Protein AF-A0AA36JFK4-F1 (afdb_monomer)

Structure (mmCIF, N/CA/C/O backbone):
data_AF-A0AA36JFK4-F1
#
_entry.id   AF-A0AA36JFK4-F1
#
loop_
_atom_site.group_PDB
_atom_site.id
_atom_site.type_symbol
_atom_site.label_atom_id
_atom_site.label_alt_id
_atom_site.label_comp_id
_atom_site.label_asym_id
_atom_site.label_entity_id
_atom_site.label_seq_id
_atom_site.pdbx_PDB_ins_code
_atom_site.Cartn_x
_atom_site.Cartn_y
_atom_site.Cartn_z
_atom_site.occupancy
_atom_site.B_iso_or_equiv
_atom_site.auth_seq_id
_atom_site.auth_comp_id
_atom_site.auth_asym_id
_atom_site.auth_atom_id
_atom_site.pdbx_PDB_model_num
ATOM 1 N N . MET A 1 1 ? 64.236 -39.559 -61.511 1.00 33.69 1 MET A N 1
ATOM 2 C CA . MET A 1 1 ? 65.223 -39.579 -62.608 1.00 33.69 1 MET A CA 1
ATOM 3 C C . MET A 1 1 ? 65.215 -38.196 -63.209 1.00 33.69 1 MET A C 1
ATOM 5 O O . MET A 1 1 ? 64.168 -37.813 -63.702 1.00 33.69 1 MET A O 1
ATOM 9 N N . GLY A 1 2 ? 66.216 -37.344 -63.134 1.00 32.53 2 GLY A N 1
ATOM 10 C CA . GLY A 1 2 ? 67.601 -37.306 -62.652 1.00 32.53 2 GLY A CA 1
ATOM 11 C C . GLY A 1 2 ? 68.022 -35.856 -62.987 1.00 32.53 2 GLY A C 1
ATOM 12 O O . GLY A 1 2 ? 67.455 -35.279 -63.915 1.00 32.53 2 GLY A O 1
ATOM 13 N N . GLU A 1 3 ? 68.729 -35.132 -62.117 1.00 27.11 3 GLU A N 1
ATOM 14 C CA . GLU A 1 3 ? 70.198 -34.978 -62.217 1.00 27.11 3 GLU A CA 1
ATOM 15 C C . GLU A 1 3 ? 70.630 -34.581 -63.643 1.00 27.11 3 GLU A C 1
ATOM 17 O O . GLU A 1 3 ? 70.294 -35.265 -64.598 1.00 27.11 3 GLU A O 1
ATOM 22 N N . GLU A 1 4 ? 71.336 -33.492 -63.931 1.00 31.22 4 GLU A N 1
ATOM 23 C CA . GLU A 1 4 ? 72.288 -32.625 -63.222 1.00 31.22 4 GLU A CA 1
ATOM 24 C C . GLU A 1 4 ? 72.480 -31.380 -64.125 1.00 31.22 4 GLU A C 1
ATOM 26 O O . GLU A 1 4 ? 72.181 -31.443 -65.314 1.00 31.22 4 GLU A O 1
ATOM 31 N N . GLY A 1 5 ? 72.835 -30.202 -63.593 1.00 29.16 5 GLY A N 1
ATOM 32 C CA . GLY A 1 5 ? 74.184 -29.614 -63.760 1.00 29.16 5 GLY A CA 1
ATOM 33 C C . GLY A 1 5 ? 74.378 -28.894 -65.118 1.00 29.16 5 GLY A C 1
ATOM 34 O O . GLY A 1 5 ? 74.042 -29.429 -66.157 1.00 29.16 5 GLY A O 1
ATOM 35 N N . ALA A 1 6 ? 74.929 -27.688 -65.257 1.00 32.19 6 ALA A N 1
ATOM 36 C CA . ALA A 1 6 ? 75.716 -26.866 -64.357 1.00 32.19 6 ALA A CA 1
ATOM 37 C C . ALA A 1 6 ? 75.845 -25.414 -64.897 1.00 32.19 6 ALA A C 1
ATOM 39 O O . ALA A 1 6 ? 75.861 -25.184 -66.102 1.00 32.19 6 ALA A O 1
ATOM 40 N N . THR A 1 7 ? 76.006 -24.474 -63.955 1.00 32.72 7 THR A N 1
ATOM 41 C CA . THR A 1 7 ? 76.873 -23.266 -63.955 1.00 32.72 7 THR A CA 1
ATOM 42 C C . THR A 1 7 ? 76.839 -22.225 -65.088 1.00 32.72 7 THR A C 1
ATOM 44 O O . THR A 1 7 ? 77.331 -22.470 -66.183 1.00 32.72 7 THR A O 1
ATOM 47 N N . THR A 1 8 ? 76.488 -20.974 -64.736 1.00 36.25 8 THR A N 1
ATOM 48 C CA . THR A 1 8 ? 77.400 -19.791 -64.696 1.00 36.25 8 THR A CA 1
ATOM 49 C C . THR A 1 8 ? 76.720 -18.550 -64.053 1.00 36.25 8 THR A C 1
ATOM 51 O O . THR A 1 8 ? 75.500 -18.454 -64.020 1.00 36.25 8 THR A O 1
ATOM 54 N N . VAL A 1 9 ? 77.526 -17.652 -63.463 1.00 27.89 9 VAL A N 1
ATOM 55 C CA . VAL A 1 9 ? 77.280 -16.540 -62.486 1.00 27.89 9 VAL A CA 1
ATOM 56 C C . VAL A 1 9 ? 78.117 -15.307 -62.960 1.00 27.89 9 VAL A C 1
ATOM 58 O O . VAL A 1 9 ? 79.003 -15.585 -63.775 1.00 27.89 9 VAL A O 1
ATOM 61 N N . PRO A 1 10 ? 78.052 -14.020 -62.485 1.00 37.91 10 PRO A N 1
ATOM 62 C CA . PRO A 1 10 ? 77.100 -13.207 -61.674 1.00 37.91 10 PRO A CA 1
ATOM 63 C C . PRO A 1 10 ? 76.713 -11.806 -62.275 1.00 37.91 10 PRO A C 1
ATOM 65 O O . PRO A 1 10 ? 77.263 -11.376 -63.282 1.00 37.91 10 PRO A O 1
ATOM 68 N N . GLN A 1 11 ? 75.881 -11.065 -61.510 1.00 27.44 11 GLN A N 1
ATOM 69 C CA . GLN A 1 11 ? 76.030 -9.653 -61.047 1.00 27.44 11 GLN A CA 1
ATOM 70 C C . GLN A 1 11 ? 74.958 -8.599 -61.433 1.00 27.44 11 GLN A C 1
ATOM 72 O O . GLN A 1 11 ? 74.582 -8.449 -62.588 1.00 27.44 11 GLN A O 1
ATOM 77 N N . ASP A 1 12 ? 74.562 -7.855 -60.384 1.00 30.23 12 ASP A N 1
ATOM 78 C CA . ASP A 1 12 ? 73.891 -6.538 -60.308 1.00 30.23 12 ASP A CA 1
ATOM 79 C C . ASP A 1 12 ? 72.351 -6.433 -60.132 1.00 30.23 12 ASP A C 1
ATOM 81 O O . ASP A 1 12 ? 71.571 -6.273 -61.067 1.00 30.23 12 ASP A O 1
ATOM 85 N N . THR A 1 13 ? 71.948 -6.574 -58.853 1.00 30.02 13 THR A N 1
ATOM 86 C CA . THR A 1 13 ? 71.202 -5.620 -57.977 1.00 30.02 13 THR A CA 1
ATOM 87 C C . THR A 1 13 ? 70.172 -4.653 -58.603 1.00 30.02 13 THR A C 1
ATOM 89 O O . THR A 1 13 ? 70.481 -3.852 -59.471 1.00 30.02 13 THR A O 1
ATOM 92 N N . GLU A 1 14 ? 68.923 -4.507 -58.146 1.00 38.84 14 GLU A N 1
ATOM 93 C CA . GLU A 1 14 ? 68.063 -5.188 -57.168 1.00 38.84 14 GLU A CA 1
ATOM 94 C C . GLU A 1 14 ? 66.615 -4.703 -57.465 1.00 38.84 14 GLU A C 1
ATOM 96 O O . GLU A 1 14 ? 66.297 -3.524 -57.304 1.00 38.84 14 GLU A O 1
ATOM 101 N N . LYS A 1 15 ? 65.749 -5.588 -57.981 1.00 28.11 15 LYS A N 1
ATOM 102 C CA . LYS A 1 15 ? 64.284 -5.447 -58.175 1.00 28.11 15 LYS A CA 1
ATOM 103 C C . LYS A 1 15 ? 63.674 -6.865 -58.352 1.00 28.11 15 LYS A C 1
ATOM 105 O O . LYS A 1 15 ? 64.417 -7.815 -58.568 1.00 28.11 15 LYS A O 1
ATOM 110 N N . PRO A 1 16 ? 62.336 -6.999 -58.335 1.00 36.81 16 PRO A N 1
ATOM 111 C CA . PRO A 1 16 ? 61.510 -7.582 -57.274 1.00 36.81 16 PRO A CA 1
ATOM 112 C C . PRO A 1 16 ? 61.379 -9.127 -57.323 1.00 36.81 16 PRO A C 1
ATOM 114 O O . PRO A 1 16 ? 61.346 -9.726 -58.393 1.00 36.81 16 PRO A O 1
ATOM 117 N N . GLY A 1 17 ? 61.206 -9.770 -56.165 1.00 25.83 17 GLY A N 1
ATOM 118 C CA . GLY A 1 17 ? 60.884 -11.198 -56.066 1.00 25.83 17 GLY A CA 1
ATOM 119 C C . GLY A 1 17 ? 59.881 -11.471 -54.948 1.00 25.83 17 GLY A C 1
ATOM 120 O O . GLY A 1 17 ? 60.047 -10.994 -53.828 1.00 25.83 17 GLY A O 1
ATOM 121 N N . GLU A 1 18 ? 58.829 -12.209 -55.290 1.00 40.84 18 GLU A N 1
ATOM 122 C CA . GLU A 1 18 ? 57.738 -12.655 -54.426 1.00 40.84 18 GLU A CA 1
ATOM 123 C C . GLU A 1 18 ? 58.241 -13.505 -53.247 1.00 40.84 18 GLU A C 1
ATOM 125 O O . GLU A 1 18 ? 58.982 -14.472 -53.430 1.00 40.84 18 GLU A O 1
ATOM 130 N N . ALA A 1 19 ? 57.775 -13.188 -52.036 1.00 27.41 19 ALA A N 1
ATOM 131 C CA . ALA A 1 19 ? 57.893 -14.054 -50.872 1.00 27.41 19 ALA A CA 1
ATOM 132 C C . ALA A 1 19 ? 56.517 -14.648 -50.553 1.00 27.41 19 ALA A C 1
ATOM 134 O O . ALA A 1 19 ? 55.537 -13.923 -50.378 1.00 27.41 19 ALA A O 1
ATOM 135 N N . LYS A 1 20 ? 56.467 -15.981 -50.477 1.00 30.77 20 LYS A N 1
ATOM 136 C CA . LYS A 1 20 ? 55.384 -16.737 -49.844 1.00 30.77 20 LYS A CA 1
ATOM 137 C C . LYS A 1 20 ? 55.083 -16.124 -48.474 1.00 30.77 20 LYS A C 1
ATOM 139 O O . LYS A 1 20 ? 56.013 -15.869 -47.714 1.00 30.77 20 LYS A O 1
ATOM 144 N N . GLU A 1 21 ? 53.804 -15.924 -48.163 1.00 35.06 21 GLU A N 1
ATOM 145 C CA . GLU A 1 21 ? 53.348 -15.558 -46.820 1.00 35.06 21 GLU A CA 1
ATOM 146 C C . GLU A 1 21 ? 53.765 -16.647 -45.818 1.00 35.06 21 GLU A C 1
ATOM 148 O O . GLU A 1 21 ? 53.084 -17.654 -45.624 1.00 35.06 21 GLU A O 1
ATOM 153 N N . GLU A 1 22 ? 54.921 -16.453 -45.185 1.00 29.92 22 GLU A N 1
ATOM 154 C CA . GLU A 1 22 ? 55.243 -17.078 -43.913 1.00 29.92 22 GLU A CA 1
ATOM 155 C C . GLU A 1 22 ? 54.290 -16.522 -42.853 1.00 29.92 22 GLU A C 1
ATOM 157 O O . GLU A 1 22 ? 54.181 -15.310 -42.646 1.00 29.92 22 GLU A O 1
ATOM 162 N N . LEU A 1 23 ? 53.604 -17.435 -42.166 1.00 35.56 23 LEU A N 1
ATOM 163 C CA . LEU A 1 23 ? 52.910 -17.152 -40.916 1.00 35.56 23 LEU A CA 1
ATOM 164 C C . LEU A 1 23 ? 53.842 -16.345 -39.997 1.00 35.56 23 LEU A C 1
ATOM 166 O O . LEU A 1 23 ? 54.968 -16.785 -39.746 1.00 35.56 23 LEU A O 1
ATOM 170 N N . PRO A 1 24 ? 53.404 -15.187 -39.472 1.00 34.22 24 PRO A N 1
ATOM 171 C CA . PRO A 1 24 ? 54.253 -14.375 -38.621 1.00 34.22 24 PRO A CA 1
ATOM 172 C C . PRO A 1 24 ? 54.664 -15.181 -37.389 1.00 34.22 24 PRO A C 1
ATOM 174 O O . PRO A 1 24 ? 53.832 -15.811 -36.730 1.00 34.22 24 PRO A O 1
ATOM 177 N N . ALA A 1 25 ? 55.964 -15.141 -37.085 1.00 38.22 25 ALA A N 1
ATOM 178 C CA . ALA A 1 25 ? 56.544 -15.727 -35.885 1.00 38.22 25 ALA A CA 1
ATOM 179 C C . ALA A 1 25 ? 55.700 -15.380 -34.642 1.00 38.22 25 ALA A C 1
ATOM 181 O O . ALA A 1 25 ? 55.190 -14.256 -34.545 1.00 38.22 25 ALA A O 1
ATOM 182 N N . PRO A 1 26 ? 55.557 -16.306 -33.674 1.00 37.81 26 PRO A N 1
ATOM 183 C CA . PRO A 1 26 ? 54.758 -16.065 -32.486 1.00 37.81 26 PRO A CA 1
ATOM 184 C C . PRO A 1 26 ? 55.266 -14.806 -31.786 1.00 37.81 26 PRO A C 1
ATOM 186 O O . PRO A 1 26 ? 56.402 -14.735 -31.310 1.00 37.81 26 PRO A O 1
ATOM 189 N N . VAL A 1 27 ? 54.402 -13.793 -31.749 1.00 39.22 27 VAL A N 1
ATOM 190 C CA . VAL A 1 27 ? 54.617 -12.566 -30.991 1.00 39.22 27 VAL A CA 1
ATOM 191 C C . VAL A 1 27 ? 54.918 -12.981 -29.554 1.00 39.22 27 VAL A C 1
ATOM 193 O O . VAL A 1 27 ? 54.081 -13.609 -28.903 1.00 39.22 27 VAL A O 1
ATOM 196 N N . LYS A 1 28 ? 56.119 -12.654 -29.056 1.00 37.62 28 LYS A N 1
ATOM 197 C CA . LYS A 1 28 ? 56.458 -12.851 -27.640 1.00 37.62 28 LYS A CA 1
ATOM 198 C C . LYS A 1 28 ? 55.329 -12.253 -26.788 1.00 37.62 28 LYS A C 1
ATOM 200 O O . LYS A 1 28 ? 54.979 -11.091 -27.017 1.00 37.62 28 LYS A O 1
ATOM 205 N N . PRO A 1 29 ? 54.751 -13.003 -25.833 1.00 34.59 29 PRO A N 1
ATOM 206 C CA . PRO A 1 29 ? 53.635 -12.513 -25.045 1.00 34.59 29 PRO A CA 1
ATOM 207 C C . PRO A 1 29 ? 54.052 -11.235 -24.320 1.00 34.59 29 PRO A C 1
ATOM 209 O O . PRO A 1 29 ? 55.038 -11.203 -23.583 1.00 34.59 29 PRO A O 1
ATOM 212 N N . VAL A 1 30 ? 53.301 -10.162 -24.561 1.00 39.09 30 VAL A N 1
ATOM 213 C CA . VAL A 1 30 ? 53.403 -8.929 -23.786 1.00 39.09 30 VAL A CA 1
ATOM 214 C C . VAL A 1 30 ? 52.969 -9.276 -22.364 1.00 39.09 30 VAL A C 1
ATOM 216 O O . VAL A 1 30 ? 51.799 -9.573 -22.130 1.00 39.09 30 VAL A O 1
ATOM 219 N N . THR A 1 31 ? 53.905 -9.277 -21.417 1.00 41.03 31 THR A N 1
ATOM 220 C CA . THR A 1 31 ? 53.620 -9.456 -19.991 1.00 41.03 31 THR A CA 1
ATOM 221 C C . THR A 1 31 ? 52.681 -8.340 -19.527 1.00 41.03 31 THR A C 1
ATOM 223 O O . THR A 1 31 ? 53.048 -7.164 -19.522 1.00 41.03 31 THR A O 1
ATOM 226 N N . GLN A 1 32 ? 51.438 -8.704 -19.199 1.00 45.94 32 GLN A N 1
ATOM 227 C CA . GLN A 1 32 ? 50.438 -7.805 -18.620 1.00 45.94 32 GLN A CA 1
ATOM 228 C C . GLN A 1 32 ? 50.945 -7.248 -17.278 1.00 45.94 32 GLN A C 1
ATOM 230 O O . GLN A 1 32 ? 51.646 -7.947 -16.544 1.00 45.94 32 GLN A O 1
ATOM 235 N N . ALA A 1 33 ? 50.603 -5.996 -16.952 1.00 48.44 33 ALA A N 1
ATOM 236 C CA . ALA A 1 33 ? 50.848 -5.453 -15.616 1.00 48.44 33 ALA A CA 1
ATOM 237 C C . ALA A 1 33 ? 50.115 -6.318 -14.564 1.00 48.44 33 ALA A C 1
ATOM 239 O O . ALA A 1 33 ? 48.997 -6.764 -14.836 1.00 48.44 33 ALA A O 1
ATOM 240 N N . PRO A 1 34 ? 50.718 -6.590 -13.394 1.00 56.62 34 PRO A N 1
ATOM 241 C CA . PRO A 1 34 ? 50.130 -7.482 -12.398 1.00 56.62 34 PRO A CA 1
ATOM 242 C C . PRO A 1 34 ? 48.793 -6.930 -11.876 1.00 56.62 34 PRO A C 1
ATOM 244 O O . PRO A 1 34 ? 48.707 -5.786 -11.433 1.00 56.62 34 PRO A O 1
ATOM 247 N N . VAL A 1 35 ? 47.737 -7.747 -11.922 1.00 66.19 35 VAL A N 1
ATOM 248 C CA . VAL A 1 35 ? 46.439 -7.431 -11.301 1.00 66.19 35 VAL A CA 1
ATOM 249 C C . VAL A 1 35 ? 46.608 -7.452 -9.783 1.00 66.19 35 VAL A C 1
ATOM 251 O O . VAL A 1 35 ? 47.097 -8.440 -9.231 1.00 66.19 35 VAL A O 1
ATOM 254 N N . GLN A 1 36 ? 46.219 -6.373 -9.101 1.00 79.62 36 GLN A N 1
ATOM 255 C CA . GLN A 1 36 ? 46.251 -6.322 -7.647 1.00 79.62 36 GLN A CA 1
ATOM 256 C C . GLN A 1 36 ? 44.957 -6.926 -7.086 1.00 79.62 36 GLN A C 1
ATOM 258 O O . GLN A 1 36 ? 43.866 -6.442 -7.370 1.00 79.62 36 GLN A O 1
ATOM 263 N N . LEU A 1 37 ? 45.087 -7.983 -6.280 1.00 81.56 37 LEU A N 1
ATOM 264 C CA . LEU A 1 37 ? 43.949 -8.635 -5.631 1.00 81.56 37 LEU A CA 1
ATOM 265 C C . LEU A 1 37 ? 43.272 -7.705 -4.615 1.00 81.56 37 LEU A C 1
ATOM 267 O O . LEU A 1 37 ? 43.936 -6.920 -3.930 1.00 81.56 37 LEU A O 1
ATOM 271 N N . SER A 1 38 ? 41.954 -7.856 -4.486 1.00 87.19 38 SER A N 1
ATOM 272 C CA . SER A 1 38 ? 41.146 -7.188 -3.470 1.00 87.19 38 SER A CA 1
ATOM 273 C C . SER A 1 38 ? 41.625 -7.552 -2.063 1.00 87.19 38 SER A C 1
ATOM 275 O O . SER A 1 38 ? 41.806 -8.732 -1.748 1.00 87.19 38 SER A O 1
ATOM 277 N N . PHE A 1 39 ? 41.778 -6.565 -1.185 1.00 88.56 39 PHE A N 1
ATOM 278 C CA . PHE A 1 39 ? 42.104 -6.797 0.219 1.00 88.56 39 PHE A CA 1
ATOM 279 C C . PHE A 1 39 ? 41.277 -5.906 1.146 1.00 88.56 39 PHE A C 1
ATOM 281 O O . PHE A 1 39 ? 40.769 -4.855 0.754 1.00 88.56 39 PHE A O 1
ATOM 288 N N . GLN A 1 40 ? 41.168 -6.337 2.404 1.00 89.38 40 GLN A N 1
ATOM 289 C CA . GLN A 1 40 ? 40.444 -5.601 3.432 1.00 89.38 40 GLN A CA 1
ATOM 290 C C . GLN A 1 40 ? 41.379 -4.748 4.290 1.00 89.38 40 GLN A C 1
ATOM 292 O O . GLN A 1 40 ? 42.353 -5.279 4.838 1.00 89.38 40 GLN A O 1
ATOM 297 N N . PRO A 1 41 ? 41.106 -3.443 4.452 1.00 88.81 41 PRO A N 1
ATOM 298 C CA . PRO A 1 41 ? 41.896 -2.592 5.329 1.00 88.81 41 PRO A CA 1
ATOM 299 C C . PRO A 1 41 ? 41.920 -3.118 6.768 1.00 88.81 41 PRO A C 1
ATOM 301 O O . PRO A 1 41 ? 40.889 -3.412 7.368 1.00 88.81 41 PRO A O 1
ATOM 304 N N . GLY A 1 42 ? 43.123 -3.268 7.325 1.00 85.44 42 GLY A N 1
ATOM 305 C CA . GLY A 1 42 ? 43.313 -3.816 8.671 1.00 85.44 42 GLY A CA 1
ATOM 306 C C . GLY A 1 42 ? 43.194 -5.346 8.772 1.00 85.44 42 GLY A C 1
ATOM 307 O O . GLY A 1 42 ? 43.369 -5.885 9.865 1.00 85.44 42 GLY A O 1
ATOM 308 N N . ALA A 1 43 ? 42.941 -6.061 7.670 1.00 87.38 43 ALA A N 1
ATOM 309 C CA . ALA A 1 43 ? 42.980 -7.521 7.628 1.00 87.38 43 ALA A CA 1
ATOM 310 C C . ALA A 1 43 ? 44.403 -8.046 7.397 1.00 87.38 43 ALA A C 1
ATOM 312 O O . ALA A 1 43 ? 45.222 -7.402 6.748 1.00 87.38 43 ALA A O 1
ATOM 313 N N . THR A 1 44 ? 44.697 -9.248 7.884 1.00 83.19 44 THR A N 1
ATOM 314 C CA . THR A 1 44 ? 46.005 -9.896 7.690 1.00 83.19 44 THR A CA 1
ATOM 315 C C . THR A 1 44 ? 45.893 -11.082 6.738 1.00 83.19 44 THR A C 1
ATOM 317 O O . THR A 1 44 ? 44.956 -11.878 6.847 1.00 83.19 44 THR A O 1
ATOM 320 N N . CYS A 1 45 ? 46.870 -11.240 5.843 1.00 67.50 45 CYS A N 1
ATOM 321 C CA . CYS A 1 45 ? 46.954 -12.373 4.921 1.00 67.50 45 CYS A CA 1
ATOM 322 C C . CYS A 1 45 ? 47.009 -13.704 5.690 1.00 67.50 45 CYS A C 1
ATOM 324 O O . CYS A 1 45 ? 47.731 -13.834 6.676 1.00 67.50 45 CYS A O 1
ATOM 326 N N . GLY A 1 46 ? 46.230 -14.697 5.257 1.00 58.75 46 GLY A N 1
ATOM 327 C CA . GLY A 1 46 ? 46.292 -16.054 5.805 1.00 58.75 46 GLY A CA 1
ATOM 328 C C . GLY A 1 46 ? 47.322 -16.879 5.041 1.00 58.75 46 GLY A C 1
ATOM 329 O O . GLY A 1 46 ? 46.939 -17.613 4.140 1.00 58.75 46 GLY A O 1
ATOM 330 N N . GLY A 1 47 ? 48.612 -16.727 5.351 1.00 44.56 47 GLY A N 1
ATOM 331 C CA . GLY A 1 47 ? 49.698 -17.419 4.652 1.00 44.56 47 GLY A CA 1
ATOM 332 C C . GLY A 1 47 ? 50.677 -18.130 5.591 1.00 44.56 47 GLY A C 1
ATOM 333 O O . GLY A 1 47 ? 51.162 -17.559 6.554 1.00 44.56 47 GLY A O 1
ATOM 334 N N . SER A 1 48 ? 50.987 -19.390 5.280 1.00 38.91 48 SER A N 1
ATOM 335 C CA . SER A 1 48 ? 52.105 -20.229 5.771 1.00 38.91 48 SER A CA 1
ATOM 336 C C . SER A 1 48 ? 52.145 -20.776 7.212 1.00 38.91 48 SER A C 1
ATOM 338 O O . SER A 1 48 ? 52.797 -21.797 7.419 1.00 38.91 48 SER A O 1
ATOM 340 N N . ALA A 1 49 ? 51.441 -20.225 8.204 1.00 42.81 49 ALA A N 1
ATOM 341 C CA . ALA A 1 49 ? 51.431 -20.807 9.557 1.00 42.81 49 ALA A CA 1
ATOM 342 C C . ALA A 1 49 ? 50.103 -21.527 9.841 1.00 42.81 49 ALA A C 1
ATOM 344 O O . ALA A 1 49 ? 49.075 -20.871 10.004 1.00 42.81 49 ALA A O 1
ATOM 345 N N . GLY A 1 50 ? 50.122 -22.863 9.934 1.00 46.97 50 GLY A N 1
ATOM 346 C CA . GLY A 1 50 ? 48.972 -23.777 10.097 1.00 46.97 50 GLY A CA 1
ATOM 347 C C . GLY A 1 50 ? 48.089 -23.620 11.353 1.00 46.97 50 GLY A C 1
ATOM 348 O O . GLY A 1 50 ? 47.586 -24.608 11.871 1.00 46.97 50 GLY A O 1
ATOM 349 N N . SER A 1 51 ? 47.887 -22.401 11.865 1.00 55.88 51 SER A N 1
ATOM 350 C CA . SER A 1 51 ? 47.071 -22.098 13.050 1.00 55.88 51 SER A CA 1
ATOM 351 C C . SER A 1 51 ? 45.624 -21.681 12.747 1.00 55.88 51 SER A C 1
ATOM 353 O O . SER A 1 51 ? 44.798 -21.672 13.659 1.00 55.88 51 SER A O 1
ATOM 355 N N . GLY A 1 52 ? 45.309 -21.283 11.504 1.00 65.25 52 GLY A N 1
ATOM 356 C CA . GLY A 1 52 ? 43.975 -20.801 11.111 1.00 65.25 52 GLY A CA 1
ATOM 357 C C . GLY A 1 52 ? 43.531 -19.478 11.762 1.00 65.25 52 GLY A C 1
ATOM 358 O O . GLY A 1 52 ? 42.356 -19.129 11.672 1.00 65.25 52 GLY A O 1
ATOM 359 N N . ARG A 1 53 ? 44.433 -18.742 12.436 1.00 78.88 53 ARG A N 1
ATOM 360 C CA . ARG A 1 53 ? 44.123 -17.475 13.125 1.00 78.88 53 ARG A CA 1
ATOM 361 C C . ARG A 1 53 ? 44.581 -16.253 12.325 1.00 78.88 53 ARG A C 1
ATOM 363 O O . ARG A 1 53 ? 45.769 -16.135 12.039 1.00 78.88 53 ARG A O 1
ATOM 370 N N . ARG A 1 54 ? 43.678 -15.309 12.032 1.00 84.81 54 ARG A N 1
ATOM 371 C CA . ARG A 1 54 ? 43.999 -14.033 11.348 1.00 84.81 54 ARG A CA 1
ATOM 372 C C . ARG A 1 54 ? 43.064 -12.892 11.757 1.00 84.81 54 ARG A C 1
ATOM 374 O O . ARG A 1 54 ? 41.971 -13.149 12.255 1.00 84.81 54 ARG A O 1
ATOM 381 N N . PHE A 1 55 ? 43.464 -11.642 11.530 1.00 87.56 55 PHE A N 1
ATOM 382 C CA . PHE A 1 55 ? 42.551 -10.499 11.629 1.00 87.56 55 PHE A CA 1
ATOM 383 C C . PHE A 1 55 ? 41.742 -10.359 10.338 1.00 87.56 55 PHE A C 1
ATOM 385 O O . PHE A 1 55 ? 42.315 -10.369 9.250 1.00 87.56 55 PHE A O 1
ATOM 392 N N . LEU A 1 56 ? 40.421 -10.231 10.470 1.00 88.44 56 LEU A N 1
ATOM 393 C CA . LEU A 1 56 ? 39.513 -9.905 9.363 1.00 88.44 56 LEU A CA 1
ATOM 394 C C . LEU A 1 56 ? 39.329 -8.395 9.207 1.00 88.44 56 LEU A C 1
ATOM 396 O O . LEU A 1 56 ? 39.096 -7.935 8.100 1.00 88.44 56 LEU A O 1
ATOM 400 N N . ALA A 1 57 ? 39.447 -7.651 10.306 1.00 90.00 57 ALA A N 1
ATOM 401 C CA . ALA A 1 57 ? 39.549 -6.199 10.335 1.00 90.00 57 ALA A CA 1
ATOM 402 C C . ALA A 1 57 ? 40.163 -5.766 11.673 1.00 90.00 57 ALA A C 1
ATOM 404 O O . ALA A 1 57 ? 39.923 -6.396 12.709 1.00 90.00 57 ALA A O 1
ATOM 405 N N . TRP A 1 58 ? 40.912 -4.672 11.667 1.00 89.31 58 TRP A N 1
ATOM 406 C CA . TRP A 1 58 ? 41.309 -3.948 12.871 1.00 89.31 58 TRP A CA 1
ATOM 407 C C . TRP A 1 58 ? 41.278 -2.464 12.536 1.00 89.31 58 TRP A C 1
ATOM 409 O O . TRP A 1 58 ? 41.998 -2.027 11.639 1.00 89.31 58 TRP A O 1
ATOM 419 N N . ASN A 1 59 ? 40.445 -1.711 13.253 1.00 89.06 59 ASN A N 1
ATOM 420 C CA . ASN A 1 59 ? 40.392 -0.260 13.144 1.00 89.06 59 ASN A CA 1
ATOM 421 C C . ASN A 1 59 ? 40.192 0.422 14.510 1.00 89.06 59 ASN A C 1
ATOM 423 O O . ASN A 1 59 ? 40.306 -0.215 15.557 1.00 89.06 59 ASN A O 1
ATOM 427 N N . GLU A 1 60 ? 39.893 1.721 14.505 1.00 84.38 60 GLU A N 1
ATOM 428 C CA . GLU A 1 60 ? 39.613 2.512 15.711 1.00 84.38 60 GLU A CA 1
ATOM 429 C C . GLU A 1 60 ? 38.406 2.025 16.534 1.00 84.38 60 GLU A C 1
ATOM 431 O O . GLU A 1 60 ? 38.281 2.354 17.715 1.00 84.38 60 GLU A O 1
ATOM 436 N N . HIS A 1 61 ? 37.501 1.248 15.936 1.00 86.75 61 HIS A N 1
ATOM 437 C CA . HIS A 1 61 ? 36.312 0.743 16.616 1.00 86.75 61 HIS A CA 1
ATOM 438 C C . HIS A 1 61 ? 36.561 -0.590 17.324 1.00 86.75 61 HIS A C 1
ATOM 440 O O . HIS A 1 61 ? 35.773 -0.958 18.198 1.00 86.75 61 HIS A O 1
ATOM 446 N N . GLY A 1 62 ? 37.639 -1.308 16.994 1.00 87.38 62 GLY A N 1
ATOM 447 C CA . GLY A 1 62 ? 37.908 -2.625 17.561 1.00 87.38 62 GLY A CA 1
ATOM 448 C C . GLY A 1 62 ? 38.728 -3.560 16.675 1.00 87.38 62 GLY A C 1
ATOM 449 O O . GLY A 1 62 ? 39.358 -3.155 15.694 1.00 87.38 62 GLY A O 1
ATOM 450 N N . CYS A 1 63 ? 38.680 -4.855 16.995 1.00 87.88 63 CYS A N 1
ATOM 451 C CA . CYS A 1 63 ? 39.307 -5.898 16.184 1.00 87.88 63 CYS A CA 1
ATOM 452 C C . CYS A 1 63 ? 38.409 -7.130 15.975 1.00 87.88 63 CYS A C 1
ATOM 454 O O . CYS A 1 63 ? 37.746 -7.612 16.895 1.00 87.88 63 CYS A O 1
ATOM 456 N N . LEU A 1 64 ? 38.428 -7.661 14.747 1.00 89.50 64 LEU A N 1
ATOM 457 C CA . LEU A 1 64 ? 37.776 -8.903 14.329 1.00 89.50 64 LEU A CA 1
ATOM 458 C C . LEU A 1 64 ? 38.830 -9.989 14.115 1.00 89.50 64 LEU A C 1
ATOM 460 O O . LEU A 1 64 ? 39.652 -9.902 13.201 1.00 89.50 64 LEU A O 1
ATOM 464 N N . LYS A 1 65 ? 38.796 -11.029 14.947 1.00 88.25 65 LYS A N 1
ATOM 465 C CA . LYS A 1 65 ? 39.743 -12.150 14.926 1.00 88.25 65 LYS A CA 1
ATOM 466 C C . LYS A 1 65 ? 39.042 -13.409 14.432 1.00 88.25 65 LYS A C 1
ATOM 468 O O . LYS A 1 65 ? 38.147 -13.923 15.098 1.00 88.25 65 LYS A O 1
ATOM 473 N N . LEU A 1 66 ? 39.493 -13.951 13.309 1.00 86.19 66 LEU A N 1
ATOM 474 C CA . LEU A 1 66 ? 39.142 -15.304 12.898 1.00 86.19 66 LEU A CA 1
ATOM 475 C C . LEU A 1 66 ? 39.990 -16.297 13.697 1.00 86.19 66 LEU A C 1
ATOM 477 O O . LEU A 1 66 ? 41.216 -16.189 13.707 1.00 86.19 66 LEU A O 1
ATOM 481 N N . CYS A 1 67 ? 39.340 -17.246 14.361 1.00 81.56 67 CYS A N 1
ATOM 482 C CA . CYS A 1 67 ? 39.950 -18.393 15.028 1.00 81.56 67 CYS A CA 1
ATOM 483 C C . CYS A 1 67 ? 39.378 -19.696 14.439 1.00 81.56 67 CYS A C 1
ATOM 485 O O . CYS A 1 67 ? 38.317 -19.670 13.814 1.00 81.56 67 CYS A O 1
ATOM 487 N N . PRO A 1 68 ? 40.014 -20.861 14.671 1.00 73.88 68 PRO A N 1
ATOM 488 C CA . PRO A 1 68 ? 39.423 -22.143 14.297 1.00 73.88 68 PRO A CA 1
ATOM 489 C C . PRO A 1 68 ? 38.003 -22.285 14.875 1.00 73.88 68 PRO A C 1
ATOM 491 O O . PRO A 1 68 ? 37.835 -22.277 16.093 1.00 73.88 68 PRO A O 1
ATOM 494 N N . ARG A 1 69 ? 36.993 -22.389 13.997 1.00 71.56 69 ARG A N 1
ATOM 495 C CA . ARG A 1 69 ? 35.552 -22.550 14.304 1.00 71.56 69 ARG A CA 1
ATOM 496 C C . ARG A 1 69 ? 34.835 -21.377 14.998 1.00 71.56 69 ARG A C 1
ATOM 498 O O . ARG A 1 69 ? 33.647 -21.503 15.282 1.00 71.56 69 ARG A O 1
ATOM 505 N N . ARG A 1 70 ? 35.478 -20.224 15.219 1.00 80.94 70 ARG A N 1
ATOM 506 C CA . ARG A 1 70 ? 34.817 -19.040 15.812 1.00 80.94 70 ARG A CA 1
ATOM 507 C C . ARG A 1 70 ? 35.394 -17.718 15.320 1.00 80.94 70 ARG A C 1
ATOM 509 O O . ARG A 1 70 ? 36.582 -17.631 15.011 1.00 80.94 70 ARG A O 1
ATOM 516 N N . VAL A 1 71 ? 34.577 -16.672 15.326 1.00 87.31 71 VAL A N 1
ATOM 517 C CA . VAL A 1 71 ? 35.017 -15.289 15.104 1.00 87.31 71 VAL A CA 1
ATOM 518 C C . VAL A 1 71 ? 34.873 -14.526 16.412 1.00 87.31 71 VAL A C 1
ATOM 520 O O . VAL A 1 71 ? 33.797 -14.486 16.990 1.00 87.31 71 VAL A O 1
ATOM 523 N N . GLN A 1 72 ? 35.954 -13.926 16.895 1.00 87.06 72 GLN A N 1
ATOM 524 C CA . GLN A 1 72 ? 35.948 -13.123 18.114 1.00 87.06 72 GLN A CA 1
ATOM 525 C C . GLN A 1 72 ? 35.948 -11.640 17.738 1.00 87.06 72 GLN A C 1
ATOM 527 O O . GLN A 1 72 ? 36.819 -11.197 16.984 1.00 87.06 72 GLN A O 1
ATOM 532 N N . VAL A 1 73 ? 34.990 -10.877 18.263 1.00 87.88 73 VAL A N 1
ATOM 533 C CA . VAL A 1 73 ? 34.902 -9.423 18.085 1.00 87.88 73 VAL A CA 1
ATOM 534 C C . VAL A 1 73 ? 35.129 -8.705 19.409 1.00 87.88 73 VAL A C 1
ATOM 536 O O . VAL A 1 73 ? 34.554 -9.058 20.437 1.00 87.88 73 VAL A O 1
ATOM 539 N N . ASP A 1 74 ? 35.981 -7.689 19.373 1.00 85.12 74 ASP A N 1
ATOM 540 C CA . ASP A 1 74 ? 36.308 -6.831 20.508 1.00 85.12 74 ASP A CA 1
ATOM 541 C C . ASP A 1 74 ? 36.050 -5.375 20.102 1.00 85.12 74 ASP A C 1
ATOM 543 O O . ASP A 1 74 ? 36.721 -4.880 19.196 1.00 85.12 74 ASP A O 1
ATOM 547 N N . TYR A 1 75 ? 35.045 -4.731 20.705 1.00 83.81 75 TYR A N 1
ATOM 548 C CA . TYR A 1 75 ? 34.642 -3.352 20.406 1.00 83.81 75 TYR A CA 1
ATOM 549 C C . TYR A 1 75 ? 35.293 -2.388 21.403 1.00 83.81 75 TYR A C 1
ATOM 551 O O . TYR A 1 75 ? 34.919 -2.352 22.573 1.00 83.81 75 TYR A O 1
ATOM 559 N N . PHE A 1 76 ? 36.215 -1.542 20.942 1.00 78.62 76 PHE A N 1
ATOM 560 C CA . PHE A 1 76 ? 36.976 -0.638 21.814 1.00 78.62 76 PHE A CA 1
ATOM 561 C C . PHE A 1 76 ? 36.156 0.555 22.329 1.00 78.62 76 PHE A C 1
ATOM 563 O O . PHE A 1 76 ? 36.436 1.072 23.411 1.00 78.62 76 PHE A O 1
ATOM 570 N N . LYS A 1 77 ? 35.143 0.998 21.567 1.00 67.56 77 LYS A N 1
ATOM 571 C CA . LYS A 1 77 ? 34.339 2.204 21.857 1.00 67.56 77 LYS A CA 1
ATOM 572 C C . LYS A 1 77 ? 32.920 1.908 22.398 1.00 67.56 77 LYS A C 1
ATOM 574 O O . LYS A 1 77 ? 32.152 2.843 22.615 1.00 67.56 77 LYS A O 1
ATOM 579 N N . CYS A 1 78 ? 32.558 0.643 22.648 1.00 63.97 78 CYS A N 1
ATOM 580 C CA . CYS A 1 78 ? 31.236 0.267 23.180 1.00 63.97 78 CYS A CA 1
ATOM 581 C C . CYS A 1 78 ? 31.107 0.576 24.691 1.00 63.97 78 CYS A C 1
ATOM 583 O O . CYS A 1 78 ? 32.050 0.367 25.455 1.00 63.97 78 CYS A O 1
ATOM 585 N N . ARG A 1 79 ? 29.930 1.056 25.141 1.00 54.62 79 ARG A N 1
ATOM 586 C CA . ARG A 1 79 ? 29.646 1.379 26.563 1.00 54.62 79 ARG A CA 1
ATOM 587 C C . ARG A 1 79 ? 29.639 0.150 27.484 1.00 54.62 79 ARG A C 1
ATOM 589 O O . ARG A 1 79 ? 29.927 0.291 28.668 1.00 54.62 79 ARG A O 1
ATOM 596 N N . ASP A 1 80 ? 29.322 -1.025 26.948 1.00 55.78 80 ASP A N 1
ATOM 597 C CA . ASP A 1 80 ? 29.348 -2.308 27.655 1.00 55.78 80 ASP A CA 1
ATOM 598 C C . ASP A 1 80 ? 30.679 -3.017 27.353 1.00 55.78 80 ASP A C 1
ATOM 600 O O . ASP A 1 80 ? 30.861 -3.585 26.276 1.00 55.78 80 ASP A O 1
ATOM 604 N N . ARG A 1 81 ? 31.635 -2.923 28.287 1.00 52.62 81 ARG A N 1
ATOM 605 C CA . ARG A 1 81 ? 32.990 -3.504 28.187 1.00 52.62 81 ARG A CA 1
ATOM 606 C C . ARG A 1 81 ? 33.045 -4.983 28.599 1.00 52.62 81 ARG A C 1
ATOM 608 O O . ARG A 1 81 ? 34.073 -5.444 29.097 1.00 52.62 81 ARG A O 1
ATOM 615 N N . SER A 1 82 ? 31.944 -5.721 28.465 1.00 50.72 82 SER A N 1
ATOM 616 C CA . SER A 1 82 ? 31.954 -7.172 28.662 1.00 50.72 82 SER A CA 1
ATOM 617 C C . SER A 1 82 ? 32.955 -7.852 27.711 1.00 50.72 82 SER A C 1
ATOM 619 O O . SER A 1 82 ? 33.328 -7.300 26.675 1.00 50.72 82 SER A O 1
ATOM 621 N N . ALA A 1 83 ? 33.455 -9.025 28.117 1.00 54.16 83 ALA A N 1
ATOM 622 C CA . ALA A 1 83 ? 34.508 -9.781 27.433 1.00 54.16 83 ALA A CA 1
ATOM 623 C C . ALA A 1 83 ? 34.271 -9.918 25.907 1.00 54.16 83 ALA A C 1
ATOM 625 O O . ALA A 1 83 ? 33.121 -9.871 25.463 1.00 54.16 83 ALA A O 1
ATOM 626 N N . PRO A 1 84 ? 35.333 -10.124 25.096 1.00 60.00 84 PRO A N 1
ATOM 627 C CA . PRO A 1 84 ? 35.204 -10.231 23.643 1.00 60.00 84 PRO A CA 1
ATOM 628 C C . PRO A 1 84 ? 34.099 -11.214 23.241 1.00 60.00 84 PRO A C 1
ATOM 630 O O . PRO A 1 84 ? 34.047 -12.332 23.757 1.00 60.00 84 PRO A O 1
ATOM 633 N N . ARG A 1 85 ? 33.229 -10.810 22.313 1.00 75.50 85 ARG A N 1
ATOM 634 C CA . ARG A 1 85 ? 32.064 -11.610 21.919 1.00 75.50 85 ARG A CA 1
ATOM 635 C C . ARG A 1 85 ? 32.474 -12.672 20.914 1.00 75.50 85 ARG A C 1
ATOM 637 O O . ARG A 1 85 ? 33.203 -12.382 19.964 1.00 75.50 85 ARG A O 1
ATOM 644 N N . GLU A 1 86 ? 31.996 -13.893 21.114 1.00 77.88 86 GLU A N 1
ATOM 645 C CA . GLU A 1 86 ? 32.224 -15.001 20.190 1.00 77.88 86 GLU A CA 1
ATOM 646 C C . GLU A 1 86 ? 31.022 -15.166 19.256 1.00 77.88 86 GLU A C 1
ATOM 648 O O . GLU A 1 86 ? 29.884 -15.316 19.694 1.00 77.88 86 GLU A O 1
ATOM 653 N N . LEU A 1 87 ? 31.291 -15.134 17.954 1.00 78.88 87 LEU A N 1
ATOM 654 C CA . LEU A 1 87 ? 30.346 -15.413 16.883 1.00 78.88 87 LEU A CA 1
ATOM 655 C C . LEU A 1 87 ? 30.655 -16.796 16.299 1.00 78.88 87 LEU A C 1
ATOM 657 O O . LEU A 1 87 ? 31.836 -17.147 16.147 1.00 78.88 87 LEU A O 1
ATOM 661 N N . PRO A 1 88 ? 29.629 -17.583 15.932 1.00 65.12 88 PRO A N 1
ATOM 662 C CA . PRO A 1 88 ? 29.845 -18.841 15.235 1.00 65.12 88 PRO A CA 1
ATOM 663 C C . PRO A 1 88 ? 30.552 -18.568 13.901 1.00 65.12 88 PRO A C 1
ATOM 665 O O . PRO A 1 88 ? 30.139 -17.707 13.125 1.00 65.12 88 PRO A O 1
ATOM 668 N N . SER A 1 89 ? 31.644 -19.287 13.633 1.00 62.75 89 SER A N 1
ATOM 669 C CA . SER A 1 89 ? 32.258 -19.262 12.304 1.00 62.75 89 SER A CA 1
ATOM 670 C C . SER A 1 89 ? 31.418 -20.117 11.365 1.00 62.75 89 SER A C 1
ATOM 672 O O . SER A 1 89 ? 31.136 -21.269 11.681 1.00 62.75 89 SER A O 1
ATOM 674 N N . PHE A 1 90 ? 31.087 -19.590 10.193 1.00 67.31 90 PHE A N 1
ATOM 675 C CA . PHE A 1 90 ? 30.539 -20.370 9.082 1.00 67.31 90 PHE A CA 1
ATOM 676 C C . PHE A 1 90 ? 31.649 -20.708 8.074 1.00 67.31 90 PHE A C 1
ATOM 678 O O . PHE A 1 90 ? 32.700 -20.058 8.063 1.00 67.31 90 PHE A O 1
ATOM 685 N N . GLU A 1 91 ? 31.465 -21.776 7.294 1.00 65.00 91 GLU A N 1
ATOM 686 C CA . GLU A 1 91 ? 32.464 -22.242 6.324 1.00 65.00 91 GLU A CA 1
ATOM 687 C C . GLU A 1 91 ? 32.761 -21.169 5.266 1.00 65.00 91 GLU A C 1
ATOM 689 O O . GLU A 1 91 ? 31.860 -20.477 4.805 1.00 65.00 91 GLU A O 1
ATOM 694 N N . GLY A 1 92 ? 34.037 -21.023 4.888 1.00 71.69 92 GLY A N 1
ATOM 695 C CA . GLY A 1 92 ? 34.449 -20.141 3.791 1.00 71.69 92 GLY A CA 1
ATOM 696 C C . GLY A 1 92 ? 34.415 -18.637 4.090 1.00 71.69 92 GLY A C 1
ATOM 697 O O . GLY A 1 92 ? 34.206 -17.855 3.168 1.00 71.69 92 GLY A O 1
ATOM 698 N N . LEU A 1 93 ? 34.568 -18.201 5.345 1.00 81.12 93 LEU A N 1
ATOM 699 C CA . LEU A 1 93 ? 34.588 -16.776 5.701 1.00 81.12 93 LEU A CA 1
ATOM 700 C C . LEU A 1 93 ? 35.809 -16.036 5.112 1.00 81.12 93 LEU A C 1
ATOM 702 O O . LEU A 1 93 ? 36.961 -16.285 5.489 1.00 81.12 93 LEU A O 1
ATOM 706 N N . GLU A 1 94 ? 35.547 -15.081 4.220 1.00 79.62 94 GLU A N 1
ATOM 707 C CA . GLU A 1 94 ? 36.569 -14.412 3.404 1.00 79.62 94 GLU A CA 1
ATOM 708 C C . GLU A 1 94 ? 36.872 -12.993 3.892 1.00 79.62 94 GLU A C 1
ATOM 710 O O . GLU A 1 94 ? 38.050 -12.650 4.046 1.00 79.62 94 GLU A O 1
ATOM 715 N N . PHE A 1 95 ? 35.837 -12.205 4.209 1.00 89.12 95 PHE A N 1
ATOM 716 C CA . PHE A 1 95 ? 35.970 -10.779 4.522 1.00 89.12 95 PHE A CA 1
ATOM 717 C C . PHE A 1 95 ? 35.257 -10.381 5.817 1.00 89.12 95 PHE A C 1
ATOM 719 O O . PHE A 1 95 ? 34.231 -10.959 6.184 1.00 89.12 95 PHE A O 1
ATOM 726 N N . GLY A 1 96 ? 35.768 -9.339 6.475 1.00 91.06 96 GLY A N 1
ATOM 727 C CA . GLY A 1 96 ? 35.106 -8.680 7.595 1.00 91.06 96 GLY A CA 1
ATOM 728 C C . GLY A 1 96 ? 35.354 -7.174 7.590 1.00 91.06 96 GLY A C 1
ATOM 729 O O . GLY A 1 96 ? 36.368 -6.713 7.077 1.00 91.06 96 GLY A O 1
ATOM 730 N N . ALA A 1 97 ? 34.419 -6.419 8.158 1.00 92.62 97 ALA A N 1
ATOM 731 C CA . ALA A 1 97 ? 34.505 -4.974 8.334 1.00 92.62 97 ALA A CA 1
ATOM 732 C C . ALA A 1 97 ? 33.861 -4.571 9.669 1.00 92.62 97 ALA A C 1
ATOM 734 O O . ALA A 1 97 ? 32.916 -5.213 10.133 1.00 92.62 97 ALA A O 1
ATOM 735 N N . LEU A 1 98 ? 34.383 -3.522 10.306 1.00 90.12 98 LEU A N 1
ATOM 736 C CA . LEU A 1 98 ? 34.014 -3.137 11.669 1.00 90.12 98 LEU A CA 1
ATOM 737 C C . LEU A 1 98 ? 33.625 -1.658 11.745 1.00 90.12 98 LEU A C 1
ATOM 739 O O . LEU A 1 98 ? 34.384 -0.807 11.291 1.00 90.12 98 LEU A O 1
ATOM 743 N N . GLY A 1 99 ? 32.473 -1.368 12.344 1.00 86.75 99 GLY A N 1
ATOM 744 C CA . GLY A 1 99 ? 31.991 -0.020 12.641 1.00 86.75 99 GLY A CA 1
ATOM 745 C C . GLY A 1 99 ? 31.840 0.229 14.146 1.00 86.75 99 GLY A C 1
ATOM 746 O O . GLY A 1 99 ? 32.124 -0.658 14.955 1.00 86.75 99 GLY A O 1
ATOM 747 N N . PRO A 1 100 ? 31.351 1.416 14.546 1.00 76.25 100 PRO A N 1
ATOM 748 C CA . PRO A 1 100 ? 31.292 1.828 15.950 1.00 76.25 100 PRO A CA 1
ATOM 749 C C . PRO A 1 100 ? 30.371 0.959 16.819 1.00 76.25 100 PRO A C 1
ATOM 751 O O . PRO A 1 100 ? 30.683 0.730 17.984 1.00 76.25 100 PRO A O 1
ATOM 754 N N . ASN A 1 101 ? 29.263 0.456 16.261 1.00 76.81 101 ASN A N 1
ATOM 755 C CA . ASN A 1 101 ? 28.242 -0.295 17.006 1.00 76.81 101 ASN A CA 1
ATOM 756 C C . ASN A 1 101 ? 27.881 -1.651 16.379 1.00 76.81 101 ASN A C 1
ATOM 758 O O . ASN A 1 101 ? 26.947 -2.304 16.843 1.00 76.81 101 ASN A O 1
ATOM 762 N N . PHE A 1 102 ? 28.562 -2.075 15.314 1.00 86.19 102 PHE A N 1
ATOM 763 C CA . PHE A 1 102 ? 28.287 -3.342 14.636 1.00 86.19 102 PHE A CA 1
ATOM 764 C C . PHE A 1 102 ? 29.447 -3.772 13.733 1.00 86.19 102 PHE A C 1
ATOM 766 O O . PHE A 1 102 ? 30.305 -2.966 13.370 1.00 86.19 102 PHE A O 1
ATOM 773 N N . CYS A 1 103 ? 29.469 -5.047 13.355 1.00 89.12 103 CYS A N 1
ATOM 774 C CA . CYS A 1 103 ? 30.421 -5.607 12.403 1.00 89.12 103 CYS A CA 1
ATOM 775 C C . CYS A 1 103 ? 29.702 -6.378 11.301 1.00 89.12 103 CYS A C 1
ATOM 777 O O . CYS A 1 103 ? 28.627 -6.934 11.527 1.00 89.12 103 CYS A O 1
ATOM 779 N N . ALA A 1 104 ? 30.308 -6.418 10.118 1.00 91.50 104 ALA A N 1
ATOM 780 C CA . ALA A 1 104 ? 29.845 -7.214 8.995 1.00 91.50 104 ALA A CA 1
ATOM 781 C C . ALA A 1 104 ? 30.888 -8.286 8.653 1.00 91.50 104 ALA A C 1
ATOM 783 O O . ALA A 1 104 ? 32.091 -8.027 8.653 1.00 91.50 104 ALA A O 1
ATOM 784 N N . LEU A 1 105 ? 30.420 -9.491 8.360 1.00 91.12 105 LEU A N 1
ATOM 785 C CA . LEU A 1 105 ? 31.196 -10.669 7.994 1.00 91.12 105 LEU A CA 1
ATOM 786 C C . LEU A 1 105 ? 30.629 -11.222 6.693 1.00 91.12 105 LEU A C 1
ATOM 788 O O . LEU A 1 105 ? 29.419 -11.187 6.498 1.00 91.12 105 LEU A O 1
ATOM 792 N N . SER A 1 106 ? 31.462 -11.751 5.803 1.00 89.88 106 SER A N 1
ATOM 793 C CA . SER A 1 106 ? 30.947 -12.362 4.575 1.00 89.88 106 SER A CA 1
ATOM 794 C C . SER A 1 106 ? 31.709 -13.602 4.128 1.00 89.88 106 SER A C 1
ATOM 796 O O . SER A 1 106 ? 32.922 -13.720 4.318 1.00 89.88 106 SER A O 1
ATOM 798 N N . SER A 1 107 ? 30.963 -14.526 3.528 1.00 85.06 107 SER A N 1
ATOM 799 C CA . SER A 1 107 ? 31.458 -15.726 2.855 1.00 85.06 107 SER A CA 1
ATOM 800 C C . SER A 1 107 ? 30.715 -15.882 1.540 1.00 85.06 107 SER A C 1
ATOM 802 O O . SER A 1 107 ? 29.489 -16.015 1.556 1.00 85.06 107 SER A O 1
ATOM 804 N N . ALA A 1 108 ? 31.441 -15.885 0.421 1.00 82.88 108 ALA A N 1
ATOM 805 C CA . ALA A 1 108 ? 30.893 -16.040 -0.923 1.00 82.88 108 ALA A CA 1
ATOM 806 C C . ALA A 1 108 ? 29.700 -15.106 -1.213 1.00 82.88 108 ALA A C 1
ATOM 808 O O . ALA A 1 108 ? 29.902 -13.989 -1.675 1.00 82.88 108 ALA A O 1
ATOM 809 N N . ARG A 1 109 ? 28.467 -15.556 -0.948 1.00 85.31 109 ARG A N 1
ATOM 810 C CA . ARG A 1 109 ? 27.213 -14.821 -1.199 1.00 85.31 109 ARG A CA 1
ATOM 811 C C . ARG A 1 109 ? 26.504 -14.352 0.073 1.00 85.31 109 ARG A C 1
ATOM 813 O O . ARG A 1 109 ? 25.538 -13.606 -0.011 1.00 85.31 109 ARG A O 1
ATOM 820 N N . LYS A 1 110 ? 26.941 -14.794 1.252 1.00 86.81 110 LYS A N 1
ATOM 821 C CA . LYS A 1 110 ? 26.297 -14.480 2.531 1.00 86.81 110 LYS A CA 1
ATOM 822 C C . LYS A 1 110 ? 27.017 -13.339 3.227 1.00 86.81 110 LYS A C 1
ATOM 824 O O . LYS A 1 110 ? 28.238 -13.382 3.375 1.00 86.81 110 LYS A O 1
ATOM 829 N N . VAL A 1 111 ? 26.251 -12.361 3.695 1.00 88.62 111 VAL A N 1
ATOM 830 C CA . VAL A 1 111 ? 26.707 -11.251 4.531 1.00 88.62 111 VAL A CA 1
ATOM 831 C C . VAL A 1 111 ? 25.968 -11.324 5.864 1.00 88.62 111 VAL A C 1
ATOM 833 O O . VAL A 1 111 ? 24.743 -11.260 5.912 1.00 88.62 111 VAL A O 1
ATOM 836 N N . LEU A 1 112 ? 26.713 -11.468 6.952 1.00 88.06 112 LEU A N 1
ATOM 837 C CA . LEU A 1 112 ? 26.215 -11.475 8.320 1.00 88.06 112 LEU A CA 1
ATOM 838 C C . LEU A 1 112 ? 26.566 -10.148 8.987 1.00 88.06 112 LEU A C 1
ATOM 840 O O . LEU A 1 112 ? 27.710 -9.709 8.936 1.00 88.06 112 LEU A O 1
ATOM 844 N N . LEU A 1 113 ? 25.596 -9.531 9.646 1.00 86.81 113 LEU A N 1
ATOM 845 C CA . LEU A 1 113 ? 25.756 -8.324 10.444 1.00 86.81 113 LEU A CA 1
ATOM 846 C C . LEU A 1 113 ? 25.541 -8.660 11.915 1.00 86.81 113 LEU A C 1
ATOM 848 O O . LEU A 1 113 ? 24.511 -9.231 12.258 1.00 86.81 113 LEU A O 1
ATOM 852 N N . HIS A 1 114 ? 26.462 -8.277 12.791 1.00 84.88 114 HIS A N 1
ATOM 853 C CA . HIS A 1 114 ? 26.312 -8.443 14.235 1.00 84.88 114 HIS A CA 1
ATOM 854 C C . HIS A 1 114 ? 26.331 -7.086 14.943 1.00 84.88 114 HIS A C 1
ATOM 856 O O . HIS A 1 114 ? 27.286 -6.320 14.798 1.00 84.88 114 HIS A O 1
ATOM 862 N N . LEU A 1 115 ? 25.315 -6.816 15.764 1.00 77.94 115 LEU A N 1
ATOM 863 C CA . LEU A 1 115 ? 25.191 -5.589 16.555 1.00 77.94 115 LEU A CA 1
ATOM 864 C C . LEU A 1 115 ? 25.910 -5.711 17.907 1.00 77.94 115 LEU A C 1
ATOM 866 O O . LEU A 1 115 ? 25.723 -6.675 18.646 1.00 77.94 115 LEU A O 1
ATOM 870 N N . ALA A 1 116 ? 26.686 -4.691 18.274 1.00 73.06 116 ALA A N 1
ATOM 871 C CA . ALA A 1 116 ? 27.385 -4.618 19.557 1.00 73.06 116 ALA A CA 1
ATOM 872 C C . ALA A 1 116 ? 26.419 -4.549 20.754 1.00 73.06 116 ALA A C 1
ATOM 874 O O . ALA A 1 116 ? 26.718 -5.104 21.801 1.00 73.06 116 ALA A O 1
ATOM 875 N N . THR A 1 117 ? 25.241 -3.937 20.622 1.00 66.06 117 THR A N 1
ATOM 876 C CA . THR A 1 117 ? 24.202 -3.907 21.668 1.00 66.06 117 THR A CA 1
ATOM 877 C C . THR A 1 117 ? 22.813 -4.051 21.033 1.00 66.06 117 THR A C 1
ATOM 879 O O . THR A 1 117 ? 22.321 -3.114 20.404 1.00 66.06 117 THR A O 1
ATOM 882 N N . PRO A 1 118 ? 22.150 -5.216 21.144 1.00 53.81 118 PRO A N 1
ATOM 883 C CA . PRO A 1 118 ? 20.801 -5.381 20.614 1.00 53.81 118 PRO A CA 1
ATOM 884 C C . PRO A 1 118 ? 19.803 -4.599 21.483 1.00 53.81 118 PRO A C 1
ATOM 886 O O . PRO A 1 118 ? 19.535 -4.976 22.617 1.00 53.81 118 PRO A O 1
ATOM 889 N N . PHE A 1 119 ? 19.259 -3.492 20.967 1.00 45.22 119 PHE A N 1
ATOM 890 C CA . PHE A 1 119 ? 18.352 -2.612 21.726 1.00 45.22 119 PHE A CA 1
ATOM 891 C C . PHE A 1 119 ? 16.862 -3.004 21.617 1.00 45.22 119 PHE A C 1
ATOM 893 O O . PHE A 1 119 ? 16.043 -2.495 22.374 1.00 45.22 119 PHE A O 1
ATOM 900 N N . LEU A 1 120 ? 16.489 -3.883 20.671 1.00 40.72 120 LEU A N 1
ATOM 901 C CA . LEU A 1 120 ? 15.080 -4.141 20.304 1.00 40.72 120 LEU A CA 1
ATOM 902 C C . LEU A 1 120 ? 14.755 -5.598 19.903 1.00 40.72 120 LEU A C 1
ATOM 904 O O . LEU A 1 120 ? 13.611 -5.903 19.580 1.00 40.72 120 LEU A O 1
ATOM 908 N N . SER A 1 121 ? 15.737 -6.503 19.879 1.00 40.22 121 SER A N 1
ATOM 909 C CA . SER A 1 121 ? 15.614 -7.844 19.290 1.00 40.22 121 SER A CA 1
ATOM 910 C C . SER A 1 121 ? 16.352 -8.872 20.149 1.00 40.22 121 SER A C 1
ATOM 912 O O . SER A 1 121 ? 17.475 -8.619 20.573 1.00 40.22 121 SER A O 1
ATOM 914 N N . SER A 1 122 ? 15.762 -10.051 20.367 1.00 41.28 122 SER A N 1
ATOM 915 C CA . SER A 1 122 ? 16.454 -11.196 20.985 1.00 41.28 122 SER A CA 1
ATOM 916 C C . SER A 1 122 ? 17.573 -11.768 20.101 1.00 41.28 122 SER A C 1
ATOM 918 O O . SER A 1 122 ? 18.374 -12.577 20.563 1.00 41.28 122 SER A O 1
ATOM 920 N N . ARG A 1 123 ? 17.654 -11.346 18.829 1.00 48.38 123 ARG A N 1
ATOM 921 C CA . ARG A 1 123 ? 18.713 -11.701 17.877 1.00 48.38 123 ARG A CA 1
ATOM 922 C C . ARG A 1 123 ? 19.701 -10.543 17.710 1.00 48.38 123 ARG A C 1
ATOM 924 O O . ARG A 1 123 ? 19.325 -9.456 17.272 1.00 48.38 123 ARG A O 1
ATOM 931 N N . ALA A 1 124 ? 20.968 -10.799 18.030 1.00 61.25 124 ALA A N 1
ATOM 932 C CA . ALA A 1 124 ? 22.087 -9.870 17.837 1.00 61.25 124 ALA A CA 1
ATOM 933 C C . ALA A 1 124 ? 22.723 -9.947 16.432 1.00 61.25 124 ALA A C 1
ATOM 935 O O . ALA A 1 124 ? 23.605 -9.145 16.127 1.00 61.25 124 ALA A O 1
ATOM 936 N N . CYS A 1 125 ? 22.276 -10.884 15.584 1.00 70.31 125 CYS A N 1
ATOM 937 C CA . CYS A 1 125 ? 22.802 -11.121 14.239 1.00 70.31 125 CYS A CA 1
ATOM 938 C C . CYS A 1 125 ? 21.692 -11.067 13.180 1.00 70.31 125 CYS A C 1
ATOM 940 O O . CYS A 1 125 ? 20.607 -11.612 13.392 1.00 70.31 125 CYS A O 1
ATOM 942 N N . PHE A 1 126 ? 21.999 -10.479 12.026 1.00 73.69 126 PHE A N 1
ATOM 943 C CA . PHE A 1 126 ? 21.167 -10.461 10.824 1.00 73.69 126 PHE A CA 1
ATOM 944 C C . PHE A 1 126 ? 21.951 -11.073 9.670 1.00 73.69 126 PHE A C 1
ATOM 946 O O . PHE A 1 126 ? 23.146 -10.828 9.543 1.00 73.69 126 PHE A O 1
ATOM 953 N N . GLU A 1 127 ? 21.286 -11.839 8.818 1.00 83.25 127 GLU A N 1
ATOM 954 C CA . GLU A 1 127 ? 21.905 -12.450 7.644 1.00 83.25 127 GLU A CA 1
ATOM 955 C C . GLU A 1 127 ? 21.213 -11.950 6.379 1.00 83.25 127 GLU A C 1
ATOM 957 O O . GLU A 1 127 ? 19.993 -11.780 6.346 1.00 83.25 127 GLU A O 1
ATOM 962 N N . HIS A 1 128 ? 22.005 -11.722 5.340 1.00 81.69 128 HIS A N 1
ATOM 963 C CA . HIS A 1 128 ? 21.547 -11.364 4.009 1.00 81.69 128 HIS A CA 1
ATOM 964 C C . HIS A 1 128 ? 22.294 -12.215 2.981 1.00 81.69 128 HIS A C 1
ATOM 966 O O . HIS A 1 128 ? 23.523 -12.296 3.011 1.00 81.69 128 HIS A O 1
ATOM 972 N N . GLU A 1 129 ? 21.564 -12.863 2.077 1.00 86.12 129 GLU A N 1
ATOM 973 C CA . GLU A 1 129 ? 22.145 -13.643 0.984 1.00 86.12 129 GLU A CA 1
ATOM 974 C C . GLU A 1 129 ? 21.984 -12.885 -0.337 1.00 86.12 129 GLU A C 1
ATOM 976 O O . GLU A 1 129 ? 20.886 -12.462 -0.695 1.00 86.12 129 GLU A O 1
ATOM 981 N N . LEU A 1 130 ? 23.097 -12.708 -1.046 1.00 79.62 130 LEU A N 1
ATOM 982 C CA . LEU A 1 130 ? 23.156 -12.069 -2.354 1.00 79.62 130 LEU A CA 1
ATOM 983 C C . LEU A 1 130 ? 22.571 -12.978 -3.454 1.00 79.62 130 LEU A C 1
ATOM 985 O O . LEU A 1 130 ? 22.572 -14.210 -3.308 1.00 79.62 130 LEU A O 1
ATOM 989 N N . PRO A 1 131 ? 22.112 -12.396 -4.583 1.00 78.94 131 PRO A N 1
ATOM 990 C CA . PRO A 1 131 ? 21.645 -13.141 -5.753 1.00 78.94 131 PRO A CA 1
ATOM 991 C C . PRO A 1 131 ? 22.601 -14.263 -6.190 1.00 78.94 131 PRO A C 1
ATOM 993 O O . PRO A 1 131 ? 23.812 -14.181 -6.007 1.00 78.94 131 PRO A O 1
ATOM 996 N N . PHE A 1 132 ? 22.061 -15.318 -6.811 1.00 58.88 132 PHE A N 1
ATOM 997 C CA . PHE A 1 132 ? 22.804 -16.542 -7.164 1.00 58.88 132 PHE A CA 1
ATOM 998 C C . PHE A 1 132 ? 24.076 -16.296 -7.999 1.00 58.88 132 PHE A C 1
ATOM 1000 O O . PHE A 1 132 ? 25.045 -17.040 -7.871 1.00 58.88 132 PHE A O 1
ATOM 1007 N N . MET A 1 133 ? 24.084 -15.237 -8.812 1.00 72.94 133 MET A N 1
ATOM 1008 C CA . MET A 1 133 ? 25.181 -14.890 -9.721 1.00 72.94 133 MET A CA 1
ATOM 1009 C C . MET A 1 133 ? 26.197 -13.907 -9.124 1.00 72.94 133 MET A C 1
ATOM 1011 O O . MET A 1 133 ? 27.119 -13.521 -9.833 1.00 72.94 133 MET A O 1
ATOM 1015 N N . GLU A 1 134 ? 26.028 -13.469 -7.875 1.00 82.94 134 GLU A N 1
ATOM 1016 C CA . GLU A 1 134 ? 26.867 -12.439 -7.257 1.00 82.94 134 GLU A CA 1
ATOM 1017 C C . GLU A 1 134 ? 27.748 -13.018 -6.154 1.00 82.94 134 GLU A C 1
ATOM 1019 O O . GLU A 1 134 ? 27.260 -13.708 -5.260 1.00 82.94 134 GLU A O 1
ATOM 1024 N N . ARG A 1 135 ? 29.042 -12.689 -6.178 1.00 85.06 135 ARG A N 1
ATOM 1025 C CA . ARG A 1 135 ? 30.003 -13.013 -5.116 1.00 85.06 135 ARG A CA 1
ATOM 1026 C C . ARG A 1 135 ? 30.562 -11.734 -4.507 1.00 85.06 135 ARG A C 1
ATOM 1028 O O . ARG A 1 135 ? 30.861 -10.794 -5.234 1.00 85.06 135 ARG A O 1
ATOM 1035 N N . VAL A 1 136 ? 30.730 -11.709 -3.186 1.00 90.06 136 VAL A N 1
ATOM 1036 C CA . VAL A 1 136 ? 31.392 -10.608 -2.473 1.00 90.06 136 VAL A CA 1
ATOM 1037 C C . VAL A 1 136 ? 32.876 -10.554 -2.845 1.00 90.06 136 VAL A C 1
ATOM 1039 O O . VAL A 1 136 ? 33.571 -11.560 -2.737 1.00 90.06 136 VAL A O 1
ATOM 1042 N N . GLU A 1 137 ? 33.367 -9.373 -3.220 1.00 89.19 137 GLU A N 1
ATOM 1043 C CA . GLU A 1 137 ? 34.799 -9.092 -3.428 1.00 89.19 137 GLU A CA 1
ATOM 1044 C C . GLU A 1 137 ? 35.375 -8.126 -2.390 1.00 89.19 137 GLU A C 1
ATOM 1046 O O . GLU A 1 137 ? 36.556 -8.190 -2.055 1.00 89.19 137 GLU A O 1
ATOM 1051 N N . ALA A 1 138 ? 34.549 -7.220 -1.866 1.00 91.38 138 ALA A N 1
ATOM 1052 C CA . ALA A 1 138 ? 34.938 -6.297 -0.809 1.00 91.38 138 ALA A CA 1
ATOM 1053 C C . ALA A 1 138 ? 33.731 -5.907 0.049 1.00 91.38 138 ALA A C 1
ATOM 1055 O O . ALA A 1 138 ? 32.583 -5.938 -0.395 1.00 91.38 138 ALA A O 1
ATOM 1056 N N . LEU A 1 139 ? 34.005 -5.515 1.289 1.00 93.81 139 LEU A N 1
ATOM 1057 C CA . LEU A 1 139 ? 33.010 -5.190 2.311 1.00 93.81 139 LEU A CA 1
ATOM 1058 C C . LEU A 1 139 ? 33.490 -3.984 3.123 1.00 93.81 139 LEU A C 1
ATOM 1060 O O . LEU A 1 139 ? 34.613 -3.996 3.609 1.00 93.81 139 LEU A O 1
ATOM 1064 N N . ALA A 1 140 ? 32.652 -2.974 3.316 1.00 94.44 140 ALA A N 1
ATOM 1065 C CA . ALA A 1 140 ? 32.955 -1.826 4.166 1.00 94.44 140 ALA A CA 1
ATOM 1066 C C . ALA A 1 140 ? 31.770 -1.497 5.075 1.00 94.44 140 ALA A C 1
ATOM 1068 O O . ALA A 1 140 ? 30.617 -1.746 4.725 1.00 94.44 140 ALA A O 1
ATOM 1069 N N . VAL A 1 141 ? 32.060 -0.930 6.244 1.00 93.00 141 VAL A N 1
ATOM 1070 C CA . VAL A 1 141 ? 31.058 -0.551 7.243 1.00 93.00 141 VAL A CA 1
ATOM 1071 C C . VAL A 1 141 ? 31.279 0.903 7.655 1.00 93.00 141 VAL A C 1
ATOM 1073 O O . VAL A 1 141 ? 32.401 1.283 7.970 1.00 93.00 141 VAL A O 1
ATOM 1076 N N . GLY A 1 142 ? 30.205 1.688 7.647 1.00 89.19 142 GLY A N 1
ATOM 1077 C CA . GLY A 1 142 ? 30.095 3.032 8.225 1.00 89.19 142 GLY A CA 1
ATOM 1078 C C . GLY A 1 142 ? 28.823 3.114 9.077 1.00 89.19 142 GLY A C 1
ATOM 1079 O O . GLY A 1 142 ? 28.538 2.195 9.842 1.00 89.19 142 GLY A O 1
ATOM 1080 N N . SER A 1 143 ? 27.992 4.139 8.885 1.00 85.56 143 SER A N 1
ATOM 1081 C CA . SER A 1 143 ? 26.559 4.134 9.257 1.00 85.56 143 SER A CA 1
ATOM 1082 C C . SER A 1 143 ? 25.711 3.194 8.374 1.00 85.56 143 SER A C 1
ATOM 1084 O O . SER A 1 143 ? 24.508 3.025 8.575 1.00 85.56 143 SER A O 1
ATOM 1086 N N . PHE A 1 144 ? 26.353 2.565 7.391 1.00 90.94 144 PHE A N 1
ATOM 1087 C CA . PHE A 1 144 ? 25.805 1.682 6.370 1.00 90.94 144 PHE A CA 1
ATOM 1088 C C . PHE A 1 144 ? 26.697 0.436 6.219 1.00 90.94 144 PHE A C 1
ATOM 1090 O O . PHE A 1 144 ? 27.790 0.353 6.784 1.00 90.94 144 PHE A O 1
ATOM 1097 N N . VAL A 1 145 ? 26.255 -0.531 5.418 1.00 92.19 145 VAL A N 1
ATOM 1098 C CA . VAL A 1 145 ? 27.031 -1.702 4.989 1.00 92.19 145 VAL A CA 1
ATOM 1099 C C . VAL A 1 145 ? 27.172 -1.644 3.474 1.00 92.19 145 VAL A C 1
ATOM 1101 O O . VAL A 1 145 ? 26.174 -1.673 2.763 1.00 92.19 145 VAL A O 1
ATOM 1104 N N . ALA A 1 146 ? 28.396 -1.557 2.965 1.00 94.56 146 ALA A N 1
ATOM 1105 C CA . ALA A 1 146 ? 28.671 -1.542 1.533 1.00 94.56 146 ALA A CA 1
ATOM 1106 C C . ALA A 1 146 ? 29.356 -2.840 1.101 1.00 94.56 146 ALA A C 1
ATOM 1108 O O . ALA A 1 146 ? 30.331 -3.266 1.716 1.00 94.56 146 ALA A O 1
ATOM 1109 N N . VAL A 1 147 ? 28.860 -3.448 0.029 1.00 94.56 147 VAL A N 1
ATOM 1110 C CA . VAL A 1 147 ? 29.309 -4.729 -0.515 1.00 94.56 147 VAL A CA 1
ATOM 1111 C C . VAL A 1 147 ? 29.623 -4.536 -1.992 1.00 94.56 147 VAL A C 1
ATOM 1113 O O . VAL A 1 147 ? 28.753 -4.141 -2.767 1.00 94.56 147 VAL A O 1
ATOM 1116 N N . PHE A 1 148 ? 30.862 -4.804 -2.389 1.00 92.62 148 PHE A N 1
ATOM 1117 C CA . PHE A 1 148 ? 31.241 -4.855 -3.796 1.00 92.62 148 PHE A CA 1
ATOM 1118 C C . PHE A 1 148 ? 31.098 -6.288 -4.300 1.00 92.62 148 PHE A C 1
ATOM 1120 O O . PHE A 1 148 ? 31.569 -7.211 -3.630 1.00 92.62 148 PHE A O 1
ATOM 1127 N N . VAL A 1 149 ? 30.453 -6.474 -5.452 1.00 91.00 149 VAL A N 1
ATOM 1128 C CA . VAL A 1 149 ? 30.140 -7.800 -5.996 1.00 91.00 149 VAL A CA 1
ATOM 1129 C C . VAL A 1 149 ? 30.617 -7.990 -7.435 1.00 91.00 149 VAL A C 1
ATOM 1131 O O . VAL A 1 149 ? 30.591 -7.061 -8.249 1.00 91.00 149 VAL A O 1
ATOM 1134 N N . SER A 1 150 ? 30.991 -9.227 -7.760 1.00 81.06 150 SER A N 1
ATOM 1135 C CA . SER A 1 150 ? 31.345 -9.690 -9.107 1.00 81.06 150 SER A CA 1
ATOM 1136 C C . SER A 1 150 ? 30.421 -10.812 -9.593 1.00 81.06 150 SER A C 1
ATOM 1138 O O . SER A 1 150 ? 29.787 -11.469 -8.761 1.00 81.06 150 SER A O 1
ATOM 1140 N N . PRO A 1 151 ? 30.316 -11.042 -10.924 1.00 72.81 151 PRO A N 1
ATOM 1141 C CA . PRO A 1 151 ? 31.052 -10.407 -12.035 1.00 72.81 151 PRO A CA 1
ATOM 1142 C C . PRO A 1 151 ? 30.532 -9.031 -12.489 1.00 72.81 151 PRO A C 1
ATOM 1144 O O . PRO A 1 151 ? 31.172 -8.384 -13.313 1.00 72.81 151 PRO A O 1
ATOM 1147 N N . GLN A 1 152 ? 29.393 -8.556 -11.980 1.00 77.12 152 GLN A N 1
ATOM 1148 C CA . GLN A 1 152 ? 28.706 -7.362 -12.496 1.00 77.12 152 GLN A CA 1
ATOM 1149 C C . GLN A 1 152 ? 29.344 -6.025 -12.065 1.00 77.12 152 GLN A C 1
ATOM 1151 O O . GLN A 1 152 ? 28.898 -4.975 -12.525 1.00 77.12 152 GLN A O 1
ATOM 1156 N N . ARG A 1 153 ? 30.379 -6.043 -11.208 1.00 86.44 153 ARG A N 1
ATOM 1157 C CA . ARG A 1 153 ? 31.074 -4.852 -10.672 1.00 86.44 153 ARG A CA 1
ATOM 1158 C C . ARG A 1 153 ? 30.109 -3.849 -10.042 1.00 86.44 153 ARG A C 1
ATOM 1160 O O . ARG A 1 153 ? 30.170 -2.643 -10.299 1.00 86.44 153 ARG A O 1
ATOM 1167 N N . LEU A 1 154 ? 29.185 -4.365 -9.236 1.00 87.88 154 LEU A N 1
ATOM 1168 C CA . LEU A 1 154 ? 28.194 -3.550 -8.544 1.00 87.88 154 LEU A CA 1
ATOM 1169 C C . LEU A 1 154 ? 28.668 -3.251 -7.124 1.00 87.88 154 LEU A C 1
ATOM 1171 O O . LEU A 1 154 ? 29.123 -4.129 -6.397 1.00 87.88 154 LEU A O 1
ATOM 1175 N N . LEU A 1 155 ? 28.508 -2.002 -6.714 1.00 91.75 155 LEU A N 1
ATOM 1176 C CA . LEU A 1 155 ? 28.622 -1.558 -5.338 1.00 91.75 155 LEU A CA 1
ATOM 1177 C C . LEU A 1 155 ? 27.214 -1.447 -4.751 1.00 91.75 155 LEU A C 1
ATOM 1179 O O . LEU A 1 155 ? 26.456 -0.541 -5.096 1.00 91.75 155 LEU A O 1
ATOM 1183 N N . ARG A 1 156 ? 26.864 -2.378 -3.866 1.00 92.44 156 ARG A N 1
ATOM 1184 C CA . ARG A 1 156 ? 25.593 -2.407 -3.138 1.00 92.44 156 ARG A CA 1
ATOM 1185 C C . ARG A 1 156 ? 25.775 -1.760 -1.774 1.00 92.44 156 ARG A C 1
ATOM 1187 O O . ARG A 1 156 ? 26.664 -2.149 -1.027 1.00 92.44 156 ARG A O 1
ATOM 1194 N N . ILE A 1 157 ? 24.937 -0.793 -1.438 1.00 90.31 157 ILE A N 1
ATOM 1195 C CA . ILE A 1 157 ? 24.951 -0.103 -0.149 1.00 90.31 157 ILE A CA 1
ATOM 1196 C C . ILE A 1 157 ? 23.633 -0.405 0.552 1.00 90.31 157 ILE A C 1
ATOM 1198 O O . ILE A 1 157 ? 22.562 -0.221 -0.024 1.00 90.31 157 ILE A O 1
ATOM 1202 N N . PHE A 1 158 ? 23.716 -0.854 1.797 1.00 84.94 158 PHE A N 1
ATOM 1203 C CA . PHE A 1 158 ? 22.595 -1.193 2.658 1.00 84.94 158 PHE A CA 1
ATOM 1204 C C . PHE A 1 158 ? 22.639 -0.371 3.945 1.00 84.94 158 PHE A C 1
ATOM 1206 O O . PHE A 1 158 ? 23.707 0.012 4.412 1.00 84.94 158 PHE A O 1
ATOM 1213 N N . SER A 1 159 ? 21.491 -0.151 4.573 1.00 83.50 159 SER A N 1
ATOM 1214 C CA . SER A 1 159 ? 21.435 0.348 5.944 1.00 83.50 159 SER A CA 1
ATOM 1215 C C . SER A 1 159 ? 21.902 -0.726 6.934 1.00 83.50 159 SER A C 1
ATOM 1217 O O . SER A 1 159 ? 22.032 -1.905 6.599 1.00 83.50 159 SER A O 1
ATOM 1219 N N . THR A 1 160 ? 22.064 -0.346 8.200 1.00 76.88 160 THR A N 1
ATOM 1220 C CA . THR A 1 160 ? 22.365 -1.270 9.312 1.00 76.88 160 THR A CA 1
ATOM 1221 C C . THR A 1 160 ? 21.272 -2.312 9.585 1.00 76.88 160 THR A C 1
ATOM 1223 O O . THR A 1 160 ? 21.453 -3.193 10.416 1.00 76.88 160 THR A O 1
ATOM 1226 N N . SER A 1 161 ? 20.127 -2.229 8.903 1.00 67.69 161 SER A N 1
ATOM 1227 C CA . SER A 1 161 ? 19.049 -3.229 8.940 1.00 67.69 161 SER A CA 1
ATOM 1228 C C . SER A 1 161 ? 18.908 -3.985 7.610 1.00 67.69 161 SER A C 1
ATOM 1230 O O . SER A 1 161 ? 17.838 -4.517 7.324 1.00 67.69 161 SER A O 1
ATOM 1232 N N . PHE A 1 162 ? 19.954 -3.980 6.773 1.00 73.38 162 PHE A N 1
ATOM 1233 C CA . PHE A 1 162 ? 19.973 -4.542 5.415 1.00 73.38 162 PHE A CA 1
ATOM 1234 C C . PHE A 1 162 ? 18.908 -3.977 4.455 1.00 73.38 162 PHE A C 1
ATOM 1236 O O . PHE A 1 162 ? 18.580 -4.602 3.448 1.00 73.38 162 PHE A O 1
ATOM 1243 N N . LEU A 1 163 ? 18.378 -2.772 4.708 1.00 70.56 163 LEU A N 1
ATOM 1244 C CA . LEU A 1 163 ? 17.536 -2.099 3.714 1.00 70.56 163 LEU A CA 1
ATOM 1245 C C . LEU A 1 163 ? 18.430 -1.565 2.589 1.00 70.56 163 LEU A C 1
ATOM 1247 O O . LEU A 1 163 ? 19.394 -0.867 2.900 1.00 70.56 163 LEU A O 1
ATOM 1251 N N . PRO A 1 164 ? 18.152 -1.855 1.309 1.00 75.31 164 PRO A N 1
ATOM 1252 C CA . PRO A 1 164 ? 18.959 -1.343 0.209 1.00 75.31 164 PRO A CA 1
ATOM 1253 C C . PRO A 1 164 ? 18.857 0.186 0.146 1.00 75.31 164 PRO A C 1
ATOM 1255 O O . PRO A 1 164 ? 17.762 0.744 0.120 1.00 75.31 164 PRO A O 1
ATOM 1258 N N . VAL A 1 165 ? 20.010 0.850 0.133 1.00 77.50 165 VAL A N 1
ATOM 1259 C CA . VAL A 1 165 ? 20.159 2.310 0.027 1.00 77.50 165 VAL A CA 1
ATOM 1260 C C . VAL A 1 165 ? 20.511 2.697 -1.407 1.00 77.50 165 VAL A C 1
ATOM 1262 O O . VAL A 1 165 ? 19.887 3.591 -1.969 1.00 77.50 165 VAL A O 1
ATOM 1265 N N . ALA A 1 166 ? 21.485 2.016 -2.019 1.00 74.50 166 ALA A N 1
ATOM 1266 C CA . ALA A 1 166 ? 21.908 2.280 -3.394 1.00 74.50 166 ALA A CA 1
ATOM 1267 C C . ALA A 1 166 ? 22.564 1.052 -4.041 1.00 74.50 166 ALA A C 1
ATOM 1269 O O . ALA A 1 166 ? 23.151 0.213 -3.357 1.00 74.50 166 ALA A O 1
ATOM 1270 N N . VAL A 1 167 ? 22.507 0.976 -5.372 1.00 85.06 167 VAL A N 1
ATOM 1271 C CA . VAL A 1 167 ? 23.283 0.029 -6.185 1.00 85.06 167 VAL A CA 1
ATOM 1272 C C . VAL A 1 167 ? 23.961 0.822 -7.295 1.00 85.06 167 VAL A C 1
ATOM 1274 O O . VAL A 1 167 ? 23.286 1.470 -8.090 1.00 85.06 167 VAL A O 1
ATOM 1277 N N . LEU A 1 168 ? 25.291 0.807 -7.329 1.00 80.62 168 LEU A N 1
ATOM 1278 C CA . LEU A 1 168 ? 26.098 1.612 -8.246 1.00 80.62 168 LEU A CA 1
ATOM 1279 C C . LEU A 1 168 ? 26.963 0.699 -9.118 1.00 80.62 168 LEU A C 1
ATOM 1281 O O . LEU A 1 168 ? 27.684 -0.144 -8.594 1.00 80.62 168 LEU A O 1
ATOM 1285 N N . ALA A 1 169 ? 26.925 0.871 -10.438 1.00 83.19 169 ALA A N 1
ATOM 1286 C CA . ALA A 1 169 ? 27.846 0.182 -11.341 1.00 83.19 169 ALA A CA 1
ATOM 1287 C C . ALA A 1 169 ? 29.213 0.882 -11.342 1.00 83.19 169 ALA A C 1
ATOM 1289 O O . ALA A 1 169 ? 29.289 2.101 -11.512 1.00 83.19 169 ALA A O 1
ATOM 1290 N N . MET A 1 170 ? 30.293 0.121 -11.157 1.00 83.38 170 MET A N 1
ATOM 1291 C CA . MET A 1 170 ? 31.640 0.666 -10.986 1.00 83.38 170 MET A CA 1
ATOM 1292 C C . MET A 1 170 ? 32.547 0.325 -12.175 1.00 83.38 170 MET A C 1
ATOM 1294 O O . MET A 1 170 ? 32.609 -0.803 -12.660 1.00 83.38 170 MET A O 1
ATOM 1298 N N . CYS A 1 171 ? 33.308 1.320 -12.633 1.00 76.69 171 CYS A N 1
ATOM 1299 C CA . CYS A 1 171 ? 34.234 1.183 -13.759 1.00 76.69 171 CYS A CA 1
ATOM 1300 C C . CYS A 1 171 ? 35.617 0.681 -13.304 1.00 76.69 171 CYS A C 1
ATOM 1302 O O . CYS A 1 171 ? 36.589 1.441 -13.331 1.00 76.69 171 CYS A O 1
ATOM 1304 N N . GLY A 1 172 ? 35.700 -0.581 -12.879 1.00 82.94 172 GLY A N 1
ATOM 1305 C CA . GLY A 1 172 ? 36.944 -1.262 -12.495 1.00 82.94 172 GLY A CA 1
ATOM 1306 C C . GLY A 1 172 ? 36.714 -2.372 -11.470 1.00 82.94 172 GLY A C 1
ATOM 1307 O O . GLY A 1 172 ? 35.639 -2.441 -10.878 1.00 82.94 172 GLY A O 1
ATOM 1308 N N . ASP A 1 173 ? 37.721 -3.219 -11.267 1.00 86.00 173 ASP A N 1
ATOM 1309 C CA . ASP A 1 173 ? 37.703 -4.249 -10.220 1.00 86.00 173 ASP A CA 1
ATOM 1310 C C . ASP A 1 173 ? 38.070 -3.615 -8.872 1.00 86.00 173 ASP A C 1
ATOM 1312 O O . ASP A 1 173 ? 38.901 -2.700 -8.818 1.00 86.00 173 ASP A O 1
ATOM 1316 N N . CYS A 1 174 ? 37.434 -4.044 -7.780 1.00 91.12 174 CYS A N 1
ATOM 1317 C CA . CYS A 1 174 ? 37.679 -3.449 -6.468 1.00 91.12 174 CYS A CA 1
ATOM 1318 C C . CYS A 1 174 ? 39.011 -3.926 -5.882 1.00 91.12 174 CYS A C 1
ATOM 1320 O O . CYS A 1 174 ? 39.258 -5.121 -5.771 1.00 91.12 174 CYS A O 1
ATOM 1322 N N . VAL A 1 175 ? 39.859 -2.982 -5.467 1.00 92.19 175 VAL A N 1
ATOM 1323 C CA . VAL A 1 175 ? 41.134 -3.281 -4.795 1.00 92.19 175 VAL A CA 1
ATOM 1324 C C . VAL A 1 175 ? 40.989 -3.184 -3.280 1.00 92.19 175 VAL A C 1
ATOM 1326 O O . VAL A 1 175 ? 41.482 -4.045 -2.558 1.00 92.19 175 VAL A O 1
ATOM 1329 N N . ALA A 1 176 ? 40.321 -2.145 -2.780 1.00 93.44 176 ALA A N 1
ATOM 1330 C CA . ALA A 1 176 ? 40.041 -1.977 -1.357 1.00 93.44 176 ALA A CA 1
ATOM 1331 C C . ALA A 1 176 ? 38.871 -1.010 -1.151 1.00 93.44 176 ALA A C 1
ATOM 1333 O O . ALA A 1 176 ? 38.643 -0.110 -1.967 1.00 93.44 176 ALA A O 1
ATOM 1334 N N . MET A 1 177 ? 38.153 -1.160 -0.038 1.00 95.25 177 MET A N 1
ATOM 1335 C CA . MET A 1 177 ? 37.059 -0.268 0.333 1.00 95.25 177 MET A CA 1
ATOM 1336 C C . MET A 1 177 ? 37.008 -0.063 1.850 1.00 95.25 177 MET A C 1
ATOM 1338 O O . MET A 1 177 ? 37.264 -0.992 2.610 1.00 95.25 177 MET A O 1
ATOM 1342 N N . VAL A 1 178 ? 36.688 1.150 2.300 1.00 94.44 178 VAL A N 1
ATOM 1343 C CA . VAL A 1 178 ? 36.557 1.484 3.727 1.00 94.44 178 VAL A CA 1
ATOM 1344 C C . VAL A 1 178 ? 35.449 2.510 3.945 1.00 94.44 178 VAL A C 1
ATOM 1346 O O . VAL A 1 178 ? 35.258 3.413 3.129 1.00 94.44 178 VAL A O 1
ATOM 1349 N N . GLY A 1 179 ? 34.703 2.351 5.036 1.00 92.62 179 GLY A N 1
ATOM 1350 C CA . GLY A 1 179 ? 33.655 3.270 5.470 1.00 92.62 179 GLY A CA 1
ATOM 1351 C C . GLY A 1 179 ? 34.057 3.980 6.760 1.00 92.62 179 GLY A C 1
ATOM 1352 O O . GLY A 1 179 ? 34.810 3.427 7.560 1.00 92.62 179 GLY A O 1
ATOM 1353 N N . SER A 1 180 ? 33.580 5.208 6.938 1.00 88.94 180 SER A N 1
ATOM 1354 C CA . SER A 1 180 ? 33.683 5.975 8.183 1.00 88.94 180 SER A CA 1
ATOM 1355 C C . SER A 1 180 ? 32.489 6.921 8.253 1.00 88.94 180 SER A C 1
ATOM 1357 O O . SER A 1 180 ? 32.297 7.715 7.332 1.00 88.94 180 SER A O 1
ATOM 1359 N N . ASP A 1 181 ? 31.659 6.806 9.290 1.00 88.19 181 ASP A N 1
ATOM 1360 C CA . ASP A 1 181 ? 30.373 7.509 9.392 1.00 88.19 181 ASP A CA 1
ATOM 1361 C C . ASP A 1 181 ? 29.562 7.403 8.077 1.00 88.19 181 ASP A C 1
ATOM 1363 O O . ASP A 1 181 ? 29.326 6.301 7.582 1.00 88.19 181 ASP A O 1
ATOM 1367 N N . GLU A 1 182 ? 29.197 8.535 7.468 1.00 90.00 182 GLU A N 1
ATOM 1368 C CA . GLU A 1 182 ? 28.448 8.629 6.205 1.00 90.00 182 GLU A CA 1
ATOM 1369 C C . GLU A 1 182 ? 29.349 8.636 4.949 1.00 90.00 182 GLU A C 1
ATOM 1371 O O . GLU A 1 182 ? 28.912 8.998 3.852 1.00 90.00 182 GLU A O 1
ATOM 1376 N N . ARG A 1 183 ? 30.645 8.326 5.082 1.00 93.75 183 ARG A N 1
ATOM 1377 C CA . ARG A 1 183 ? 31.640 8.390 3.997 1.00 93.75 183 ARG A CA 1
ATOM 1378 C C . ARG A 1 183 ? 32.052 6.995 3.550 1.00 93.75 183 ARG A C 1
ATOM 1380 O O . ARG A 1 183 ? 32.409 6.152 4.368 1.00 93.75 183 ARG A O 1
ATOM 1387 N N . LEU A 1 184 ? 32.082 6.778 2.236 1.00 95.56 184 LEU A N 1
ATOM 1388 C CA . LEU A 1 184 ? 32.581 5.547 1.622 1.00 95.56 184 LEU A CA 1
ATOM 1389 C C . LEU A 1 184 ? 33.746 5.855 0.685 1.00 95.56 184 LEU A C 1
ATOM 1391 O O . LEU A 1 184 ? 33.594 6.614 -0.272 1.00 95.56 184 LEU A O 1
ATOM 1395 N N . PHE A 1 185 ? 34.902 5.251 0.944 1.00 96.50 185 PHE A N 1
ATOM 1396 C CA . PHE A 1 185 ? 36.101 5.377 0.124 1.00 96.50 185 PHE A CA 1
ATOM 1397 C C . PHE A 1 185 ? 36.397 4.053 -0.583 1.00 96.50 185 PHE A C 1
ATOM 1399 O O . PHE A 1 185 ? 36.648 3.038 0.064 1.00 96.50 185 PHE A O 1
ATOM 1406 N N . VAL A 1 186 ? 36.348 4.068 -1.916 1.00 95.62 186 VAL A N 1
ATOM 1407 C CA . VAL A 1 186 ? 36.503 2.893 -2.786 1.00 95.62 186 VAL A CA 1
ATOM 1408 C C . VAL A 1 186 ? 37.709 3.091 -3.692 1.00 95.62 186 VAL A C 1
ATOM 1410 O O . VAL A 1 186 ? 37.812 4.124 -4.355 1.00 95.62 186 VAL A O 1
ATOM 1413 N N . VAL A 1 187 ? 38.594 2.100 -3.778 1.00 95.19 187 VAL A N 1
ATOM 1414 C CA . VAL A 1 187 ? 39.707 2.082 -4.734 1.00 95.19 187 VAL A CA 1
ATOM 1415 C C . VAL A 1 187 ? 39.500 0.962 -5.745 1.00 95.19 187 VAL A C 1
ATOM 1417 O O . VAL A 1 187 ? 39.225 -0.181 -5.382 1.00 95.19 187 VAL A O 1
ATOM 1420 N N . LEU A 1 188 ? 39.632 1.306 -7.022 1.00 91.94 188 LEU A N 1
ATOM 1421 C CA . LEU A 1 188 ? 39.372 0.450 -8.171 1.00 91.94 188 LEU A CA 1
ATOM 1422 C C . LEU A 1 188 ? 40.610 0.359 -9.065 1.00 91.94 188 LEU A C 1
ATOM 1424 O O . LEU A 1 188 ? 41.322 1.350 -9.248 1.00 91.94 188 LEU A O 1
ATOM 1428 N N . GLN A 1 189 ? 40.812 -0.792 -9.698 1.00 87.38 189 GLN A N 1
ATOM 1429 C CA . GLN A 1 189 ? 41.782 -0.981 -10.774 1.00 87.38 189 GLN A CA 1
ATOM 1430 C C . GLN A 1 189 ? 41.050 -1.002 -12.123 1.00 87.38 189 GLN A C 1
ATOM 1432 O O . GLN A 1 189 ? 40.132 -1.793 -12.344 1.00 87.38 189 GLN A O 1
ATOM 1437 N N . ARG A 1 190 ? 41.429 -0.105 -13.043 1.00 75.81 190 ARG A N 1
ATOM 1438 C CA . ARG A 1 190 ? 40.824 -0.026 -14.385 1.00 75.81 190 ARG A CA 1
ATOM 1439 C C . ARG A 1 190 ? 41.518 -0.988 -15.353 1.00 75.81 190 ARG A C 1
ATOM 1441 O O . ARG A 1 190 ? 42.726 -0.909 -15.549 1.00 75.81 190 ARG A O 1
ATOM 1448 N N . CYS A 1 191 ? 40.755 -1.839 -16.037 1.00 55.38 191 CYS A N 1
ATOM 1449 C CA . CYS A 1 191 ? 41.291 -2.749 -17.056 1.00 55.38 191 CYS A CA 1
ATOM 1450 C C . CYS A 1 191 ? 41.392 -2.082 -18.442 1.00 55.38 191 CYS A C 1
ATOM 1452 O O . CYS A 1 191 ? 40.587 -2.410 -19.309 1.00 55.38 191 CYS A O 1
ATOM 1454 N N . ARG A 1 192 ? 42.348 -1.169 -18.696 1.00 45.53 192 ARG A N 1
ATOM 1455 C CA . ARG A 1 192 ? 42.737 -0.781 -20.078 1.00 45.53 192 ARG A CA 1
ATOM 1456 C C . ARG A 1 192 ? 44.192 -0.289 -20.187 1.00 45.53 192 ARG A C 1
ATOM 1458 O O . ARG A 1 192 ? 44.539 0.728 -19.603 1.00 45.53 192 ARG A O 1
ATOM 1465 N N . GLY A 1 193 ? 44.991 -0.935 -21.052 1.00 45.59 193 GLY A N 1
ATOM 1466 C CA . GLY A 1 193 ? 46.139 -0.316 -21.744 1.00 45.59 193 GLY A CA 1
ATOM 1467 C C . GLY A 1 193 ? 47.515 -0.997 -21.608 1.00 45.59 193 GLY A C 1
ATOM 1468 O O . GLY A 1 193 ? 47.891 -1.467 -20.544 1.00 45.59 193 GLY A O 1
ATOM 1469 N N . ARG A 1 194 ? 48.305 -0.969 -22.699 1.00 45.09 194 ARG A N 1
ATOM 1470 C CA . ARG A 1 194 ? 49.689 -1.488 -22.877 1.00 45.09 194 ARG A CA 1
ATOM 1471 C C . ARG A 1 194 ? 50.781 -0.852 -21.969 1.00 45.09 194 ARG A C 1
ATOM 1473 O O . ARG A 1 194 ? 51.964 -0.986 -22.275 1.00 45.09 194 ARG A O 1
ATOM 1480 N N . ARG A 1 195 ? 50.443 -0.117 -20.900 1.00 45.34 195 ARG A N 1
ATOM 1481 C CA . ARG A 1 195 ? 51.430 0.593 -20.050 1.00 45.34 195 ARG A CA 1
ATOM 1482 C C . ARG A 1 195 ? 51.796 -0.202 -18.787 1.00 45.34 195 ARG A C 1
ATOM 1484 O O . ARG A 1 195 ? 50.974 -0.925 -18.245 1.00 45.34 195 ARG A O 1
ATOM 1491 N N . ARG A 1 196 ? 53.047 -0.040 -18.331 1.00 46.34 196 ARG A N 1
ATOM 1492 C CA . ARG A 1 196 ? 53.714 -0.796 -17.247 1.00 46.34 196 ARG A CA 1
ATOM 1493 C C . ARG A 1 196 ? 53.367 -0.351 -15.805 1.00 46.34 196 ARG A C 1
ATOM 1495 O O . ARG A 1 196 ? 54.039 -0.793 -14.882 1.00 46.34 196 ARG A O 1
ATOM 1502 N N . GLU A 1 197 ? 52.363 0.500 -15.583 1.00 53.16 197 GLU A N 1
ATOM 1503 C CA . GLU A 1 197 ? 52.071 1.083 -14.255 1.00 53.16 197 GLU A CA 1
ATOM 1504 C C . GLU A 1 197 ? 50.673 0.710 -13.732 1.00 53.16 197 GLU A C 1
ATOM 1506 O O . GLU A 1 197 ? 49.697 0.733 -14.484 1.00 53.16 197 GLU A O 1
ATOM 1511 N N . ASN A 1 198 ? 50.571 0.405 -12.430 1.00 58.25 198 ASN A N 1
ATOM 1512 C CA . ASN A 1 198 ? 49.310 0.135 -11.729 1.00 58.25 198 ASN A CA 1
ATOM 1513 C C . ASN A 1 198 ? 48.455 1.409 -11.639 1.00 58.25 198 ASN A C 1
ATOM 1515 O O . ASN A 1 198 ? 48.647 2.238 -10.751 1.00 58.25 198 ASN A O 1
ATOM 1519 N N . GLN A 1 199 ? 47.494 1.572 -12.550 1.00 71.81 199 GLN A N 1
ATOM 1520 C CA . GLN A 1 199 ? 46.568 2.706 -12.526 1.00 71.81 199 GLN A CA 1
ATOM 1521 C C . GLN A 1 199 ? 45.389 2.434 -11.587 1.00 71.81 199 GLN A C 1
ATOM 1523 O O . GLN A 1 199 ? 44.352 1.903 -11.996 1.00 71.81 199 GLN A O 1
ATOM 1528 N N . LEU A 1 200 ? 45.553 2.815 -10.319 1.00 88.38 200 LEU A N 1
ATOM 1529 C CA . LEU A 1 200 ? 44.460 2.827 -9.353 1.00 88.38 200 LEU A CA 1
ATOM 1530 C C . LEU A 1 200 ? 43.666 4.129 -9.450 1.00 88.38 200 LEU A C 1
ATOM 1532 O O . LEU A 1 200 ? 44.216 5.217 -9.621 1.00 88.38 200 LEU A O 1
ATOM 1536 N N . HIS A 1 201 ? 42.353 4.014 -9.316 1.00 89.88 201 HIS A N 1
ATOM 1537 C CA . HIS A 1 201 ? 41.427 5.133 -9.273 1.00 89.88 201 HIS A CA 1
ATOM 1538 C C . HIS A 1 201 ? 40.634 5.062 -7.974 1.00 89.88 201 HIS A C 1
ATOM 1540 O O . HIS A 1 201 ? 40.236 3.982 -7.550 1.00 89.88 201 HIS A O 1
ATOM 1546 N N . PHE A 1 202 ? 40.354 6.204 -7.359 1.00 93.00 202 PHE A N 1
ATOM 1547 C CA . PHE A 1 202 ? 39.537 6.259 -6.155 1.00 93.00 202 PHE A CA 1
ATOM 1548 C C . PHE A 1 202 ? 38.189 6.937 -6.392 1.00 93.00 202 PHE A C 1
ATOM 1550 O O . PHE A 1 202 ? 38.048 7.808 -7.253 1.00 93.00 202 PHE A O 1
ATOM 1557 N N . VAL A 1 203 ? 37.195 6.547 -5.606 1.00 93.25 203 VAL A N 1
ATOM 1558 C CA . VAL A 1 203 ? 35.877 7.173 -5.538 1.00 93.25 203 VAL A CA 1
ATOM 1559 C C . VAL A 1 203 ? 35.559 7.414 -4.068 1.00 93.25 203 VAL A C 1
ATOM 1561 O O . VAL A 1 203 ? 35.644 6.498 -3.254 1.00 93.25 203 VAL A O 1
ATOM 1564 N N . LEU A 1 204 ? 35.216 8.655 -3.729 1.00 93.81 204 LEU A N 1
ATOM 1565 C CA . LEU A 1 204 ? 34.782 9.051 -2.395 1.00 93.81 204 LEU A CA 1
ATOM 1566 C C . LEU A 1 204 ? 33.314 9.476 -2.457 1.00 93.81 204 LEU A C 1
ATOM 1568 O O . LEU A 1 204 ? 32.977 10.422 -3.175 1.00 93.81 204 LEU A O 1
ATOM 1572 N N . LEU A 1 205 ? 32.455 8.784 -1.715 1.00 93.00 205 LEU A N 1
ATOM 1573 C CA . LEU A 1 205 ? 31.008 8.989 -1.705 1.00 93.00 205 LEU A CA 1
ATOM 1574 C C . LEU A 1 205 ? 30.530 9.524 -0.352 1.00 93.00 205 LEU A C 1
ATOM 1576 O O . LEU A 1 205 ? 31.043 9.141 0.701 1.00 93.00 205 LEU A O 1
ATOM 1580 N N . ASP A 1 206 ? 29.525 10.392 -0.415 1.00 90.25 206 ASP A N 1
ATOM 1581 C CA . ASP A 1 206 ? 28.640 10.762 0.685 1.00 90.25 206 ASP A CA 1
ATOM 1582 C C . ASP A 1 206 ? 27.400 9.862 0.589 1.00 90.25 206 ASP A C 1
ATOM 1584 O O . ASP A 1 206 ? 26.596 10.022 -0.335 1.00 90.25 206 ASP A O 1
ATOM 1588 N N . VAL A 1 207 ? 27.285 8.875 1.479 1.00 88.38 207 VAL A N 1
ATOM 1589 C CA . VAL A 1 207 ? 26.197 7.887 1.428 1.00 88.38 207 VAL A CA 1
ATOM 1590 C C . VAL A 1 207 ? 24.870 8.500 1.869 1.00 88.38 207 VAL A C 1
ATOM 1592 O O . VAL A 1 207 ? 23.855 8.234 1.231 1.00 88.38 207 VAL A O 1
ATOM 1595 N N . GLU A 1 208 ? 24.880 9.372 2.879 1.00 82.94 208 GLU A N 1
ATOM 1596 C CA . GLU A 1 208 ? 23.683 10.077 3.356 1.00 82.94 208 GLU A CA 1
ATOM 1597 C C . GLU A 1 208 ? 23.091 10.978 2.263 1.00 82.94 208 GLU A C 1
ATOM 1599 O O . GLU A 1 208 ? 21.884 10.971 2.025 1.00 82.94 208 GLU A O 1
ATOM 1604 N N . LYS A 1 209 ? 23.943 11.726 1.549 1.00 76.19 209 LYS A N 1
ATOM 1605 C CA . LYS A 1 209 ? 23.505 12.636 0.474 1.00 76.19 209 LYS A CA 1
ATOM 1606 C C . LYS A 1 209 ? 23.382 11.973 -0.897 1.00 76.19 209 LYS A C 1
ATOM 1608 O O . LYS A 1 209 ? 22.985 12.641 -1.848 1.00 76.19 209 LYS A O 1
ATOM 1613 N N . GLY A 1 210 ? 23.792 10.712 -1.037 1.00 79.38 210 GLY A N 1
ATOM 1614 C CA . GLY A 1 210 ? 23.795 9.993 -2.314 1.00 79.38 210 GLY A CA 1
ATOM 1615 C C . GLY A 1 210 ? 24.642 10.662 -3.405 1.00 79.38 210 GLY A C 1
ATOM 1616 O O . GLY A 1 210 ? 24.283 10.613 -4.580 1.00 79.38 210 GLY A O 1
ATOM 1617 N N . SER A 1 211 ? 25.746 11.322 -3.041 1.00 80.00 211 SER A N 1
ATOM 1618 C CA . SER A 1 211 ? 26.559 12.116 -3.977 1.00 80.00 211 SER A CA 1
ATOM 1619 C C . SER A 1 211 ? 28.038 11.734 -3.940 1.00 80.00 211 SER A C 1
ATOM 1621 O O . SER A 1 211 ? 28.564 11.262 -2.932 1.00 80.00 211 SER A O 1
ATOM 1623 N N . ARG A 1 212 ? 28.744 11.934 -5.059 1.00 86.12 212 ARG A N 1
ATOM 1624 C CA . ARG A 1 212 ? 30.201 11.759 -5.124 1.00 86.12 212 ARG A CA 1
ATOM 1625 C C . ARG A 1 212 ? 30.891 13.032 -4.646 1.00 86.12 212 ARG A C 1
ATOM 1627 O O . ARG A 1 212 ? 30.734 14.082 -5.257 1.00 86.12 212 ARG A O 1
ATOM 1634 N N . ILE A 1 213 ? 31.701 12.908 -3.599 1.00 85.62 213 ILE A N 1
ATOM 1635 C CA . ILE A 1 213 ? 32.491 14.009 -3.031 1.00 85.62 213 ILE A CA 1
ATOM 1636 C C . ILE A 1 213 ? 33.721 14.268 -3.896 1.00 85.62 213 ILE A C 1
ATOM 1638 O O . ILE A 1 213 ? 34.030 15.405 -4.235 1.00 85.62 213 ILE A O 1
ATOM 1642 N N . ALA A 1 214 ? 34.443 13.201 -4.237 1.00 86.25 214 ALA A N 1
ATOM 1643 C CA . ALA A 1 214 ? 35.674 13.278 -5.007 1.00 86.25 214 ALA A CA 1
ATOM 1644 C C . ALA A 1 214 ? 35.928 11.969 -5.759 1.00 86.25 214 ALA A C 1
ATOM 1646 O O . ALA A 1 214 ? 35.317 10.929 -5.510 1.00 86.25 214 ALA A O 1
ATOM 1647 N N . GLY A 1 215 ? 36.846 12.007 -6.712 1.00 88.31 215 GLY A N 1
ATOM 1648 C CA . GLY A 1 215 ? 37.432 10.804 -7.280 1.00 88.31 215 GLY A CA 1
ATOM 1649 C C . GLY A 1 215 ? 38.347 11.151 -8.436 1.00 88.31 215 GLY A C 1
ATOM 1650 O O . GLY A 1 215 ? 38.132 12.160 -9.103 1.00 88.31 215 GLY A O 1
ATOM 1651 N N . GLY A 1 216 ? 39.324 10.301 -8.678 1.00 87.44 216 GLY A N 1
ATOM 1652 C CA . GLY A 1 216 ? 40.343 10.505 -9.693 1.00 87.44 216 GLY A CA 1
ATOM 1653 C C . GLY A 1 216 ? 41.421 9.432 -9.584 1.00 87.44 216 GLY A C 1
ATOM 1654 O O . GLY A 1 216 ? 41.242 8.453 -8.853 1.00 87.44 216 GLY A O 1
ATOM 1655 N N . PRO A 1 217 ? 42.554 9.608 -10.275 1.00 87.94 217 PRO A N 1
ATOM 1656 C CA . PRO A 1 217 ? 43.723 8.761 -10.090 1.00 87.94 217 PRO A CA 1
ATOM 1657 C C . PRO A 1 217 ? 44.190 8.772 -8.628 1.00 87.94 217 PRO A C 1
ATOM 1659 O O . PRO A 1 217 ? 44.213 9.822 -7.983 1.00 87.94 217 PRO A O 1
ATOM 1662 N N . LEU A 1 218 ? 44.564 7.605 -8.109 1.00 90.31 218 LEU A N 1
ATOM 1663 C CA . LEU A 1 218 ? 45.226 7.465 -6.817 1.00 90.31 218 LEU A CA 1
ATOM 1664 C C . LEU A 1 218 ? 46.740 7.366 -7.065 1.00 90.31 218 LEU A C 1
ATOM 1666 O O . LEU A 1 218 ? 47.195 6.332 -7.556 1.00 90.31 218 LEU A O 1
ATOM 1670 N N . PRO A 1 219 ? 47.529 8.416 -6.773 1.00 88.75 219 PRO A N 1
ATOM 1671 C CA . PRO A 1 219 ? 48.963 8.380 -7.003 1.00 88.75 219 PRO A CA 1
ATOM 1672 C C . PRO A 1 219 ? 49.639 7.443 -6.002 1.00 88.75 219 PRO A C 1
ATOM 1674 O O . PRO A 1 219 ? 49.495 7.591 -4.786 1.00 88.75 219 PRO A O 1
ATOM 1677 N N . LEU A 1 220 ? 50.416 6.507 -6.535 1.00 88.25 220 LEU A N 1
ATOM 1678 C CA . LEU A 1 220 ? 51.302 5.630 -5.779 1.00 88.25 220 LEU A CA 1
ATOM 1679 C C . LEU A 1 220 ? 52.758 5.992 -6.083 1.00 88.25 220 LEU A C 1
ATOM 1681 O O . LEU A 1 220 ? 53.053 6.634 -7.093 1.00 88.25 220 LEU A O 1
ATOM 1685 N N . SER A 1 221 ? 53.684 5.570 -5.225 1.00 87.50 221 SER A N 1
ATOM 1686 C CA . SER A 1 221 ? 55.113 5.663 -5.535 1.00 87.50 221 SER A CA 1
ATOM 1687 C C . SER A 1 221 ? 55.469 4.783 -6.748 1.00 87.50 221 SER A C 1
ATOM 1689 O O . SER A 1 221 ? 54.790 3.775 -6.987 1.00 87.50 221 SER A O 1
ATOM 1691 N N . PRO A 1 222 ? 56.519 5.112 -7.522 1.00 80.94 222 PRO A N 1
ATOM 1692 C CA . PRO A 1 222 ? 56.917 4.317 -8.683 1.00 80.94 222 PRO A CA 1
ATOM 1693 C C . PRO A 1 222 ? 57.087 2.830 -8.345 1.00 80.94 222 PRO A C 1
ATOM 1695 O O . PRO A 1 222 ? 57.693 2.490 -7.332 1.00 80.94 222 PRO A O 1
ATOM 1698 N N . ALA A 1 223 ? 56.529 1.953 -9.187 1.00 77.88 223 ALA A N 1
ATOM 1699 C CA . ALA A 1 223 ? 56.549 0.494 -9.020 1.00 77.88 223 ALA A CA 1
ATOM 1700 C C . ALA A 1 223 ? 55.964 -0.036 -7.686 1.00 77.88 223 ALA A C 1
ATOM 1702 O O . ALA A 1 223 ? 56.229 -1.178 -7.311 1.00 77.88 223 ALA A O 1
ATOM 1703 N N . SER A 1 224 ? 55.152 0.762 -6.980 1.00 85.38 224 SER A N 1
ATOM 1704 C CA . SER A 1 224 ? 54.497 0.350 -5.733 1.00 85.38 224 SER A CA 1
ATOM 1705 C C . SER A 1 224 ? 53.049 -0.127 -5.940 1.00 85.38 224 SER A C 1
ATOM 1707 O O . SER A 1 224 ? 52.412 0.127 -6.965 1.00 85.38 224 SER A O 1
ATOM 1709 N N . THR A 1 225 ? 52.528 -0.858 -4.956 1.00 88.06 225 THR A N 1
ATOM 1710 C CA . THR A 1 225 ? 51.144 -1.355 -4.878 1.00 88.06 225 THR A CA 1
ATOM 1711 C C . THR A 1 225 ? 50.443 -0.740 -3.674 1.00 88.06 225 THR A C 1
ATOM 1713 O O . THR A 1 225 ? 51.095 -0.342 -2.709 1.00 88.06 225 THR A O 1
ATOM 1716 N N . LEU A 1 226 ? 49.112 -0.693 -3.676 1.00 91.44 226 LEU A N 1
ATOM 1717 C CA . LEU A 1 226 ? 48.363 -0.214 -2.512 1.00 91.44 226 LEU A CA 1
ATOM 1718 C C . LEU A 1 226 ? 48.450 -1.234 -1.366 1.00 91.44 226 LEU A C 1
ATOM 1720 O O . LEU A 1 226 ? 48.219 -2.417 -1.590 1.00 91.44 226 LEU A O 1
ATOM 1724 N N . ARG A 1 227 ? 48.768 -0.796 -0.146 1.00 89.06 227 ARG A N 1
ATOM 1725 C CA . ARG A 1 227 ? 48.897 -1.668 1.037 1.00 89.06 227 ARG A CA 1
ATOM 1726 C C . ARG A 1 227 ? 47.785 -1.452 2.059 1.00 89.06 227 ARG A C 1
ATOM 1728 O O . ARG A 1 227 ? 47.413 -2.390 2.756 1.00 89.06 227 ARG A O 1
ATOM 1735 N N . TRP A 1 228 ? 47.276 -0.227 2.180 1.00 92.25 228 TRP A N 1
ATOM 1736 C CA . TRP A 1 228 ? 46.225 0.109 3.140 1.00 92.25 228 TRP A CA 1
ATOM 1737 C C . TRP A 1 228 ? 45.495 1.397 2.749 1.00 92.25 228 TRP A C 1
ATOM 1739 O O . TRP A 1 228 ? 46.081 2.279 2.122 1.00 92.25 228 TRP A O 1
ATOM 1749 N N . ILE A 1 229 ? 44.227 1.509 3.147 1.00 94.88 229 ILE A N 1
ATOM 1750 C CA . ILE A 1 229 ? 43.430 2.738 3.074 1.00 94.88 229 ILE A CA 1
ATOM 1751 C C . ILE A 1 229 ? 42.674 2.947 4.384 1.00 94.88 229 ILE A C 1
ATOM 1753 O O . ILE A 1 229 ? 42.339 1.983 5.067 1.00 94.88 229 ILE A O 1
ATOM 1757 N N . GLY A 1 230 ? 42.364 4.193 4.716 1.00 92.69 230 GLY A N 1
ATOM 1758 C CA . GLY A 1 230 ? 41.596 4.516 5.915 1.00 92.69 230 GLY A CA 1
ATOM 1759 C C . GLY A 1 230 ? 41.164 5.970 5.946 1.00 92.69 230 GLY A C 1
ATOM 1760 O O . GLY A 1 230 ? 41.260 6.675 4.941 1.00 92.69 230 GLY A O 1
ATOM 1761 N N . PHE A 1 231 ? 40.696 6.412 7.106 1.00 91.06 231 PHE A N 1
ATOM 1762 C CA . PHE A 1 231 ? 40.236 7.775 7.327 1.00 91.06 231 PHE A CA 1
ATOM 1763 C C . PHE A 1 231 ? 40.939 8.404 8.527 1.00 91.06 231 PHE A C 1
ATOM 1765 O O . PHE A 1 231 ? 41.118 7.750 9.546 1.00 91.06 231 PHE A O 1
ATOM 1772 N N . GLU A 1 232 ? 41.286 9.682 8.403 1.00 87.38 232 GLU A N 1
ATOM 1773 C CA . GLU A 1 232 ? 41.553 10.595 9.515 1.00 87.38 232 GLU A CA 1
ATOM 1774 C C . GLU A 1 232 ? 40.343 11.539 9.622 1.00 87.38 232 GLU A C 1
ATOM 1776 O O . GLU A 1 232 ? 40.193 12.481 8.834 1.00 87.38 232 GLU A O 1
ATOM 1781 N N . GLY A 1 233 ? 39.410 11.247 10.532 1.00 82.19 233 GLY A N 1
ATOM 1782 C CA . GLY A 1 233 ? 38.096 11.901 10.542 1.00 82.19 233 GLY A CA 1
ATOM 1783 C C . GLY A 1 233 ? 37.339 11.652 9.229 1.00 82.19 233 GLY A C 1
ATOM 1784 O O . GLY A 1 233 ? 37.060 10.513 8.877 1.00 82.19 233 GLY A O 1
ATOM 1785 N N . ALA A 1 234 ? 37.041 12.709 8.465 1.00 82.12 234 ALA A N 1
ATOM 1786 C CA . ALA A 1 234 ? 36.405 12.600 7.143 1.00 82.12 234 ALA A CA 1
ATOM 1787 C C . ALA A 1 234 ? 37.407 12.561 5.966 1.00 82.12 234 ALA A C 1
ATOM 1789 O O . ALA A 1 234 ? 36.996 12.570 4.803 1.00 82.12 234 ALA A O 1
ATOM 1790 N N . ARG A 1 235 ? 38.720 12.565 6.244 1.00 87.94 235 ARG A N 1
ATOM 1791 C CA . ARG A 1 235 ? 39.784 12.681 5.238 1.00 87.94 235 ARG A CA 1
ATOM 1792 C C . ARG A 1 235 ? 40.338 11.305 4.838 1.00 87.94 235 ARG A C 1
ATOM 1794 O O . ARG A 1 235 ? 40.871 10.617 5.705 1.00 87.94 235 ARG A O 1
ATOM 1801 N N . PRO A 1 236 ? 40.272 10.903 3.554 1.00 93.25 236 PRO A N 1
ATOM 1802 C CA . PRO A 1 236 ? 40.848 9.639 3.096 1.00 93.25 236 PRO A CA 1
ATOM 1803 C C . PRO A 1 236 ? 42.379 9.613 3.156 1.00 93.25 236 PRO A C 1
ATOM 1805 O O . PRO A 1 236 ? 43.043 10.574 2.757 1.00 93.25 236 PRO A O 1
ATOM 1808 N N . LEU A 1 237 ? 42.920 8.471 3.575 1.00 93.88 237 LEU A N 1
ATOM 1809 C CA . LEU A 1 237 ? 44.340 8.136 3.598 1.00 93.88 237 LEU A CA 1
ATOM 1810 C C . LEU A 1 237 ? 44.613 6.903 2.728 1.00 93.88 237 LEU A C 1
ATOM 1812 O O . LEU A 1 237 ? 43.803 5.976 2.682 1.00 93.88 237 LEU A O 1
ATOM 1816 N N . ALA A 1 238 ? 45.781 6.864 2.090 1.00 94.19 238 ALA A N 1
ATOM 1817 C CA . ALA A 1 238 ? 46.279 5.711 1.346 1.00 94.19 238 ALA A CA 1
ATOM 1818 C C . ALA A 1 238 ? 47.768 5.478 1.639 1.00 94.19 238 ALA A C 1
ATOM 1820 O O . ALA A 1 238 ? 48.558 6.421 1.637 1.00 94.19 238 ALA A O 1
ATOM 1821 N N . LEU A 1 239 ? 48.145 4.222 1.874 1.00 93.50 239 LEU A N 1
ATOM 1822 C CA . LEU A 1 239 ? 49.521 3.768 2.086 1.00 93.50 239 LEU A CA 1
ATOM 1823 C C . LEU A 1 239 ? 49.923 2.830 0.950 1.00 93.50 239 LEU A C 1
ATOM 1825 O O . LEU A 1 239 ? 49.227 1.846 0.683 1.00 93.50 239 LEU A O 1
ATOM 1829 N N . ASP A 1 240 ? 51.067 3.092 0.331 1.00 92.06 240 ASP A N 1
ATOM 1830 C CA . ASP A 1 240 ? 51.652 2.216 -0.683 1.00 92.06 240 ASP A CA 1
ATOM 1831 C C . ASP A 1 240 ? 52.726 1.263 -0.122 1.00 92.06 240 ASP A C 1
ATOM 1833 O O . ASP A 1 240 ? 53.134 1.341 1.040 1.00 92.06 240 ASP A O 1
ATOM 1837 N N . SER A 1 241 ? 53.177 0.316 -0.948 1.00 87.94 241 SER A N 1
ATOM 1838 C CA . SER A 1 241 ? 54.202 -0.669 -0.581 1.00 87.94 241 SER A CA 1
ATOM 1839 C C . SER A 1 241 ? 55.608 -0.081 -0.423 1.00 87.94 241 SER A C 1
ATOM 1841 O O . SER A 1 241 ? 56.457 -0.738 0.175 1.00 87.94 241 SER A O 1
ATOM 1843 N N . ALA A 1 242 ? 55.848 1.151 -0.885 1.00 86.88 242 ALA A N 1
ATOM 1844 C CA . ALA A 1 242 ? 57.082 1.890 -0.617 1.00 86.88 242 ALA A CA 1
ATOM 1845 C C . ALA A 1 242 ? 57.067 2.570 0.766 1.00 86.88 242 ALA A C 1
ATOM 1847 O O . ALA A 1 242 ? 58.060 3.175 1.164 1.00 86.88 242 ALA A O 1
ATOM 1848 N N . GLY A 1 243 ? 55.961 2.465 1.512 1.00 88.38 243 GLY A N 1
ATOM 1849 C CA . GLY A 1 243 ? 55.815 3.019 2.855 1.00 88.38 243 GLY A CA 1
ATOM 1850 C C . GLY A 1 243 ? 55.280 4.452 2.886 1.00 88.38 243 GLY A C 1
ATOM 1851 O O . GLY A 1 243 ? 55.154 5.017 3.968 1.00 88.38 243 GLY A O 1
ATOM 1852 N N . GLN A 1 244 ? 54.935 5.052 1.745 1.00 93.12 244 GLN A N 1
ATOM 1853 C CA . GLN A 1 244 ? 54.466 6.435 1.702 1.00 93.12 244 GLN A CA 1
ATOM 1854 C C . GLN A 1 244 ? 52.969 6.507 2.025 1.00 93.12 244 GLN A C 1
ATOM 1856 O O . GLN A 1 244 ? 52.136 5.952 1.306 1.00 93.12 244 GLN A O 1
ATOM 1861 N N . VAL A 1 245 ? 52.616 7.253 3.075 1.00 91.88 245 VAL A N 1
ATOM 1862 C CA . VAL A 1 245 ? 51.227 7.605 3.401 1.00 91.88 245 VAL A CA 1
ATOM 1863 C C . VAL A 1 245 ? 50.885 8.929 2.741 1.00 91.88 245 VAL A C 1
ATOM 1865 O O . VAL A 1 245 ? 51.612 9.916 2.897 1.00 91.88 245 VAL A O 1
ATOM 1868 N N . ARG A 1 246 ? 49.763 8.957 2.024 1.00 92.50 246 ARG A N 1
ATOM 1869 C CA . ARG A 1 246 ? 49.192 10.155 1.409 1.00 92.50 246 ARG A CA 1
ATOM 1870 C C . ARG A 1 246 ? 47.790 10.411 1.948 1.00 92.50 246 ARG A C 1
ATOM 1872 O O . ARG A 1 246 ? 47.030 9.469 2.155 1.00 92.50 246 ARG A O 1
ATOM 1879 N N . ALA A 1 247 ? 47.446 11.680 2.126 1.00 91.12 247 ALA A N 1
ATOM 1880 C CA . ALA A 1 247 ? 46.109 12.135 2.484 1.00 91.12 247 ALA A CA 1
ATOM 1881 C C . ALA A 1 247 ? 45.496 12.934 1.332 1.00 91.12 247 ALA A C 1
ATOM 1883 O O . ALA A 1 247 ? 46.203 13.673 0.644 1.00 91.12 247 ALA A O 1
ATOM 1884 N N . LEU A 1 248 ? 44.185 12.823 1.130 1.00 89.50 248 LEU A N 1
ATOM 1885 C CA . LEU A 1 248 ? 43.474 13.688 0.190 1.00 89.50 248 LEU A CA 1
ATOM 1886 C C . LEU A 1 248 ? 43.236 15.063 0.839 1.00 89.50 248 LEU A C 1
ATOM 1888 O O . LEU A 1 248 ? 42.541 15.160 1.851 1.00 89.50 248 LEU A O 1
ATOM 1892 N N . HIS A 1 249 ? 43.797 16.129 0.266 1.00 81.19 249 HIS A N 1
ATOM 1893 C CA . HIS A 1 249 ? 43.660 17.503 0.758 1.00 81.19 249 HIS A CA 1
ATOM 1894 C C . HIS A 1 249 ? 43.366 18.465 -0.405 1.00 81.19 249 HIS A C 1
ATOM 1896 O O . HIS A 1 249 ? 44.182 18.635 -1.310 1.00 81.19 249 HIS A O 1
ATOM 1902 N N . GLY A 1 250 ? 42.190 19.102 -0.396 1.00 72.31 250 GLY A N 1
ATOM 1903 C CA . GLY A 1 250 ? 41.757 19.970 -1.496 1.00 72.31 250 GLY A CA 1
ATOM 1904 C C . GLY A 1 250 ? 41.635 19.197 -2.824 1.00 72.31 250 GLY A C 1
ATOM 1905 O O . GLY A 1 250 ? 40.944 18.178 -2.854 1.00 72.31 250 GLY A O 1
ATOM 1906 N N . PRO A 1 251 ? 42.275 19.648 -3.923 1.00 67.38 251 PRO A N 1
ATOM 1907 C CA . PRO A 1 251 ? 42.166 18.998 -5.231 1.00 67.38 251 PRO A CA 1
ATOM 1908 C C . PRO A 1 251 ? 43.090 17.779 -5.420 1.00 67.38 251 PRO A C 1
ATOM 1910 O O . PRO A 1 251 ? 43.033 17.156 -6.479 1.00 67.38 251 PRO A O 1
ATOM 1913 N N . GLY A 1 252 ? 43.962 17.439 -4.460 1.00 79.88 252 GLY A N 1
ATOM 1914 C CA . GLY A 1 252 ? 45.024 16.453 -4.689 1.00 79.88 252 GLY A CA 1
ATOM 1915 C C . GLY A 1 252 ? 45.460 15.644 -3.468 1.00 79.88 252 GLY A C 1
ATOM 1916 O O . GLY A 1 252 ? 45.027 15.873 -2.340 1.00 79.88 252 GLY A O 1
ATOM 1917 N N . TRP A 1 253 ? 46.328 14.664 -3.721 1.00 89.25 253 TRP A N 1
ATOM 1918 C CA . TRP A 1 253 ? 46.929 13.802 -2.703 1.00 89.25 253 TRP A CA 1
ATOM 1919 C C . TRP A 1 253 ? 48.277 14.359 -2.257 1.00 89.25 253 TRP A C 1
ATOM 1921 O O . TRP A 1 253 ? 49.150 14.600 -3.090 1.00 89.25 253 TRP A O 1
ATOM 1931 N N . VAL A 1 254 ? 48.462 14.506 -0.949 1.00 88.00 254 VAL A N 1
ATOM 1932 C CA . VAL A 1 254 ? 49.687 15.040 -0.344 1.00 88.00 254 VAL A CA 1
ATOM 1933 C C . VAL A 1 254 ? 50.354 13.987 0.542 1.00 88.00 254 VAL A C 1
ATOM 1935 O O . VAL A 1 254 ? 49.647 13.276 1.258 1.00 88.00 254 VAL A O 1
ATOM 1938 N N . PRO A 1 255 ? 51.689 13.835 0.501 1.00 89.56 255 PRO A N 1
ATOM 1939 C CA . PRO A 1 255 ? 52.405 12.954 1.419 1.00 89.56 255 PRO A CA 1
ATOM 1940 C C . PRO A 1 255 ? 52.316 13.505 2.847 1.00 89.56 255 PRO A C 1
ATOM 1942 O O . PRO A 1 255 ? 52.505 14.699 3.058 1.00 89.56 255 PRO A O 1
ATOM 1945 N N . VAL A 1 256 ? 52.015 12.643 3.820 1.00 88.69 256 VAL A N 1
ATOM 1946 C CA . VAL A 1 256 ? 51.815 13.045 5.229 1.00 88.69 256 VAL A CA 1
ATOM 1947 C C . VAL A 1 256 ? 52.640 12.234 6.227 1.00 88.69 256 VAL A C 1
ATOM 1949 O O . VAL A 1 256 ? 52.856 12.686 7.345 1.00 88.69 256 VAL A O 1
ATOM 1952 N N . ALA A 1 257 ? 53.114 11.043 5.857 1.00 90.12 257 ALA A N 1
ATOM 1953 C CA . ALA A 1 257 ? 54.009 10.239 6.690 1.00 90.12 257 ALA A CA 1
ATOM 1954 C C . ALA A 1 257 ? 54.738 9.177 5.858 1.00 90.12 257 ALA A C 1
ATOM 1956 O O . ALA A 1 257 ? 54.294 8.825 4.764 1.00 90.12 257 ALA A O 1
ATOM 1957 N N . GLN A 1 258 ? 55.822 8.638 6.413 1.00 90.06 258 GLN A N 1
ATOM 1958 C CA . GLN A 1 258 ? 56.567 7.503 5.873 1.00 90.06 258 GLN A CA 1
ATOM 1959 C C . GLN A 1 258 ? 56.595 6.387 6.925 1.00 90.06 258 GLN A C 1
ATOM 1961 O O . GLN A 1 258 ? 57.001 6.621 8.063 1.00 90.06 258 GLN A O 1
ATOM 1966 N N . LEU A 1 259 ? 56.153 5.188 6.554 1.00 89.62 259 LEU A N 1
ATOM 1967 C CA . LEU A 1 259 ? 56.099 4.004 7.413 1.00 89.62 259 LEU A CA 1
ATOM 1968 C C . LEU A 1 259 ? 57.204 3.021 7.045 1.00 89.62 259 LEU A C 1
ATOM 1970 O O . LEU A 1 259 ? 57.571 2.871 5.877 1.00 89.62 259 LEU A O 1
ATOM 1974 N N . SER A 1 260 ? 57.700 2.300 8.049 1.00 83.81 260 SER A N 1
ATOM 1975 C CA . SER A 1 260 ? 58.593 1.169 7.817 1.00 83.81 260 SER A CA 1
ATOM 1976 C C . SER A 1 260 ? 57.812 -0.047 7.283 1.00 83.81 260 SER A C 1
ATOM 1978 O O . SER A 1 260 ? 56.608 -0.186 7.532 1.00 83.81 260 SER A O 1
ATOM 1980 N N . PRO A 1 261 ? 58.468 -0.998 6.594 1.00 77.56 261 PRO A N 1
ATOM 1981 C CA . PRO A 1 261 ? 57.820 -2.232 6.138 1.00 77.56 261 PRO A CA 1
ATOM 1982 C C . PRO A 1 261 ? 57.171 -3.043 7.273 1.00 77.56 261 PRO A C 1
ATOM 1984 O O . PRO A 1 261 ? 56.181 -3.745 7.051 1.00 77.56 261 PRO A O 1
ATOM 1987 N N . HIS A 1 262 ? 57.686 -2.908 8.497 1.00 79.50 262 HIS A N 1
ATOM 1988 C CA . HIS A 1 262 ? 57.206 -3.604 9.690 1.00 79.50 262 HIS A CA 1
ATOM 1989 C C . HIS A 1 262 ? 56.014 -2.919 10.368 1.00 79.50 262 HIS A C 1
ATOM 1991 O O . HIS A 1 262 ? 55.369 -3.538 11.205 1.00 79.50 262 HIS A O 1
ATOM 1997 N N . GLN A 1 263 ? 55.662 -1.690 9.991 1.00 85.88 263 GLN A N 1
ATOM 1998 C CA . GLN A 1 263 ? 54.527 -0.977 10.570 1.00 85.88 263 GLN A CA 1
ATOM 1999 C C . GLN A 1 263 ? 53.239 -1.269 9.796 1.00 85.88 263 GLN A C 1
ATOM 2001 O O . GLN A 1 263 ? 53.144 -1.028 8.591 1.00 85.88 263 GLN A O 1
ATOM 2006 N N . TRP A 1 264 ? 52.238 -1.796 10.501 1.00 86.44 264 TRP A N 1
ATOM 2007 C CA . TRP A 1 264 ? 50.919 -2.107 9.958 1.00 86.44 264 TRP A CA 1
ATOM 2008 C C . TRP A 1 264 ? 49.860 -1.146 10.513 1.00 86.44 264 TRP A C 1
ATOM 2010 O O . TRP A 1 264 ? 49.502 -1.274 11.686 1.00 86.44 264 TRP A O 1
ATOM 2020 N N . PRO A 1 265 ? 49.346 -0.188 9.726 1.00 88.62 265 PRO A N 1
ATOM 2021 C CA . PRO A 1 265 ? 48.410 0.816 10.225 1.00 88.62 265 PRO A CA 1
ATOM 2022 C C . PRO A 1 265 ? 47.067 0.200 10.626 1.00 88.62 265 PRO A C 1
ATOM 2024 O O . PRO A 1 265 ? 46.532 -0.674 9.940 1.00 88.62 265 PRO A O 1
ATOM 2027 N N . VAL A 1 266 ? 46.517 0.680 11.742 1.00 87.12 266 VAL A N 1
ATOM 2028 C CA . VAL A 1 266 ? 45.200 0.262 12.241 1.00 87.12 266 VAL A CA 1
ATOM 2029 C C . VAL A 1 266 ? 44.289 1.439 12.577 1.00 87.12 266 VAL A C 1
ATOM 2031 O O . VAL A 1 266 ? 43.089 1.331 12.394 1.00 87.12 266 VAL A O 1
ATOM 2034 N N . GLU A 1 267 ? 44.807 2.582 13.017 1.00 86.25 267 GLU A N 1
ATOM 2035 C CA . GLU A 1 267 ? 43.971 3.720 13.423 1.00 86.25 267 GLU A CA 1
ATOM 2036 C C . GLU A 1 267 ? 44.664 5.040 13.090 1.00 86.25 267 GLU A C 1
ATOM 2038 O O . GLU A 1 267 ? 45.868 5.162 13.305 1.00 86.25 267 GLU A O 1
ATOM 2043 N N . ALA A 1 268 ? 43.913 6.029 12.602 1.00 85.25 268 ALA A N 1
ATOM 2044 C CA . ALA A 1 268 ? 44.396 7.393 12.409 1.00 85.25 268 ALA A CA 1
ATOM 2045 C C . ALA A 1 268 ? 43.590 8.354 13.295 1.00 85.25 268 ALA A C 1
ATOM 2047 O O . ALA A 1 268 ? 42.396 8.544 13.092 1.00 85.25 268 ALA A O 1
ATOM 2048 N N . ASP A 1 269 ? 44.255 8.965 14.271 1.00 78.50 269 ASP A N 1
ATOM 2049 C CA . ASP A 1 269 ? 43.651 9.818 15.294 1.00 78.50 269 ASP A CA 1
ATOM 2050 C C . ASP A 1 269 ? 44.297 11.207 15.267 1.00 78.50 269 ASP A C 1
ATOM 2052 O O . ASP A 1 269 ? 45.400 11.392 15.788 1.00 78.50 269 ASP A O 1
ATOM 2056 N N . GLY A 1 270 ? 43.621 12.156 14.605 1.00 66.31 270 GLY A N 1
ATOM 2057 C CA . GLY A 1 270 ? 43.779 13.619 14.672 1.00 66.31 270 GLY A CA 1
ATOM 2058 C C . GLY A 1 270 ? 45.108 14.252 14.232 1.00 66.31 270 GLY A C 1
ATOM 2059 O O . GLY A 1 270 ? 45.082 15.387 13.761 1.00 66.31 270 GLY A O 1
ATOM 2060 N N . LYS A 1 271 ? 46.240 13.565 14.443 1.00 76.75 271 LYS A N 1
ATOM 2061 C CA . LYS A 1 271 ? 47.635 13.878 14.061 1.00 76.75 271 LYS A CA 1
ATOM 2062 C C . LYS A 1 271 ? 48.560 12.647 14.104 1.00 76.75 271 LYS A C 1
ATOM 2064 O O . LYS A 1 271 ? 49.766 12.785 13.918 1.00 76.75 271 LYS A O 1
ATOM 2069 N N . VAL A 1 272 ? 48.058 11.453 14.425 1.00 86.38 272 VAL A N 1
ATOM 2070 C CA . VAL A 1 272 ? 48.885 10.257 14.648 1.00 86.38 272 VAL A CA 1
ATOM 2071 C C . VAL A 1 272 ? 48.265 9.048 13.960 1.00 86.38 272 VAL A C 1
ATOM 2073 O O . VAL A 1 272 ? 47.084 8.769 14.130 1.00 86.38 272 VAL A O 1
ATOM 2076 N N . LEU A 1 273 ? 49.081 8.292 13.232 1.00 88.56 273 LEU A N 1
ATOM 2077 C CA . LEU A 1 273 ? 48.748 6.977 12.700 1.00 88.56 273 LEU A CA 1
ATOM 2078 C C . LEU A 1 273 ? 49.309 5.898 13.636 1.00 88.56 273 LEU A C 1
ATOM 2080 O O . LEU A 1 273 ? 50.525 5.751 13.783 1.00 88.56 273 LEU A O 1
ATOM 2084 N N . ARG A 1 274 ? 48.427 5.143 14.290 1.00 89.38 274 ARG A N 1
ATOM 2085 C CA . ARG A 1 274 ? 48.778 4.020 15.163 1.00 89.38 274 ARG A CA 1
ATOM 2086 C C . ARG A 1 274 ? 48.956 2.748 14.338 1.00 89.38 274 ARG A C 1
ATOM 2088 O O . ARG A 1 274 ? 48.093 2.380 13.537 1.00 89.38 274 ARG A O 1
ATOM 2095 N N . CYS A 1 275 ? 50.072 2.066 14.562 1.00 88.56 275 CYS A N 1
ATOM 2096 C CA . CYS A 1 275 ? 50.496 0.889 13.820 1.00 88.56 275 CYS A CA 1
ATOM 2097 C C . CYS A 1 275 ? 50.774 -0.298 14.750 1.00 88.56 275 CYS A C 1
ATOM 2099 O O . CYS A 1 275 ? 51.242 -0.142 15.876 1.00 88.56 275 CYS A O 1
ATOM 2101 N N . LEU A 1 276 ? 50.518 -1.507 14.260 1.00 86.62 276 LEU A N 1
ATOM 2102 C CA . LEU A 1 276 ? 51.005 -2.751 14.846 1.00 86.62 276 LEU A CA 1
ATOM 2103 C C . LEU A 1 276 ? 52.378 -3.093 14.268 1.00 86.62 276 LEU A C 1
ATOM 2105 O O . LEU A 1 276 ? 52.591 -2.977 13.064 1.00 86.62 276 LEU A O 1
ATOM 2109 N N . GLU A 1 277 ? 53.274 -3.597 15.110 1.00 81.81 277 GLU A N 1
ATOM 2110 C CA . GLU A 1 277 ? 54.568 -4.114 14.658 1.00 81.81 277 GLU A CA 1
ATOM 2111 C C . GLU A 1 277 ? 54.416 -5.533 14.078 1.00 81.81 277 GLU A C 1
ATOM 2113 O O . GLU A 1 277 ? 53.976 -6.473 14.753 1.00 81.81 277 GLU A O 1
ATOM 2118 N N . ALA A 1 278 ? 54.778 -5.688 12.807 1.00 72.62 278 ALA A N 1
ATOM 2119 C CA . ALA A 1 278 ? 54.788 -6.936 12.059 1.00 72.62 278 ALA A CA 1
ATOM 2120 C C . ALA A 1 278 ? 56.177 -7.587 12.129 1.00 72.62 278 ALA A C 1
ATOM 2122 O O . ALA A 1 278 ? 57.177 -7.015 11.689 1.00 72.62 278 ALA A O 1
ATOM 2123 N N . LYS A 1 279 ? 56.247 -8.827 12.624 1.00 66.50 279 LYS A N 1
ATOM 2124 C CA . LYS A 1 279 ? 57.485 -9.621 12.597 1.00 66.50 279 LYS A CA 1
ATOM 2125 C C . LYS A 1 279 ? 57.552 -10.359 11.261 1.00 66.50 279 LYS A C 1
ATOM 2127 O O . LYS A 1 279 ? 56.629 -11.099 10.937 1.00 66.50 279 LYS A O 1
ATOM 2132 N N . ASN A 1 280 ? 58.622 -10.152 10.493 1.00 61.12 280 ASN A N 1
ATOM 2133 C CA . ASN A 1 280 ? 58.815 -10.722 9.148 1.00 61.12 280 ASN A CA 1
ATOM 2134 C C . ASN A 1 280 ? 57.692 -10.370 8.149 1.00 61.12 280 ASN A C 1
ATOM 2136 O O . ASN A 1 280 ? 57.346 -11.175 7.294 1.00 61.12 280 ASN A O 1
ATOM 2140 N N . GLY A 1 281 ? 57.099 -9.177 8.274 1.00 60.84 281 GLY A N 1
ATOM 2141 C CA . GLY A 1 281 ? 56.030 -8.712 7.381 1.00 60.84 281 GLY A CA 1
ATOM 2142 C C . GLY A 1 281 ? 54.627 -9.219 7.734 1.00 60.84 281 GLY A C 1
ATOM 2143 O O . GLY A 1 281 ? 53.661 -8.767 7.126 1.00 60.84 281 GLY A O 1
ATOM 2144 N N . GLU A 1 282 ? 54.485 -10.072 8.757 1.00 64.25 282 GLU A N 1
ATOM 2145 C CA . GLU A 1 282 ? 53.196 -10.618 9.188 1.00 64.25 282 GLU A CA 1
ATOM 2146 C C . GLU A 1 282 ? 52.806 -10.219 10.620 1.00 64.25 282 GLU A C 1
ATOM 2148 O O . GLU A 1 282 ? 53.599 -10.211 11.569 1.00 64.25 282 GLU A O 1
ATOM 2153 N N . VAL A 1 283 ? 51.518 -9.926 10.797 1.00 72.44 283 VAL A N 1
ATOM 2154 C CA . VAL A 1 283 ? 50.909 -9.537 12.072 1.00 72.44 283 VAL A CA 1
ATOM 2155 C C . VAL A 1 283 ? 50.179 -10.754 12.662 1.00 72.44 283 VAL A C 1
ATOM 2157 O O . VAL A 1 283 ? 49.046 -11.050 12.306 1.00 72.44 283 VAL A O 1
ATOM 2160 N N . ARG A 1 284 ? 50.803 -11.466 13.614 1.00 69.88 284 ARG A N 1
ATOM 2161 C CA . ARG A 1 284 ? 50.231 -12.697 14.221 1.00 69.88 284 ARG A CA 1
ATOM 2162 C C . ARG A 1 284 ? 49.154 -12.427 15.275 1.00 69.88 284 ARG A C 1
ATOM 2164 O O . ARG A 1 284 ? 49.350 -11.555 16.111 1.00 69.88 284 ARG A O 1
ATOM 2171 N N . VAL A 1 285 ? 48.055 -13.179 15.316 1.00 71.56 285 VAL A N 1
ATOM 2172 C CA . VAL A 1 285 ? 47.012 -13.034 16.359 1.00 71.56 285 VAL A CA 1
ATOM 2173 C C . VAL A 1 285 ? 47.518 -13.587 17.711 1.00 71.56 285 VAL A C 1
ATOM 2175 O O . VAL A 1 285 ? 47.821 -14.773 17.805 1.00 71.56 285 VAL A O 1
ATOM 2178 N N . GLY A 1 286 ? 47.617 -12.750 18.757 1.00 62.91 286 GLY A N 1
ATOM 2179 C CA . GLY A 1 286 ? 48.134 -13.100 20.099 1.00 62.91 286 GLY A CA 1
ATOM 2180 C C . GLY A 1 286 ? 47.711 -12.095 21.190 1.00 62.91 286 GLY A C 1
ATOM 2181 O O . GLY A 1 286 ? 46.994 -11.144 20.881 1.00 62.91 286 GLY A O 1
ATOM 2182 N N . ALA A 1 287 ? 48.116 -12.301 22.453 1.00 51.59 287 ALA A N 1
ATOM 2183 C CA . ALA A 1 287 ? 47.751 -11.422 23.579 1.00 51.59 287 ALA A CA 1
ATOM 2184 C C . ALA A 1 287 ? 48.488 -10.062 23.552 1.00 51.59 287 ALA A C 1
ATOM 2186 O O . ALA A 1 287 ? 49.618 -9.994 23.078 1.00 51.59 287 ALA A O 1
ATOM 2187 N N . ALA A 1 288 ? 47.802 -9.014 24.041 1.00 52.47 288 ALA A N 1
ATOM 2188 C CA . ALA A 1 288 ? 48.214 -7.608 24.212 1.00 52.47 288 ALA A CA 1
ATOM 2189 C C . ALA A 1 288 ? 49.299 -7.093 23.241 1.00 52.47 288 ALA A C 1
ATOM 2191 O O . ALA A 1 288 ? 50.498 -7.173 23.505 1.00 52.47 288 ALA A O 1
ATOM 2192 N N . LYS A 1 289 ? 48.871 -6.503 22.118 1.00 64.50 289 LYS A N 1
ATOM 2193 C CA . LYS A 1 289 ? 49.783 -5.867 21.161 1.00 64.50 289 LYS A CA 1
ATOM 2194 C C . LYS A 1 289 ? 50.000 -4.394 21.491 1.00 64.50 289 LYS A C 1
ATOM 2196 O O . LYS A 1 289 ? 49.037 -3.648 21.631 1.00 64.50 289 LYS A O 1
ATOM 2201 N N . ARG A 1 290 ? 51.264 -3.974 21.567 1.00 66.75 290 ARG A N 1
ATOM 2202 C CA . ARG A 1 290 ? 51.647 -2.562 21.699 1.00 66.75 290 ARG A CA 1
ATOM 2203 C C . ARG A 1 290 ? 51.505 -1.867 20.342 1.00 66.75 290 ARG A C 1
ATOM 2205 O O . ARG A 1 290 ? 52.008 -2.385 19.347 1.00 66.75 290 ARG A O 1
ATOM 2212 N N . LEU A 1 291 ? 50.829 -0.720 20.317 1.00 81.06 291 LEU A N 1
ATOM 2213 C CA . LEU A 1 291 ? 50.729 0.140 19.137 1.00 81.06 291 LEU A CA 1
ATOM 2214 C C . LEU A 1 291 ? 51.910 1.117 19.114 1.00 81.06 291 LEU A C 1
ATOM 2216 O O . LEU A 1 291 ? 52.196 1.754 20.131 1.00 81.06 291 LEU A O 1
ATOM 2220 N N . SER A 1 292 ? 52.593 1.229 17.976 1.00 85.81 292 SER A N 1
ATOM 2221 C CA . SER A 1 292 ? 53.537 2.311 17.700 1.00 85.81 292 SER A CA 1
ATOM 2222 C C . SER A 1 292 ? 52.796 3.490 17.069 1.00 85.81 292 SER A C 1
ATOM 2224 O O . SER A 1 292 ? 51.832 3.309 16.330 1.00 85.81 292 SER A O 1
ATOM 2226 N N . SER A 1 293 ? 53.209 4.709 17.399 1.00 87.00 293 SER A N 1
ATOM 2227 C CA . SER A 1 293 ? 52.573 5.943 16.930 1.00 87.00 293 SER A CA 1
ATOM 2228 C C . SER A 1 293 ? 53.483 6.630 15.923 1.00 87.00 293 SER A C 1
ATOM 2230 O O . SER A 1 293 ? 54.623 6.950 16.253 1.00 87.00 293 SER A O 1
ATOM 2232 N N . VAL A 1 294 ? 52.979 6.886 14.718 1.00 88.25 294 VAL A N 1
ATOM 2233 C CA . VAL A 1 294 ? 53.665 7.671 13.686 1.00 88.25 294 VAL A CA 1
ATOM 2234 C C . VAL A 1 294 ? 52.953 9.011 13.555 1.00 88.25 294 VAL A C 1
ATOM 2236 O O . VAL A 1 294 ? 51.753 9.046 13.299 1.00 88.25 294 VAL A O 1
ATOM 2239 N N . ALA A 1 295 ? 53.662 10.120 13.749 1.00 85.50 295 ALA A N 1
ATOM 2240 C CA . ALA A 1 295 ? 53.072 11.443 13.575 1.00 85.50 295 ALA A CA 1
ATOM 2241 C C . ALA A 1 295 ? 52.735 11.682 12.095 1.00 85.50 295 ALA A C 1
ATOM 2243 O O . ALA A 1 295 ? 53.591 11.524 11.224 1.00 85.50 295 ALA A O 1
ATOM 2244 N N . LEU A 1 296 ? 51.492 12.072 11.823 1.00 84.19 296 LEU A N 1
ATOM 2245 C CA . LEU A 1 296 ? 51.084 12.604 10.532 1.00 84.19 296 LEU A CA 1
ATOM 2246 C C . LEU A 1 296 ? 51.527 14.063 10.486 1.00 84.19 296 LEU A C 1
ATOM 2248 O O . LEU A 1 296 ? 51.124 14.879 11.319 1.00 84.19 296 LEU A O 1
ATOM 2252 N N . GLN A 1 297 ? 52.385 14.391 9.529 1.00 80.06 297 GLN A N 1
ATOM 2253 C CA . GLN A 1 297 ? 52.746 15.772 9.265 1.00 80.06 297 GLN A CA 1
ATOM 2254 C C . GLN A 1 297 ? 51.493 16.502 8.789 1.00 80.06 297 GLN A C 1
ATOM 2256 O O . GLN A 1 297 ? 50.774 16.019 7.909 1.00 80.06 297 GLN A O 1
ATOM 2261 N N . ALA A 1 298 ? 51.214 17.662 9.390 1.00 62.12 298 ALA A N 1
ATOM 2262 C CA . ALA A 1 298 ? 50.194 18.541 8.850 1.00 62.12 298 ALA A CA 1
ATOM 2263 C C . ALA A 1 298 ? 50.584 18.856 7.396 1.00 62.12 298 ALA A C 1
ATOM 2265 O O . ALA A 1 298 ? 51.761 19.143 7.152 1.00 62.12 298 ALA A O 1
ATOM 2266 N N . PRO A 1 299 ? 49.651 18.792 6.428 1.00 55.91 299 PRO A N 1
ATOM 2267 C CA . PRO A 1 299 ? 49.937 19.350 5.115 1.00 55.91 299 PRO A CA 1
ATOM 2268 C C . PRO A 1 299 ? 50.415 20.786 5.340 1.00 55.91 299 PRO A C 1
ATOM 2270 O O . PRO A 1 299 ? 49.804 21.481 6.156 1.00 55.91 299 PRO A O 1
ATOM 2273 N N . PHE A 1 300 ? 51.530 21.166 4.699 1.00 48.25 300 PHE A N 1
ATOM 2274 C CA . PHE A 1 300 ? 52.110 22.514 4.749 1.00 48.25 300 PHE A CA 1
ATOM 2275 C C . PHE A 1 300 ? 51.001 23.553 4.925 1.00 48.25 300 PHE A C 1
ATOM 2277 O O . PHE A 1 300 ? 50.032 23.507 4.165 1.00 48.25 300 PHE A O 1
ATOM 2284 N N . GLU A 1 301 ? 51.107 24.382 5.971 1.00 41.69 301 GLU A N 1
ATOM 2285 C CA . GLU A 1 301 ? 50.063 25.303 6.430 1.00 41.69 301 GLU A CA 1
ATOM 2286 C C . GLU A 1 301 ? 49.237 25.859 5.267 1.00 41.69 301 GLU A C 1
ATOM 2288 O O . GLU A 1 301 ? 49.708 26.688 4.501 1.00 41.69 301 GLU A O 1
ATOM 2293 N N . SER A 1 302 ? 47.998 25.367 5.155 1.00 40.59 302 SER A N 1
ATOM 2294 C CA . SER A 1 302 ? 46.911 25.887 4.321 1.00 40.59 302 SER A CA 1
ATOM 2295 C C . SER A 1 302 ? 47.272 26.249 2.873 1.00 40.59 302 SER A C 1
ATOM 2297 O O . SER A 1 302 ? 47.842 27.297 2.583 1.00 40.59 302 SER A O 1
ATOM 2299 N N . PHE A 1 303 ? 46.751 25.475 1.918 1.00 45.66 303 PHE A N 1
ATOM 2300 C CA . PHE A 1 303 ? 46.449 26.022 0.595 1.00 45.66 303 PHE A CA 1
ATOM 2301 C C . PHE A 1 303 ? 45.411 27.147 0.778 1.00 45.66 303 PHE A C 1
ATOM 2303 O O . PHE A 1 303 ? 44.205 26.902 0.790 1.00 45.66 303 PHE A O 1
ATOM 2310 N N . VAL A 1 304 ? 45.869 28.379 1.003 1.00 45.31 304 VAL A N 1
ATOM 2311 C CA . VAL A 1 304 ? 45.014 29.567 1.000 1.00 45.31 304 VAL A CA 1
ATOM 2312 C C . VAL A 1 304 ? 44.813 29.937 -0.467 1.00 45.31 304 VAL A C 1
ATOM 2314 O O . VAL A 1 304 ? 45.798 30.168 -1.172 1.00 45.31 304 VAL A O 1
ATOM 2317 N N . PRO A 1 305 ? 43.573 29.974 -0.983 1.00 46.03 305 PRO A N 1
ATOM 2318 C CA . PRO A 1 305 ? 43.333 30.527 -2.308 1.00 46.03 305 PRO A CA 1
ATOM 2319 C C . PRO A 1 305 ? 43.893 31.950 -2.331 1.00 46.03 305 PRO A C 1
ATOM 2321 O O . PRO A 1 305 ? 43.548 32.725 -1.442 1.00 46.03 305 PRO A O 1
ATOM 2324 N N . LEU A 1 306 ? 44.719 32.312 -3.321 1.00 44.62 306 LEU A N 1
ATOM 2325 C CA . LEU A 1 306 ? 45.330 33.652 -3.398 1.00 44.62 306 LEU A CA 1
ATOM 2326 C C . LEU A 1 306 ? 44.303 34.786 -3.185 1.00 44.62 306 LEU A C 1
ATOM 2328 O O . LEU A 1 306 ? 44.601 35.774 -2.531 1.00 44.62 306 LEU A O 1
ATOM 2332 N N . ALA A 1 307 ? 43.061 34.589 -3.637 1.00 43.50 307 ALA A N 1
ATOM 2333 C CA . ALA A 1 307 ? 41.955 35.536 -3.491 1.00 43.50 307 ALA A CA 1
ATOM 2334 C C . ALA A 1 307 ? 41.423 35.743 -2.050 1.00 43.50 307 ALA A C 1
ATOM 2336 O O . ALA A 1 307 ? 40.629 36.655 -1.820 1.00 43.50 307 ALA A O 1
ATOM 2337 N N . ALA A 1 308 ? 41.785 34.888 -1.087 1.00 42.16 308 ALA A N 1
ATOM 2338 C CA . ALA A 1 308 ? 41.300 34.943 0.296 1.00 42.16 308 ALA A CA 1
ATOM 2339 C C . ALA A 1 308 ? 42.237 35.712 1.249 1.00 42.16 308 ALA A C 1
ATOM 2341 O O . ALA A 1 308 ? 41.789 36.130 2.316 1.00 42.16 308 ALA A O 1
ATOM 2342 N N . LEU A 1 309 ? 43.500 35.939 0.865 1.00 45.03 309 LEU A N 1
ATOM 2343 C CA . LEU A 1 309 ? 44.468 36.730 1.640 1.00 45.03 309 LEU A CA 1
ATOM 2344 C C . LEU A 1 309 ? 44.145 38.237 1.645 1.00 45.03 309 LEU A C 1
ATOM 2346 O O . LEU A 1 309 ? 44.419 38.913 2.633 1.00 45.03 309 LEU A O 1
ATOM 2350 N N . ASP A 1 310 ? 43.479 38.749 0.606 1.00 46.81 310 ASP A N 1
ATOM 2351 C CA . ASP A 1 310 ? 43.217 40.189 0.426 1.00 46.81 310 ASP A CA 1
ATOM 2352 C C . ASP A 1 310 ? 42.190 40.801 1.400 1.00 46.81 310 ASP A C 1
ATOM 2354 O O . ASP A 1 310 ? 42.034 42.024 1.458 1.00 46.81 310 ASP A O 1
ATOM 2358 N N . ARG A 1 311 ? 41.451 39.987 2.169 1.00 49.31 311 ARG A N 1
ATOM 2359 C CA . ARG A 1 311 ? 40.279 40.458 2.940 1.00 49.31 311 ARG A CA 1
ATOM 2360 C C . ARG A 1 311 ? 40.400 40.358 4.461 1.00 49.31 311 ARG A C 1
ATOM 2362 O O . ARG A 1 311 ? 39.449 40.723 5.152 1.00 49.31 311 ARG A O 1
ATOM 2369 N N . ASP A 1 312 ? 41.528 39.899 5.003 1.00 56.00 312 ASP A N 1
ATOM 2370 C CA . ASP A 1 312 ? 41.670 39.715 6.451 1.00 56.00 312 ASP A CA 1
ATOM 2371 C C . ASP A 1 312 ? 42.191 40.977 7.171 1.00 56.00 312 ASP A C 1
ATOM 2373 O O . ASP A 1 312 ? 43.240 41.552 6.863 1.00 56.00 312 ASP A O 1
ATOM 2377 N N . ARG A 1 313 ? 41.455 41.393 8.206 1.00 54.75 313 ARG A N 1
ATOM 2378 C CA . ARG A 1 313 ? 41.784 42.509 9.103 1.00 54.75 313 ARG A CA 1
ATOM 2379 C C . ARG A 1 313 ? 43.065 42.238 9.904 1.00 54.75 313 ARG A C 1
ATOM 2381 O O . ARG A 1 313 ? 43.757 43.188 10.273 1.00 54.75 313 ARG A O 1
ATOM 2388 N N . ALA A 1 314 ? 43.391 40.968 10.160 1.00 56.44 314 ALA A N 1
ATOM 2389 C CA . ALA A 1 314 ? 44.636 40.562 10.812 1.00 56.44 314 ALA A CA 1
ATOM 2390 C C . ALA A 1 314 ? 45.851 40.717 9.880 1.00 56.44 314 ALA A C 1
ATOM 2392 O O . ALA A 1 314 ? 46.878 41.250 10.306 1.00 56.44 314 ALA A O 1
ATOM 2393 N N . ALA A 1 315 ? 45.701 40.361 8.600 1.00 56.34 315 ALA A N 1
ATOM 2394 C CA . ALA A 1 315 ? 46.732 40.538 7.579 1.00 56.34 315 ALA A CA 1
ATOM 2395 C C . ALA A 1 315 ? 47.054 42.023 7.347 1.00 56.34 315 ALA A C 1
ATOM 2397 O O . ALA A 1 315 ? 48.224 42.395 7.318 1.00 56.34 315 ALA A O 1
ATOM 2398 N N . ARG A 1 316 ? 46.042 42.907 7.328 1.00 64.25 316 ARG A N 1
ATOM 2399 C CA . ARG A 1 316 ? 46.262 44.370 7.272 1.00 64.25 316 ARG A CA 1
ATOM 2400 C C . ARG A 1 316 ? 47.057 44.903 8.458 1.00 64.25 316 ARG A C 1
ATOM 2402 O O . ARG A 1 316 ? 47.905 45.772 8.292 1.00 64.25 316 ARG A O 1
ATOM 2409 N N . LYS A 1 317 ? 46.806 44.388 9.663 1.00 68.69 317 LYS A N 1
ATOM 2410 C CA . LYS A 1 317 ? 47.528 44.817 10.869 1.00 68.69 317 LYS A CA 1
ATOM 2411 C C . LYS A 1 317 ? 48.986 44.345 10.864 1.00 68.69 317 LYS A C 1
ATOM 2413 O O . LYS A 1 317 ? 49.850 45.064 11.358 1.00 68.69 317 LYS A O 1
ATOM 2418 N N . ALA A 1 318 ? 49.256 43.170 10.296 1.00 68.25 318 ALA A N 1
ATOM 2419 C CA . ALA A 1 318 ? 50.611 42.674 10.076 1.00 68.25 318 ALA A CA 1
ATOM 2420 C C . ALA A 1 318 ? 51.332 43.470 8.975 1.00 68.25 318 ALA A C 1
ATOM 2422 O O . ALA A 1 318 ? 52.453 43.917 9.191 1.00 68.25 318 ALA A O 1
ATOM 2423 N N . ALA A 1 319 ? 50.662 43.747 7.854 1.00 70.25 319 ALA A N 1
ATOM 2424 C CA . ALA A 1 319 ? 51.203 44.559 6.767 1.00 70.25 319 ALA A CA 1
ATOM 2425 C C . ALA A 1 319 ? 51.510 46.002 7.206 1.00 70.25 319 ALA A C 1
ATOM 2427 O O . ALA A 1 319 ? 52.543 46.534 6.823 1.00 70.25 319 ALA A O 1
ATOM 2428 N N . LEU A 1 320 ? 50.689 46.610 8.075 1.00 75.25 320 LEU A N 1
ATOM 2429 C CA . LEU A 1 320 ? 50.981 47.922 8.675 1.00 75.25 320 LEU A CA 1
ATOM 2430 C C . LEU A 1 320 ? 52.247 47.910 9.544 1.00 75.25 320 LEU A C 1
ATOM 2432 O O . LEU A 1 320 ? 52.987 48.888 9.542 1.00 75.25 320 LEU A O 1
ATOM 2436 N N . ARG A 1 321 ? 52.515 46.813 10.266 1.00 75.75 321 ARG A N 1
ATOM 2437 C CA . ARG A 1 321 ? 53.749 46.664 11.056 1.00 75.75 321 ARG A CA 1
ATOM 2438 C C . ARG A 1 321 ? 54.973 46.496 10.170 1.00 75.75 321 ARG A C 1
ATOM 2440 O O . ARG A 1 321 ? 55.964 47.172 10.403 1.00 75.75 321 ARG A O 1
ATOM 2447 N N . VAL A 1 322 ? 54.878 45.649 9.146 1.00 74.81 322 VAL A N 1
ATOM 2448 C CA . VAL A 1 322 ? 55.960 45.467 8.169 1.00 74.81 322 VAL A CA 1
ATOM 2449 C C . VAL A 1 322 ? 56.230 46.784 7.446 1.00 74.81 322 VAL A C 1
ATOM 2451 O O . VAL A 1 322 ? 57.378 47.187 7.335 1.00 74.81 322 VAL A O 1
ATOM 2454 N N . PHE A 1 323 ? 55.187 47.507 7.037 1.00 77.69 323 PHE A N 1
ATOM 2455 C CA . PHE A 1 323 ? 55.315 48.841 6.454 1.00 77.69 323 PHE A CA 1
ATOM 2456 C C . PHE A 1 323 ? 56.060 49.807 7.390 1.00 77.69 323 PHE A C 1
ATOM 2458 O O . PHE A 1 323 ? 57.021 50.443 6.969 1.00 77.69 323 PHE A O 1
ATOM 2465 N N . GLU A 1 324 ? 55.682 49.877 8.670 1.00 76.12 324 GLU A N 1
ATOM 2466 C CA . GLU A 1 324 ? 56.362 50.724 9.660 1.00 76.12 324 GLU A CA 1
ATOM 2467 C C . GLU A 1 324 ? 57.834 50.315 9.878 1.00 76.12 324 GLU A C 1
ATOM 2469 O O . GLU A 1 324 ? 58.706 51.177 9.986 1.00 76.12 324 GLU A O 1
ATOM 2474 N N . GLU A 1 325 ? 58.131 49.013 9.914 1.00 77.06 325 GLU A N 1
ATOM 2475 C CA . GLU A 1 325 ? 59.493 48.478 10.044 1.00 77.06 325 GLU A CA 1
ATOM 2476 C C . GLU A 1 325 ? 60.362 48.800 8.824 1.00 77.06 325 GLU A C 1
ATOM 2478 O O . GLU A 1 325 ? 61.498 49.243 8.995 1.00 77.06 325 GLU A O 1
ATOM 2483 N N . GLN A 1 326 ? 59.827 48.670 7.606 1.00 75.06 326 GLN A N 1
ATOM 2484 C CA . GLN A 1 326 ? 60.562 48.995 6.379 1.00 75.06 326 GLN A CA 1
ATOM 2485 C C . GLN A 1 326 ? 60.811 50.500 6.232 1.00 75.06 326 GLN A C 1
ATOM 2487 O O . GLN A 1 326 ? 61.886 50.915 5.794 1.00 75.06 326 GLN A O 1
ATOM 2492 N N . VAL A 1 327 ? 59.872 51.338 6.687 1.00 72.19 327 VAL A N 1
ATOM 2493 C CA . VAL A 1 327 ? 60.089 52.791 6.764 1.00 72.19 327 VAL A CA 1
ATOM 2494 C C . VAL A 1 327 ? 61.198 53.132 7.770 1.00 72.19 327 VAL A C 1
ATOM 2496 O O . VAL A 1 327 ? 62.062 53.951 7.454 1.00 72.19 327 VAL A O 1
ATOM 2499 N N . LYS A 1 328 ? 61.252 52.473 8.940 1.00 70.88 328 LYS A N 1
ATOM 2500 C CA . LYS A 1 328 ? 62.368 52.632 9.903 1.00 70.88 328 LYS A CA 1
ATOM 2501 C C . LYS A 1 328 ? 63.703 52.155 9.331 1.00 70.88 328 LYS A C 1
ATOM 2503 O O . LYS A 1 328 ? 64.729 52.784 9.581 1.00 70.88 328 LYS A O 1
ATOM 2508 N N . ALA A 1 329 ? 63.685 51.078 8.549 1.00 70.44 329 ALA A N 1
ATOM 2509 C CA . ALA A 1 329 ? 64.859 50.516 7.887 1.00 70.44 329 ALA A CA 1
ATOM 2510 C C . ALA A 1 329 ? 65.333 51.326 6.663 1.00 70.44 329 ALA A C 1
ATOM 2512 O O . ALA A 1 329 ? 66.395 51.036 6.118 1.00 70.44 329 ALA A O 1
ATOM 2513 N N . LYS A 1 330 ? 64.596 52.375 6.262 1.00 68.44 330 LYS A N 1
ATOM 2514 C CA . LYS A 1 330 ? 64.856 53.208 5.072 1.00 68.44 330 LYS A CA 1
ATOM 2515 C C . LYS A 1 330 ? 64.793 52.428 3.745 1.00 68.44 330 LYS A C 1
ATOM 2517 O O . LYS A 1 330 ? 65.435 52.820 2.771 1.00 68.44 330 LYS A O 1
ATOM 2522 N N . GLU A 1 331 ? 63.996 51.359 3.687 1.00 70.19 331 GLU A N 1
ATOM 2523 C CA . GLU A 1 331 ? 63.746 50.564 2.476 1.00 70.19 331 GLU A CA 1
ATOM 2524 C C . GLU A 1 331 ? 62.479 51.039 1.752 1.00 70.19 331 GLU A C 1
ATOM 2526 O O . GLU A 1 331 ? 61.397 50.454 1.832 1.00 70.19 331 GLU A O 1
ATOM 2531 N N . SER A 1 332 ? 62.614 52.159 1.047 1.00 61.22 332 SER A N 1
ATOM 2532 C CA . SER A 1 332 ? 61.492 52.937 0.515 1.00 61.22 332 SER A CA 1
ATOM 2533 C C . SER A 1 332 ? 60.663 52.198 -0.536 1.00 61.22 332 SER A C 1
ATOM 2535 O O . SER A 1 332 ? 59.438 52.266 -0.491 1.00 61.22 332 SER A O 1
ATOM 2537 N N . GLU A 1 333 ? 61.302 51.470 -1.459 1.00 62.12 333 GLU A N 1
ATOM 2538 C CA . GLU A 1 333 ? 60.588 50.705 -2.494 1.00 62.12 333 GLU A CA 1
ATOM 2539 C C . GLU A 1 333 ? 59.802 49.533 -1.902 1.00 62.12 333 GLU A C 1
ATOM 2541 O O . GLU A 1 333 ? 58.647 49.327 -2.266 1.00 62.12 333 GLU A O 1
ATOM 2546 N N . LEU A 1 334 ? 60.380 48.826 -0.926 1.00 62.81 334 LEU A N 1
ATOM 2547 C CA . LEU A 1 334 ? 59.710 47.709 -0.264 1.00 62.81 334 LEU A CA 1
ATOM 2548 C C . LEU A 1 334 ? 58.504 48.188 0.554 1.00 62.81 334 LEU A C 1
ATOM 2550 O O . LEU A 1 334 ? 57.438 47.574 0.520 1.00 62.81 334 LEU A O 1
ATOM 2554 N N . ALA A 1 335 ? 58.644 49.318 1.253 1.00 67.88 335 ALA A N 1
ATOM 2555 C CA . ALA A 1 335 ? 57.533 49.952 1.954 1.00 67.88 335 ALA A CA 1
ATOM 2556 C C . ALA A 1 335 ? 56.411 50.363 0.978 1.00 67.88 335 ALA A C 1
ATOM 2558 O O . ALA A 1 335 ? 55.232 50.142 1.257 1.00 67.88 335 ALA A O 1
ATOM 2559 N N . LEU A 1 336 ? 56.756 50.904 -0.193 1.00 65.94 336 LEU A N 1
ATOM 2560 C CA . LEU A 1 336 ? 55.792 51.265 -1.237 1.00 65.94 336 LEU A CA 1
ATOM 2561 C C . LEU A 1 336 ? 55.081 50.055 -1.843 1.00 65.94 336 LEU A C 1
ATOM 2563 O O . LEU A 1 336 ? 53.871 50.120 -2.062 1.00 65.94 336 LEU A O 1
ATOM 2567 N N . ASP A 1 337 ? 55.782 48.946 -2.062 1.00 63.50 337 ASP A N 1
ATOM 2568 C CA . ASP A 1 337 ? 55.169 47.714 -2.559 1.00 63.50 337 ASP A CA 1
ATOM 2569 C C . ASP A 1 337 ? 54.198 47.115 -1.544 1.00 63.50 337 ASP A C 1
ATOM 2571 O O . ASP A 1 337 ? 53.078 46.745 -1.914 1.00 63.50 337 ASP A O 1
ATOM 2575 N N . VAL A 1 338 ? 54.565 47.112 -0.258 1.00 67.88 338 VAL A N 1
ATOM 2576 C CA . VAL A 1 338 ? 53.669 46.690 0.827 1.00 67.88 338 VAL A CA 1
ATOM 2577 C C . VAL A 1 338 ? 52.436 47.597 0.894 1.00 67.88 338 VAL A C 1
ATOM 2579 O O . VAL A 1 338 ? 51.312 47.101 1.012 1.00 67.88 338 VAL A O 1
ATOM 2582 N N . ALA A 1 339 ? 52.615 48.914 0.753 1.00 69.62 339 ALA A N 1
ATOM 2583 C CA . ALA A 1 339 ? 51.510 49.866 0.755 1.00 69.62 339 ALA A CA 1
ATOM 2584 C C . ALA A 1 339 ? 50.559 49.671 -0.439 1.00 69.62 339 ALA A C 1
ATOM 2586 O O . ALA A 1 339 ? 49.345 49.599 -0.252 1.00 69.62 339 ALA A O 1
ATOM 2587 N N . ARG A 1 340 ? 51.099 49.534 -1.657 1.00 63.66 340 ARG A N 1
ATOM 2588 C CA . ARG A 1 340 ? 50.321 49.396 -2.901 1.00 63.66 340 ARG A CA 1
ATOM 2589 C C . ARG A 1 340 ? 49.573 48.073 -3.004 1.00 63.66 340 ARG A C 1
ATOM 2591 O O . ARG A 1 340 ? 48.466 48.062 -3.528 1.00 63.66 340 ARG A O 1
ATOM 2598 N N . HIS A 1 341 ? 50.157 46.978 -2.524 1.00 56.56 341 HIS A N 1
ATOM 2599 C CA . HIS A 1 341 ? 49.576 45.647 -2.712 1.00 56.56 341 HIS A CA 1
ATOM 2600 C C . HIS A 1 341 ? 48.699 45.209 -1.541 1.00 56.56 341 HIS A C 1
ATOM 2602 O O . HIS A 1 341 ? 47.683 44.559 -1.758 1.00 56.56 341 HIS A O 1
ATOM 2608 N N . PHE A 1 342 ? 49.044 45.591 -0.307 1.00 57.62 342 PHE A N 1
ATOM 2609 C CA . PHE A 1 342 ? 48.372 45.065 0.888 1.00 57.62 342 PHE A CA 1
ATOM 2610 C C . PHE A 1 342 ? 47.619 46.127 1.698 1.00 57.62 342 PHE A C 1
ATOM 2612 O O . PHE A 1 342 ? 46.749 45.781 2.502 1.00 57.62 342 PHE A O 1
ATOM 2619 N N . LEU A 1 343 ? 47.913 47.416 1.490 1.00 67.50 343 LEU A N 1
ATOM 2620 C CA . LEU A 1 343 ? 47.320 48.533 2.237 1.00 67.50 343 LEU A CA 1
ATOM 2621 C C . LEU A 1 343 ? 46.619 49.559 1.332 1.00 67.50 343 LEU A C 1
ATOM 2623 O O . LEU A 1 343 ? 46.307 50.649 1.798 1.00 67.50 343 LEU A O 1
ATOM 2627 N N . ALA A 1 344 ? 46.303 49.203 0.081 1.00 62.84 344 ALA A N 1
ATOM 2628 C CA . ALA A 1 344 ? 45.690 50.100 -0.909 1.00 62.84 344 ALA A CA 1
ATOM 2629 C C . ALA A 1 344 ? 44.362 50.739 -0.456 1.00 62.84 344 ALA A C 1
ATOM 2631 O O . ALA A 1 344 ? 43.983 51.802 -0.940 1.00 62.84 344 ALA A O 1
ATOM 2632 N N . GLU A 1 345 ? 43.647 50.092 0.470 1.00 59.09 345 GLU A N 1
ATOM 2633 C CA . GLU A 1 345 ? 42.399 50.603 1.052 1.00 59.09 345 GLU A CA 1
ATOM 2634 C C . GLU A 1 345 ? 42.595 51.437 2.336 1.00 59.09 345 GLU A C 1
ATOM 2636 O O . GLU A 1 345 ? 41.617 51.918 2.909 1.00 59.09 345 GLU A O 1
ATOM 2641 N N . VAL A 1 346 ? 43.828 51.588 2.835 1.00 65.62 346 VAL A N 1
ATOM 2642 C CA . VAL A 1 346 ? 44.144 52.448 3.987 1.00 65.62 346 VAL A CA 1
ATOM 2643 C C . VAL A 1 346 ? 44.328 53.888 3.488 1.00 65.62 346 VAL A C 1
ATOM 2645 O O . VAL A 1 346 ? 45.079 54.092 2.535 1.00 65.62 346 VAL A O 1
ATOM 2648 N N . PRO A 1 347 ? 43.682 54.900 4.105 1.00 69.56 347 PRO A N 1
ATOM 2649 C CA . PRO A 1 347 ? 43.819 56.290 3.675 1.00 69.56 347 PRO A CA 1
ATOM 2650 C C . PRO A 1 347 ? 45.280 56.748 3.664 1.00 69.56 347 PRO A C 1
ATOM 2652 O O . PRO A 1 347 ? 46.021 56.489 4.619 1.00 69.56 347 PRO A O 1
ATOM 2655 N N . ALA A 1 348 ? 45.680 57.455 2.605 1.00 64.38 348 ALA A N 1
ATOM 2656 C CA . ALA A 1 348 ? 47.058 57.901 2.408 1.00 64.38 348 ALA A CA 1
ATOM 2657 C C . ALA A 1 348 ? 47.573 58.745 3.588 1.00 64.38 348 ALA A C 1
ATOM 2659 O O . ALA A 1 348 ? 48.708 58.550 4.019 1.00 64.38 348 ALA A O 1
ATOM 2660 N N . GLU A 1 349 ? 46.719 59.579 4.199 1.00 66.12 349 GLU A N 1
ATOM 2661 C CA . GLU A 1 349 ? 47.106 60.398 5.358 1.00 66.12 349 GLU A CA 1
ATOM 2662 C C . GLU A 1 349 ? 47.463 59.545 6.589 1.00 66.12 349 GLU A C 1
ATOM 2664 O O . GLU A 1 349 ? 48.295 59.929 7.408 1.00 66.12 349 GLU A O 1
ATOM 2669 N N . THR A 1 350 ? 46.866 58.354 6.721 1.00 68.31 350 THR A N 1
ATOM 2670 C CA . THR A 1 350 ? 47.141 57.440 7.842 1.00 68.31 350 THR A CA 1
ATOM 2671 C C . THR A 1 350 ? 48.496 56.754 7.680 1.00 68.31 350 THR A C 1
ATOM 2673 O O . THR A 1 350 ? 49.241 56.626 8.651 1.00 68.31 350 THR A O 1
ATOM 2676 N N . LEU A 1 351 ? 48.840 56.333 6.459 1.00 69.06 351 LEU A N 1
ATOM 2677 C CA . LEU A 1 351 ? 50.157 55.764 6.156 1.00 69.06 351 LEU A CA 1
ATOM 2678 C C . LEU A 1 351 ? 51.256 56.824 6.281 1.00 69.06 351 LEU A C 1
ATOM 2680 O O . LEU A 1 351 ? 52.331 56.530 6.801 1.00 69.06 351 LEU A O 1
ATOM 2684 N N . GLN A 1 352 ? 50.951 58.062 5.891 1.00 66.38 352 GLN A N 1
ATOM 2685 C CA . GLN A 1 352 ? 51.847 59.203 6.034 1.00 66.38 352 GLN A CA 1
ATOM 2686 C C . GLN A 1 352 ? 52.136 59.523 7.508 1.00 66.38 352 GLN A C 1
ATOM 2688 O O . GLN A 1 352 ? 53.300 59.602 7.892 1.00 66.38 352 GLN A O 1
ATOM 2693 N N . ALA A 1 353 ? 51.113 59.576 8.366 1.00 70.25 353 ALA A N 1
ATOM 2694 C CA . ALA A 1 353 ? 51.298 59.795 9.803 1.00 70.25 353 ALA A CA 1
ATOM 2695 C C . ALA A 1 353 ? 52.131 58.687 10.483 1.00 70.25 353 ALA A C 1
ATOM 2697 O O . ALA A 1 353 ? 52.897 58.957 11.410 1.00 70.25 353 ALA A O 1
ATOM 2698 N N . ILE A 1 354 ? 52.002 57.432 10.031 1.00 68.12 354 ILE A N 1
ATOM 2699 C CA . ILE A 1 354 ? 52.810 56.305 10.527 1.00 68.12 354 ILE A CA 1
ATOM 2700 C C . ILE A 1 354 ? 54.262 56.436 10.059 1.00 68.12 354 ILE A C 1
ATOM 2702 O O . ILE A 1 354 ? 55.172 56.241 10.862 1.00 68.12 354 ILE A O 1
ATOM 2706 N N . ALA A 1 355 ? 54.486 56.808 8.797 1.00 65.62 355 ALA A N 1
ATOM 2707 C CA . ALA A 1 355 ? 55.823 56.995 8.246 1.00 65.62 355 ALA A CA 1
ATOM 2708 C C . ALA A 1 355 ? 56.562 58.176 8.900 1.00 65.62 355 ALA A C 1
ATOM 2710 O O . ALA A 1 355 ? 57.717 58.035 9.301 1.00 65.62 355 ALA A O 1
ATOM 2711 N N . GLU A 1 356 ? 55.883 59.306 9.104 1.00 68.19 356 GLU A N 1
ATOM 2712 C CA . GLU A 1 356 ? 56.425 60.480 9.800 1.00 68.19 356 GLU A CA 1
ATOM 2713 C C . GLU A 1 356 ? 56.811 60.133 11.243 1.00 68.19 356 GLU A C 1
ATOM 2715 O O . GLU A 1 356 ? 57.938 60.390 11.669 1.00 68.19 356 GLU A O 1
ATOM 2720 N N . LYS A 1 357 ? 55.934 59.430 11.970 1.00 68.44 357 LYS A N 1
ATOM 2721 C CA . LYS A 1 357 ? 56.199 58.975 13.342 1.00 68.44 357 LYS A CA 1
ATOM 2722 C C . LYS A 1 357 ? 57.320 57.932 13.428 1.00 68.44 357 LYS A C 1
ATOM 2724 O O . LYS A 1 357 ? 58.061 57.912 14.406 1.00 68.44 357 LYS A O 1
ATOM 2729 N N . ALA A 1 358 ? 57.455 57.074 12.419 1.00 63.31 358 ALA A N 1
ATOM 2730 C CA . ALA A 1 358 ? 58.514 56.073 12.319 1.00 63.31 358 ALA A CA 1
ATOM 2731 C C . ALA A 1 358 ? 59.880 56.685 11.965 1.00 63.31 358 ALA A C 1
ATOM 2733 O O . ALA A 1 358 ? 60.909 56.190 12.421 1.00 63.31 358 ALA A O 1
ATOM 2734 N N . SER A 1 359 ? 59.888 57.767 11.184 1.00 61.38 359 SER A N 1
ATOM 2735 C CA . SER A 1 359 ? 61.097 58.484 10.759 1.00 61.38 359 SER A CA 1
ATOM 2736 C C . SER A 1 359 ? 61.634 59.495 11.790 1.00 61.38 359 SER A C 1
ATOM 2738 O O . SER A 1 359 ? 62.795 59.894 11.706 1.00 61.38 359 SER A O 1
ATOM 2740 N N . GLY A 1 360 ? 60.831 59.883 12.790 1.00 51.19 360 GLY A N 1
ATOM 2741 C CA . GLY A 1 360 ? 61.151 60.927 13.770 1.00 51.19 360 GLY A CA 1
ATOM 2742 C C . GLY A 1 360 ? 61.488 60.426 15.181 1.00 51.19 360 GLY A C 1
ATOM 2743 O O . GLY A 1 360 ? 60.637 60.438 16.065 1.00 51.19 360 GLY A O 1
ATOM 2744 N N . SER A 1 361 ? 62.754 60.064 15.408 1.00 38.47 361 SER A N 1
ATOM 2745 C CA . SER A 1 361 ? 63.414 60.003 16.727 1.00 38.47 361 SER A CA 1
ATOM 2746 C C . SER A 1 361 ? 64.933 60.163 16.554 1.00 38.47 361 SER A C 1
ATOM 2748 O O . SER A 1 361 ? 65.708 59.251 16.828 1.00 38.47 361 SER A O 1
ATOM 2750 N N . MET A 1 362 ? 65.366 61.328 16.072 1.00 38.62 362 MET A N 1
ATOM 2751 C CA . MET A 1 362 ? 66.721 61.843 16.302 1.00 38.62 362 MET A CA 1
ATOM 2752 C C . MET A 1 362 ? 66.662 63.369 16.397 1.00 38.62 362 MET A C 1
ATOM 2754 O O . MET A 1 362 ? 66.796 64.080 15.406 1.00 38.62 362 MET A O 1
ATOM 2758 N N . GLY A 1 363 ? 66.440 63.866 17.612 1.00 34.81 363 GLY A N 1
ATOM 2759 C CA . GLY A 1 363 ? 67.072 65.101 18.059 1.00 34.81 363 GLY A CA 1
ATOM 2760 C C . GLY A 1 363 ? 68.302 64.698 18.869 1.00 34.81 363 GLY A C 1
ATOM 2761 O O . GLY A 1 363 ? 68.156 63.945 19.829 1.00 34.81 363 GLY A O 1
ATOM 2762 N N . GLY A 1 364 ? 69.494 65.138 18.459 1.00 30.98 364 GLY A N 1
ATOM 2763 C CA . GLY A 1 364 ? 70.743 64.859 19.175 1.00 30.98 364 GLY A CA 1
ATOM 2764 C C . GLY A 1 364 ? 71.988 64.908 18.286 1.00 30.98 364 GLY A C 1
ATOM 2765 O O . GLY A 1 364 ? 72.440 63.876 17.819 1.00 30.98 364 GLY A O 1
ATOM 2766 N N . GLU A 1 365 ? 72.458 66.132 18.039 1.00 34.34 365 GLU A N 1
ATOM 2767 C CA . GLU A 1 365 ? 73.837 66.598 17.784 1.00 34.34 365 GLU A CA 1
ATOM 2768 C C . GLU A 1 365 ? 74.910 65.649 17.199 1.00 34.34 365 GLU A C 1
ATOM 2770 O O . GLU A 1 365 ? 75.339 64.692 17.835 1.00 34.34 365 GLU A O 1
ATOM 2775 N N . GLY A 1 366 ? 75.500 66.068 16.065 1.00 30.06 366 GLY A N 1
ATOM 2776 C CA . GLY A 1 366 ? 76.933 65.862 15.805 1.00 30.06 366 GLY A CA 1
ATOM 2777 C C . GLY A 1 366 ? 77.340 65.437 14.389 1.00 30.06 366 GLY A C 1
ATOM 2778 O O . GLY A 1 366 ? 77.271 64.263 14.057 1.00 30.06 366 GLY A O 1
ATOM 2779 N N . GLY A 1 367 ? 77.899 66.381 13.621 1.00 31.11 367 GLY A N 1
ATOM 2780 C CA . GLY A 1 367 ? 79.063 66.121 12.757 1.00 31.11 367 GLY A CA 1
ATOM 2781 C C . GLY A 1 367 ? 78.829 65.627 11.323 1.00 31.11 367 GLY A C 1
ATOM 2782 O O . GLY A 1 367 ? 78.503 64.474 11.087 1.00 31.11 367 GLY A O 1
ATOM 2783 N N . MET A 1 368 ? 79.092 66.534 10.378 1.00 35.09 368 MET A N 1
ATOM 2784 C CA . MET A 1 368 ? 79.298 66.358 8.932 1.00 35.09 368 MET A CA 1
ATOM 2785 C C . MET A 1 368 ? 79.884 65.007 8.475 1.00 35.09 368 MET A C 1
ATOM 2787 O O . MET A 1 368 ? 80.945 64.619 8.941 1.00 35.09 368 MET A O 1
ATOM 2791 N N . GLU A 1 369 ? 79.297 64.421 7.424 1.00 32.81 369 GLU A N 1
ATOM 2792 C CA . GLU A 1 369 ? 79.979 64.258 6.127 1.00 32.81 369 GLU A CA 1
ATOM 2793 C C . GLU A 1 369 ? 78.980 63.916 5.002 1.00 32.81 369 GLU A C 1
ATOM 2795 O O . GLU A 1 369 ? 78.067 63.100 5.136 1.00 32.81 369 GLU A O 1
ATOM 2800 N N . HIS A 1 370 ? 79.120 64.629 3.884 1.00 44.47 370 HIS A N 1
ATOM 2801 C CA . HIS A 1 370 ? 78.262 64.568 2.706 1.00 44.47 370 HIS A CA 1
ATOM 2802 C C . HIS A 1 370 ? 78.438 63.245 1.955 1.00 44.47 370 HIS A C 1
ATOM 2804 O O . HIS A 1 370 ? 79.463 63.085 1.310 1.00 44.47 370 HIS A O 1
ATOM 2810 N N . HIS A 1 371 ? 77.419 62.374 1.955 1.00 37.44 371 HIS A N 1
ATOM 2811 C CA . HIS A 1 371 ? 77.016 61.472 0.848 1.00 37.44 371 HIS A CA 1
ATOM 2812 C C . HIS A 1 371 ? 75.638 60.834 1.165 1.00 37.44 371 HIS A C 1
ATOM 2814 O O . HIS A 1 371 ? 75.470 59.618 1.207 1.00 37.44 371 HIS A O 1
ATOM 2820 N N . GLY A 1 372 ? 74.626 61.668 1.451 1.00 35.47 372 GLY A N 1
ATOM 2821 C CA . GLY A 1 372 ? 73.327 61.203 1.972 1.00 35.47 372 GLY A CA 1
ATOM 2822 C C . GLY A 1 372 ? 72.093 62.008 1.554 1.00 35.47 372 GLY A C 1
ATOM 2823 O O . GLY A 1 372 ? 71.037 61.838 2.152 1.00 35.47 372 GLY A O 1
ATOM 2824 N N . THR A 1 373 ? 72.187 62.870 0.539 1.00 37.97 373 THR A N 1
ATOM 2825 C CA . THR A 1 373 ? 71.106 63.796 0.135 1.00 37.97 373 THR A CA 1
ATOM 2826 C C . THR A 1 373 ? 70.639 63.597 -1.311 1.00 37.97 373 THR A C 1
ATOM 2828 O O . THR A 1 373 ? 70.298 64.549 -1.997 1.00 37.97 373 THR A O 1
ATOM 2831 N N . GLN A 1 374 ? 70.597 62.344 -1.779 1.00 37.25 374 GLN A N 1
ATOM 2832 C CA . GLN A 1 374 ? 69.867 61.952 -3.003 1.00 37.25 374 GLN A CA 1
ATOM 2833 C C . GLN A 1 374 ? 68.876 60.790 -2.788 1.00 37.25 374 GLN A C 1
ATOM 2835 O O . GLN A 1 374 ? 68.142 60.419 -3.700 1.00 37.25 374 GLN A O 1
ATOM 2840 N N . LYS A 1 375 ? 68.798 60.230 -1.570 1.00 37.72 375 LYS A N 1
ATOM 2841 C CA . LYS A 1 375 ? 67.858 59.145 -1.224 1.00 37.72 375 LYS A CA 1
ATOM 2842 C C . LYS A 1 375 ? 66.700 59.550 -0.300 1.00 37.72 375 LYS A C 1
ATOM 2844 O O . LYS A 1 375 ? 65.802 58.748 -0.094 1.00 37.72 375 LYS A O 1
ATOM 2849 N N . ALA A 1 376 ? 66.691 60.773 0.238 1.00 35.91 376 ALA A N 1
ATOM 2850 C CA . ALA A 1 376 ? 65.587 61.258 1.077 1.00 35.91 376 ALA A CA 1
ATOM 2851 C C . ALA A 1 376 ? 64.483 61.972 0.269 1.00 35.91 376 ALA A C 1
ATOM 2853 O O . ALA A 1 376 ? 63.310 61.865 0.617 1.00 35.91 376 ALA A O 1
ATOM 2854 N N . GLU A 1 377 ? 64.826 62.626 -0.848 1.00 37.34 377 GLU A N 1
ATOM 2855 C CA . GLU A 1 377 ? 63.839 63.264 -1.739 1.00 37.34 377 GLU A CA 1
ATOM 2856 C C . GLU A 1 377 ? 63.119 62.262 -2.661 1.00 37.34 377 GLU A C 1
ATOM 2858 O O . GLU A 1 377 ? 61.984 62.499 -3.070 1.00 37.34 377 GLU A O 1
ATOM 2863 N N . SER A 1 378 ? 63.712 61.093 -2.926 1.00 40.62 378 SER A N 1
ATOM 2864 C CA . SER A 1 378 ? 63.090 60.042 -3.744 1.00 40.62 378 SER A CA 1
ATOM 2865 C C . SER A 1 378 ? 61.957 59.294 -3.031 1.00 40.62 378 SER A C 1
A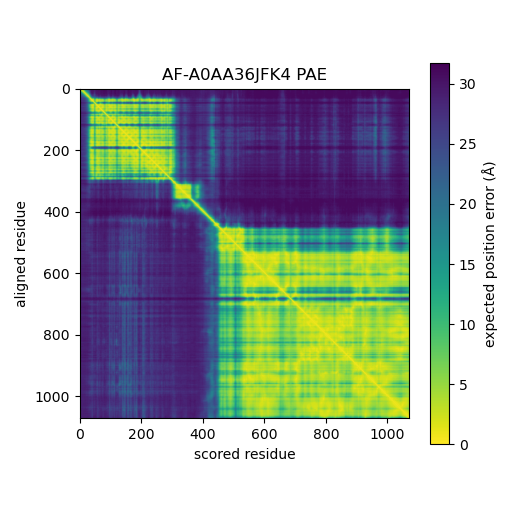TOM 2867 O O . SER A 1 378 ? 61.074 58.767 -3.699 1.00 40.62 378 SER A O 1
ATOM 2869 N N . CYS A 1 379 ? 61.893 59.314 -1.697 1.00 38.59 379 CYS A N 1
ATOM 2870 C CA . CYS A 1 379 ? 60.763 58.739 -0.955 1.00 38.59 379 CYS A CA 1
ATOM 2871 C C . CYS A 1 379 ? 59.491 59.594 -1.049 1.00 38.59 379 CYS A C 1
ATOM 2873 O O . CYS A 1 379 ? 58.386 59.056 -1.019 1.00 38.59 379 CYS A O 1
ATOM 2875 N N . TRP A 1 380 ? 59.638 60.918 -1.161 1.00 40.22 380 TRP A N 1
ATOM 2876 C CA . TRP A 1 380 ? 58.517 61.864 -1.118 1.00 40.22 380 TRP A CA 1
ATOM 2877 C C . TRP A 1 380 ? 57.800 62.024 -2.465 1.00 40.22 380 TRP A C 1
ATOM 2879 O O . TRP A 1 380 ? 56.596 62.269 -2.494 1.00 40.22 380 TRP A O 1
ATOM 2889 N N . ALA A 1 381 ? 58.494 61.811 -3.586 1.00 42.59 381 ALA A N 1
ATOM 2890 C CA . ALA A 1 381 ? 57.888 61.899 -4.918 1.00 42.59 381 ALA A CA 1
ATOM 2891 C C . ALA A 1 381 ? 56.968 60.705 -5.264 1.00 4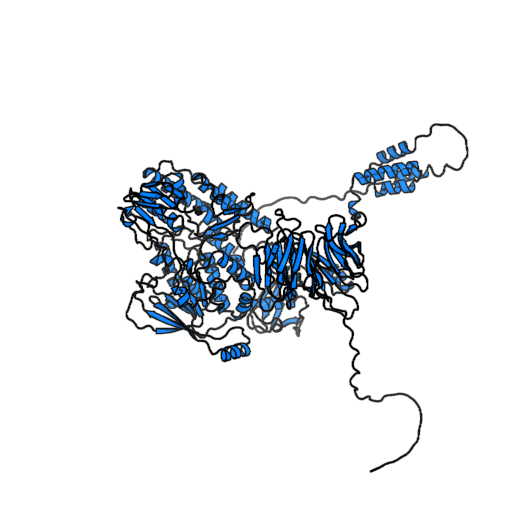2.59 381 ALA A C 1
ATOM 2893 O O . ALA A 1 381 ? 56.059 60.840 -6.079 1.00 42.59 381 ALA A O 1
ATOM 2894 N N . LEU A 1 382 ? 57.155 59.546 -4.622 1.00 42.34 382 LEU A N 1
ATOM 2895 C CA . LEU A 1 382 ? 56.447 58.299 -4.951 1.00 42.34 382 LEU A CA 1
ATOM 2896 C C . LEU A 1 382 ? 55.023 58.185 -4.367 1.00 42.34 382 LEU A C 1
ATOM 2898 O O . LEU A 1 382 ? 54.245 57.342 -4.821 1.00 42.34 382 LEU A O 1
ATOM 2902 N N . PHE A 1 383 ? 54.653 59.028 -3.396 1.00 42.78 383 PHE A N 1
ATOM 2903 C CA . PHE A 1 383 ? 53.336 58.980 -2.737 1.00 42.78 383 PHE A CA 1
ATOM 2904 C C . PHE A 1 383 ? 52.235 59.789 -3.445 1.00 42.78 383 PHE A C 1
ATOM 2906 O O . PHE A 1 383 ? 51.058 59.618 -3.131 1.00 42.78 383 PHE A O 1
ATOM 2913 N N . HIS A 1 384 ? 52.573 60.603 -4.451 1.00 41.06 384 HIS A N 1
ATOM 2914 C CA . HIS A 1 384 ? 51.596 61.408 -5.197 1.00 41.06 384 HIS A CA 1
ATOM 2915 C C . HIS A 1 384 ? 50.890 60.674 -6.361 1.00 41.06 384 HIS A C 1
ATOM 2917 O O . HIS A 1 384 ? 49.979 61.242 -6.965 1.00 41.06 384 HIS A O 1
ATOM 2923 N N . GLU A 1 385 ? 51.241 59.416 -6.666 1.00 39.72 385 GLU A N 1
ATOM 2924 C CA . GLU A 1 385 ? 50.685 58.667 -7.815 1.00 39.72 385 GLU A CA 1
ATOM 2925 C C . GLU A 1 385 ? 49.532 57.694 -7.499 1.00 39.72 385 GLU A C 1
ATOM 2927 O O . GLU A 1 385 ? 48.983 57.071 -8.409 1.00 39.72 385 GLU A O 1
ATOM 2932 N N . VAL A 1 386 ? 49.083 57.569 -6.246 1.00 40.72 386 VAL A N 1
ATOM 2933 C CA . VAL A 1 386 ? 47.950 56.683 -5.915 1.00 40.72 386 VAL A CA 1
ATOM 2934 C C . VAL A 1 386 ? 46.615 57.400 -6.180 1.00 40.72 386 VAL A C 1
ATOM 2936 O O . VAL A 1 386 ? 46.008 57.973 -5.279 1.00 40.72 386 VAL A O 1
ATOM 2939 N N . LYS A 1 387 ? 46.130 57.385 -7.431 1.00 31.59 387 LYS A N 1
ATOM 2940 C CA . LYS A 1 387 ? 44.731 57.736 -7.762 1.00 31.59 387 LYS A CA 1
ATOM 2941 C C . LYS A 1 387 ? 43.815 56.503 -7.657 1.00 31.59 387 LYS A C 1
ATOM 2943 O O . LYS A 1 387 ? 44.177 55.445 -8.169 1.00 31.59 387 LYS A O 1
ATOM 2948 N N . PRO A 1 388 ? 42.602 56.620 -7.081 1.00 35.28 388 PRO A N 1
ATOM 2949 C CA . PRO A 1 388 ? 41.650 55.513 -7.010 1.00 35.28 388 PRO A CA 1
ATOM 2950 C C . PRO A 1 388 ? 40.991 55.250 -8.377 1.00 35.28 388 PRO A C 1
ATOM 2952 O O . PRO A 1 388 ? 40.421 56.161 -8.981 1.00 35.28 388 PRO A O 1
ATOM 2955 N N . MET A 1 389 ? 41.028 54.001 -8.860 1.00 32.69 389 MET A N 1
ATOM 2956 C CA . MET A 1 389 ? 40.215 53.572 -10.007 1.00 32.69 389 MET A CA 1
ATOM 2957 C C . MET A 1 389 ? 38.732 53.467 -9.616 1.00 32.69 389 MET A C 1
ATOM 2959 O O . MET A 1 389 ? 38.376 52.934 -8.565 1.00 32.69 389 MET A O 1
ATOM 2963 N N . GLY A 1 390 ? 37.879 54.039 -10.469 1.00 30.06 390 GLY A N 1
ATOM 2964 C CA . GLY A 1 390 ? 36.475 54.346 -10.208 1.00 30.06 390 GLY A CA 1
ATOM 2965 C C . GLY A 1 390 ? 35.513 53.157 -10.138 1.00 30.06 390 GLY A C 1
ATOM 2966 O O . GLY A 1 390 ? 35.726 52.088 -10.707 1.00 30.06 390 GLY A O 1
ATOM 2967 N N . LYS A 1 391 ? 34.398 53.406 -9.443 1.00 28.98 391 LYS A N 1
ATOM 2968 C CA . LYS A 1 391 ? 33.208 52.553 -9.355 1.00 28.98 391 LYS A CA 1
ATOM 2969 C C . LYS A 1 391 ? 32.517 52.458 -10.721 1.00 28.98 391 LYS A C 1
ATOM 2971 O O . LYS A 1 391 ? 32.224 53.486 -11.321 1.00 28.98 391 LYS A O 1
ATOM 2976 N N . CYS A 1 392 ? 32.194 51.243 -11.168 1.00 26.84 392 CYS A N 1
ATOM 2977 C CA . CYS A 1 392 ? 31.265 51.025 -12.278 1.00 26.84 392 CYS A CA 1
ATOM 2978 C C . CYS A 1 392 ? 29.832 50.943 -11.724 1.00 26.84 392 CYS A C 1
ATOM 2980 O O . CYS A 1 392 ? 29.553 50.165 -10.809 1.00 26.84 392 CYS A O 1
ATOM 2982 N N . GLU A 1 393 ? 28.961 51.808 -12.237 1.00 27.19 393 GLU A N 1
ATOM 2983 C CA . GLU A 1 393 ? 27.581 52.026 -11.802 1.00 27.19 393 GLU A CA 1
ATOM 2984 C C . GLU A 1 393 ? 26.642 50.870 -12.180 1.00 27.19 393 GLU A C 1
ATOM 2986 O O . GLU A 1 393 ? 26.698 50.317 -13.277 1.00 27.19 393 GLU A O 1
ATOM 2991 N N . VAL A 1 394 ? 25.713 50.554 -11.275 1.00 28.02 394 VAL A N 1
ATOM 2992 C CA . VAL A 1 394 ? 24.539 49.711 -11.534 1.00 28.02 394 VAL A CA 1
ATOM 2993 C C . VAL A 1 394 ? 23.380 50.633 -11.918 1.00 28.02 394 VAL A C 1
ATOM 2995 O O . VAL A 1 394 ? 22.955 51.446 -11.100 1.00 28.02 394 VAL A O 1
ATOM 2998 N N . GLN A 1 395 ? 22.843 50.505 -13.135 1.00 26.88 395 GLN A N 1
ATOM 2999 C CA . GLN A 1 395 ? 21.610 51.200 -13.534 1.00 26.88 395 GLN A CA 1
ATOM 3000 C C . GLN A 1 395 ? 20.342 50.401 -13.157 1.00 26.88 395 GLN A C 1
ATOM 3002 O O . GLN A 1 395 ? 20.333 49.175 -13.300 1.00 26.88 395 GLN A O 1
ATOM 3007 N N . PRO A 1 396 ? 19.248 51.062 -12.721 1.00 33.00 396 PRO A N 1
ATOM 3008 C CA . PRO A 1 396 ? 17.977 50.418 -12.390 1.00 33.00 396 PRO A CA 1
ATOM 3009 C C . PRO A 1 396 ? 16.980 50.440 -13.567 1.00 33.00 396 PRO A C 1
ATOM 3011 O O . PRO A 1 396 ? 16.803 51.463 -14.224 1.00 33.00 396 PRO A O 1
ATOM 3014 N N . GLY A 1 397 ? 16.266 49.330 -13.800 1.00 26.72 397 GLY A N 1
ATOM 3015 C CA . GLY A 1 397 ? 15.154 49.242 -14.764 1.00 26.72 397 GLY A CA 1
ATOM 3016 C C . GLY A 1 397 ? 13.767 49.262 -14.082 1.00 26.72 397 GLY A C 1
ATOM 3017 O O . GLY A 1 397 ? 13.636 48.681 -13.001 1.00 26.72 397 GLY A O 1
ATOM 3018 N N . PRO A 1 398 ? 12.722 49.906 -14.652 1.00 29.19 398 PRO A N 1
ATOM 3019 C CA . PRO A 1 398 ? 11.538 50.338 -13.904 1.00 29.19 398 PRO A CA 1
ATOM 3020 C C . PRO A 1 398 ? 10.312 49.403 -13.992 1.00 29.19 398 PRO A C 1
ATOM 3022 O O . PRO A 1 398 ? 10.157 48.591 -14.901 1.00 29.19 398 PRO A O 1
ATOM 3025 N N . LYS A 1 399 ? 9.401 49.575 -13.022 1.00 32.53 399 LYS A N 1
ATOM 3026 C CA . LYS A 1 399 ? 8.069 48.946 -12.896 1.00 32.53 399 LYS A CA 1
ATOM 3027 C C . LYS A 1 399 ? 7.047 49.527 -13.894 1.00 32.53 399 LYS A C 1
ATOM 3029 O O . LYS A 1 399 ? 7.002 50.748 -14.015 1.00 32.53 399 LYS A O 1
ATOM 3034 N N . ARG A 1 400 ? 6.130 48.695 -14.432 1.00 25.72 400 ARG A N 1
ATOM 3035 C CA . ARG A 1 400 ? 4.649 48.905 -14.501 1.00 25.72 400 ARG A CA 1
ATOM 3036 C C . ARG A 1 400 ? 3.916 47.825 -15.336 1.00 25.72 400 ARG A C 1
ATOM 3038 O O . ARG A 1 400 ? 4.365 47.452 -16.409 1.00 25.72 400 ARG A O 1
ATOM 3045 N N . ALA A 1 401 ? 2.755 47.386 -14.839 1.00 27.92 401 ALA A N 1
ATOM 3046 C CA . ALA A 1 401 ? 1.578 46.888 -15.592 1.00 27.92 401 ALA A CA 1
ATOM 3047 C C . ALA A 1 401 ? 0.493 48.015 -15.555 1.00 27.92 401 ALA A C 1
ATOM 3049 O O . ALA A 1 401 ? 0.785 48.991 -14.848 1.00 27.92 401 ALA A O 1
ATOM 3050 N N . PRO A 1 402 ? -0.738 47.959 -16.150 1.00 41.09 402 PRO A N 1
ATOM 3051 C CA . PRO A 1 402 ? -1.512 46.833 -16.731 1.00 41.09 402 PRO A CA 1
ATOM 3052 C C . PRO A 1 402 ? -2.366 47.186 -18.006 1.00 41.09 402 PRO A C 1
ATOM 3054 O O . PRO A 1 402 ? -2.213 48.258 -18.576 1.00 41.09 402 PRO A O 1
ATOM 3057 N N . PHE A 1 403 ? -3.313 46.290 -18.362 1.00 23.31 403 PHE A N 1
ATOM 3058 C CA . PHE A 1 403 ? -4.591 46.452 -19.113 1.00 23.31 403 PHE A CA 1
ATOM 3059 C C . PHE A 1 403 ? -4.807 45.811 -20.508 1.00 23.31 403 PHE A C 1
ATOM 3061 O O . PHE A 1 403 ? -3.893 45.517 -21.263 1.00 23.31 403 PHE A O 1
ATOM 3068 N N . ILE A 1 404 ? -6.098 45.520 -20.732 1.00 26.78 404 ILE A N 1
ATOM 3069 C CA . ILE A 1 404 ? -6.795 44.454 -21.484 1.00 26.78 404 ILE A CA 1
ATOM 3070 C C . ILE A 1 404 ? -7.308 44.925 -22.864 1.00 26.78 404 ILE A C 1
ATOM 3072 O O . ILE A 1 404 ? -7.783 46.051 -22.954 1.00 26.78 404 ILE A O 1
ATOM 3076 N N . SER A 1 405 ? -7.421 44.032 -23.867 1.00 25.05 405 SER A N 1
ATOM 3077 C CA . SER A 1 405 ? -8.582 44.011 -24.794 1.00 25.05 405 SER A CA 1
ATOM 3078 C C . SER A 1 405 ? -8.846 42.622 -25.435 1.00 25.05 405 SER A C 1
ATOM 3080 O O . SER A 1 405 ? -7.937 41.813 -25.609 1.00 25.05 405 SER A O 1
ATOM 3082 N N . ARG A 1 406 ? -10.139 42.336 -25.684 1.00 23.91 406 ARG A N 1
ATOM 3083 C CA . ARG A 1 406 ? -10.786 41.134 -26.288 1.00 23.91 406 ARG A CA 1
ATOM 3084 C C . ARG A 1 406 ? -10.695 41.212 -27.835 1.00 23.91 406 ARG A C 1
ATOM 3086 O O . ARG A 1 406 ? -10.666 42.334 -28.319 1.00 23.91 406 ARG A O 1
ATOM 3093 N N . ARG A 1 407 ? -10.679 40.165 -28.688 1.00 23.77 407 ARG A N 1
ATOM 3094 C CA . ARG A 1 407 ? -11.671 39.102 -29.072 1.00 23.77 407 ARG A CA 1
ATOM 3095 C C . ARG A 1 407 ? -11.069 38.462 -30.378 1.00 23.77 407 ARG A C 1
ATOM 3097 O O . ARG A 1 407 ? -10.489 39.230 -31.129 1.00 23.77 407 ARG A O 1
ATOM 3104 N N . GLU A 1 408 ? -10.938 37.148 -30.643 1.00 23.61 408 GLU A N 1
ATOM 3105 C CA . GLU A 1 408 ? -11.887 36.152 -31.230 1.00 23.61 408 GLU A CA 1
ATOM 3106 C C . GLU A 1 408 ? -11.158 34.772 -31.387 1.00 23.61 408 GLU A C 1
ATOM 3108 O O . GLU A 1 408 ? -9.990 34.753 -31.761 1.00 23.61 408 GLU A O 1
ATOM 3113 N N . VAL A 1 409 ? -11.642 33.653 -30.811 1.00 24.50 409 VAL A N 1
ATOM 3114 C CA . VAL A 1 409 ? -12.395 32.480 -31.369 1.00 24.50 409 VAL A CA 1
ATOM 3115 C C . VAL A 1 409 ? -11.675 31.573 -32.411 1.00 24.50 409 VAL A C 1
ATOM 3117 O O . VAL A 1 409 ? -11.669 31.896 -33.588 1.00 24.50 409 VAL A O 1
ATOM 3120 N N . PHE A 1 410 ? -11.135 30.410 -31.970 1.00 21.83 410 PHE A N 1
ATOM 3121 C CA . PHE A 1 410 ? -11.359 28.998 -32.425 1.00 21.83 410 PHE A CA 1
ATOM 3122 C C . PHE A 1 410 ? -10.275 28.014 -31.857 1.00 21.83 410 PHE A C 1
ATOM 3124 O O . PHE A 1 410 ? -9.144 28.409 -31.599 1.00 21.83 410 PHE A O 1
ATOM 3131 N N . SER A 1 411 ? -10.667 26.753 -31.587 1.00 23.36 411 SER A N 1
ATOM 3132 C CA . SER A 1 411 ? -10.006 25.635 -30.831 1.00 23.36 411 SER A CA 1
ATOM 3133 C C . SER A 1 411 ? -8.725 25.011 -31.483 1.00 23.36 411 SER A C 1
ATOM 3135 O O . SER A 1 411 ? -8.438 25.436 -32.600 1.00 23.36 411 SER A O 1
ATOM 3137 N N . PRO A 1 412 ? -7.963 24.013 -30.921 1.00 27.73 412 PRO A N 1
ATOM 3138 C CA . PRO A 1 412 ? -8.228 23.067 -29.816 1.00 27.73 412 PRO A CA 1
ATOM 3139 C C . PRO A 1 412 ? -7.196 23.054 -28.652 1.00 27.73 412 PRO A C 1
ATOM 3141 O O . PRO A 1 412 ? -6.143 23.688 -28.678 1.00 27.73 412 PRO A O 1
ATOM 3144 N N . LEU A 1 413 ? -7.573 22.336 -27.589 1.00 24.56 413 LEU A N 1
ATOM 3145 C CA . LEU A 1 413 ? -7.018 22.291 -26.227 1.00 24.56 413 LEU A CA 1
ATOM 3146 C C . LEU A 1 413 ? -5.494 22.058 -26.135 1.00 24.56 413 LEU A C 1
ATOM 3148 O O . LEU A 1 413 ? -4.973 21.016 -26.525 1.00 24.56 413 LEU A O 1
ATOM 3152 N N . ARG A 1 414 ? -4.782 23.025 -25.537 1.00 24.73 414 ARG A N 1
ATOM 3153 C CA . ARG A 1 414 ? -3.360 22.930 -25.169 1.00 24.73 414 ARG A CA 1
ATOM 3154 C C . ARG A 1 414 ? -3.185 22.279 -23.798 1.00 24.73 414 ARG A C 1
ATOM 3156 O O . ARG A 1 414 ? -3.798 22.709 -22.823 1.00 24.73 414 ARG A O 1
ATOM 3163 N N . ALA A 1 415 ? -2.263 21.320 -23.747 1.00 28.23 415 ALA A N 1
ATOM 3164 C CA . ALA A 1 415 ? -1.697 20.726 -22.543 1.00 28.23 415 ALA A CA 1
ATOM 3165 C C . ALA A 1 415 ? -1.361 21.782 -21.472 1.00 28.23 415 ALA A C 1
ATOM 3167 O O . ALA A 1 415 ? -0.716 22.800 -21.753 1.00 28.23 415 ALA A O 1
ATOM 3168 N N . GLY A 1 416 ? -1.810 21.527 -20.242 1.00 25.89 416 GLY A N 1
ATOM 3169 C CA . GLY A 1 416 ? -1.559 22.371 -19.079 1.00 25.89 416 GLY A CA 1
ATOM 3170 C C . GLY A 1 416 ? -0.065 22.615 -18.852 1.00 25.89 416 GLY A C 1
ATOM 3171 O O . GLY A 1 416 ? 0.780 21.748 -19.079 1.00 25.89 416 GLY A O 1
ATOM 3172 N N . LYS A 1 417 ? 0.268 23.833 -18.418 1.00 24.77 417 LYS A N 1
ATOM 3173 C CA . LYS A 1 417 ? 1.635 24.270 -18.110 1.00 24.77 417 LYS A CA 1
ATOM 3174 C C . LYS A 1 417 ? 2.225 23.435 -16.966 1.00 24.77 417 LYS A C 1
ATOM 3176 O O . LYS A 1 417 ? 2.017 23.743 -15.798 1.00 24.77 417 LYS A O 1
ATOM 3181 N N . VAL A 1 418 ? 3.006 22.419 -17.321 1.00 26.03 418 VAL A N 1
ATOM 3182 C CA . VAL A 1 418 ? 3.939 21.722 -16.424 1.00 26.03 418 VAL A CA 1
ATOM 3183 C C . VAL A 1 418 ? 5.024 22.711 -15.983 1.00 26.03 418 VAL A C 1
ATOM 3185 O O . VAL A 1 418 ? 5.594 23.419 -16.821 1.00 26.03 418 VAL A O 1
ATOM 3188 N N . SER A 1 419 ? 5.295 22.796 -14.679 1.00 25.47 419 SER A N 1
ATOM 3189 C CA . SER A 1 419 ? 6.310 23.699 -14.130 1.00 25.47 419 SER A CA 1
ATOM 3190 C C . SER A 1 419 ? 7.717 23.319 -14.620 1.00 25.47 419 SER A C 1
ATOM 3192 O O . SER A 1 419 ? 8.026 22.163 -14.915 1.00 25.47 419 SER A O 1
ATOM 3194 N N . ARG A 1 420 ? 8.593 24.323 -14.739 1.00 25.58 420 ARG A N 1
ATOM 3195 C CA . ARG A 1 420 ? 9.933 24.210 -15.346 1.00 25.58 420 ARG A CA 1
ATOM 3196 C C . ARG A 1 420 ? 10.884 23.272 -14.576 1.00 25.58 420 ARG A C 1
ATOM 3198 O O . ARG A 1 420 ? 11.890 22.862 -15.141 1.00 25.58 420 ARG A O 1
ATOM 3205 N N . SER A 1 421 ? 10.565 22.924 -13.328 1.00 26.06 421 SER A N 1
ATOM 3206 C CA . SER A 1 421 ? 11.392 22.102 -12.433 1.00 26.06 421 SER A CA 1
ATOM 3207 C C . SER A 1 421 ? 11.184 20.589 -12.580 1.00 26.06 421 SER A C 1
ATOM 3209 O O . SER A 1 421 ? 12.054 19.829 -12.175 1.00 26.06 421 SER A O 1
ATOM 3211 N N . GLN A 1 422 ? 10.097 20.123 -13.206 1.00 27.17 422 GLN A N 1
ATOM 3212 C CA . GLN A 1 422 ? 9.783 18.684 -13.291 1.00 27.17 422 GLN A CA 1
ATOM 3213 C C . GLN A 1 422 ? 10.338 17.966 -14.537 1.00 27.17 422 GLN A C 1
ATOM 3215 O O . GLN A 1 422 ? 10.217 16.751 -14.644 1.00 27.17 422 GLN A O 1
ATOM 3220 N N . ARG A 1 423 ? 10.989 18.673 -15.474 1.00 28.64 423 ARG A N 1
ATOM 3221 C CA . ARG A 1 423 ? 11.506 18.074 -16.727 1.00 28.64 423 ARG A CA 1
ATOM 3222 C C . ARG A 1 423 ? 12.904 17.447 -16.632 1.00 28.64 423 ARG A C 1
ATOM 3224 O O . ARG A 1 423 ? 13.383 16.940 -17.637 1.00 28.64 423 ARG A O 1
ATOM 3231 N N . ILE A 1 424 ? 13.579 17.504 -15.481 1.00 27.58 424 ILE A N 1
ATOM 3232 C CA . ILE A 1 424 ? 15.030 17.226 -15.414 1.00 27.58 424 ILE A CA 1
ATOM 3233 C C . ILE A 1 424 ? 15.386 15.936 -14.644 1.00 27.58 424 ILE A C 1
ATOM 3235 O O . ILE A 1 424 ? 16.498 15.434 -14.784 1.00 27.58 424 ILE A O 1
ATOM 3239 N N . CYS A 1 425 ? 14.468 15.314 -13.900 1.00 26.20 425 CYS A N 1
ATOM 3240 C CA . CYS A 1 425 ? 14.876 14.297 -12.918 1.00 26.20 425 CYS A CA 1
ATOM 3241 C C . CYS A 1 425 ? 14.994 12.836 -13.393 1.00 26.20 425 CYS A C 1
ATOM 3243 O O . CYS A 1 425 ? 15.540 12.044 -12.636 1.00 26.20 425 CYS A O 1
ATOM 3245 N N . SER A 1 426 ? 14.575 12.447 -14.603 1.00 27.83 426 SER A N 1
ATOM 3246 C CA . SER A 1 426 ? 14.735 11.045 -15.058 1.00 27.83 426 SER A CA 1
ATOM 3247 C C . SER A 1 426 ? 15.874 10.824 -16.064 1.00 27.83 426 SER A C 1
ATOM 3249 O O . SER A 1 426 ? 16.469 9.752 -16.077 1.00 27.83 426 SER A O 1
ATOM 3251 N N . ALA A 1 427 ? 16.250 11.833 -16.856 1.00 26.61 427 ALA A N 1
ATOM 3252 C CA . ALA A 1 427 ? 17.313 11.703 -17.864 1.00 26.61 427 ALA A CA 1
ATOM 3253 C C . ALA A 1 427 ? 18.717 12.080 -17.345 1.00 26.61 427 ALA A C 1
ATOM 3255 O O . ALA A 1 427 ? 19.722 11.561 -17.830 1.00 26.61 427 ALA A O 1
ATOM 3256 N N . ALA A 1 428 ? 18.814 12.953 -16.336 1.00 27.09 428 ALA A N 1
ATOM 3257 C CA . ALA A 1 428 ? 20.099 13.490 -15.878 1.00 27.09 428 ALA A CA 1
ATOM 3258 C C . ALA A 1 428 ? 20.981 12.466 -15.135 1.00 27.09 428 ALA A C 1
ATOM 3260 O O . ALA A 1 428 ? 22.200 12.622 -15.097 1.00 27.09 428 ALA A O 1
ATOM 3261 N N . MET A 1 429 ? 20.392 11.403 -14.576 1.00 27.69 429 MET A N 1
ATOM 3262 C CA . MET A 1 429 ? 21.127 10.428 -13.761 1.00 27.69 429 MET A CA 1
ATOM 3263 C C . MET A 1 429 ? 21.797 9.326 -14.601 1.00 27.69 429 MET A C 1
ATOM 3265 O O . MET A 1 429 ? 22.865 8.847 -14.234 1.00 27.69 429 MET A O 1
ATOM 3269 N N . ALA A 1 430 ? 21.236 8.991 -15.771 1.00 25.81 430 ALA A N 1
ATOM 3270 C CA . ALA A 1 430 ? 21.842 8.046 -16.718 1.00 25.81 430 ALA A CA 1
ATOM 3271 C C . ALA A 1 430 ? 22.974 8.681 -17.551 1.00 25.81 430 ALA A C 1
ATOM 3273 O O . ALA A 1 430 ? 23.941 8.016 -17.915 1.00 25.81 430 ALA A O 1
ATOM 3274 N N . LEU A 1 431 ? 22.896 9.991 -17.803 1.00 29.80 431 LEU A N 1
ATOM 3275 C CA . LEU A 1 431 ? 23.873 10.739 -18.601 1.00 29.80 431 LEU A CA 1
ATOM 3276 C C . LEU A 1 431 ? 25.178 11.077 -17.866 1.00 29.80 431 LEU A C 1
ATOM 3278 O O . LEU A 1 431 ? 26.180 11.397 -18.503 1.00 29.80 431 LEU A O 1
ATOM 3282 N N . ALA A 1 432 ? 25.201 10.971 -16.537 1.00 30.06 432 ALA A N 1
ATOM 3283 C CA . ALA A 1 432 ? 26.368 11.296 -15.716 1.00 30.06 432 ALA A CA 1
ATOM 3284 C C . ALA A 1 432 ? 27.418 10.162 -15.619 1.00 30.06 432 ALA A C 1
ATOM 3286 O O . ALA A 1 432 ? 28.394 10.299 -14.881 1.00 30.06 432 ALA A O 1
ATOM 3287 N N . LEU A 1 433 ? 27.239 9.047 -16.343 1.00 29.36 433 LEU A N 1
ATOM 3288 C CA . LEU A 1 433 ? 28.015 7.808 -16.160 1.00 29.36 433 LEU A CA 1
ATOM 3289 C C . LEU A 1 433 ? 28.926 7.402 -17.335 1.00 29.36 433 LEU A C 1
ATOM 3291 O O . LEU A 1 433 ? 29.593 6.372 -17.251 1.00 29.36 433 LEU A O 1
ATOM 3295 N N . PHE A 1 434 ? 29.064 8.227 -18.377 1.00 30.86 434 PHE A N 1
ATOM 3296 C CA . PHE A 1 434 ? 30.066 8.007 -19.429 1.00 30.86 434 PHE A CA 1
ATOM 3297 C C . PHE A 1 434 ? 31.171 9.065 -19.363 1.00 30.86 434 PHE A C 1
ATOM 3299 O O . PHE A 1 434 ? 30.919 10.267 -19.431 1.00 30.86 434 PHE A O 1
ATOM 3306 N N . GLY A 1 435 ? 32.411 8.602 -19.185 1.00 34.88 435 GLY A N 1
ATOM 3307 C CA . GLY A 1 435 ? 33.582 9.449 -18.979 1.00 34.88 435 GLY A CA 1
ATOM 3308 C C . GLY A 1 435 ? 33.835 10.412 -20.140 1.00 34.88 435 GLY A C 1
ATOM 3309 O O . GLY A 1 435 ? 33.929 10.005 -21.296 1.00 34.88 435 GLY A O 1
ATOM 3310 N N . GLN A 1 436 ? 34.013 11.691 -19.810 1.00 40.28 436 GLN A N 1
ATOM 3311 C CA . GLN A 1 436 ? 34.567 12.700 -20.717 1.00 40.28 436 GLN A CA 1
ATOM 3312 C C . GLN A 1 436 ? 36.100 12.585 -20.877 1.00 40.28 436 GLN A C 1
ATOM 3314 O O . GLN A 1 436 ? 36.679 13.330 -21.664 1.00 40.28 436 GLN A O 1
ATOM 3319 N N . ASP A 1 437 ? 36.756 11.646 -20.186 1.00 43.34 437 ASP A N 1
ATOM 3320 C CA . ASP A 1 437 ? 38.201 11.712 -19.909 1.00 43.34 437 ASP A CA 1
ATOM 3321 C C . ASP A 1 437 ? 39.137 11.042 -20.938 1.00 43.34 437 ASP A C 1
ATOM 3323 O O . ASP A 1 437 ? 40.350 11.100 -20.766 1.00 43.34 437 ASP A O 1
ATOM 3327 N N . ASP A 1 438 ? 38.632 10.467 -22.035 1.00 38.19 438 ASP A N 1
ATOM 3328 C CA . ASP A 1 438 ? 39.480 9.836 -23.073 1.00 38.19 438 ASP A CA 1
ATOM 3329 C C . ASP A 1 438 ? 39.769 10.748 -24.281 1.00 38.19 438 ASP A C 1
ATOM 3331 O O . ASP A 1 438 ? 40.204 10.290 -25.341 1.00 38.19 438 ASP A O 1
ATOM 3335 N N . LYS A 1 439 ? 39.526 12.057 -24.163 1.00 39.84 439 LYS A N 1
ATOM 3336 C CA . LYS A 1 439 ? 39.669 12.986 -25.290 1.00 39.84 439 LYS A CA 1
ATOM 3337 C C . LYS A 1 439 ? 40.924 13.853 -25.134 1.00 39.84 439 LYS A C 1
ATOM 3339 O O . LYS A 1 439 ? 41.168 14.377 -24.049 1.00 39.84 439 LYS A O 1
ATOM 3344 N N . PRO A 1 440 ? 41.754 14.000 -26.185 1.00 39.00 440 PRO A N 1
ATOM 3345 C CA . PRO A 1 440 ? 43.008 14.745 -26.100 1.00 39.00 440 PRO A CA 1
ATOM 3346 C C . PRO A 1 440 ? 42.765 16.196 -25.659 1.00 39.00 440 PRO A C 1
ATOM 3348 O O . PRO A 1 440 ? 41.718 16.764 -25.943 1.00 39.00 440 PRO A O 1
ATOM 3351 N N . LYS A 1 441 ? 43.734 16.811 -24.967 1.00 44.59 441 LYS A N 1
ATOM 3352 C CA . LYS A 1 441 ? 43.590 18.142 -24.342 1.00 44.59 441 LYS A CA 1
ATOM 3353 C C . LYS A 1 441 ? 43.026 19.212 -25.291 1.00 44.59 441 LYS A C 1
ATOM 3355 O O . LYS A 1 441 ? 42.164 19.975 -24.881 1.00 44.59 441 LYS A O 1
ATOM 3360 N N . TRP A 1 442 ? 43.415 19.191 -26.569 1.00 53.50 442 TRP A N 1
ATOM 3361 C CA . TRP A 1 442 ? 42.866 20.090 -27.592 1.00 53.50 442 TRP A CA 1
ATOM 3362 C C . TRP A 1 442 ? 41.357 19.894 -27.834 1.00 53.50 442 TRP A C 1
ATOM 3364 O O . TRP A 1 442 ? 40.652 20.868 -28.056 1.00 53.50 442 TRP A O 1
ATOM 3374 N N . PHE A 1 443 ? 40.841 18.667 -27.715 1.00 41.66 443 PHE A N 1
ATOM 3375 C CA . PHE A 1 443 ? 39.416 18.338 -27.822 1.00 41.66 443 PHE A CA 1
ATOM 3376 C C . PHE A 1 443 ? 38.629 18.817 -26.593 1.00 41.66 443 PHE A C 1
ATOM 3378 O O . PHE A 1 443 ? 37.502 19.290 -26.711 1.00 41.66 443 PHE A O 1
ATOM 3385 N N . LEU A 1 444 ? 39.213 18.694 -25.397 1.00 49.06 444 LEU A N 1
ATOM 3386 C CA . LEU A 1 444 ? 38.619 19.207 -24.157 1.00 49.06 444 LEU A CA 1
ATOM 3387 C C . LEU A 1 444 ? 38.620 20.740 -24.123 1.00 49.06 444 LEU A C 1
ATOM 3389 O O . LEU A 1 444 ? 37.671 21.345 -23.628 1.00 49.06 444 LEU A O 1
ATOM 3393 N N . ASP A 1 445 ? 39.659 21.363 -24.675 1.00 57.00 445 ASP A N 1
ATOM 3394 C CA . ASP A 1 445 ? 39.750 22.813 -24.820 1.00 57.00 445 ASP A CA 1
ATOM 3395 C C . ASP A 1 445 ? 38.772 23.336 -25.893 1.00 57.00 445 ASP A C 1
ATOM 3397 O O . ASP A 1 445 ? 38.171 24.387 -25.684 1.00 57.00 445 ASP A O 1
ATOM 3401 N N . ASP A 1 446 ? 38.512 22.590 -26.974 1.00 48.47 446 ASP A N 1
ATOM 3402 C CA . ASP A 1 446 ? 37.446 22.902 -27.945 1.00 48.47 446 ASP A CA 1
ATOM 3403 C C . ASP A 1 446 ? 36.036 22.713 -27.363 1.00 48.47 446 ASP A C 1
ATOM 3405 O O . ASP A 1 446 ? 35.184 23.584 -27.532 1.00 48.47 446 ASP A O 1
ATOM 3409 N N . LEU A 1 447 ? 35.795 21.650 -26.586 1.00 45.84 447 LEU A N 1
ATOM 3410 C CA . LEU A 1 447 ? 34.547 21.461 -25.825 1.00 45.84 447 LEU A CA 1
ATOM 3411 C C . LEU A 1 447 ? 34.292 22.588 -24.809 1.00 45.84 447 LEU A C 1
ATOM 3413 O O . LEU A 1 447 ? 33.142 22.902 -24.511 1.00 45.84 447 LEU A O 1
ATOM 3417 N N . LYS A 1 448 ? 35.354 23.185 -24.252 1.00 52.56 448 LYS A N 1
ATOM 3418 C CA . LYS A 1 448 ? 35.261 24.359 -23.367 1.00 52.56 448 LYS A CA 1
ATOM 3419 C C . LYS A 1 448 ? 35.006 25.655 -24.136 1.00 52.56 448 LYS A C 1
ATOM 3421 O O . LYS A 1 448 ? 34.366 26.550 -23.593 1.00 52.56 448 LYS A O 1
ATOM 3426 N N . LYS A 1 449 ? 35.491 25.764 -25.376 1.00 49.75 449 LYS A N 1
ATOM 3427 C CA . LYS A 1 449 ? 35.244 26.912 -26.267 1.00 49.75 449 LYS A CA 1
ATOM 3428 C C . LYS A 1 449 ? 33.859 26.862 -26.923 1.00 49.75 449 LYS A C 1
ATOM 3430 O O . LYS A 1 449 ? 33.304 27.913 -27.222 1.00 49.75 449 LYS A O 1
ATOM 3435 N N . GLN A 1 450 ? 33.291 25.670 -27.108 1.00 51.50 450 GLN A N 1
ATOM 3436 C CA . GLN A 1 450 ? 31.933 25.439 -27.604 1.00 51.50 450 GLN A CA 1
ATOM 3437 C C . GLN A 1 450 ? 31.162 24.545 -26.619 1.00 51.50 450 GLN A C 1
ATOM 3439 O O . GLN A 1 450 ? 31.115 23.325 -26.796 1.00 51.50 450 GLN A O 1
ATOM 3444 N N . PRO A 1 451 ? 30.565 25.117 -25.556 1.00 56.25 451 PRO A N 1
ATOM 3445 C CA . PRO A 1 451 ? 29.745 24.337 -24.639 1.00 56.25 451 PRO A CA 1
ATOM 3446 C C . PRO A 1 451 ? 28.619 23.637 -25.410 1.00 56.25 451 PRO A C 1
ATOM 3448 O O . PRO A 1 451 ? 27.976 24.249 -26.266 1.00 56.25 451 PRO A O 1
ATOM 3451 N N . LYS A 1 452 ? 28.369 22.357 -25.091 1.00 56.84 452 LYS A N 1
ATOM 3452 C CA . LYS A 1 452 ? 27.234 21.600 -25.642 1.00 56.84 452 LYS A CA 1
ATOM 3453 C C . LYS A 1 452 ? 25.968 22.441 -25.526 1.00 56.84 452 LYS A C 1
ATOM 3455 O O . LYS A 1 452 ? 25.624 22.900 -24.436 1.00 56.84 452 LYS A O 1
ATOM 3460 N N . SER A 1 453 ? 25.270 22.626 -26.642 1.00 59.06 453 SER A N 1
ATOM 3461 C CA . SER A 1 453 ? 24.033 23.391 -26.635 1.00 59.06 453 SER A CA 1
ATOM 3462 C C . SER A 1 453 ? 22.990 22.682 -25.765 1.00 59.06 453 SER A C 1
ATOM 3464 O O . SER A 1 453 ? 22.531 21.575 -26.065 1.00 59.06 453 SER A O 1
ATOM 3466 N N . LEU A 1 454 ? 22.631 23.335 -24.657 1.00 71.12 454 LEU A N 1
ATOM 3467 C CA . LEU A 1 454 ? 21.532 22.949 -23.765 1.00 71.12 454 LEU A CA 1
ATOM 3468 C C . LEU A 1 454 ? 20.198 23.546 -24.228 1.00 71.12 454 LEU A C 1
ATOM 3470 O O . LEU A 1 454 ? 19.182 23.436 -23.537 1.00 71.12 454 LEU A O 1
ATOM 3474 N N . THR A 1 455 ? 20.189 24.210 -25.389 1.00 79.44 455 THR A N 1
ATOM 3475 C CA . THR A 1 455 ? 18.976 24.760 -25.975 1.00 79.44 455 THR A CA 1
ATOM 3476 C C . THR A 1 455 ? 18.004 23.623 -26.255 1.00 79.44 455 THR A C 1
ATOM 3478 O O . THR A 1 455 ? 18.308 22.684 -26.994 1.00 79.44 455 THR A O 1
ATOM 3481 N N . SER A 1 456 ? 16.819 23.713 -25.655 1.00 82.25 456 SER A N 1
ATOM 3482 C CA . SER A 1 456 ? 15.736 22.778 -25.931 1.00 82.25 456 SER A CA 1
ATOM 3483 C C . SER A 1 456 ? 15.254 22.960 -27.368 1.00 82.25 456 SER A C 1
ATOM 3485 O O . SER A 1 456 ? 14.957 24.071 -27.806 1.00 82.25 456 SER A O 1
ATOM 3487 N N . THR A 1 457 ? 15.157 21.860 -28.096 1.00 86.06 457 THR A N 1
ATOM 3488 C CA . THR A 1 457 ? 14.568 21.784 -29.431 1.00 86.06 457 THR A CA 1
ATOM 3489 C C . THR A 1 457 ? 13.642 20.568 -29.496 1.00 86.06 457 THR A C 1
ATOM 3491 O O . THR A 1 457 ? 13.396 19.920 -28.480 1.00 86.06 457 THR A O 1
ATOM 3494 N N . THR A 1 458 ? 13.080 20.273 -30.662 1.00 89.06 458 THR A N 1
ATOM 3495 C CA . THR A 1 458 ? 12.251 19.084 -30.880 1.00 89.06 458 THR A CA 1
ATOM 3496 C C . THR A 1 458 ? 12.853 18.232 -31.982 1.00 89.06 458 THR A C 1
ATOM 3498 O O . THR A 1 458 ? 13.278 18.764 -33.009 1.00 89.06 458 THR A O 1
ATOM 3501 N N . CYS A 1 459 ? 12.856 16.921 -31.769 1.00 90.88 459 CYS A N 1
ATOM 3502 C CA . CYS A 1 459 ? 13.170 15.931 -32.788 1.00 90.88 459 CYS A CA 1
ATOM 3503 C C . CYS A 1 459 ? 11.877 15.224 -33.200 1.00 90.88 459 CYS A C 1
ATOM 3505 O O . CYS A 1 459 ? 11.157 14.700 -32.348 1.00 90.88 459 CYS A O 1
ATOM 3507 N N . GLU A 1 460 ? 11.577 15.253 -34.494 1.00 93.88 460 GLU A N 1
ATOM 3508 C CA . GLU A 1 460 ? 10.518 14.487 -35.144 1.00 93.88 460 GLU A CA 1
ATOM 3509 C C . GLU A 1 460 ? 11.139 13.214 -35.733 1.00 93.88 460 GLU A C 1
ATOM 3511 O O . GLU A 1 460 ? 11.979 13.273 -36.636 1.00 93.88 460 GLU A O 1
ATOM 3516 N N . MET A 1 461 ? 10.731 12.061 -35.209 1.00 94.12 461 MET A N 1
ATOM 3517 C CA . MET A 1 461 ? 11.168 10.741 -35.653 1.00 94.12 461 MET A CA 1
ATOM 3518 C C . MET A 1 461 ? 10.023 10.076 -36.411 1.00 94.12 461 MET A C 1
ATOM 3520 O O . MET A 1 461 ? 9.023 9.716 -35.801 1.00 94.12 461 MET A O 1
ATOM 3524 N N . GLN A 1 462 ? 10.150 9.897 -37.721 1.00 94.94 462 GLN A N 1
ATOM 3525 C CA . GLN A 1 462 ? 9.129 9.252 -38.553 1.00 94.94 462 GLN A CA 1
ATOM 3526 C C . GLN A 1 462 ? 9.541 7.823 -38.912 1.00 94.94 462 GLN A C 1
ATOM 3528 O O . GLN A 1 462 ? 10.685 7.582 -39.280 1.00 94.94 462 GLN A O 1
ATOM 3533 N N . ILE A 1 463 ? 8.638 6.849 -38.860 1.00 93.69 463 ILE A N 1
ATOM 3534 C CA . ILE A 1 463 ? 8.974 5.489 -39.307 1.00 93.69 463 ILE A CA 1
ATOM 3535 C C . ILE A 1 463 ? 9.131 5.486 -40.831 1.00 93.69 463 ILE A C 1
ATOM 3537 O O . ILE A 1 463 ? 8.279 5.991 -41.563 1.00 93.69 463 ILE A O 1
ATOM 3541 N N . MET A 1 464 ? 10.233 4.931 -41.339 1.00 89.38 464 MET A N 1
ATOM 3542 C CA . MET A 1 464 ? 10.488 4.931 -42.779 1.00 89.38 464 MET A CA 1
ATOM 3543 C C . MET A 1 464 ? 9.443 4.085 -43.518 1.00 89.38 464 MET A C 1
ATOM 3545 O O . MET A 1 464 ? 9.316 2.891 -43.264 1.00 89.38 464 MET A O 1
ATOM 3549 N N . GLY A 1 465 ? 8.718 4.707 -44.452 1.00 87.25 465 GLY A N 1
ATOM 3550 C CA . GLY A 1 465 ? 7.619 4.061 -45.181 1.00 87.25 465 GLY A CA 1
ATOM 3551 C C . GLY A 1 465 ? 6.263 4.107 -44.466 1.00 87.25 465 GLY A C 1
ATOM 3552 O O . GLY A 1 465 ? 5.305 3.537 -44.973 1.00 87.25 465 GLY A O 1
ATOM 3553 N N . SER A 1 466 ? 6.160 4.800 -43.328 1.00 91.56 466 SER A N 1
ATOM 3554 C CA . SER A 1 466 ? 4.912 5.023 -42.590 1.00 91.56 466 SER A CA 1
ATOM 3555 C C . SER A 1 466 ? 4.666 6.522 -42.379 1.00 91.56 466 SER A C 1
ATOM 3557 O O . SER A 1 466 ? 5.585 7.340 -42.453 1.00 91.56 466 SER A O 1
ATOM 3559 N N . GLN A 1 467 ? 3.411 6.899 -42.129 1.00 90.31 467 GLN A N 1
ATOM 3560 C CA . GLN A 1 467 ? 3.060 8.253 -41.682 1.00 90.31 467 GLN A CA 1
ATOM 3561 C C . GLN A 1 467 ? 3.179 8.424 -40.162 1.00 90.31 467 GLN A C 1
ATOM 3563 O O . GLN A 1 467 ? 3.091 9.544 -39.667 1.00 90.31 467 GLN A O 1
ATOM 3568 N N . GLU A 1 468 ? 3.397 7.338 -39.418 1.00 92.50 468 GLU A N 1
ATOM 3569 C CA . GLU A 1 468 ? 3.556 7.399 -37.969 1.00 92.50 468 GLU A CA 1
ATOM 3570 C C . GLU A 1 468 ? 4.859 8.120 -37.594 1.00 92.50 468 GLU A C 1
ATOM 3572 O O . GLU A 1 468 ? 5.953 7.751 -38.040 1.00 92.50 468 GLU A O 1
ATOM 3577 N N . ALA A 1 469 ? 4.733 9.150 -36.757 1.00 91.00 469 ALA A N 1
ATOM 3578 C CA . ALA A 1 469 ? 5.846 9.944 -36.264 1.00 91.00 469 ALA A CA 1
ATOM 3579 C C . ALA A 1 469 ? 5.726 10.192 -34.755 1.00 91.00 469 ALA A C 1
ATOM 3581 O O . ALA A 1 469 ? 4.639 10.428 -34.228 1.00 91.00 469 ALA A O 1
ATOM 3582 N N . LEU A 1 470 ? 6.865 10.173 -34.069 1.00 90.31 470 LEU A N 1
ATOM 3583 C CA . LEU A 1 470 ? 7.010 10.521 -32.663 1.00 90.31 470 LEU A CA 1
ATOM 3584 C C . LEU A 1 470 ? 7.819 11.813 -32.555 1.00 90.31 470 LEU A C 1
ATOM 3586 O O . LEU A 1 470 ? 8.984 11.862 -32.946 1.00 90.31 470 LEU A O 1
ATOM 3590 N N . THR A 1 471 ? 7.213 12.846 -31.977 1.00 91.31 471 THR A N 1
ATOM 3591 C CA . THR A 1 471 ? 7.892 14.116 -31.702 1.00 91.31 471 THR A CA 1
ATOM 3592 C C . THR A 1 471 ? 8.214 14.215 -30.223 1.00 91.31 471 THR A C 1
ATOM 3594 O O . THR A 1 471 ? 7.322 14.082 -29.385 1.00 91.31 471 THR A O 1
ATOM 3597 N N . MET A 1 472 ? 9.472 14.499 -29.889 1.00 84.12 472 MET A N 1
ATOM 3598 C CA . MET A 1 472 ? 9.887 14.698 -28.502 1.00 84.12 472 MET A CA 1
ATOM 3599 C C . MET A 1 472 ? 10.787 15.920 -28.314 1.00 84.12 472 MET A C 1
ATOM 3601 O O . MET A 1 472 ? 11.575 16.258 -29.203 1.00 84.12 472 MET A O 1
ATOM 3605 N N . PRO A 1 473 ? 10.689 16.597 -27.157 1.00 87.06 473 PRO A N 1
ATOM 3606 C CA . PRO A 1 473 ? 11.636 17.634 -26.791 1.00 87.06 473 PRO A CA 1
ATOM 3607 C C . PRO A 1 473 ? 12.991 17.004 -26.452 1.00 87.06 473 PRO A C 1
ATOM 3609 O O . PRO A 1 473 ? 13.069 16.102 -25.623 1.00 87.06 473 PRO A O 1
ATOM 3612 N N . ILE A 1 474 ? 14.054 17.516 -27.065 1.00 84.75 474 ILE A N 1
ATOM 3613 C CA . ILE A 1 474 ? 15.436 17.082 -26.840 1.00 84.75 474 ILE A CA 1
ATOM 3614 C C . ILE A 1 474 ? 16.326 18.293 -26.566 1.00 84.75 474 ILE A C 1
ATOM 3616 O O . ILE A 1 474 ? 15.953 19.437 -26.849 1.00 84.75 474 ILE A O 1
ATOM 3620 N N . GLN A 1 475 ? 17.516 18.066 -26.021 1.00 86.62 475 GLN A N 1
ATOM 3621 C CA . GLN A 1 475 ? 18.569 19.078 -26.067 1.00 86.62 475 GLN A CA 1
ATOM 3622 C C . GLN A 1 475 ? 19.233 19.002 -27.444 1.00 86.62 475 GLN A C 1
ATOM 3624 O O . GLN A 1 475 ? 19.309 17.926 -28.027 1.00 86.62 475 GLN A O 1
ATOM 3629 N N . GLN A 1 476 ? 19.711 20.121 -27.992 1.00 82.25 476 GLN A N 1
ATOM 3630 C CA . GLN A 1 476 ? 20.418 20.088 -29.285 1.00 82.25 476 GLN A CA 1
ATOM 3631 C C . GLN A 1 476 ? 21.611 19.121 -29.281 1.00 82.25 476 GLN A C 1
ATOM 3633 O O . GLN A 1 476 ? 21.890 18.496 -30.292 1.00 82.25 476 GLN A O 1
ATOM 3638 N N . SER A 1 477 ? 22.250 18.951 -28.124 1.00 82.88 477 SER A N 1
ATOM 3639 C CA . SER A 1 477 ? 23.361 18.019 -27.928 1.00 82.88 477 SER A CA 1
ATOM 3640 C C . SER A 1 477 ? 22.959 16.553 -27.697 1.00 82.88 477 SER A C 1
ATOM 3642 O O . SER A 1 477 ? 23.835 15.732 -27.414 1.00 82.88 477 SER A O 1
ATOM 3644 N N . THR A 1 478 ? 21.665 16.216 -27.792 1.00 85.88 478 THR A N 1
ATOM 3645 C CA . THR A 1 478 ? 21.180 14.832 -27.721 1.00 85.88 478 THR A CA 1
ATOM 3646 C C . THR A 1 478 ? 21.636 14.059 -28.958 1.00 85.88 478 THR A C 1
ATOM 3648 O O . THR A 1 478 ? 21.412 14.468 -30.095 1.00 85.88 478 THR A O 1
ATOM 3651 N N . THR A 1 479 ? 22.273 12.924 -28.722 1.00 90.69 479 THR A N 1
ATOM 3652 C CA . THR A 1 479 ? 22.853 12.034 -29.724 1.00 90.69 479 THR A CA 1
ATOM 3653 C C . THR A 1 479 ? 21.848 11.013 -30.250 1.00 90.69 479 THR A C 1
ATOM 3655 O O . THR A 1 479 ? 20.845 10.691 -29.607 1.00 90.69 479 THR A O 1
ATOM 3658 N N . VAL A 1 480 ? 22.145 10.440 -31.415 1.00 87.19 480 VAL A N 1
ATOM 3659 C CA . VAL A 1 480 ? 21.373 9.325 -31.983 1.00 87.19 480 VAL A CA 1
ATOM 3660 C C . VAL A 1 480 ? 21.367 8.116 -31.054 1.00 87.19 480 VAL A C 1
ATOM 3662 O O . VAL A 1 480 ? 20.334 7.467 -30.919 1.00 87.19 480 VAL A O 1
ATOM 3665 N N . HIS A 1 481 ? 22.482 7.827 -30.380 1.00 85.31 481 HIS A N 1
ATOM 3666 C CA . HIS A 1 481 ? 22.561 6.740 -29.407 1.00 85.31 481 HIS A CA 1
ATOM 3667 C C . HIS A 1 481 ? 21.541 6.906 -28.276 1.00 85.31 481 HIS A C 1
ATOM 3669 O O . HIS A 1 481 ? 20.831 5.961 -27.946 1.00 85.31 481 HIS A O 1
ATOM 3675 N N . GLU A 1 482 ? 21.411 8.111 -27.716 1.00 82.19 482 GLU A N 1
ATOM 3676 C CA . GLU A 1 482 ? 20.437 8.393 -26.656 1.00 82.19 482 GLU A CA 1
ATOM 3677 C C . GLU A 1 482 ? 18.994 8.213 -27.143 1.00 82.19 482 GLU A C 1
ATOM 3679 O O . GLU A 1 482 ? 18.176 7.626 -26.434 1.00 82.19 482 GLU A O 1
ATOM 3684 N N . LEU A 1 483 ? 18.684 8.638 -28.374 1.00 86.44 483 LEU A N 1
ATOM 3685 C CA . LEU A 1 483 ? 17.367 8.402 -28.973 1.00 86.44 483 LEU A CA 1
ATOM 3686 C C . LEU A 1 483 ? 17.107 6.919 -29.246 1.00 86.44 483 LEU A C 1
ATOM 3688 O O . LEU A 1 483 ? 16.002 6.438 -28.991 1.00 86.44 483 LEU A O 1
ATOM 3692 N N . LYS A 1 484 ? 18.114 6.177 -29.721 1.00 88.62 484 LYS A N 1
ATOM 3693 C CA . LYS A 1 484 ? 18.030 4.721 -29.880 1.00 88.62 484 LYS A CA 1
ATOM 3694 C C . LYS A 1 484 ? 17.769 4.045 -28.546 1.00 88.62 484 LYS A C 1
ATOM 3696 O O . LYS A 1 484 ? 16.857 3.232 -28.486 1.00 88.62 484 LYS A O 1
ATOM 3701 N N . MET A 1 485 ? 18.504 4.397 -27.490 1.00 82.44 485 MET A N 1
ATOM 3702 C CA . MET A 1 485 ? 18.273 3.857 -26.147 1.00 82.44 485 MET A CA 1
ATOM 3703 C C . MET A 1 485 ? 16.857 4.159 -25.668 1.00 82.44 485 MET A C 1
ATOM 3705 O O . MET A 1 485 ? 16.182 3.259 -25.179 1.00 82.44 485 MET A O 1
ATOM 3709 N N . TYR A 1 486 ? 16.377 5.392 -25.856 1.00 83.19 486 TYR A N 1
ATOM 3710 C CA . TYR A 1 486 ? 15.024 5.770 -25.460 1.00 83.19 486 TYR A CA 1
ATOM 3711 C C . TYR A 1 486 ? 13.956 4.943 -26.190 1.00 83.19 486 TYR A C 1
ATOM 3713 O O . TYR A 1 486 ? 13.076 4.371 -25.547 1.00 83.19 486 TYR A O 1
ATOM 3721 N N . ILE A 1 487 ? 14.030 4.842 -27.524 1.00 85.06 487 ILE A N 1
ATOM 3722 C CA . ILE A 1 487 ? 13.072 4.042 -28.303 1.00 85.06 487 ILE A CA 1
ATOM 3723 C C . ILE A 1 487 ? 13.199 2.566 -27.929 1.00 85.06 487 ILE A C 1
ATOM 3725 O O . ILE A 1 487 ? 12.188 1.919 -27.688 1.00 85.06 487 ILE A O 1
ATOM 3729 N N . ALA A 1 488 ? 14.418 2.036 -27.852 1.00 83.19 488 ALA A N 1
ATOM 3730 C CA . ALA A 1 488 ? 14.678 0.641 -27.518 1.00 83.19 488 ALA A CA 1
ATOM 3731 C C . ALA A 1 488 ? 14.091 0.266 -26.157 1.00 83.19 488 ALA A C 1
ATOM 3733 O O . ALA A 1 488 ? 13.386 -0.733 -26.042 1.00 83.19 488 ALA A O 1
ATOM 3734 N N . MET A 1 489 ? 14.297 1.120 -25.156 1.00 77.94 489 MET A N 1
ATOM 3735 C CA . MET A 1 489 ? 13.733 0.975 -23.820 1.00 77.94 489 MET A CA 1
ATOM 3736 C C . MET A 1 489 ? 12.203 1.050 -23.837 1.00 77.94 489 MET A C 1
ATOM 3738 O O . MET A 1 489 ? 11.544 0.190 -23.258 1.00 77.94 489 MET A O 1
ATOM 3742 N N . LYS A 1 490 ? 11.621 2.031 -24.538 1.00 78.44 490 LYS A N 1
ATOM 3743 C CA . LYS A 1 490 ? 10.161 2.190 -24.655 1.00 78.44 490 LYS A CA 1
ATOM 3744 C C . LYS A 1 490 ? 9.497 1.006 -25.366 1.00 78.44 490 LYS A C 1
ATOM 3746 O O . LYS A 1 490 ? 8.388 0.610 -25.019 1.00 78.44 490 LYS A O 1
ATOM 3751 N N . MET A 1 491 ? 10.175 0.449 -26.363 1.00 81.88 491 MET A N 1
ATOM 3752 C CA . MET A 1 491 ? 9.667 -0.621 -27.221 1.00 81.88 491 MET A CA 1
ATOM 3753 C C . MET A 1 491 ? 10.062 -2.021 -26.731 1.00 81.88 491 MET A C 1
ATOM 3755 O O . MET A 1 491 ? 9.529 -3.009 -27.227 1.00 81.88 491 MET A O 1
ATOM 3759 N N . GLY A 1 492 ? 10.978 -2.130 -25.765 1.00 76.12 492 GLY A N 1
ATOM 3760 C CA . GLY A 1 492 ? 11.531 -3.405 -25.305 1.00 76.12 492 GLY A CA 1
ATOM 3761 C C . GLY A 1 492 ? 12.219 -4.199 -26.420 1.00 76.12 492 GLY A C 1
ATOM 3762 O O . GLY A 1 492 ? 12.019 -5.411 -26.520 1.00 76.12 492 GLY A O 1
ATOM 3763 N N . ILE A 1 493 ? 12.971 -3.512 -27.281 1.00 81.56 493 ILE A N 1
ATOM 3764 C CA . ILE A 1 493 ? 13.711 -4.090 -28.416 1.00 81.56 493 ILE A CA 1
ATOM 3765 C C . ILE A 1 493 ? 15.207 -3.824 -28.269 1.00 81.56 493 ILE A C 1
ATOM 3767 O O . ILE A 1 493 ? 15.620 -2.946 -27.514 1.00 81.56 493 ILE A O 1
ATOM 3771 N N . ASP A 1 494 ? 16.024 -4.559 -29.018 1.00 79.81 494 ASP A N 1
ATOM 3772 C CA . ASP A 1 494 ? 17.460 -4.303 -29.066 1.00 79.81 494 ASP A CA 1
ATOM 3773 C C . ASP A 1 494 ? 17.747 -2.945 -29.742 1.00 79.81 494 ASP A C 1
ATOM 3775 O O . ASP A 1 494 ? 17.271 -2.711 -30.857 1.00 79.81 494 ASP A O 1
ATOM 3779 N N . PRO A 1 495 ? 18.523 -2.035 -29.129 1.00 81.81 495 PRO A N 1
ATOM 3780 C CA . PRO A 1 495 ? 18.836 -0.744 -29.740 1.00 81.81 495 PRO A CA 1
ATOM 3781 C C . PRO A 1 495 ? 19.652 -0.845 -31.032 1.00 81.81 495 PRO A C 1
ATOM 3783 O O . PRO A 1 495 ? 19.571 0.058 -31.867 1.00 81.81 495 PRO A O 1
ATOM 3786 N N . GLY A 1 496 ? 20.410 -1.928 -31.226 1.00 84.88 496 GLY A N 1
ATOM 3787 C CA . GLY A 1 496 ? 21.135 -2.205 -32.466 1.00 84.88 496 GLY A CA 1
ATOM 3788 C C . GLY A 1 496 ? 20.209 -2.495 -33.649 1.00 84.88 496 GLY A C 1
ATOM 3789 O O . GLY A 1 496 ? 20.585 -2.239 -34.792 1.00 84.88 496 GLY A O 1
ATOM 3790 N N . SER A 1 497 ? 18.971 -2.932 -33.394 1.00 88.06 497 SER A N 1
ATOM 3791 C CA . SER A 1 497 ? 17.949 -3.113 -34.436 1.00 88.06 497 SER A CA 1
ATOM 3792 C C . SER A 1 497 ? 17.456 -1.795 -35.052 1.00 88.06 497 SER A C 1
ATOM 3794 O O . SER A 1 497 ? 16.881 -1.796 -36.144 1.00 88.06 497 SER A O 1
ATOM 3796 N N . LEU A 1 498 ? 17.697 -0.659 -34.387 1.00 91.75 498 LEU A N 1
ATOM 3797 C CA . LEU A 1 498 ? 17.250 0.658 -34.829 1.00 91.75 498 LEU A CA 1
ATOM 3798 C C . LEU A 1 498 ? 18.281 1.329 -35.736 1.00 91.75 498 LEU A C 1
ATOM 3800 O O . LEU A 1 498 ? 19.454 1.475 -35.391 1.00 91.75 498 LEU A O 1
ATOM 3804 N N . THR A 1 499 ? 17.826 1.847 -36.877 1.00 93.06 499 THR A N 1
ATOM 3805 C CA . THR A 1 499 ? 18.652 2.678 -37.768 1.00 93.06 499 THR A CA 1
ATOM 3806 C C . THR A 1 499 ? 18.002 4.036 -37.978 1.00 93.06 499 THR A C 1
ATOM 3808 O O . THR A 1 499 ? 16.861 4.116 -38.428 1.00 93.06 499 THR A O 1
ATOM 3811 N N . PHE A 1 500 ? 18.748 5.101 -37.686 1.00 94.00 500 PHE A N 1
ATOM 3812 C CA . PHE A 1 500 ? 18.314 6.478 -37.892 1.00 94.00 500 PHE A CA 1
ATOM 3813 C C . PHE A 1 500 ? 18.846 6.978 -39.232 1.00 94.00 500 PHE A C 1
ATOM 3815 O O . PHE A 1 500 ? 20.041 6.901 -39.512 1.00 94.00 500 PHE A O 1
ATOM 3822 N N . VAL A 1 501 ? 17.950 7.475 -40.073 1.00 93.12 501 VAL A N 1
ATOM 3823 C CA . VAL A 1 501 ? 18.240 7.967 -41.420 1.00 93.12 501 VAL A CA 1
ATOM 3824 C C . VAL A 1 501 ? 17.717 9.385 -41.574 1.00 93.12 501 VAL A C 1
ATOM 3826 O O . VAL A 1 501 ? 16.600 9.690 -41.186 1.00 93.12 501 VAL A O 1
ATOM 3829 N N . MET A 1 502 ? 18.502 10.269 -42.172 1.00 91.94 502 MET A N 1
ATOM 3830 C CA . MET A 1 502 ? 18.077 11.624 -42.508 1.00 91.94 502 MET A CA 1
ATOM 3831 C C . MET A 1 502 ? 18.188 11.871 -44.006 1.00 91.94 502 MET A C 1
ATOM 3833 O O . MET A 1 502 ? 18.964 11.221 -44.712 1.00 91.94 502 MET A O 1
ATOM 3837 N N . LYS A 1 503 ? 17.417 12.842 -44.490 1.00 87.62 503 LYS A N 1
ATOM 3838 C CA . LYS A 1 503 ? 17.504 13.305 -45.871 1.00 87.62 503 LYS A CA 1
ATOM 3839 C C . LYS A 1 503 ? 18.584 14.384 -45.976 1.00 87.62 503 LYS A C 1
ATOM 3841 O O . LYS A 1 503 ? 18.536 15.370 -45.244 1.00 87.62 503 LYS A O 1
ATOM 3846 N N . GLN A 1 504 ? 19.538 14.207 -46.885 1.00 82.81 504 GLN A N 1
ATOM 3847 C CA . GLN A 1 504 ? 20.593 15.174 -47.186 1.00 82.81 504 GLN A CA 1
ATOM 3848 C C . GLN A 1 504 ? 20.506 15.534 -48.677 1.00 82.81 504 GLN A C 1
ATOM 3850 O O . GLN A 1 504 ? 21.014 14.829 -49.543 1.00 82.81 504 GLN A O 1
ATOM 3855 N N . GLY A 1 505 ? 19.781 16.611 -48.997 1.00 82.88 505 GLY A N 1
ATOM 3856 C CA . GLY A 1 505 ? 19.449 16.954 -50.384 1.00 82.88 505 GLY A CA 1
ATOM 3857 C C . GLY A 1 505 ? 18.538 15.902 -51.030 1.00 82.88 505 GLY A C 1
ATOM 3858 O O . GLY A 1 505 ? 17.426 15.664 -50.552 1.00 82.88 505 GLY A O 1
ATOM 3859 N N . CYS A 1 506 ? 19.007 15.272 -52.112 1.00 81.31 506 CYS A N 1
ATOM 3860 C CA . CYS A 1 506 ? 18.289 14.198 -52.813 1.00 81.31 506 CYS A CA 1
ATOM 3861 C C . CYS A 1 506 ? 18.658 12.783 -52.330 1.00 81.31 506 CYS A C 1
ATOM 3863 O O . CYS A 1 506 ? 18.057 11.819 -52.799 1.00 81.31 506 CYS A O 1
ATOM 3865 N N . SER A 1 507 ? 19.619 12.635 -51.410 1.00 82.38 507 SER A N 1
ATOM 3866 C CA . SER A 1 507 ? 20.090 11.335 -50.921 1.00 82.38 507 SER A CA 1
ATOM 3867 C C . SER A 1 507 ? 19.698 11.075 -49.462 1.00 82.38 507 SER A C 1
ATOM 3869 O O . SER A 1 507 ? 19.356 11.982 -48.697 1.00 82.38 507 SER A O 1
ATOM 3871 N N . TRP A 1 508 ? 19.718 9.795 -49.086 1.00 87.88 508 TRP A N 1
ATOM 3872 C CA . TRP A 1 508 ? 19.481 9.325 -47.723 1.00 87.88 508 TRP A CA 1
ATOM 3873 C C . TRP A 1 508 ? 20.811 8.998 -47.054 1.00 87.88 508 TRP A C 1
ATOM 3875 O O . TRP A 1 508 ? 21.637 8.299 -47.638 1.00 87.88 508 TRP A O 1
ATOM 3885 N N . ARG A 1 509 ? 21.001 9.462 -45.818 1.00 91.69 509 ARG A N 1
ATOM 3886 C CA . ARG A 1 509 ? 22.201 9.198 -45.021 1.00 91.69 509 ARG A CA 1
ATOM 3887 C C . ARG A 1 509 ? 21.823 8.600 -43.671 1.00 91.69 509 ARG A C 1
ATOM 3889 O O . ARG A 1 509 ? 20.934 9.114 -42.998 1.00 91.69 509 ARG A O 1
ATOM 3896 N N . VAL A 1 510 ? 22.513 7.533 -43.274 1.00 92.31 510 VAL A N 1
ATOM 3897 C CA . VAL A 1 510 ? 22.422 6.961 -41.921 1.00 92.31 510 VAL A CA 1
ATOM 3898 C C . VAL A 1 510 ? 23.207 7.850 -40.956 1.00 92.31 510 VAL A C 1
ATOM 3900 O O . VAL A 1 510 ? 24.349 8.198 -41.257 1.00 92.31 510 VAL A O 1
ATOM 3903 N N . GLN A 1 511 ? 22.610 8.217 -39.822 1.00 92.31 511 GLN A N 1
ATOM 3904 C CA . GLN A 1 511 ? 23.324 8.923 -38.756 1.00 92.31 511 GLN A CA 1
ATOM 3905 C C . GLN A 1 511 ? 24.017 7.921 -37.833 1.00 92.31 511 GLN A C 1
ATOM 3907 O O . GLN A 1 511 ? 23.414 6.923 -37.426 1.00 92.31 511 GLN A O 1
ATOM 3912 N N . ALA A 1 512 ? 25.280 8.191 -37.509 1.00 88.12 512 ALA A N 1
ATOM 3913 C CA . ALA A 1 512 ? 26.034 7.392 -36.553 1.00 88.12 512 ALA A CA 1
ATOM 3914 C C . ALA A 1 512 ? 25.594 7.685 -35.108 1.00 88.12 512 ALA A C 1
ATOM 3916 O O . ALA A 1 512 ? 25.131 8.775 -34.789 1.00 88.12 512 ALA A O 1
ATOM 3917 N N . ASP A 1 513 ? 25.775 6.709 -34.218 1.00 84.81 513 ASP A N 1
ATOM 3918 C CA . ASP A 1 513 ? 25.336 6.766 -32.816 1.00 84.81 513 ASP A CA 1
ATOM 3919 C C . ASP A 1 513 ? 25.879 7.980 -32.040 1.00 84.81 513 ASP A C 1
ATOM 3921 O O . ASP A 1 513 ? 25.201 8.523 -31.171 1.00 84.81 513 ASP A O 1
ATOM 3925 N N . ASN A 1 514 ? 27.091 8.427 -32.365 1.00 86.38 514 ASN A N 1
ATOM 3926 C CA . ASN A 1 514 ? 27.764 9.556 -31.725 1.00 86.38 514 ASN A CA 1
ATOM 3927 C C . ASN A 1 514 ? 27.407 10.930 -32.323 1.00 86.38 514 ASN A C 1
ATOM 3929 O O . ASN A 1 514 ? 27.884 11.940 -31.804 1.00 86.38 514 ASN A O 1
ATOM 3933 N N . GLU A 1 515 ? 26.625 10.983 -33.404 1.00 86.06 515 GLU A N 1
ATOM 3934 C CA . GLU A 1 515 ? 26.173 12.236 -34.017 1.00 86.06 515 GLU A CA 1
ATOM 3935 C C . GLU A 1 515 ? 25.023 12.859 -33.211 1.00 86.06 515 GLU A C 1
ATOM 3937 O O . GLU A 1 515 ? 24.212 12.147 -32.612 1.00 86.06 515 GLU A O 1
ATOM 3942 N N . GLU A 1 516 ? 24.938 14.194 -33.209 1.00 89.44 516 GLU A N 1
ATOM 3943 C CA . GLU A 1 516 ? 23.760 14.912 -32.711 1.00 89.44 516 GLU A CA 1
ATOM 3944 C C . GLU A 1 516 ? 22.549 14.570 -33.582 1.00 89.44 516 GLU A C 1
ATOM 3946 O O . GLU A 1 516 ? 22.608 14.620 -34.815 1.00 89.44 516 GLU A O 1
ATOM 3951 N N . ALA A 1 517 ? 21.438 14.219 -32.940 1.00 86.75 517 ALA A N 1
ATOM 3952 C CA . ALA A 1 517 ? 20.236 13.830 -33.647 1.00 86.75 517 ALA A CA 1
ATOM 3953 C C . ALA A 1 517 ? 19.670 15.014 -34.439 1.00 86.75 517 ALA A C 1
ATOM 3955 O O . ALA A 1 517 ? 19.395 16.089 -33.896 1.00 86.75 517 ALA A O 1
ATOM 3956 N N . ALA A 1 518 ? 19.438 14.813 -35.737 1.00 87.69 518 ALA A N 1
ATOM 3957 C CA . ALA A 1 518 ? 18.794 15.853 -36.537 1.00 87.69 518 ALA A CA 1
ATOM 3958 C C . ALA A 1 518 ? 17.360 16.129 -36.050 1.00 87.69 518 ALA A C 1
ATOM 3960 O O . ALA A 1 518 ? 16.670 15.260 -35.521 1.00 87.69 518 ALA A O 1
ATOM 3961 N N . ARG A 1 519 ? 16.864 17.345 -36.311 1.00 88.31 519 ARG A N 1
ATOM 3962 C CA . ARG A 1 519 ? 15.488 17.745 -35.954 1.00 88.31 519 ARG A CA 1
ATOM 3963 C C . ARG A 1 519 ? 14.412 16.894 -36.622 1.00 88.31 519 ARG A C 1
ATOM 3965 O O . ARG A 1 519 ? 13.321 16.785 -36.079 1.00 88.31 519 ARG A O 1
ATOM 3972 N N . LYS A 1 520 ? 14.706 16.334 -37.797 1.00 91.56 520 LYS A N 1
ATOM 3973 C CA . LYS A 1 520 ? 13.826 15.409 -38.508 1.00 91.56 520 LYS A CA 1
ATOM 3974 C C . LYS A 1 520 ? 14.632 14.207 -38.965 1.00 91.56 520 LYS A C 1
ATOM 3976 O O . LYS A 1 520 ? 15.564 14.345 -39.760 1.00 91.56 520 LYS A O 1
ATOM 3981 N N . VAL A 1 521 ? 14.269 13.044 -38.449 1.00 93.12 521 VAL A N 1
ATOM 3982 C CA . VAL A 1 521 ? 14.913 11.765 -38.740 1.00 93.12 521 VAL A CA 1
ATOM 3983 C C . VAL A 1 521 ? 13.857 10.727 -39.064 1.00 93.12 521 VAL A C 1
ATOM 3985 O O . VAL A 1 521 ? 12.705 10.817 -38.648 1.00 93.12 521 VAL A O 1
ATOM 3988 N N . PHE A 1 522 ? 14.271 9.728 -39.819 1.00 93.75 522 PHE A N 1
ATOM 3989 C CA . PHE A 1 522 ? 13.489 8.557 -40.131 1.00 93.75 522 PHE A CA 1
ATOM 3990 C C . PHE A 1 522 ? 14.067 7.363 -39.375 1.00 93.75 522 PHE A C 1
ATOM 3992 O O . PHE A 1 522 ? 15.284 7.223 -39.266 1.00 93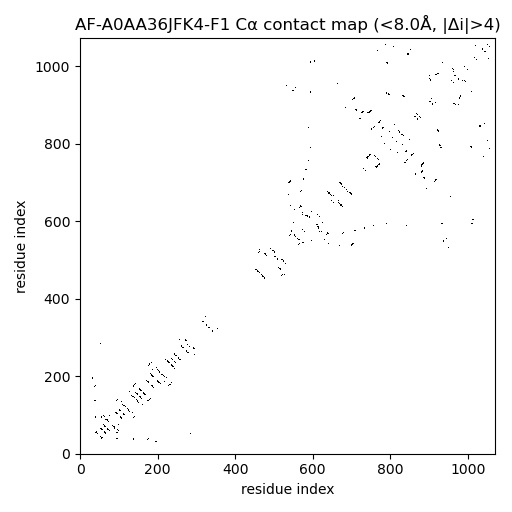.75 522 PHE A O 1
ATOM 3999 N N . VAL A 1 523 ? 13.206 6.503 -38.848 1.00 93.19 523 VAL A N 1
ATOM 4000 C CA . VAL A 1 523 ? 13.589 5.338 -38.050 1.00 93.19 523 VAL A CA 1
ATOM 4001 C C . VAL A 1 523 ? 13.252 4.074 -38.835 1.00 93.19 523 VAL A C 1
ATOM 4003 O O . VAL A 1 523 ? 12.136 3.914 -39.329 1.00 93.19 523 VAL A O 1
ATOM 4006 N N . LYS A 1 524 ? 14.226 3.172 -38.962 1.00 92.56 524 LYS A N 1
ATOM 4007 C CA . LYS A 1 524 ? 14.043 1.790 -39.428 1.00 92.56 524 LYS A CA 1
ATOM 4008 C C . LYS A 1 524 ? 14.213 0.826 -38.255 1.00 92.56 524 LYS A C 1
ATOM 4010 O O . LYS A 1 524 ? 14.922 1.148 -37.305 1.00 92.56 524 LYS A O 1
ATOM 4015 N N . GLY A 1 525 ? 13.615 -0.360 -38.370 1.00 87.69 525 GLY A N 1
ATOM 4016 C CA . GLY A 1 525 ? 13.698 -1.429 -37.363 1.00 87.69 525 GLY A CA 1
ATOM 4017 C C . GLY A 1 525 ? 12.428 -1.606 -36.528 1.00 87.69 525 GLY A C 1
ATOM 4018 O O . GLY A 1 525 ? 12.315 -2.578 -35.793 1.00 87.69 525 GLY A O 1
ATOM 4019 N N . ILE A 1 526 ? 11.446 -0.714 -36.684 1.00 89.56 526 ILE A N 1
ATOM 4020 C CA . ILE A 1 526 ? 10.143 -0.775 -36.011 1.00 89.56 526 ILE A CA 1
ATOM 4021 C C . ILE A 1 526 ? 9.006 -0.558 -37.008 1.00 89.56 526 ILE A C 1
ATOM 4023 O O . ILE A 1 526 ? 9.184 0.111 -38.025 1.00 89.56 526 ILE A O 1
ATOM 4027 N N . ARG A 1 527 ? 7.836 -1.129 -36.702 1.00 88.44 527 ARG A N 1
ATOM 4028 C CA . ARG A 1 527 ? 6.591 -0.927 -37.467 1.00 88.44 527 ARG A CA 1
ATOM 4029 C C . ARG A 1 527 ? 5.694 0.155 -36.864 1.00 88.44 527 ARG A C 1
ATOM 4031 O O . ARG A 1 527 ? 4.944 0.777 -37.604 1.00 88.44 527 ARG A O 1
ATOM 4038 N N . SER A 1 528 ? 5.802 0.372 -35.553 1.00 89.50 528 SER A N 1
ATOM 4039 C CA . SER A 1 528 ? 5.085 1.396 -34.792 1.00 89.50 528 SER A CA 1
ATOM 4040 C C . SER A 1 528 ? 5.944 1.887 -33.620 1.00 89.50 528 SER A C 1
ATOM 4042 O O . SER A 1 528 ? 6.864 1.183 -33.203 1.00 89.50 528 SER A O 1
ATOM 4044 N N . PHE A 1 529 ? 5.655 3.074 -33.080 1.00 87.94 529 PHE A N 1
ATOM 4045 C CA . PHE A 1 529 ? 6.182 3.570 -31.799 1.00 87.94 529 PHE A CA 1
ATOM 4046 C C . PHE A 1 529 ? 5.381 3.062 -30.588 1.00 87.94 529 PHE A C 1
ATOM 4048 O O . PHE A 1 529 ? 5.596 3.522 -29.460 1.00 87.94 529 PHE A O 1
ATOM 4055 N N . SER A 1 530 ? 4.459 2.125 -30.819 1.00 85.38 530 SER A N 1
ATOM 4056 C CA . SER A 1 530 ? 3.711 1.408 -29.791 1.00 85.38 530 SER A CA 1
ATOM 4057 C C . SER A 1 530 ? 4.241 -0.015 -29.642 1.00 85.38 530 SER A C 1
ATOM 4059 O O . SER A 1 530 ? 4.355 -0.755 -30.620 1.00 85.38 530 SER A O 1
ATOM 4061 N N . ARG A 1 531 ? 4.571 -0.399 -28.406 1.00 87.56 531 ARG A N 1
ATOM 4062 C CA . ARG A 1 531 ? 5.100 -1.727 -28.086 1.00 87.56 531 ARG A CA 1
ATOM 4063 C C . ARG A 1 531 ? 4.057 -2.807 -28.374 1.00 87.56 531 ARG A C 1
ATOM 4065 O O . ARG A 1 531 ? 2.907 -2.688 -27.960 1.00 87.56 531 ARG A O 1
ATOM 4072 N N . GLU A 1 532 ? 4.478 -3.866 -29.058 1.00 85.81 532 GLU A N 1
ATOM 4073 C CA . GLU A 1 532 ? 3.616 -5.005 -29.366 1.00 85.81 532 GLU A CA 1
ATOM 4074 C C . GLU A 1 532 ? 3.284 -5.785 -28.088 1.00 85.81 532 GLU A C 1
ATOM 4076 O O . GLU A 1 532 ? 4.170 -6.082 -27.280 1.00 85.81 532 GLU A O 1
ATOM 4081 N N . ARG A 1 533 ? 1.997 -6.087 -27.900 1.00 91.81 533 ARG A N 1
ATOM 4082 C CA . ARG A 1 533 ? 1.512 -6.862 -26.757 1.00 91.81 533 ARG A CA 1
ATOM 4083 C C . ARG A 1 533 ? 1.568 -8.350 -27.065 1.00 91.81 533 ARG A C 1
ATOM 4085 O O . ARG A 1 533 ? 1.333 -8.769 -28.195 1.00 91.81 533 ARG A O 1
ATOM 4092 N N . HIS A 1 534 ? 1.836 -9.151 -26.043 1.00 91.62 534 HIS A N 1
ATOM 4093 C CA . HIS A 1 534 ? 1.726 -10.596 -26.133 1.00 91.62 534 HIS A CA 1
ATOM 4094 C C . HIS A 1 534 ? 0.264 -11.016 -26.326 1.00 91.62 534 HIS A C 1
ATOM 4096 O O . HIS A 1 534 ? -0.621 -10.529 -25.623 1.00 91.62 534 HIS A O 1
ATOM 4102 N N . VAL A 1 535 ? 0.029 -11.932 -27.266 1.00 91.50 535 VAL A N 1
ATOM 4103 C CA . VAL A 1 535 ? -1.296 -12.492 -27.548 1.00 91.50 535 VAL A CA 1
ATOM 4104 C C . VAL A 1 535 ? -1.403 -13.854 -26.879 1.00 91.50 535 VAL A C 1
ATOM 4106 O O . VAL A 1 535 ? -0.628 -14.763 -27.175 1.00 91.50 535 VAL A O 1
ATOM 4109 N N . TRP A 1 536 ? -2.372 -13.988 -25.978 1.00 93.50 536 TRP A N 1
ATOM 4110 C CA . TRP A 1 536 ? -2.618 -15.221 -25.240 1.00 93.50 536 TRP A CA 1
ATOM 4111 C C . TRP A 1 536 ? -3.586 -16.143 -25.997 1.00 93.50 536 TRP A C 1
ATOM 4113 O O . TRP A 1 536 ? -4.585 -15.652 -26.524 1.00 93.50 536 TRP A O 1
ATOM 4123 N N . PRO A 1 537 ? -3.327 -17.465 -26.055 1.00 92.81 537 PRO A N 1
ATOM 4124 C CA . PRO A 1 537 ? -4.176 -18.406 -26.789 1.00 92.81 537 PRO A CA 1
ATOM 4125 C C . PRO A 1 537 ? -5.533 -18.654 -26.120 1.00 92.81 537 PRO A C 1
ATOM 4127 O O . PRO A 1 537 ? -6.510 -18.900 -26.819 1.00 92.81 537 PRO A O 1
ATOM 4130 N N . ASN A 1 538 ? -5.599 -18.581 -24.788 1.00 96.81 538 ASN A N 1
ATOM 4131 C CA . ASN A 1 538 ? -6.821 -18.771 -24.010 1.00 96.81 538 ASN A CA 1
ATOM 4132 C C . ASN A 1 538 ? -7.181 -17.476 -23.265 1.00 96.81 538 ASN A C 1
ATOM 4134 O O . ASN A 1 538 ? -6.286 -16.668 -22.990 1.00 96.81 538 ASN A O 1
ATOM 4138 N N . PRO A 1 539 ? -8.453 -17.282 -22.874 1.00 97.94 539 PRO A N 1
ATOM 4139 C CA . PRO A 1 539 ? -8.856 -16.108 -22.112 1.00 97.94 539 PRO A CA 1
ATOM 4140 C C . PRO A 1 539 ? -8.130 -15.990 -20.771 1.00 97.94 539 PRO A C 1
ATOM 4142 O O . PRO A 1 539 ? -7.810 -16.988 -20.120 1.00 97.94 539 PRO A O 1
ATOM 4145 N N . ILE A 1 540 ? -7.922 -14.762 -20.313 1.00 98.62 540 ILE A N 1
ATOM 4146 C CA . ILE A 1 540 ? -7.453 -14.461 -18.956 1.00 98.62 540 ILE A CA 1
ATOM 4147 C C . ILE A 1 540 ? -8.638 -14.591 -17.988 1.00 98.62 540 ILE A C 1
ATOM 4149 O O . ILE A 1 540 ? -9.678 -13.970 -18.200 1.00 98.62 540 ILE A O 1
ATOM 4153 N N . ALA A 1 541 ? -8.501 -15.379 -16.921 1.00 98.75 541 ALA A N 1
ATOM 4154 C CA . ALA A 1 541 ? -9.522 -15.475 -15.879 1.00 98.75 541 ALA A CA 1
ATOM 4155 C C . ALA A 1 541 ? -9.347 -14.364 -14.838 1.00 98.75 541 ALA A C 1
ATOM 4157 O O . ALA A 1 541 ? -8.253 -14.178 -14.303 1.00 98.75 541 ALA A O 1
ATOM 4158 N N . ILE A 1 542 ? -10.434 -13.669 -14.508 1.00 98.75 542 ILE A N 1
ATOM 4159 C CA . ILE A 1 542 ? -10.539 -12.764 -13.360 1.00 98.75 542 ILE A CA 1
ATOM 4160 C C . ILE A 1 542 ? -11.529 -13.386 -12.373 1.00 98.75 542 ILE A C 1
ATOM 4162 O O . ILE A 1 542 ? -12.656 -13.693 -12.743 1.00 98.75 542 ILE A O 1
ATOM 4166 N N . ILE A 1 543 ? -11.132 -13.570 -11.119 1.00 97.88 543 ILE A N 1
ATOM 4167 C CA . ILE A 1 543 ? -11.977 -14.157 -10.074 1.00 97.88 543 ILE A CA 1
ATOM 4168 C C . ILE A 1 543 ? -12.362 -13.065 -9.072 1.00 97.88 543 ILE A C 1
ATOM 4170 O O . ILE A 1 543 ? -11.501 -12.513 -8.374 1.00 97.88 543 ILE A O 1
ATOM 4174 N N . GLY A 1 544 ? -13.664 -12.791 -8.999 1.00 95.00 544 GLY A N 1
ATOM 4175 C CA . GLY A 1 544 ? -14.303 -11.813 -8.123 1.00 95.00 544 GLY A CA 1
ATOM 4176 C C . GLY A 1 544 ? -14.778 -10.556 -8.857 1.00 95.00 544 GLY A C 1
ATOM 4177 O O . GLY A 1 544 ? -14.030 -9.921 -9.594 1.00 95.00 544 GLY A O 1
ATOM 4178 N N . THR A 1 545 ? -16.008 -10.139 -8.571 1.00 95.56 545 THR A N 1
ATOM 4179 C CA . THR A 1 545 ? -16.674 -8.913 -9.055 1.00 95.56 545 THR A CA 1
ATOM 4180 C C . THR A 1 545 ? -16.790 -7.856 -7.953 1.00 95.56 545 THR A C 1
ATOM 4182 O O . THR A 1 545 ? -17.685 -7.012 -7.935 1.00 95.56 545 THR A O 1
ATOM 4185 N N . GLY A 1 546 ? -15.845 -7.871 -7.009 1.00 94.56 546 GLY A N 1
ATOM 4186 C CA . GLY A 1 546 ? -15.615 -6.743 -6.111 1.00 94.56 546 GLY A CA 1
ATOM 4187 C C . GLY A 1 546 ? -14.988 -5.552 -6.837 1.00 94.56 546 GLY A C 1
ATOM 4188 O O . GLY A 1 546 ? -14.644 -5.625 -8.018 1.00 94.56 546 GLY A O 1
ATOM 4189 N N . HIS A 1 547 ? -14.751 -4.460 -6.105 1.00 95.88 547 HIS A N 1
ATOM 4190 C CA . HIS A 1 547 ? -14.184 -3.231 -6.672 1.00 95.88 547 HIS A CA 1
ATOM 4191 C C . HIS A 1 547 ? -12.920 -3.487 -7.520 1.00 95.88 547 HIS A C 1
ATOM 4193 O O . HIS A 1 547 ? -12.786 -2.912 -8.599 1.00 95.88 547 HIS A O 1
ATOM 4199 N N . ALA A 1 548 ? -11.985 -4.328 -7.064 1.00 96.69 548 ALA A N 1
ATOM 4200 C CA . ALA A 1 548 ? -10.740 -4.577 -7.793 1.00 96.69 548 ALA A CA 1
ATOM 4201 C C . ALA A 1 548 ? -10.932 -5.409 -9.073 1.00 96.69 548 ALA A C 1
ATOM 4203 O O . ALA A 1 548 ? -10.358 -5.061 -10.102 1.00 96.69 548 ALA A O 1
ATOM 4204 N N . GLY A 1 549 ? -11.776 -6.444 -9.038 1.00 97.44 549 GLY A N 1
ATOM 4205 C CA . GLY A 1 549 ? -12.036 -7.292 -10.204 1.00 97.44 549 GLY A CA 1
ATOM 4206 C C . GLY A 1 549 ? -12.842 -6.588 -11.291 1.00 97.44 549 GLY A C 1
ATOM 4207 O O . GLY A 1 549 ? -12.447 -6.617 -12.456 1.00 97.44 549 GLY A O 1
ATOM 4208 N N . LEU A 1 550 ? -13.880 -5.831 -10.912 1.00 97.69 550 LEU A N 1
ATOM 4209 C CA . LEU A 1 550 ? -14.592 -4.955 -11.850 1.00 97.69 550 LEU A CA 1
ATOM 4210 C C . LEU A 1 550 ? -13.638 -3.929 -12.467 1.00 97.69 550 LEU A C 1
ATOM 4212 O O . LEU A 1 550 ? -13.644 -3.711 -13.677 1.00 97.69 550 LEU A O 1
ATOM 4216 N N . ARG A 1 551 ? -12.754 -3.335 -11.653 1.00 96.94 551 ARG A N 1
ATOM 4217 C CA . ARG A 1 551 ? -11.768 -2.375 -12.153 1.00 96.94 551 ARG A CA 1
ATOM 4218 C C . ARG A 1 551 ? -10.759 -3.022 -13.100 1.00 96.94 551 ARG A C 1
ATOM 4220 O O . ARG A 1 551 ? -10.380 -2.371 -14.066 1.00 96.94 551 ARG A O 1
ATOM 4227 N N . GLN A 1 552 ? -10.345 -4.267 -12.861 1.00 98.25 552 GLN A N 1
ATOM 4228 C CA . GLN A 1 552 ? -9.471 -5.016 -13.770 1.00 98.25 552 GLN A CA 1
ATOM 4229 C C . GLN A 1 552 ? -10.145 -5.248 -15.127 1.00 98.25 552 GLN A C 1
ATOM 4231 O O . GLN A 1 552 ? -9.514 -5.024 -16.159 1.00 98.25 552 GLN A O 1
ATOM 4236 N N . ALA A 1 553 ? -11.425 -5.628 -15.139 1.00 98.19 553 ALA A N 1
ATOM 4237 C CA . ALA A 1 553 ? -12.188 -5.799 -16.374 1.00 98.19 553 ALA A CA 1
ATOM 4238 C C . ALA A 1 553 ? -12.334 -4.474 -17.143 1.00 98.19 553 ALA A C 1
ATOM 4240 O O . ALA A 1 553 ? -12.024 -4.408 -18.331 1.00 98.19 553 ALA A O 1
ATOM 4241 N N . MET A 1 554 ? -12.695 -3.384 -16.454 1.00 97.38 554 MET A N 1
ATOM 4242 C CA . MET A 1 554 ? -12.712 -2.042 -17.052 1.00 97.38 554 MET A CA 1
ATOM 4243 C C . MET A 1 554 ? -11.334 -1.641 -17.589 1.00 97.38 554 MET A C 1
ATOM 4245 O O . MET A 1 554 ? -11.235 -1.022 -18.645 1.00 97.38 554 MET A O 1
ATOM 4249 N N . TRP A 1 555 ? -10.259 -1.985 -16.873 1.00 97.06 555 TRP A N 1
ATOM 4250 C CA . TRP A 1 555 ? -8.888 -1.696 -17.284 1.00 97.06 555 TRP A CA 1
ATOM 4251 C C . TRP A 1 555 ? -8.524 -2.416 -18.585 1.00 97.06 555 TRP A C 1
ATOM 4253 O O . TRP A 1 555 ? -7.922 -1.805 -19.469 1.00 97.06 555 TRP A O 1
ATOM 4263 N N . PHE A 1 556 ? -8.924 -3.679 -18.735 1.00 97.75 556 PHE A N 1
ATOM 4264 C CA . PHE A 1 556 ? -8.754 -4.432 -19.976 1.00 97.75 556 PHE A CA 1
ATOM 4265 C C . PHE A 1 556 ? -9.572 -3.840 -21.127 1.00 97.75 556 PHE A C 1
ATOM 4267 O O . PHE A 1 556 ? -8.974 -3.483 -22.143 1.00 97.75 556 PHE A O 1
ATOM 4274 N N . ILE A 1 557 ? -10.871 -3.590 -20.934 1.00 96.38 557 ILE A N 1
ATOM 4275 C CA . ILE A 1 557 ? -11.747 -2.973 -21.950 1.00 96.38 557 ILE A CA 1
ATOM 4276 C C . ILE A 1 557 ? -11.187 -1.623 -22.416 1.00 96.38 557 ILE A C 1
ATOM 4278 O O . ILE A 1 557 ? -11.018 -1.400 -23.615 1.00 96.38 557 ILE A O 1
ATOM 4282 N N . LYS A 1 558 ? -10.810 -0.745 -21.475 1.00 94.69 558 LYS A N 1
ATOM 4283 C CA . LYS A 1 558 ? -10.197 0.564 -21.763 1.00 94.69 558 LYS A CA 1
ATOM 4284 C C . LYS A 1 558 ? -8.965 0.440 -22.653 1.00 94.69 558 LYS A C 1
ATOM 4286 O O . LYS A 1 558 ? -8.725 1.279 -23.517 1.00 94.69 558 LYS A O 1
ATOM 4291 N N . ASN A 1 559 ? -8.159 -0.590 -22.417 1.00 93.94 559 ASN A N 1
ATOM 4292 C CA . ASN A 1 559 ? -6.923 -0.826 -23.145 1.00 93.94 559 ASN A CA 1
ATOM 4293 C C . ASN A 1 559 ? -7.115 -1.746 -24.359 1.00 93.94 559 ASN A C 1
ATOM 4295 O O . ASN A 1 559 ? -6.104 -2.147 -24.928 1.00 93.94 559 ASN A O 1
ATOM 4299 N N . GLN A 1 560 ? -8.350 -2.043 -24.785 1.00 94.75 560 GLN A N 1
ATOM 4300 C CA . GLN A 1 560 ? -8.670 -2.922 -25.921 1.00 94.75 560 GLN A CA 1
ATOM 4301 C C . GLN A 1 560 ? -8.170 -4.368 -25.752 1.00 94.75 560 GLN A C 1
ATOM 4303 O O . GLN A 1 560 ? -7.796 -5.026 -26.718 1.00 94.75 560 GLN A O 1
ATOM 4308 N N . GLU A 1 561 ? -8.128 -4.854 -24.514 1.00 95.69 561 GLU A N 1
ATOM 4309 C CA . GLU A 1 561 ? -7.981 -6.273 -24.207 1.00 95.69 561 GLU A CA 1
ATOM 4310 C C . GLU A 1 561 ? -9.377 -6.858 -23.975 1.00 95.69 561 GLU A C 1
ATOM 4312 O O . GLU A 1 561 ? -10.080 -6.422 -23.066 1.00 95.69 561 GLU A O 1
ATOM 4317 N N . PHE A 1 562 ? -9.776 -7.823 -24.800 1.00 96.69 562 PHE A N 1
ATOM 4318 C CA . PHE A 1 562 ? -11.112 -8.433 -24.769 1.00 96.69 562 PHE A CA 1
ATOM 4319 C C . PHE A 1 562 ? -11.061 -9.952 -24.571 1.00 96.69 562 PHE A C 1
ATOM 4321 O O . PHE A 1 562 ? -12.103 -10.594 -24.464 1.00 96.69 562 PHE A O 1
ATOM 4328 N N . ASN A 1 563 ? -9.865 -10.546 -24.505 1.00 97.38 563 ASN A N 1
ATOM 4329 C CA . ASN A 1 563 ? -9.692 -11.978 -24.296 1.00 97.38 563 ASN A CA 1
ATOM 4330 C C . ASN A 1 563 ? -9.636 -12.306 -22.796 1.00 97.38 563 ASN A C 1
ATOM 4332 O O . ASN A 1 563 ? -8.618 -12.766 -22.271 1.00 97.38 563 ASN A O 1
ATOM 4336 N N . PHE A 1 564 ? -10.724 -12.030 -22.078 1.00 98.56 564 PHE A N 1
ATOM 4337 C CA . PHE A 1 564 ? -10.838 -12.311 -20.648 1.00 98.56 564 PHE A CA 1
ATOM 4338 C C . PHE A 1 564 ? -12.258 -12.735 -20.256 1.00 98.56 564 PHE A C 1
ATOM 4340 O O . PHE A 1 564 ? -13.223 -12.455 -20.963 1.00 98.56 564 PHE A O 1
ATOM 4347 N N . VAL A 1 565 ? -12.375 -13.412 -19.113 1.00 98.69 565 VAL A N 1
ATOM 4348 C CA . VAL A 1 565 ? -13.652 -13.791 -18.491 1.00 98.69 565 VAL A CA 1
ATOM 4349 C C . VAL A 1 565 ? -13.575 -13.497 -16.997 1.00 98.69 565 VAL A C 1
ATOM 4351 O O . VAL A 1 565 ? -12.588 -13.842 -16.347 1.00 98.69 565 VAL A O 1
ATOM 4354 N N . VAL A 1 566 ? -14.611 -12.866 -16.453 1.00 98.62 566 VAL A N 1
ATOM 4355 C CA . VAL A 1 566 ? -14.768 -12.613 -15.018 1.00 98.62 566 VAL A CA 1
ATOM 4356 C C . VAL A 1 566 ? -15.708 -13.661 -14.432 1.00 98.62 566 VAL A C 1
ATOM 4358 O O . VAL A 1 566 ? -16.773 -13.896 -14.991 1.00 98.62 566 VAL A O 1
ATOM 4361 N N . TYR A 1 567 ? -15.345 -14.270 -13.310 1.00 97.56 567 TYR A N 1
ATOM 4362 C CA . TYR A 1 567 ? -16.184 -15.218 -12.578 1.00 97.56 567 TYR A CA 1
ATOM 4363 C C . TYR A 1 567 ? -16.527 -14.666 -11.199 1.00 97.56 567 TYR A C 1
ATOM 4365 O O . TYR A 1 567 ? -15.639 -14.202 -10.476 1.00 97.56 567 TYR A O 1
ATOM 4373 N N . ASP A 1 568 ? -17.793 -14.764 -10.811 1.00 94.31 568 ASP A N 1
ATOM 4374 C CA . ASP A 1 568 ? -18.218 -14.581 -9.427 1.00 94.31 568 ASP A CA 1
ATOM 4375 C C . ASP A 1 568 ? -19.321 -15.575 -9.087 1.00 94.31 568 ASP A C 1
ATOM 4377 O O . ASP A 1 568 ? -20.199 -15.850 -9.895 1.00 94.31 568 ASP A O 1
ATOM 4381 N N . ARG A 1 569 ? -19.280 -16.100 -7.868 1.00 91.25 569 ARG A N 1
ATOM 4382 C CA . ARG A 1 569 ? -20.270 -17.039 -7.332 1.00 91.25 569 ARG A CA 1
ATOM 4383 C C . ARG A 1 569 ? -21.558 -16.361 -6.871 1.00 91.25 569 ARG A C 1
ATOM 4385 O O . ARG A 1 569 ? -22.491 -17.065 -6.503 1.00 91.25 569 ARG A O 1
ATOM 4392 N N . LYS A 1 570 ? -21.579 -15.033 -6.782 1.00 90.00 570 LYS A N 1
ATOM 4393 C CA . LYS A 1 570 ? -22.761 -14.247 -6.420 1.00 90.00 570 LYS A CA 1
ATOM 4394 C C . LYS A 1 570 ? -23.605 -13.946 -7.654 1.00 90.00 570 LYS A C 1
ATOM 4396 O O . LYS A 1 570 ? -23.109 -13.998 -8.776 1.00 90.00 570 LYS A O 1
ATOM 4401 N N . ASP A 1 571 ? -24.866 -13.610 -7.437 1.00 91.12 571 ASP A N 1
ATOM 4402 C CA . ASP A 1 571 ? -25.789 -13.078 -8.448 1.00 91.12 571 ASP A CA 1
ATOM 4403 C C . ASP A 1 571 ? -25.637 -11.557 -8.646 1.00 91.12 571 ASP A C 1
ATOM 4405 O O . ASP A 1 571 ? -26.106 -10.994 -9.634 1.00 91.12 571 ASP A O 1
ATOM 4409 N N . LEU A 1 572 ? -24.938 -10.892 -7.722 1.00 90.06 572 LEU A N 1
ATOM 4410 C CA . LEU A 1 572 ? -24.743 -9.447 -7.681 1.00 90.06 572 LEU A CA 1
ATOM 4411 C C . LEU A 1 572 ? -23.265 -9.053 -7.673 1.00 90.06 572 LEU A C 1
ATOM 4413 O O . LEU A 1 572 ? -22.425 -9.701 -7.048 1.00 90.06 572 LEU A O 1
ATOM 4417 N N . VAL A 1 573 ? -22.961 -7.932 -8.331 1.00 94.25 573 VAL A N 1
ATOM 4418 C CA . VAL A 1 573 ? -21.631 -7.314 -8.299 1.00 94.25 573 VAL A CA 1
ATOM 4419 C C . VAL A 1 573 ? -21.433 -6.482 -7.031 1.00 94.25 573 VAL A C 1
ATOM 4421 O O . VAL A 1 573 ? -22.373 -5.893 -6.498 1.00 94.25 573 VAL A O 1
ATOM 4424 N N . GLY A 1 574 ? -20.188 -6.395 -6.561 1.00 90.31 574 GLY A N 1
ATOM 4425 C CA . GLY A 1 574 ? -19.795 -5.583 -5.403 1.00 90.31 574 GLY A CA 1
ATOM 4426 C C . GLY A 1 574 ? -18.874 -6.289 -4.414 1.00 90.31 574 GLY A C 1
ATOM 4427 O O . GLY A 1 574 ? -18.180 -5.632 -3.631 1.00 90.31 574 GLY A O 1
ATOM 4428 N N . GLY A 1 575 ? -18.758 -7.610 -4.546 1.00 89.25 575 GLY A N 1
ATOM 4429 C CA . GLY A 1 575 ? -17.831 -8.450 -3.798 1.00 89.25 575 GLY A CA 1
ATOM 4430 C C . GLY A 1 575 ? -18.213 -8.648 -2.331 1.00 89.25 575 GLY A C 1
ATOM 4431 O O . GLY A 1 575 ? -19.065 -7.957 -1.773 1.00 89.25 575 GLY A O 1
ATOM 4432 N N . THR A 1 576 ? -17.518 -9.586 -1.688 1.00 86.25 576 THR A N 1
ATOM 4433 C CA . THR A 1 576 ? -17.818 -10.065 -0.329 1.00 86.25 576 THR A CA 1
ATOM 4434 C C . THR A 1 576 ? -17.905 -8.941 0.708 1.00 86.25 576 THR A C 1
ATOM 4436 O O . THR A 1 576 ? -18.782 -8.954 1.562 1.00 86.25 576 THR A O 1
ATOM 4439 N N . SER A 1 577 ? -17.027 -7.933 0.650 1.00 87.69 577 SER A N 1
ATOM 4440 C CA . SER A 1 577 ? -17.000 -6.878 1.673 1.00 87.69 577 SER A CA 1
ATOM 4441 C C . SER A 1 577 ? -18.284 -6.046 1.727 1.00 87.69 577 SER A C 1
ATOM 4443 O O . SER A 1 577 ? -18.720 -5.702 2.819 1.00 87.69 577 SER A O 1
ATOM 4445 N N . TRP A 1 578 ? -18.880 -5.717 0.578 1.00 91.06 578 TRP A N 1
ATOM 4446 C CA . TRP A 1 578 ? -20.078 -4.869 0.520 1.00 91.06 578 TRP A CA 1
ATOM 4447 C C . TRP A 1 578 ? -21.376 -5.669 0.467 1.00 91.06 578 TRP A C 1
ATOM 4449 O O . TRP A 1 578 ? -22.384 -5.184 0.962 1.00 91.06 578 TRP A O 1
ATOM 4459 N N . ILE A 1 579 ? -21.349 -6.869 -0.120 1.00 89.38 579 ILE A N 1
ATOM 4460 C CA . ILE A 1 579 ? -22.526 -7.742 -0.213 1.00 89.38 579 ILE A CA 1
ATOM 4461 C C . ILE A 1 579 ? -22.734 -8.513 1.092 1.00 89.38 579 ILE A C 1
ATOM 4463 O O . ILE A 1 579 ? -23.848 -8.558 1.599 1.00 89.38 579 ILE A O 1
ATOM 4467 N N . ASP A 1 580 ? -21.669 -9.115 1.631 1.00 85.38 580 ASP A N 1
ATOM 4468 C CA . ASP A 1 580 ? -21.781 -10.049 2.752 1.00 85.38 580 ASP A CA 1
ATOM 4469 C C . ASP A 1 580 ? -21.430 -9.404 4.090 1.00 85.38 580 ASP A C 1
ATOM 4471 O O . ASP A 1 580 ? -22.142 -9.619 5.059 1.00 85.38 580 ASP A O 1
ATOM 4475 N N . GLN A 1 581 ? -20.325 -8.650 4.172 1.00 87.56 581 GLN A N 1
ATOM 4476 C CA . GLN A 1 581 ? -19.761 -8.216 5.462 1.00 87.56 581 GLN A CA 1
ATOM 4477 C C . GLN A 1 581 ? -20.337 -6.915 6.003 1.00 87.56 581 GLN A C 1
ATOM 4479 O O . GLN A 1 581 ? -20.504 -6.769 7.218 1.00 87.56 581 GLN A O 1
ATOM 4484 N N . ALA A 1 582 ? -20.574 -5.955 5.113 1.00 90.62 582 ALA A N 1
ATOM 4485 C CA . ALA A 1 582 ? -21.130 -4.664 5.464 1.00 90.62 582 ALA A CA 1
ATOM 4486 C C . ALA A 1 582 ? -22.560 -4.822 5.991 1.00 90.62 582 ALA A C 1
ATOM 4488 O O . ALA A 1 582 ? -23.338 -5.635 5.497 1.00 90.62 582 ALA A O 1
ATOM 4489 N N . ASN A 1 583 ? -22.914 -4.004 6.976 1.00 92.38 583 ASN A N 1
ATOM 4490 C CA . ASN A 1 583 ? -24.298 -3.888 7.401 1.00 92.38 583 ASN A CA 1
ATOM 4491 C C . ASN A 1 583 ? -25.055 -2.959 6.440 1.00 92.38 583 ASN A C 1
ATOM 4493 O O . ASN A 1 583 ? -24.464 -2.120 5.752 1.00 92.38 583 ASN A O 1
ATOM 4497 N N . GLU A 1 584 ? -26.383 -3.022 6.461 1.00 92.06 584 GLU A N 1
ATOM 4498 C CA . GLU A 1 584 ? -27.257 -2.066 5.767 1.00 92.06 584 GLU A CA 1
ATOM 4499 C C . GLU A 1 584 ? -26.978 -0.622 6.212 1.00 92.06 584 GLU A C 1
ATOM 4501 O O . GLU A 1 584 ? -27.085 0.320 5.431 1.00 92.06 584 GLU A O 1
ATOM 4506 N N . THR A 1 585 ? -26.552 -0.446 7.466 1.00 92.62 585 THR A N 1
ATOM 4507 C CA . THR A 1 585 ? -26.171 0.848 8.048 1.00 92.62 585 THR A CA 1
ATOM 4508 C C . THR A 1 585 ? -24.722 1.251 7.767 1.00 92.62 585 THR A C 1
ATOM 4510 O O . THR A 1 585 ? -24.306 2.342 8.166 1.00 92.62 585 THR A O 1
ATOM 4513 N N . SER A 1 586 ? -23.912 0.369 7.173 1.00 94.31 586 SER A N 1
ATOM 4514 C CA . SER A 1 586 ? -22.502 0.654 6.909 1.00 94.31 586 SER A CA 1
ATOM 4515 C C . SER A 1 586 ? -22.358 1.785 5.892 1.00 94.31 586 SER A C 1
ATOM 4517 O O . SER A 1 586 ? -23.144 1.942 4.954 1.00 94.31 586 SER A O 1
ATOM 4519 N N . LYS A 1 587 ? -21.336 2.613 6.111 1.00 94.50 587 LYS A N 1
ATOM 4520 C CA . LYS A 1 587 ? -20.999 3.756 5.257 1.00 94.50 587 LYS A CA 1
ATOM 4521 C C . LYS A 1 587 ? -19.500 3.763 5.031 1.00 94.50 587 LYS A C 1
ATOM 4523 O O . LYS A 1 587 ? -18.732 3.452 5.941 1.00 94.50 587 LYS A O 1
ATOM 4528 N N . LEU A 1 588 ? -19.081 4.187 3.850 1.00 94.31 588 LEU A N 1
ATOM 4529 C CA . LEU A 1 588 ? -17.681 4.404 3.537 1.00 94.31 588 LEU A CA 1
ATOM 4530 C C . LEU A 1 588 ? -17.043 5.355 4.561 1.00 94.31 588 LEU A C 1
ATOM 4532 O O . LEU A 1 588 ? -17.563 6.432 4.839 1.00 94.31 588 LEU A O 1
ATOM 4536 N N . GLN A 1 589 ? -15.904 4.964 5.129 1.00 93.00 589 GLN A N 1
ATOM 4537 C CA . GLN A 1 589 ? -15.192 5.799 6.103 1.00 93.00 589 GLN A CA 1
ATOM 4538 C C . GLN A 1 589 ? -14.228 6.799 5.439 1.00 93.00 589 GLN A C 1
ATOM 4540 O O . GLN A 1 589 ? -13.930 7.842 6.020 1.00 93.00 589 GLN A O 1
ATOM 4545 N N . THR A 1 590 ? -13.751 6.493 4.230 1.00 92.88 590 THR A N 1
ATOM 4546 C CA . THR A 1 590 ? -13.038 7.429 3.347 1.00 92.88 590 THR A CA 1
ATOM 4547 C C . THR A 1 590 ? -14.022 8.211 2.481 1.00 92.88 590 THR A C 1
ATOM 4549 O O . THR A 1 590 ? -15.231 8.026 2.584 1.00 92.88 590 THR A O 1
ATOM 4552 N N . GLU A 1 591 ? -13.531 9.117 1.640 1.00 94.12 591 GLU A N 1
ATOM 4553 C CA . GLU A 1 591 ? -14.397 10.007 0.872 1.00 94.12 591 GLU A CA 1
ATOM 4554 C C . GLU A 1 591 ? -14.626 9.512 -0.565 1.00 94.12 591 GLU A C 1
ATOM 4556 O O . GLU A 1 591 ? -13.718 8.968 -1.203 1.00 94.12 591 GLU A O 1
ATOM 4561 N N . LEU A 1 592 ? -15.813 9.801 -1.115 1.00 95.56 592 LEU A N 1
ATOM 4562 C CA . LEU A 1 592 ? -16.206 9.461 -2.493 1.00 95.56 592 LEU A CA 1
ATOM 4563 C C . LEU A 1 592 ? -15.149 9.843 -3.545 1.00 95.56 592 LEU A C 1
ATOM 4565 O O . LEU A 1 592 ? -14.911 9.074 -4.469 1.00 95.56 592 LEU A O 1
ATOM 4569 N N . GLY A 1 593 ? -14.461 10.981 -3.382 1.00 94.12 593 GLY A N 1
ATOM 4570 C CA . GLY A 1 593 ? -13.466 11.474 -4.343 1.00 94.12 593 GLY A CA 1
ATOM 4571 C C . GLY A 1 593 ? -12.263 10.549 -4.554 1.00 94.12 593 GLY A C 1
ATOM 4572 O O . GLY A 1 593 ? -11.535 10.700 -5.533 1.00 94.12 593 GLY A O 1
ATOM 4573 N N . THR A 1 594 ? -12.055 9.569 -3.671 1.00 94.31 594 THR A N 1
ATOM 4574 C CA . THR A 1 594 ? -11.021 8.537 -3.827 1.00 94.31 594 THR A CA 1
ATOM 4575 C C . THR A 1 594 ? -11.540 7.120 -3.580 1.00 94.31 594 THR A C 1
ATOM 4577 O O . THR A 1 594 ? -10.733 6.198 -3.452 1.00 94.31 594 THR A O 1
ATOM 4580 N N . TYR A 1 595 ? -12.858 6.911 -3.514 1.00 95.81 595 TYR A N 1
ATOM 4581 C CA . TYR A 1 595 ? -13.463 5.578 -3.468 1.00 95.81 595 TYR A CA 1
ATOM 4582 C C . TYR A 1 595 ? -14.676 5.497 -4.396 1.00 95.81 595 TYR A C 1
ATOM 4584 O O . TYR A 1 595 ? -15.800 5.804 -4.008 1.00 95.81 595 TYR A O 1
ATOM 4592 N N . HIS A 1 596 ? -14.443 5.078 -5.635 1.00 95.12 596 HIS A N 1
ATOM 4593 C CA . HIS A 1 596 ? -15.500 4.782 -6.596 1.00 95.12 596 HIS A CA 1
ATOM 4594 C C . HIS A 1 596 ? -14.939 3.968 -7.765 1.00 95.12 596 HIS A C 1
ATOM 4596 O O . HIS A 1 596 ? -13.760 4.071 -8.121 1.00 95.12 596 HIS A O 1
ATOM 4602 N N . LEU A 1 597 ? -15.796 3.178 -8.414 1.00 93.94 597 LEU A N 1
ATOM 4603 C CA . LEU A 1 597 ? -15.374 2.287 -9.502 1.00 93.94 597 LEU A CA 1
ATOM 4604 C C . LEU A 1 597 ? -14.864 3.044 -10.745 1.00 93.94 597 LEU A C 1
ATOM 4606 O O . LEU A 1 597 ? -13.984 2.568 -11.461 1.00 93.94 597 LEU A O 1
ATOM 4610 N N . GLN A 1 598 ? -15.353 4.268 -10.945 1.00 92.19 598 GLN A N 1
ATOM 4611 C CA . GLN A 1 598 ? -14.949 5.161 -12.031 1.00 92.19 598 GLN A CA 1
ATOM 4612 C C . GLN A 1 598 ? -13.606 5.873 -11.783 1.00 92.19 598 GLN A C 1
ATOM 4614 O O . GLN A 1 598 ? -13.239 6.716 -12.587 1.00 92.19 598 GLN A O 1
ATOM 4619 N N . TYR A 1 599 ? -12.844 5.577 -10.723 1.00 94.88 599 TYR A N 1
ATOM 4620 C CA . TYR A 1 599 ? -11.591 6.283 -10.411 1.00 94.88 599 TYR A CA 1
ATOM 4621 C C . TYR A 1 599 ? -10.508 6.093 -11.502 1.00 94.88 599 TYR A C 1
ATOM 4623 O O . TYR A 1 599 ? -9.732 5.130 -11.489 1.00 94.88 599 TYR A O 1
ATOM 4631 N N . ASP A 1 600 ? -10.467 7.008 -12.474 1.00 92.31 600 ASP A N 1
ATOM 4632 C CA . ASP A 1 600 ? -9.517 7.084 -13.593 1.00 92.31 600 ASP A CA 1
ATOM 4633 C C . ASP A 1 600 ? -9.397 8.522 -14.121 1.00 92.31 600 ASP A C 1
ATOM 4635 O O . ASP A 1 600 ? -10.220 9.378 -13.800 1.00 92.31 600 ASP A O 1
ATOM 4639 N N . GLU A 1 601 ? -8.404 8.775 -14.970 1.00 89.25 601 GLU A N 1
ATOM 4640 C CA . GLU A 1 601 ? -8.170 10.075 -15.614 1.00 89.25 601 GLU A CA 1
ATOM 4641 C C . GLU A 1 601 ? -9.364 10.508 -16.480 1.00 89.25 601 GLU A C 1
ATOM 4643 O O . GLU A 1 601 ? -9.852 11.628 -16.330 1.00 89.25 601 GLU A O 1
ATOM 4648 N N . ASP A 1 602 ? -9.880 9.592 -17.305 1.00 88.06 602 ASP A N 1
ATOM 4649 C CA . ASP A 1 602 ? -10.889 9.883 -18.338 1.00 88.06 602 ASP A CA 1
ATOM 4650 C C . ASP A 1 602 ? -12.336 9.884 -17.827 1.00 88.06 602 ASP A C 1
ATOM 4652 O O . ASP A 1 602 ? -13.243 10.369 -18.499 1.00 88.06 602 ASP A O 1
ATOM 4656 N N . ASN A 1 603 ? -12.568 9.332 -16.639 1.00 89.25 603 ASN A N 1
ATOM 4657 C CA . ASN A 1 603 ? -13.911 9.139 -16.105 1.00 89.25 603 ASN A CA 1
ATOM 4658 C C . ASN A 1 603 ? -14.310 10.309 -15.196 1.00 89.25 603 ASN A C 1
ATOM 4660 O O . ASN A 1 603 ? -13.486 10.744 -14.388 1.00 89.25 603 ASN A O 1
ATOM 4664 N N . PRO A 1 604 ? -15.557 10.802 -15.232 1.00 86.25 604 PRO A N 1
ATOM 4665 C CA . PRO A 1 604 ? -16.014 11.816 -14.286 1.00 86.25 604 PRO A CA 1
ATOM 4666 C C . PRO A 1 604 ? -16.069 11.268 -12.851 1.00 86.25 604 PRO A C 1
ATOM 4668 O O . PRO A 1 604 ? -16.118 10.056 -12.627 1.00 86.25 604 PRO A O 1
ATOM 4671 N N . VAL A 1 605 ? -16.068 12.168 -11.863 1.00 89.12 605 VAL A N 1
ATOM 4672 C CA . VAL A 1 605 ? -16.445 11.772 -10.500 1.00 89.12 605 VAL A CA 1
ATOM 4673 C C . VAL A 1 605 ? -17.964 11.555 -10.402 1.00 89.12 605 VAL A C 1
ATOM 4675 O O . VAL A 1 605 ? -18.717 12.300 -11.042 1.00 89.12 605 VAL A O 1
ATOM 4678 N N . PRO A 1 606 ? -18.442 10.593 -9.592 1.00 90.06 606 PRO A N 1
ATOM 4679 C CA . PRO A 1 606 ? -19.869 10.425 -9.339 1.00 90.06 606 PRO A CA 1
ATOM 4680 C C . PRO A 1 606 ? -20.446 11.675 -8.662 1.00 90.06 606 PRO A C 1
ATOM 4682 O O . PRO A 1 606 ? -19.846 12.215 -7.733 1.00 90.06 606 PRO A O 1
ATOM 4685 N N . LYS A 1 607 ? -21.606 12.152 -9.134 1.00 78.75 607 LYS A N 1
ATOM 4686 C CA . LYS A 1 607 ? -22.240 13.393 -8.639 1.00 78.75 607 LYS A CA 1
ATOM 4687 C C . LYS A 1 607 ? -23.441 13.173 -7.717 1.00 78.75 607 LYS A C 1
ATOM 4689 O O . LYS A 1 607 ? -23.787 14.083 -6.974 1.00 78.75 607 LYS A O 1
ATOM 4694 N N . ASN A 1 608 ? -24.053 11.990 -7.755 1.00 85.25 608 ASN A N 1
ATOM 4695 C CA . ASN A 1 608 ? -25.318 11.690 -7.069 1.00 85.25 608 ASN A CA 1
ATOM 4696 C C . ASN A 1 608 ? -25.132 10.773 -5.851 1.00 85.25 608 ASN A C 1
ATOM 4698 O O . ASN A 1 608 ? -26.021 10.000 -5.517 1.00 85.25 608 ASN A O 1
ATOM 4702 N N . MET A 1 609 ? -23.966 10.833 -5.212 1.00 93.44 609 MET A N 1
ATOM 4703 C CA . MET A 1 609 ? -23.652 10.047 -4.021 1.00 93.44 609 MET A CA 1
ATOM 4704 C C . MET A 1 609 ? -23.173 10.977 -2.916 1.00 93.44 609 MET A C 1
ATOM 4706 O O . MET A 1 609 ? -22.566 12.019 -3.182 1.00 93.44 609 MET A O 1
ATOM 4710 N N . SER A 1 610 ? -23.440 10.596 -1.674 1.00 94.25 610 SER A N 1
ATOM 4711 C CA . SER A 1 610 ? -22.961 11.332 -0.509 1.00 94.25 610 SER A CA 1
ATOM 4712 C C . SER A 1 610 ? -21.427 11.325 -0.396 1.00 94.25 610 SER A C 1
ATOM 4714 O O . SER A 1 610 ? -20.724 10.528 -1.019 1.00 94.25 610 SER A O 1
ATOM 4716 N N . THR A 1 611 ? -20.878 12.230 0.420 1.00 95.00 611 THR A N 1
ATOM 4717 C CA . THR A 1 611 ? -19.430 12.311 0.686 1.00 95.00 611 THR A CA 1
ATOM 4718 C C . THR A 1 611 ? -18.868 11.022 1.287 1.00 95.00 611 THR A C 1
ATOM 4720 O O . THR A 1 611 ? -17.749 10.626 0.943 1.00 95.00 611 THR A O 1
ATOM 4723 N N . TRP A 1 612 ? -19.678 10.347 2.108 1.00 95.25 612 TRP A N 1
ATOM 4724 C CA . TRP A 1 612 ? -19.425 9.039 2.717 1.00 95.25 612 TRP A CA 1
ATOM 4725 C C . TRP A 1 612 ? -20.551 8.066 2.326 1.00 95.25 612 TRP A C 1
ATOM 4727 O O . TRP A 1 612 ? -21.450 7.834 3.140 1.00 95.25 612 TRP A O 1
ATOM 4737 N N . PRO A 1 613 ? -20.522 7.524 1.092 1.00 95.88 613 PRO A N 1
ATOM 4738 C CA . PRO A 1 613 ? -21.579 6.675 0.554 1.00 95.88 613 PRO A CA 1
ATOM 4739 C C . PRO A 1 613 ? -21.956 5.512 1.470 1.00 95.88 613 PRO A C 1
ATOM 4741 O O . PRO A 1 613 ? -21.090 4.840 2.032 1.00 95.88 613 PRO A O 1
ATOM 4744 N N . SER A 1 614 ? -23.248 5.245 1.582 1.00 95.50 614 SER A N 1
ATOM 4745 C CA . SER A 1 614 ? -23.793 4.026 2.176 1.00 95.50 614 SER A CA 1
ATOM 4746 C C . SER A 1 614 ? -23.457 2.783 1.346 1.00 95.50 614 SER A C 1
ATOM 4748 O O . SER A 1 614 ? -23.153 2.869 0.153 1.00 95.50 614 SER A O 1
ATOM 4750 N N . THR A 1 615 ? -23.570 1.603 1.964 1.00 94.19 615 THR A N 1
ATOM 4751 C CA . THR A 1 615 ? -23.479 0.312 1.261 1.00 94.19 615 THR A CA 1
ATOM 4752 C C . THR A 1 615 ? -24.418 0.260 0.050 1.00 94.19 615 THR A C 1
ATOM 4754 O O . THR A 1 615 ? -24.003 -0.163 -1.027 1.00 94.19 615 THR A O 1
ATOM 4757 N N . ALA A 1 616 ? -25.654 0.751 0.193 1.00 94.50 616 ALA A N 1
ATOM 4758 C CA . ALA A 1 616 ? -26.641 0.776 -0.887 1.00 94.50 616 ALA A CA 1
ATOM 4759 C C . ALA A 1 616 ? -26.209 1.671 -2.062 1.00 94.50 616 ALA A C 1
ATOM 4761 O O . ALA A 1 616 ? -26.262 1.233 -3.211 1.00 94.50 616 ALA A O 1
ATOM 4762 N N . GLU A 1 617 ? -25.726 2.889 -1.785 1.00 96.00 617 GLU A N 1
ATOM 4763 C CA . GLU A 1 617 ? -25.195 3.791 -2.819 1.00 96.00 617 GLU A CA 1
ATOM 4764 C C . GLU A 1 617 ? -24.007 3.157 -3.562 1.00 96.00 617 GLU A C 1
ATOM 4766 O O . GLU A 1 617 ? -23.919 3.261 -4.783 1.00 96.00 617 GLU A O 1
ATOM 4771 N N . LEU A 1 618 ? -23.100 2.472 -2.854 1.00 95.19 618 LEU A N 1
ATOM 4772 C CA . LEU A 1 618 ? -21.932 1.829 -3.467 1.00 95.19 618 LEU A CA 1
ATOM 4773 C C . LEU A 1 618 ? -22.290 0.615 -4.325 1.00 95.19 618 LEU A C 1
ATOM 4775 O O . LEU A 1 618 ? -21.752 0.479 -5.422 1.00 95.19 618 LEU A O 1
ATOM 4779 N N . LEU A 1 619 ? -23.181 -0.257 -3.847 1.00 95.06 619 LEU A N 1
ATOM 4780 C CA . LEU A 1 619 ? -23.636 -1.420 -4.613 1.00 95.06 619 LEU A CA 1
ATOM 4781 C C . LEU A 1 619 ? -24.385 -0.989 -5.877 1.00 95.06 619 LEU A C 1
ATOM 4783 O O . LEU A 1 619 ? -24.148 -1.549 -6.948 1.00 95.06 619 LEU A O 1
ATOM 4787 N N . GLN A 1 620 ? -25.225 0.046 -5.775 1.00 95.44 620 GLN A N 1
ATOM 4788 C CA . GLN A 1 620 ? -25.894 0.625 -6.936 1.00 95.44 620 GLN A CA 1
ATOM 4789 C C . GLN A 1 620 ? -24.878 1.206 -7.928 1.00 95.44 620 GLN A C 1
ATOM 4791 O O . GLN A 1 620 ? -24.918 0.863 -9.107 1.00 95.44 620 GLN A O 1
ATOM 4796 N N . HIS A 1 621 ? -23.906 1.988 -7.444 1.00 95.62 621 HIS A N 1
ATOM 4797 C CA . HIS A 1 621 ? -22.826 2.539 -8.270 1.00 95.62 621 HIS A CA 1
ATOM 4798 C C . HIS A 1 621 ? -22.010 1.448 -8.978 1.00 95.62 621 HIS A C 1
ATOM 4800 O O . HIS A 1 621 ? -21.659 1.588 -10.148 1.00 95.62 621 HIS A O 1
ATOM 4806 N N . PHE A 1 622 ? -21.694 0.341 -8.299 1.00 96.06 622 PHE A N 1
ATOM 4807 C CA . PHE A 1 622 ? -20.974 -0.777 -8.915 1.00 96.06 622 PHE A CA 1
ATOM 4808 C C . PHE A 1 622 ? -21.774 -1.453 -10.024 1.00 96.06 622 PHE A C 1
ATOM 4810 O O . PHE A 1 622 ? -21.190 -1.755 -11.064 1.00 96.06 622 PHE A O 1
ATOM 4817 N N . ARG A 1 623 ? -23.081 -1.655 -9.828 1.00 95.38 623 ARG A N 1
ATOM 4818 C CA . ARG A 1 623 ? -23.969 -2.228 -10.845 1.00 95.38 623 ARG A CA 1
ATOM 4819 C C . ARG A 1 623 ? -24.067 -1.321 -12.070 1.00 95.38 623 ARG A C 1
ATOM 4821 O O . ARG A 1 623 ? -23.735 -1.758 -13.167 1.00 95.38 623 ARG A O 1
ATOM 4828 N N . GLU A 1 624 ? -24.437 -0.058 -11.866 1.00 95.19 624 GLU A N 1
ATOM 4829 C CA . GLU A 1 624 ? -24.628 0.918 -12.947 1.00 95.19 624 GLU A CA 1
ATOM 4830 C C . GLU A 1 624 ? -23.363 1.077 -13.792 1.00 95.19 624 GLU A C 1
ATOM 4832 O O . GLU A 1 624 ? -23.411 0.996 -15.016 1.00 95.19 624 GLU A O 1
ATOM 4837 N N . VAL A 1 625 ? -22.202 1.226 -13.146 1.00 95.12 625 VAL A N 1
ATOM 4838 C CA . VAL A 1 625 ? -20.934 1.392 -13.864 1.00 95.12 625 VAL A CA 1
ATOM 4839 C C . VAL A 1 625 ? -20.508 0.108 -14.573 1.00 95.12 625 VAL A C 1
ATOM 4841 O O . VAL A 1 625 ? -19.956 0.188 -15.667 1.00 95.12 625 VAL A O 1
ATOM 4844 N N . ALA A 1 626 ? -20.728 -1.074 -13.990 1.00 95.62 626 ALA A N 1
ATOM 4845 C CA . ALA A 1 626 ? -20.390 -2.333 -14.656 1.00 95.62 626 ALA A CA 1
ATOM 4846 C C . ALA A 1 626 ? -21.240 -2.562 -15.920 1.00 95.62 626 ALA A C 1
ATOM 4848 O O . ALA A 1 626 ? -20.719 -3.045 -16.930 1.00 95.62 626 ALA A O 1
ATOM 4849 N N . GLU A 1 627 ? -22.518 -2.181 -15.880 1.00 95.19 627 GLU A N 1
ATOM 4850 C CA . GLU A 1 627 ? -23.429 -2.215 -17.027 1.00 95.19 627 GLU A CA 1
ATOM 4851 C C . GLU A 1 627 ? -23.047 -1.165 -18.082 1.00 95.19 627 GLU A C 1
ATOM 4853 O O . GLU A 1 627 ? -22.810 -1.523 -19.236 1.00 95.19 627 GLU A O 1
ATOM 4858 N N . GLU A 1 628 ? -22.899 0.106 -17.690 1.00 93.94 628 GLU A N 1
ATOM 4859 C CA . GLU A 1 628 ? -22.583 1.224 -18.594 1.00 93.94 628 GLU A CA 1
ATOM 4860 C C . GLU A 1 628 ? -21.225 1.046 -19.288 1.00 93.94 628 GLU A C 1
ATOM 4862 O O . GLU A 1 628 ? -21.088 1.310 -20.483 1.00 93.94 628 GLU A O 1
ATOM 4867 N N . TYR A 1 629 ? -20.214 0.561 -18.561 1.00 93.50 629 TYR A N 1
ATOM 4868 C CA . TYR A 1 629 ? -18.871 0.345 -19.106 1.00 93.50 629 TYR A CA 1
ATOM 4869 C C . TYR A 1 629 ? -18.764 -0.936 -19.954 1.00 93.50 629 TYR A C 1
ATOM 4871 O O . TYR A 1 629 ? -17.718 -1.190 -20.552 1.00 93.50 629 TYR A O 1
ATOM 4879 N N . GLY A 1 630 ? -19.819 -1.761 -20.002 1.00 95.19 630 GLY A N 1
ATOM 4880 C CA . GLY A 1 630 ? -19.855 -2.989 -20.797 1.00 95.19 630 GLY A CA 1
ATOM 4881 C C . GLY A 1 630 ? -19.023 -4.138 -20.220 1.00 95.19 630 GLY A C 1
ATOM 4882 O O . GLY A 1 630 ? -18.466 -4.930 -20.977 1.00 95.19 630 GLY A O 1
ATOM 4883 N N . VAL A 1 631 ? -18.921 -4.246 -18.890 1.00 96.94 631 VAL A N 1
ATOM 4884 C CA . VAL A 1 631 ? -18.202 -5.340 -18.204 1.00 96.94 631 VAL A CA 1
ATOM 4885 C C . VAL A 1 631 ? -19.031 -6.627 -18.171 1.00 96.94 631 VAL A C 1
ATOM 4887 O O . VAL A 1 631 ? -18.488 -7.725 -18.311 1.00 96.94 631 VAL A O 1
ATOM 4890 N N . MET A 1 632 ? -20.351 -6.501 -18.017 1.00 97.00 632 MET A N 1
ATOM 4891 C CA . MET A 1 632 ? -21.259 -7.639 -17.824 1.00 97.00 632 MET A CA 1
ATOM 4892 C C . MET A 1 632 ? -21.202 -8.710 -18.932 1.00 97.00 632 MET A C 1
ATOM 4894 O O . MET A 1 632 ? -21.207 -9.886 -18.578 1.00 97.00 632 MET A O 1
ATOM 4898 N N . PRO A 1 633 ? -21.050 -8.385 -20.235 1.00 97.25 633 PRO A N 1
ATOM 4899 C CA . PRO A 1 633 ? -20.898 -9.397 -21.289 1.00 97.25 633 PRO A CA 1
ATOM 4900 C C . PRO A 1 633 ? -19.695 -10.339 -21.122 1.00 97.25 633 PRO A C 1
ATOM 4902 O O . PRO A 1 633 ? -19.700 -11.441 -21.662 1.00 97.25 633 PRO A O 1
ATOM 4905 N N . TYR A 1 634 ? -18.671 -9.920 -20.374 1.00 98.00 634 TYR A N 1
ATOM 4906 C CA . TYR A 1 634 ? -17.476 -10.716 -20.079 1.00 98.00 634 TYR A CA 1
ATOM 4907 C C . TYR A 1 634 ? -17.556 -11.412 -18.716 1.00 98.00 634 TYR A C 1
ATOM 4909 O O . TYR A 1 634 ? -16.578 -12.006 -18.269 1.00 98.00 634 TYR A O 1
ATOM 4917 N N . THR A 1 635 ? -18.696 -11.317 -18.031 1.00 98.00 635 THR A N 1
ATOM 4918 C CA . THR A 1 635 ? -18.857 -11.756 -16.647 1.00 98.00 635 THR A CA 1
ATOM 4919 C C . THR A 1 635 ? -19.810 -12.942 -16.564 1.00 98.00 635 THR A C 1
ATOM 4921 O O . THR A 1 635 ? -20.938 -12.892 -17.044 1.00 98.00 635 THR A O 1
ATOM 4924 N N . LYS A 1 636 ? -19.363 -14.012 -15.909 1.00 96.81 636 LYS A N 1
ATOM 4925 C CA . LYS A 1 636 ? -20.180 -15.148 -15.492 1.00 96.81 636 LYS A CA 1
ATOM 4926 C C . LYS A 1 636 ? -20.453 -15.039 -13.995 1.00 96.81 636 LYS A C 1
ATOM 4928 O O . LYS A 1 636 ? -19.624 -15.432 -13.172 1.00 96.81 636 LYS A O 1
ATOM 4933 N N . MET A 1 637 ? -21.605 -14.459 -13.673 1.00 94.75 637 MET A N 1
ATOM 4934 C CA . MET A 1 637 ? -22.166 -14.481 -12.320 1.00 94.75 637 MET A CA 1
ATOM 4935 C C . MET A 1 637 ? -22.613 -15.906 -11.964 1.00 94.75 637 MET A C 1
ATOM 4937 O O . MET A 1 637 ? -22.634 -16.786 -12.831 1.00 94.75 637 MET A O 1
ATOM 4941 N N . CYS A 1 638 ? -22.967 -16.141 -10.702 1.00 93.69 638 CYS A N 1
ATOM 4942 C CA . CYS A 1 638 ? -23.439 -17.439 -10.215 1.00 93.69 638 CYS A CA 1
ATOM 4943 C C . CYS A 1 638 ? -22.509 -18.616 -10.582 1.00 93.69 638 CYS A C 1
ATOM 4945 O O . CYS A 1 638 ? -22.950 -19.721 -10.880 1.00 93.69 638 CYS A O 1
ATOM 4947 N N . THR A 1 639 ? -21.200 -18.365 -10.628 1.00 94.31 639 THR A N 1
ATOM 4948 C CA . THR A 1 639 ? -20.176 -19.331 -11.031 1.00 94.31 639 THR A CA 1
ATOM 4949 C C . THR A 1 639 ? -19.032 -19.328 -10.021 1.00 94.31 639 THR A C 1
ATOM 4951 O O . THR A 1 639 ? -18.203 -18.416 -9.985 1.00 94.31 639 THR A O 1
ATOM 4954 N N . ASN A 1 640 ? -18.962 -20.366 -9.194 1.00 93.31 640 ASN A N 1
ATOM 4955 C CA . ASN A 1 640 ? -17.868 -20.580 -8.259 1.00 93.31 640 ASN A CA 1
ATOM 4956 C C . ASN A 1 640 ? -16.663 -21.223 -8.959 1.00 93.31 640 ASN A C 1
ATOM 4958 O O . ASN A 1 640 ? -16.805 -22.176 -9.721 1.00 93.31 640 ASN A O 1
ATOM 4962 N N . VAL A 1 641 ? -15.458 -20.728 -8.671 1.00 94.69 641 VAL A N 1
ATOM 4963 C CA . VAL A 1 641 ? -14.215 -21.374 -9.110 1.00 94.69 641 VAL A CA 1
ATOM 4964 C C . VAL A 1 641 ? -13.765 -22.319 -8.005 1.00 94.69 641 VAL A C 1
ATOM 4966 O O . VAL A 1 641 ? -13.274 -21.879 -6.967 1.00 94.69 641 VAL A O 1
ATOM 4969 N N . LYS A 1 642 ? -13.961 -23.618 -8.225 1.00 91.88 642 LYS A N 1
ATOM 4970 C CA . LYS A 1 642 ? -13.770 -24.661 -7.212 1.00 91.88 642 LYS A CA 1
ATOM 4971 C C . LYS A 1 642 ? -12.325 -25.133 -7.115 1.00 91.88 642 LYS A C 1
ATOM 4973 O O . LYS A 1 642 ? -11.821 -25.361 -6.022 1.00 91.88 642 LYS A O 1
ATOM 4978 N N . GLU A 1 643 ? -11.663 -25.274 -8.258 1.00 95.31 643 GLU A N 1
ATOM 4979 C CA . GLU A 1 643 ? -10.298 -25.794 -8.341 1.00 95.31 643 GLU A CA 1
ATOM 4980 C C . GLU A 1 643 ? -9.552 -25.188 -9.534 1.00 95.31 643 GLU A C 1
ATOM 4982 O O . GLU A 1 643 ? -10.158 -24.849 -10.553 1.00 95.31 643 GLU A O 1
ATOM 4987 N N . MET A 1 644 ? -8.225 -25.089 -9.421 1.00 97.31 644 MET A N 1
ATOM 4988 C CA . MET A 1 644 ? -7.325 -24.751 -10.520 1.00 97.31 644 MET A CA 1
ATOM 4989 C C . MET A 1 644 ? -6.260 -25.837 -10.695 1.00 97.31 644 MET A C 1
ATOM 4991 O O . MET A 1 644 ? -5.422 -26.061 -9.818 1.00 97.31 644 MET A O 1
ATOM 4995 N N . THR A 1 645 ? -6.211 -26.432 -11.884 1.00 97.19 645 THR A N 1
ATOM 4996 C CA . THR A 1 645 ? -5.147 -27.352 -12.300 1.00 97.19 645 THR A CA 1
ATOM 4997 C C . THR A 1 645 ? -4.171 -26.644 -13.241 1.00 97.19 645 THR A C 1
ATOM 4999 O O . THR A 1 645 ? -4.573 -26.063 -14.250 1.00 97.19 645 THR A O 1
ATOM 5002 N N . ILE A 1 646 ? -2.870 -26.717 -12.948 1.00 95.31 646 ILE A N 1
ATOM 5003 C CA . ILE A 1 646 ? -1.817 -26.148 -13.801 1.00 95.31 646 ILE A CA 1
ATOM 5004 C C . ILE A 1 646 ? -1.338 -27.221 -14.787 1.00 95.31 646 ILE A C 1
ATOM 5006 O O . ILE A 1 646 ? -0.676 -28.182 -14.397 1.00 95.31 646 ILE A O 1
ATOM 5010 N N . LYS A 1 647 ? -1.657 -27.051 -16.072 1.00 93.69 647 LYS A N 1
ATOM 5011 C CA . LYS A 1 647 ? -1.205 -27.907 -17.176 1.00 93.69 647 LYS A CA 1
ATOM 5012 C C . LYS A 1 647 ? 0.097 -27.340 -17.745 1.00 93.69 647 LYS A C 1
ATOM 5014 O O . LYS A 1 647 ? 0.089 -26.307 -18.418 1.00 93.69 647 LYS A O 1
ATOM 5019 N N . VAL A 1 648 ? 1.213 -28.013 -17.480 1.00 89.38 648 VAL A N 1
ATOM 5020 C CA . VAL A 1 648 ? 2.545 -27.648 -17.985 1.00 89.38 648 VAL A CA 1
ATOM 5021 C C . VAL A 1 648 ? 3.246 -28.887 -18.547 1.00 89.38 648 VAL A C 1
ATOM 5023 O O . VAL A 1 648 ? 3.051 -29.987 -18.031 1.00 89.38 648 VAL A O 1
ATOM 5026 N N . GLY A 1 649 ? 4.042 -28.714 -19.609 1.00 84.25 649 GLY A N 1
ATOM 5027 C CA . GLY A 1 649 ? 4.842 -29.797 -20.196 1.00 84.25 649 GLY A CA 1
ATOM 5028 C C . GLY A 1 649 ? 5.881 -30.361 -19.220 1.00 84.25 649 GLY A C 1
ATOM 5029 O O . GLY A 1 649 ? 6.120 -29.814 -18.143 1.00 84.25 649 GLY A O 1
ATOM 5030 N N . THR A 1 650 ? 6.539 -31.454 -19.587 1.00 86.56 650 THR A N 1
ATOM 5031 C CA . THR A 1 650 ? 7.639 -32.040 -18.808 1.00 86.56 650 THR A CA 1
ATOM 5032 C C . THR A 1 650 ? 8.816 -31.065 -18.670 1.00 86.56 650 THR A C 1
ATOM 5034 O O . THR A 1 650 ? 8.998 -30.157 -19.479 1.00 86.56 650 THR A O 1
ATOM 5037 N N . LYS A 1 651 ? 9.681 -31.253 -17.661 1.00 84.31 651 LYS A N 1
ATOM 5038 C CA . LYS A 1 651 ? 10.861 -30.383 -17.454 1.00 84.31 651 LYS A CA 1
ATOM 5039 C C . LYS A 1 651 ? 11.777 -30.292 -18.684 1.00 84.31 651 LYS A C 1
ATOM 5041 O O . LYS A 1 651 ? 12.390 -29.252 -18.904 1.00 84.31 651 LYS A O 1
ATOM 5046 N N . GLN A 1 652 ? 11.880 -31.370 -19.462 1.00 84.00 652 GLN A N 1
ATOM 5047 C CA . GLN A 1 652 ? 12.691 -31.412 -20.682 1.00 84.00 652 GLN A CA 1
ATOM 5048 C C . GLN A 1 652 ? 12.065 -30.558 -21.791 1.00 84.00 652 GLN A C 1
ATOM 5050 O O . GLN A 1 652 ? 12.753 -29.729 -22.383 1.00 84.00 652 GLN A O 1
ATOM 5055 N N . GLU A 1 653 ? 10.755 -30.690 -22.013 1.00 85.38 653 GLU A N 1
ATOM 5056 C CA . GLU A 1 653 ? 10.004 -29.873 -22.978 1.00 85.38 653 GLU A CA 1
ATOM 5057 C C . GLU A 1 653 ? 10.041 -28.389 -22.606 1.00 85.38 653 GLU A C 1
ATOM 5059 O O . GLU A 1 653 ? 10.269 -27.538 -23.459 1.00 85.38 653 GLU A O 1
ATOM 5064 N N . GLN A 1 654 ? 9.908 -28.082 -21.315 1.00 84.00 654 GLN A N 1
ATOM 5065 C CA . GLN A 1 654 ? 10.029 -26.730 -20.775 1.00 84.00 654 GLN A CA 1
ATOM 5066 C C . GLN A 1 654 ? 11.389 -26.089 -21.097 1.00 84.00 654 GLN A C 1
ATOM 5068 O O . GLN A 1 654 ? 11.453 -24.948 -21.554 1.00 84.00 654 GLN A O 1
ATOM 5073 N N . GLN A 1 655 ? 12.488 -26.812 -20.860 1.00 81.50 655 GLN A N 1
ATOM 5074 C CA . GLN A 1 655 ? 13.838 -26.318 -21.147 1.00 81.50 655 GLN A CA 1
ATOM 5075 C C . GLN A 1 655 ? 14.069 -26.129 -22.648 1.00 81.50 655 GLN A C 1
ATOM 5077 O O . GLN A 1 655 ? 14.630 -25.109 -23.052 1.00 81.50 655 GLN A O 1
ATOM 5082 N N . ALA A 1 656 ? 13.603 -27.077 -23.466 1.00 82.75 656 ALA A N 1
ATOM 5083 C CA . ALA A 1 656 ? 13.680 -26.984 -24.918 1.00 82.75 656 ALA A CA 1
ATOM 5084 C C . ALA A 1 656 ? 12.891 -25.776 -25.451 1.00 82.75 656 ALA A C 1
ATOM 5086 O O . ALA A 1 656 ? 13.407 -25.026 -26.278 1.00 82.75 656 ALA A O 1
ATOM 5087 N N . GLU A 1 657 ? 11.684 -25.531 -24.931 1.00 83.94 657 GLU A N 1
ATOM 5088 C CA . GLU A 1 657 ? 10.855 -24.386 -25.313 1.00 83.94 657 GLU A CA 1
ATOM 5089 C C . GLU A 1 657 ? 11.533 -23.053 -24.973 1.00 83.94 657 GLU A C 1
ATOM 5091 O O . GLU A 1 657 ? 11.619 -22.167 -25.826 1.00 83.94 657 GLU A O 1
ATOM 5096 N N . MET A 1 658 ? 12.023 -22.901 -23.739 1.00 82.69 658 MET A N 1
ATOM 5097 C CA . MET A 1 658 ? 12.701 -21.676 -23.301 1.00 82.69 658 MET A CA 1
ATOM 5098 C C . MET A 1 658 ? 13.940 -21.381 -24.154 1.00 82.69 658 MET A C 1
ATOM 5100 O O . MET A 1 658 ? 14.139 -20.238 -24.570 1.00 82.69 658 MET A O 1
ATOM 5104 N N . ALA A 1 659 ? 14.730 -22.412 -24.477 1.00 81.50 659 ALA A N 1
ATOM 5105 C CA . ALA A 1 659 ? 15.891 -22.287 -25.355 1.00 81.50 659 ALA A CA 1
ATOM 5106 C C . ALA A 1 659 ? 15.495 -21.907 -26.793 1.00 81.50 659 ALA A C 1
ATOM 5108 O O . ALA A 1 659 ? 16.109 -21.019 -27.381 1.00 81.50 659 ALA A O 1
ATOM 5109 N N . GLN A 1 660 ? 14.448 -22.528 -27.346 1.00 81.75 660 GLN A N 1
ATOM 5110 C CA . GLN A 1 660 ? 13.974 -22.268 -28.709 1.00 81.75 660 GLN A CA 1
ATOM 5111 C C . GLN A 1 660 ? 13.381 -20.862 -28.866 1.00 81.75 660 GLN A C 1
ATOM 5113 O O . GLN A 1 660 ? 13.642 -20.182 -29.857 1.00 81.75 660 GLN A O 1
ATOM 5118 N N . LYS A 1 661 ? 12.558 -20.427 -27.907 1.00 78.44 661 LYS A N 1
ATOM 5119 C CA . LYS A 1 661 ? 11.848 -19.141 -27.959 1.00 78.44 661 LYS A CA 1
ATOM 5120 C C . LYS A 1 661 ? 12.663 -17.978 -27.386 1.00 78.44 661 LYS A C 1
ATOM 5122 O O . LYS A 1 661 ? 12.218 -16.836 -27.475 1.00 78.44 661 LYS A O 1
ATOM 5127 N N . GLY A 1 662 ? 13.830 -18.248 -26.791 1.00 72.12 662 GLY A N 1
ATOM 5128 C CA . GLY A 1 662 ? 14.674 -17.228 -26.162 1.00 72.12 662 GLY A CA 1
ATOM 5129 C C . GLY A 1 662 ? 13.961 -16.480 -25.030 1.00 72.12 662 GLY A C 1
ATOM 5130 O O . GLY A 1 662 ? 14.188 -15.287 -24.836 1.00 72.12 662 GLY A O 1
ATOM 5131 N N . GLN A 1 663 ? 13.058 -17.159 -24.320 1.00 77.50 663 GLN A N 1
ATOM 5132 C CA . GLN A 1 663 ? 12.264 -16.606 -23.221 1.00 77.50 663 GLN A CA 1
ATOM 5133 C C . GLN A 1 663 ? 12.580 -17.348 -21.921 1.00 77.50 663 GLN A C 1
ATOM 5135 O O . GLN A 1 663 ? 12.956 -18.516 -21.936 1.00 77.50 663 GLN A O 1
ATOM 5140 N N . SER A 1 664 ? 12.408 -16.684 -20.784 1.00 74.75 664 SER A N 1
ATOM 5141 C CA . SER A 1 664 ? 12.741 -17.228 -19.458 1.00 74.75 664 SER A CA 1
ATOM 5142 C C . SER A 1 664 ? 11.532 -17.793 -18.704 1.00 74.75 664 SER A C 1
ATOM 5144 O O . SER A 1 664 ? 11.577 -17.956 -17.482 1.00 74.75 664 SER A O 1
ATOM 5146 N N . TRP A 1 665 ? 10.444 -18.073 -19.423 1.00 80.44 665 TRP A N 1
ATOM 5147 C CA . TRP A 1 665 ? 9.226 -18.695 -18.908 1.00 80.44 665 TRP A CA 1
ATOM 5148 C C . TRP A 1 665 ? 8.685 -19.730 -19.899 1.00 80.44 665 TRP A C 1
ATOM 5150 O O . TRP A 1 665 ? 8.953 -19.681 -21.098 1.00 80.44 665 TRP A O 1
ATOM 5160 N N . VAL A 1 666 ? 7.900 -20.672 -19.386 1.00 83.12 666 VAL A N 1
ATOM 5161 C CA . VAL A 1 666 ? 7.338 -21.801 -20.146 1.00 83.12 666 VAL A CA 1
ATOM 5162 C C . VAL A 1 666 ? 5.879 -21.545 -20.490 1.00 83.12 666 VAL A C 1
ATOM 5164 O O . VAL A 1 666 ? 5.184 -20.873 -19.721 1.00 83.12 666 VAL A O 1
ATOM 5167 N N . THR A 1 667 ? 5.383 -22.080 -21.605 1.00 84.00 667 THR A N 1
ATOM 5168 C CA . THR A 1 667 ? 3.941 -22.050 -21.885 1.00 84.00 667 THR A CA 1
ATOM 5169 C C . THR A 1 667 ? 3.227 -22.998 -20.926 1.00 84.00 667 THR A C 1
ATOM 5171 O O . THR A 1 667 ? 3.621 -24.149 -20.757 1.00 84.00 667 THR A O 1
ATOM 5174 N N . GLN A 1 668 ? 2.173 -22.511 -20.277 1.00 90.75 668 GLN A N 1
ATOM 5175 C CA . GLN A 1 668 ? 1.324 -23.325 -19.413 1.00 90.75 668 GLN A CA 1
ATOM 5176 C C . GLN A 1 668 ? -0.118 -22.829 -19.489 1.00 90.75 668 GLN A C 1
ATOM 5178 O O . GLN A 1 668 ? -0.359 -21.669 -19.830 1.00 90.75 668 GLN A O 1
ATOM 5183 N N . THR A 1 669 ? -1.053 -23.724 -19.193 1.00 95.56 669 THR A N 1
ATOM 5184 C CA . THR A 1 669 ? -2.496 -23.460 -19.202 1.00 95.56 669 THR A CA 1
ATOM 5185 C C . THR A 1 669 ? -3.059 -23.714 -17.812 1.00 95.56 669 THR A C 1
ATOM 5187 O O . THR A 1 669 ? -2.672 -24.676 -17.149 1.00 95.56 669 THR A O 1
ATOM 5190 N N . TYR A 1 670 ? -3.976 -22.865 -17.368 1.00 97.56 670 TYR A N 1
ATOM 5191 C CA . TYR A 1 670 ? -4.686 -23.018 -16.104 1.00 97.56 670 TYR A CA 1
ATOM 5192 C C . TYR A 1 670 ? -6.098 -23.499 -16.402 1.00 97.56 670 TYR A C 1
ATOM 5194 O O . TYR A 1 670 ? -6.884 -22.773 -17.002 1.00 97.56 670 TYR A O 1
ATOM 5202 N N . SER A 1 671 ? -6.402 -24.728 -16.005 1.00 98.00 671 SER A N 1
ATOM 5203 C CA . SER A 1 671 ? -7.730 -25.315 -16.153 1.00 98.00 671 SER A CA 1
ATOM 5204 C C . SER A 1 671 ? -8.510 -25.049 -14.875 1.00 98.00 671 SER A C 1
ATOM 5206 O O . SER A 1 671 ? -8.120 -25.533 -13.813 1.00 98.00 671 SER A O 1
ATOM 5208 N N . LEU A 1 672 ? -9.587 -24.277 -14.967 1.00 98.38 672 LEU A N 1
ATOM 5209 C CA . LEU A 1 672 ? -10.473 -23.986 -13.844 1.00 98.38 672 LEU A CA 1
ATOM 5210 C C . LEU A 1 672 ? -11.660 -24.947 -13.855 1.00 98.38 672 LEU A C 1
ATOM 5212 O O . LEU A 1 672 ? -12.293 -25.121 -14.896 1.00 98.38 672 LEU A O 1
ATOM 5216 N N . LEU A 1 673 ? -11.963 -25.553 -12.706 1.00 97.56 673 LEU A N 1
ATOM 5217 C CA . LEU A 1 673 ? -13.208 -26.283 -12.475 1.00 97.56 673 LEU A CA 1
ATOM 5218 C C . LEU A 1 673 ? -14.257 -25.304 -11.942 1.00 97.56 673 LEU A C 1
ATOM 5220 O O . LEU A 1 673 ? -14.090 -24.730 -10.864 1.00 97.56 673 LEU A O 1
ATOM 5224 N N . LEU A 1 674 ? -15.317 -25.107 -12.714 1.00 96.31 674 LEU A N 1
ATOM 5225 C CA . LEU A 1 674 ? -16.361 -24.119 -12.485 1.00 96.31 674 LEU A CA 1
ATOM 5226 C C . LEU A 1 674 ? -17.636 -24.820 -12.018 1.00 96.31 674 LEU A C 1
ATOM 5228 O O . LEU A 1 674 ? -18.070 -25.791 -12.633 1.00 96.31 674 LEU A O 1
ATOM 5232 N N . GLU A 1 675 ? -18.211 -24.327 -10.930 1.00 93.50 675 GLU A N 1
ATOM 5233 C CA . GLU A 1 675 ? -19.388 -24.875 -10.258 1.00 93.50 675 GLU A CA 1
ATOM 5234 C C . GLU A 1 675 ? -20.517 -23.833 -10.292 1.00 93.50 675 GLU A C 1
ATOM 5236 O O . GLU A 1 675 ? -20.350 -22.750 -9.720 1.00 93.50 675 GLU A O 1
ATOM 5241 N N . PRO A 1 676 ? -21.641 -24.108 -10.977 1.00 94.00 676 PRO A N 1
ATOM 5242 C CA . PRO A 1 676 ? -22.796 -23.215 -10.970 1.00 94.00 676 PRO A CA 1
ATOM 5243 C C . PRO A 1 676 ? -23.407 -23.083 -9.571 1.00 94.00 676 PRO A C 1
ATOM 5245 O O . PRO A 1 676 ? -23.573 -24.072 -8.854 1.00 94.00 676 PRO A O 1
ATOM 5248 N N . THR A 1 677 ? -23.786 -21.865 -9.193 1.00 90.69 677 THR A N 1
ATOM 5249 C CA . THR A 1 677 ? -24.356 -21.536 -7.880 1.00 90.69 677 THR A CA 1
ATOM 5250 C C . THR A 1 677 ? -25.703 -20.836 -8.029 1.00 90.69 677 THR A C 1
ATOM 5252 O O . THR A 1 677 ? -26.025 -20.306 -9.087 1.00 90.69 677 THR A O 1
ATOM 5255 N N . ASP A 1 678 ? -26.511 -20.810 -6.972 1.00 88.81 678 ASP A N 1
ATOM 5256 C CA . ASP A 1 678 ? -27.767 -20.041 -6.966 1.00 88.81 678 ASP A CA 1
ATOM 5257 C C . ASP A 1 678 ? -27.560 -18.547 -6.624 1.00 88.81 678 ASP A C 1
ATOM 5259 O O . ASP A 1 678 ? -28.516 -17.780 -6.555 1.00 88.81 678 ASP A O 1
ATOM 5263 N N . GLY A 1 679 ? -26.309 -18.134 -6.380 1.00 85.94 679 GLY A N 1
ATOM 5264 C CA . GLY A 1 679 ? -25.933 -16.773 -5.989 1.00 85.94 679 GLY A CA 1
ATOM 5265 C C . GLY A 1 679 ? -26.108 -16.426 -4.502 1.00 85.94 679 GLY A C 1
ATOM 5266 O O . GLY A 1 679 ? -25.537 -15.435 -4.046 1.00 85.94 679 GLY A O 1
ATOM 5267 N N . THR A 1 680 ? -26.816 -17.243 -3.716 1.00 80.12 680 THR A N 1
ATOM 5268 C CA . THR A 1 680 ? -27.267 -16.920 -2.346 1.00 80.12 680 THR A CA 1
ATOM 5269 C C . THR A 1 680 ? -26.277 -17.296 -1.241 1.00 80.12 680 THR A C 1
ATOM 5271 O O . THR A 1 680 ? -26.372 -16.801 -0.117 1.00 80.12 680 THR A O 1
ATOM 5274 N N . GLY A 1 681 ? -25.303 -18.157 -1.546 1.00 69.81 681 GLY A N 1
ATOM 5275 C CA . GLY A 1 681 ? -24.309 -18.628 -0.579 1.00 69.81 681 GLY A CA 1
ATOM 5276 C C . GLY A 1 681 ? -23.462 -17.498 0.012 1.00 69.81 681 GLY A C 1
ATOM 5277 O O . GLY A 1 681 ? -23.143 -16.542 -0.683 1.00 69.81 681 GLY A O 1
ATOM 5278 N N . ASP A 1 682 ? -23.030 -17.602 1.271 1.00 63.31 682 ASP A N 1
ATOM 5279 C CA . ASP A 1 682 ? -22.355 -16.526 2.027 1.00 63.31 682 ASP A CA 1
ATOM 5280 C C . ASP A 1 682 ? -20.907 -16.227 1.592 1.00 63.31 682 ASP A C 1
ATOM 5282 O O . ASP A 1 682 ? -20.197 -15.433 2.218 1.00 63.31 682 ASP A O 1
ATOM 5286 N N . GLY A 1 683 ? -20.451 -16.914 0.543 1.00 55.12 683 GLY A N 1
ATOM 5287 C CA . GLY A 1 683 ? -19.146 -16.724 -0.060 1.00 55.12 683 GLY A CA 1
ATOM 5288 C C . GLY A 1 683 ? -17.963 -17.081 0.850 1.00 55.12 683 GLY A C 1
ATOM 5289 O O . GLY A 1 683 ? -16.829 -16.684 0.580 1.00 55.12 683 GLY A O 1
ATOM 5290 N N . ARG A 1 684 ? -18.148 -17.827 1.936 1.00 56.62 684 ARG A N 1
ATOM 5291 C CA . ARG A 1 684 ? -17.027 -18.155 2.837 1.00 56.62 684 ARG A CA 1
ATOM 5292 C C . ARG A 1 684 ? -16.406 -19.525 2.605 1.00 56.62 684 ARG A C 1
ATOM 5294 O O . ARG A 1 684 ? -15.386 -19.821 3.210 1.00 56.62 684 ARG A O 1
ATOM 5301 N N . GLY A 1 685 ? -16.947 -20.292 1.659 1.00 51.56 685 GLY A N 1
ATOM 5302 C CA . GLY A 1 685 ? -16.560 -21.685 1.412 1.00 51.56 685 GLY A CA 1
ATOM 5303 C C . GLY A 1 685 ? -17.408 -22.685 2.203 1.00 51.56 685 GLY A C 1
ATOM 5304 O O . GLY A 1 685 ? -17.449 -23.847 1.826 1.00 51.56 685 GLY A O 1
ATOM 5305 N N . ASP A 1 686 ? -18.153 -22.220 3.214 1.00 48.31 686 ASP A N 1
ATOM 5306 C CA . ASP A 1 686 ? -18.988 -23.071 4.074 1.00 48.31 686 ASP A CA 1
ATOM 5307 C C . ASP A 1 686 ? -20.428 -23.230 3.554 1.00 48.31 686 ASP A C 1
ATOM 5309 O O . ASP A 1 686 ? -21.102 -24.208 3.873 1.00 48.31 686 ASP A O 1
ATOM 5313 N N . ARG A 1 687 ? -20.920 -22.268 2.757 1.00 57.06 687 ARG A N 1
ATOM 5314 C CA . ARG A 1 687 ? -22.224 -22.318 2.077 1.00 57.06 687 ARG A CA 1
ATOM 5315 C C . ARG A 1 687 ? -22.114 -21.667 0.706 1.00 57.06 687 ARG A C 1
ATOM 5317 O O . ARG A 1 687 ? -22.235 -20.451 0.574 1.00 57.06 687 ARG A O 1
ATOM 5324 N N . ILE A 1 688 ? -21.852 -22.469 -0.315 1.00 67.62 688 ILE A N 1
ATOM 5325 C CA . ILE A 1 688 ? -22.020 -22.069 -1.713 1.00 67.62 688 ILE A CA 1
ATOM 5326 C C . ILE A 1 688 ? -23.409 -22.559 -2.091 1.00 67.62 688 ILE A C 1
ATOM 5328 O O . ILE A 1 688 ? -23.698 -23.731 -1.881 1.00 67.62 688 ILE A O 1
ATOM 5332 N N . GLY A 1 689 ? -24.296 -21.667 -2.527 1.00 68.25 689 GLY A N 1
ATOM 5333 C CA . GLY A 1 689 ? -25.668 -22.078 -2.792 1.00 68.25 689 GLY A CA 1
ATOM 5334 C C . GLY A 1 689 ? -25.712 -23.090 -3.935 1.00 68.25 689 GLY A C 1
ATOM 5335 O O . GLY A 1 689 ? -25.118 -22.865 -4.993 1.00 68.25 689 GLY A O 1
ATOM 5336 N N . GLU A 1 690 ? -26.328 -24.239 -3.668 1.00 71.50 690 GLU A N 1
ATOM 5337 C CA . GLU A 1 690 ? -26.259 -25.426 -4.514 1.00 71.50 690 GLU A CA 1
ATOM 5338 C C . GLU A 1 690 ? -27.372 -25.400 -5.563 1.00 71.50 690 GLU A C 1
ATOM 5340 O O . GLU A 1 690 ? -28.552 -25.293 -5.241 1.00 71.50 690 GLU A O 1
ATOM 5345 N N . THR A 1 691 ? -27.000 -25.552 -6.831 1.00 83.19 691 THR A N 1
ATOM 5346 C CA . THR A 1 691 ? -27.955 -25.702 -7.945 1.00 83.19 691 THR A CA 1
ATOM 5347 C C . THR A 1 691 ? -28.182 -27.166 -8.322 1.00 83.19 691 THR A C 1
ATOM 5349 O O . THR A 1 691 ? -29.181 -27.499 -8.953 1.00 83.19 691 THR A O 1
ATOM 5352 N N . GLY A 1 692 ? -27.241 -28.047 -7.957 1.00 79.69 692 GLY A N 1
ATOM 5353 C CA . GLY A 1 692 ? -27.178 -29.429 -8.435 1.00 79.69 692 GLY A CA 1
ATOM 5354 C C . GLY A 1 692 ? -26.688 -29.573 -9.882 1.00 79.69 692 GLY A C 1
ATOM 5355 O O . GLY A 1 692 ? -26.614 -30.695 -10.385 1.00 79.69 692 GLY A O 1
ATOM 5356 N N . GLU A 1 693 ? -26.339 -28.475 -10.560 1.00 88.69 693 GLU A N 1
ATOM 5357 C CA . GLU A 1 693 ? -25.790 -28.519 -11.915 1.00 88.69 693 GLU A CA 1
ATOM 5358 C C . GLU A 1 693 ? -24.350 -29.067 -11.926 1.00 88.69 693 GLU A C 1
ATOM 5360 O O . GLU A 1 693 ? -23.576 -28.828 -10.992 1.00 88.69 693 GLU A O 1
ATOM 5365 N N . PRO A 1 694 ? -23.954 -29.814 -12.974 1.00 92.44 694 PRO A N 1
ATOM 5366 C CA . PRO A 1 694 ? -22.624 -30.401 -13.039 1.00 92.44 694 PRO A CA 1
ATOM 5367 C C . PRO A 1 694 ? -21.542 -29.331 -13.218 1.00 92.44 694 PRO A C 1
ATOM 5369 O O . PRO A 1 694 ? -21.682 -28.402 -14.017 1.00 92.44 694 PRO A O 1
ATOM 5372 N N . CYS A 1 695 ? -20.407 -29.517 -12.538 1.00 94.12 695 CYS A N 1
ATOM 5373 C CA . CYS A 1 695 ? -19.230 -28.693 -12.782 1.00 94.12 695 CYS A CA 1
ATOM 5374 C C . CYS A 1 695 ? -18.729 -28.855 -14.224 1.00 94.12 695 CYS A C 1
ATOM 5376 O O . CYS A 1 695 ? -18.763 -29.948 -14.795 1.00 94.12 695 CYS A O 1
ATOM 5378 N N . TYR A 1 696 ? -18.163 -27.790 -14.781 1.00 96.12 696 TYR A N 1
ATOM 5379 C CA . TYR A 1 696 ? -17.538 -27.795 -16.103 1.00 96.12 696 TYR A CA 1
ATOM 5380 C C . TYR A 1 696 ? -16.147 -27.161 -16.056 1.00 96.12 696 TYR A C 1
ATOM 5382 O O . TYR A 1 696 ? -15.808 -26.439 -15.121 1.00 96.12 696 TYR A O 1
ATOM 5390 N N . GLN A 1 697 ? -15.307 -27.453 -17.049 1.00 97.25 697 GLN A N 1
ATOM 5391 C CA . GLN A 1 697 ? -13.935 -26.946 -17.102 1.00 97.25 697 GLN A CA 1
ATOM 5392 C C . GLN A 1 697 ? -13.776 -25.828 -18.132 1.00 97.25 697 GLN A C 1
ATOM 5394 O O . GLN A 1 697 ? -14.410 -25.850 -19.187 1.00 97.25 697 GLN A O 1
ATOM 5399 N N . ALA A 1 698 ? -12.891 -24.877 -17.839 1.00 97.88 698 ALA A N 1
ATOM 5400 C CA . ALA A 1 698 ? -12.451 -23.853 -18.781 1.00 97.88 698 ALA A CA 1
ATOM 5401 C C . ALA A 1 698 ? -10.933 -23.653 -18.695 1.00 97.88 698 ALA A C 1
ATOM 5403 O O . ALA A 1 698 ? -10.373 -23.558 -17.601 1.00 97.88 698 ALA A O 1
ATOM 5404 N N . ASP A 1 699 ? -10.274 -23.584 -19.851 1.00 98.19 699 ASP A N 1
ATOM 5405 C CA . ASP A 1 699 ? -8.834 -23.354 -19.953 1.00 98.19 699 ASP A CA 1
ATOM 5406 C C . ASP A 1 699 ? -8.523 -21.858 -20.095 1.00 98.19 699 ASP A C 1
ATOM 5408 O O . ASP A 1 699 ? -9.181 -21.127 -20.836 1.00 98.19 699 ASP A O 1
ATOM 5412 N N . HIS A 1 700 ? -7.482 -21.413 -19.391 1.00 98.44 700 HIS A N 1
ATOM 5413 C CA . HIS A 1 700 ? -7.086 -20.014 -19.284 1.00 98.44 700 HIS A CA 1
ATOM 5414 C C . HIS A 1 700 ? -5.572 -19.834 -19.414 1.00 98.44 700 HIS A C 1
ATOM 5416 O O . HIS A 1 700 ? -4.784 -20.711 -19.051 1.00 98.44 700 HIS A O 1
ATOM 5422 N N . SER A 1 701 ? -5.140 -18.678 -19.923 1.00 97.50 701 SER A N 1
ATOM 5423 C CA . SER A 1 701 ? -3.708 -18.355 -20.063 1.00 97.50 701 SER A CA 1
ATOM 5424 C C . SER A 1 701 ? -3.104 -17.676 -18.835 1.00 97.50 701 SER A C 1
ATOM 5426 O O . SER A 1 701 ? -1.887 -17.708 -18.655 1.00 97.50 701 SER A O 1
ATOM 5428 N N . ALA A 1 702 ? -3.939 -17.081 -17.987 1.00 98.12 702 ALA A N 1
ATOM 5429 C CA . ALA A 1 702 ? -3.562 -16.469 -16.721 1.00 98.12 702 ALA A CA 1
ATOM 5430 C C . ALA A 1 702 ? -4.769 -16.448 -15.778 1.00 98.12 702 ALA A C 1
ATOM 5432 O O . ALA A 1 702 ? -5.913 -16.473 -16.239 1.00 98.12 702 ALA A O 1
ATOM 5433 N N . VAL A 1 703 ? -4.507 -16.382 -14.474 1.00 98.62 703 VAL A N 1
ATOM 5434 C CA . VAL A 1 703 ? -5.529 -16.304 -13.427 1.00 98.62 703 VAL A CA 1
ATOM 5435 C C . VAL A 1 703 ? -5.206 -15.132 -12.508 1.00 98.62 703 VAL A C 1
ATOM 5437 O O . VAL A 1 703 ? -4.139 -15.065 -11.893 1.00 98.62 703 VAL A O 1
ATOM 5440 N N . ILE A 1 704 ? -6.144 -14.197 -12.434 1.00 98.69 704 ILE A N 1
ATOM 5441 C CA . ILE A 1 704 ? -6.098 -12.994 -11.610 1.00 98.69 704 ILE A CA 1
ATOM 5442 C C . ILE A 1 704 ? -7.202 -13.127 -10.568 1.00 98.69 704 ILE A C 1
ATOM 5444 O O . ILE A 1 704 ? -8.363 -13.294 -10.929 1.00 98.69 704 ILE A O 1
ATOM 5448 N N . MET A 1 705 ? -6.879 -13.043 -9.282 1.00 97.62 705 MET A N 1
ATOM 5449 C CA . MET A 1 705 ? -7.870 -13.216 -8.219 1.00 97.62 705 MET A CA 1
ATOM 5450 C C . MET A 1 705 ? -7.852 -12.054 -7.224 1.00 97.62 705 MET A C 1
ATOM 5452 O O . MET A 1 705 ? -6.795 -11.619 -6.757 1.00 97.62 705 MET A O 1
ATOM 5456 N N . TYR A 1 706 ? -9.052 -11.585 -6.873 1.00 96.00 706 TYR A N 1
ATOM 5457 C CA . TYR A 1 706 ? -9.291 -10.498 -5.921 1.00 96.00 706 TYR A CA 1
ATOM 5458 C C . TYR A 1 706 ? -10.190 -10.973 -4.766 1.00 96.00 706 TYR A C 1
ATOM 5460 O O . TYR A 1 706 ? -11.370 -10.624 -4.717 1.00 96.00 706 TYR A O 1
ATOM 5468 N N . PRO A 1 707 ? -9.656 -11.763 -3.816 1.00 90.44 707 PRO A N 1
ATOM 5469 C CA . PRO A 1 707 ? -10.455 -12.425 -2.777 1.00 90.44 707 PRO A CA 1
ATOM 5470 C C . PRO A 1 707 ? -10.974 -11.472 -1.686 1.00 90.44 707 PRO A C 1
ATOM 5472 O O . PRO A 1 707 ? -11.913 -11.805 -0.967 1.00 90.44 707 PRO A O 1
ATOM 5475 N N . GLY A 1 708 ? -10.339 -10.305 -1.520 1.00 88.31 708 GLY A N 1
ATOM 5476 C CA . GLY A 1 708 ? -10.498 -9.472 -0.326 1.00 88.31 708 GLY A CA 1
ATOM 5477 C C . GLY A 1 708 ? -9.831 -10.080 0.921 1.00 88.31 708 GLY A C 1
ATOM 5478 O O . GLY A 1 708 ? -9.431 -11.242 0.946 1.00 88.31 708 GLY A O 1
ATOM 5479 N N . ASN A 1 709 ? -9.657 -9.268 1.964 1.00 84.50 709 ASN A N 1
ATOM 5480 C CA . ASN A 1 709 ? -9.060 -9.670 3.249 1.00 84.50 709 ASN A CA 1
ATOM 5481 C C . ASN A 1 709 ? -10.071 -9.651 4.416 1.00 84.50 709 ASN A C 1
ATOM 5483 O O . ASN A 1 709 ? -9.739 -10.076 5.521 1.00 84.50 709 ASN A O 1
ATOM 5487 N N . LEU A 1 710 ? -11.295 -9.166 4.180 1.00 86.12 710 LEU A N 1
ATOM 5488 C CA . LEU A 1 710 ? -12.401 -9.162 5.139 1.00 86.12 710 LEU A CA 1
ATOM 5489 C C . LEU A 1 710 ? -13.285 -10.390 4.893 1.00 86.12 710 LEU A C 1
ATOM 5491 O O . LEU A 1 710 ? -14.440 -10.267 4.510 1.00 86.12 710 LEU A O 1
ATOM 5495 N N . THR A 1 711 ? -12.714 -11.589 5.001 1.00 82.31 711 THR A N 1
ATOM 5496 C CA . THR A 1 711 ? -13.412 -12.824 4.608 1.00 82.31 711 THR A CA 1
ATOM 5497 C C . THR A 1 711 ? -13.990 -13.576 5.798 1.00 82.31 711 THR A C 1
ATOM 5499 O O . THR A 1 711 ? -15.176 -13.888 5.798 1.00 82.31 711 THR A O 1
ATOM 5502 N N . LEU A 1 712 ? -13.178 -13.856 6.823 1.00 86.12 712 LEU A N 1
ATOM 5503 C CA . LEU A 1 712 ? -13.583 -14.686 7.959 1.00 86.12 712 LEU A CA 1
ATOM 5504 C C . LEU A 1 712 ? -13.585 -13.853 9.246 1.00 86.12 712 LEU A C 1
ATOM 5506 O O . LEU A 1 712 ? -12.527 -13.381 9.659 1.00 86.12 712 LEU A O 1
ATOM 5510 N N . PRO A 1 713 ? -14.737 -13.625 9.898 1.00 86.88 713 PRO A N 1
ATOM 5511 C CA . PRO A 1 713 ? -14.785 -12.877 11.151 1.00 86.88 713 PRO A CA 1
ATOM 5512 C C . PRO A 1 713 ? -13.987 -13.556 12.266 1.00 86.88 713 PRO A C 1
ATOM 5514 O O . PRO A 1 713 ? -14.131 -14.755 12.500 1.00 86.88 713 PRO A O 1
ATOM 5517 N N . LYS A 1 714 ? -13.204 -12.784 13.024 1.00 88.69 714 LYS A N 1
ATOM 5518 C CA . LYS A 1 714 ? -12.500 -13.285 14.211 1.00 88.69 714 LYS A CA 1
ATOM 5519 C C . LYS A 1 714 ? -13.496 -13.586 15.320 1.00 88.69 714 LYS A C 1
ATOM 5521 O O . LYS A 1 714 ? -14.061 -12.661 15.900 1.00 88.69 714 LYS A O 1
ATOM 5526 N N . ARG A 1 715 ? -13.675 -14.865 15.650 1.00 88.06 715 ARG A N 1
ATOM 5527 C CA . ARG A 1 715 ? -14.548 -15.313 16.744 1.00 88.06 715 ARG A CA 1
ATOM 5528 C C . ARG A 1 715 ? -13.732 -15.605 18.009 1.00 88.06 715 ARG A C 1
ATOM 5530 O O . ARG A 1 715 ? -12.584 -16.033 17.954 1.00 88.06 715 ARG A O 1
ATOM 5537 N N . THR A 1 716 ? -14.307 -15.308 19.166 1.00 89.69 716 THR A N 1
ATOM 5538 C CA . THR A 1 716 ? -13.711 -15.508 20.495 1.00 89.69 716 THR A CA 1
ATOM 5539 C C . THR A 1 716 ? -14.841 -15.534 21.514 1.00 89.69 716 THR A C 1
ATOM 5541 O O . THR A 1 716 ? -15.711 -14.657 21.491 1.00 89.69 716 THR A O 1
ATOM 5544 N N . GLU A 1 717 ? -14.822 -16.533 22.385 1.00 93.12 717 GLU A N 1
ATOM 5545 C CA . GLU A 1 717 ? -15.771 -16.688 23.484 1.00 93.12 717 GLU A CA 1
ATOM 5546 C C . GLU A 1 717 ? -15.224 -16.022 24.751 1.00 93.12 717 GLU A C 1
ATOM 5548 O O . GLU A 1 717 ? -14.037 -16.135 25.074 1.00 93.12 717 GLU A O 1
ATOM 5553 N N . LEU A 1 718 ? -16.078 -15.282 25.455 1.00 93.69 718 LEU A N 1
ATOM 5554 C CA . LEU A 1 718 ? -15.741 -14.654 26.725 1.00 93.69 718 LEU A CA 1
ATOM 5555 C C . LEU A 1 718 ? -16.104 -15.582 27.884 1.00 93.69 718 LEU A C 1
ATOM 5557 O O . LEU A 1 718 ? -17.130 -16.252 27.891 1.00 93.69 718 LEU A O 1
ATOM 5561 N N . LYS A 1 719 ? -15.292 -15.578 28.940 1.00 96.31 719 LYS A N 1
ATOM 5562 C CA . LYS A 1 719 ? -15.638 -16.320 30.155 1.00 96.31 719 LYS A CA 1
ATOM 5563 C C . LYS A 1 719 ? -16.928 -15.759 30.769 1.00 96.31 719 LYS A C 1
ATOM 5565 O O . LYS A 1 719 ? -16.960 -14.574 31.101 1.00 96.31 719 LYS A O 1
ATOM 5570 N N . GLY A 1 720 ? -17.927 -16.611 30.994 1.00 94.69 720 GLY A N 1
ATOM 5571 C CA . GLY A 1 720 ? -19.229 -16.230 31.554 1.00 94.69 720 GLY A CA 1
ATOM 5572 C C . GLY A 1 720 ? -20.219 -15.675 30.528 1.00 94.69 720 GLY A C 1
ATOM 5573 O O . GLY A 1 720 ? -21.233 -15.113 30.938 1.00 94.69 720 GLY A O 1
ATOM 5574 N N . GLU A 1 721 ? -19.918 -15.782 29.225 1.00 94.19 721 GLU A N 1
ATOM 5575 C CA . GLU A 1 721 ? -20.784 -15.330 28.123 1.00 94.19 721 GLU A CA 1
ATOM 5576 C C . GLU A 1 721 ? -22.185 -15.956 28.187 1.00 94.19 721 GLU A C 1
ATOM 5578 O O . GLU A 1 721 ? -23.170 -15.264 27.956 1.00 94.19 721 GLU A O 1
ATOM 5583 N N . ASP A 1 722 ? -22.270 -17.212 28.627 1.00 94.31 722 ASP A N 1
ATOM 5584 C CA . ASP A 1 722 ? -23.490 -17.987 28.880 1.00 94.31 722 ASP A CA 1
ATOM 5585 C C . ASP A 1 722 ? -24.403 -17.398 29.969 1.00 94.31 722 ASP A C 1
ATOM 5587 O O . ASP A 1 722 ? -25.598 -17.679 30.000 1.00 94.31 722 ASP A O 1
ATOM 5591 N N . THR A 1 723 ? -23.850 -16.570 30.858 1.00 94.81 723 THR A N 1
ATOM 5592 C CA . THR A 1 723 ? -24.587 -15.946 31.969 1.00 94.81 723 THR A CA 1
ATOM 5593 C C . THR A 1 723 ? -25.023 -14.510 31.686 1.00 94.81 723 THR A C 1
ATOM 5595 O O . THR A 1 723 ? -25.653 -13.891 32.540 1.00 94.81 723 THR A O 1
ATOM 5598 N N . PHE A 1 724 ? -24.652 -13.939 30.538 1.00 96.62 724 PHE A N 1
ATOM 5599 C CA . PHE A 1 724 ? -25.032 -12.575 30.180 1.00 96.62 724 PHE A CA 1
ATOM 5600 C C . PHE A 1 724 ? -26.500 -12.537 29.731 1.00 96.62 724 PHE A C 1
ATOM 5602 O O . PHE A 1 724 ? -26.906 -13.307 28.869 1.00 96.62 724 PHE A O 1
ATOM 5609 N N . GLU A 1 725 ? -27.305 -11.642 30.304 1.00 93.62 725 GLU A N 1
ATOM 5610 C CA . GLU A 1 725 ? -28.755 -11.601 30.045 1.00 93.62 725 GLU A CA 1
ATOM 5611 C C . GLU A 1 725 ? -29.115 -10.828 28.768 1.00 93.62 725 GLU A C 1
ATOM 5613 O O . GLU A 1 725 ? -30.228 -10.939 28.255 1.00 93.62 725 GLU A O 1
ATOM 5618 N N . GLY A 1 726 ? -28.190 -10.004 28.273 1.00 94.56 726 GLY A N 1
ATOM 5619 C CA . GLY A 1 726 ? -28.395 -9.156 27.107 1.00 94.56 726 GLY A CA 1
ATOM 5620 C C . GLY A 1 726 ? -27.934 -9.776 25.782 1.00 94.56 726 GLY A C 1
ATOM 5621 O O . GLY A 1 726 ? -27.286 -10.821 25.756 1.00 94.56 726 GLY A O 1
ATOM 5622 N N . PRO A 1 727 ? -28.198 -9.108 24.647 1.00 95.69 727 PRO A N 1
ATOM 5623 C CA . PRO A 1 727 ? -27.679 -9.533 23.353 1.00 95.69 727 PRO A CA 1
ATOM 5624 C C . PRO A 1 727 ? -26.147 -9.478 23.293 1.00 95.69 727 PRO A C 1
ATOM 5626 O O . PRO A 1 727 ? -25.532 -8.473 23.670 1.00 95.69 727 PRO A O 1
ATOM 5629 N N . ILE A 1 728 ? -25.545 -10.532 22.738 1.00 95.94 728 ILE A N 1
ATOM 5630 C CA . ILE A 1 728 ? -24.130 -10.579 22.360 1.00 95.94 728 ILE A CA 1
ATOM 5631 C C . ILE A 1 728 ? -24.047 -10.871 20.868 1.00 95.94 728 ILE A C 1
ATOM 5633 O O . ILE A 1 728 ? -24.568 -11.879 20.400 1.00 95.94 728 ILE A O 1
ATOM 5637 N N . SER A 1 729 ? -23.389 -9.995 20.115 1.00 94.88 729 SER A N 1
ATOM 5638 C CA . SER A 1 729 ? -23.252 -10.149 18.666 1.00 94.88 729 SER A CA 1
ATOM 5639 C C . SER A 1 729 ? -21.900 -9.643 18.166 1.00 94.88 729 SER A C 1
ATOM 5641 O O . SER A 1 729 ? -21.159 -8.988 18.896 1.00 94.88 729 SER A O 1
ATOM 5643 N N . TYR A 1 730 ? -21.558 -9.965 16.922 1.00 92.88 730 TYR A N 1
ATOM 5644 C CA . TYR A 1 730 ? -20.423 -9.386 16.208 1.00 92.88 730 TYR A CA 1
ATOM 5645 C C . TYR A 1 730 ? -20.839 -8.196 15.335 1.00 92.88 730 TYR A C 1
ATOM 5647 O O . TYR A 1 730 ? -19.957 -7.513 14.822 1.00 92.88 730 TYR A O 1
ATOM 5655 N N . ALA A 1 731 ? -22.145 -7.927 15.213 1.00 91.75 731 ALA A N 1
ATOM 5656 C CA . ALA A 1 731 ? -22.730 -6.807 14.477 1.00 91.75 731 ALA A CA 1
ATOM 5657 C C . ALA A 1 731 ? -22.115 -6.623 13.084 1.00 91.75 731 ALA A C 1
ATOM 5659 O O . ALA A 1 731 ? -21.733 -5.519 12.699 1.00 91.75 731 ALA A O 1
ATOM 5660 N N . ILE A 1 732 ? -21.990 -7.725 12.356 1.00 89.06 732 ILE A N 1
ATOM 5661 C CA . ILE A 1 732 ? -21.475 -7.828 10.987 1.00 89.06 732 ILE A CA 1
ATOM 5662 C C . ILE A 1 732 ? -22.495 -8.603 10.164 1.00 89.06 732 ILE A C 1
ATOM 5664 O O . ILE A 1 732 ? -23.212 -9.440 10.707 1.00 89.06 732 ILE A O 1
ATOM 5668 N N . MET A 1 733 ? -22.519 -8.413 8.847 1.00 85.75 733 MET A N 1
ATOM 5669 C CA . MET A 1 733 ? -23.373 -9.225 7.967 1.00 85.75 733 MET A CA 1
ATOM 5670 C C . MET A 1 733 ? -24.864 -9.135 8.337 1.00 85.75 733 MET A C 1
ATOM 5672 O O . MET A 1 733 ? -25.602 -10.108 8.193 1.00 85.75 733 MET A O 1
ATOM 5676 N N . ASN A 1 734 ? -25.294 -7.990 8.880 1.00 89.19 734 ASN A N 1
ATOM 5677 C CA . ASN A 1 734 ? -26.642 -7.779 9.416 1.00 89.19 734 ASN A CA 1
ATOM 5678 C C . ASN A 1 734 ? -27.067 -8.800 10.495 1.00 89.19 734 ASN A C 1
ATOM 5680 O O . ASN A 1 734 ? -28.257 -9.021 10.702 1.00 89.19 734 ASN A O 1
ATOM 5684 N N . ASP A 1 735 ? -26.118 -9.396 11.233 1.00 90.31 735 ASP A N 1
ATOM 5685 C CA . ASP A 1 735 ? -26.393 -10.365 12.310 1.00 90.31 735 ASP A CA 1
ATOM 5686 C C . ASP A 1 735 ? -26.929 -9.731 13.613 1.00 90.31 735 ASP A C 1
ATOM 5688 O O . ASP A 1 735 ? -27.054 -10.407 14.638 1.00 90.31 735 ASP A O 1
ATOM 5692 N N . PHE A 1 736 ? -27.240 -8.430 13.602 1.00 94.88 736 PHE A N 1
ATOM 5693 C CA . PHE A 1 736 ? -27.686 -7.677 14.771 1.00 94.88 736 PHE A CA 1
ATOM 5694 C C . PHE A 1 736 ? -28.692 -6.572 14.415 1.00 94.88 736 PHE A C 1
ATOM 5696 O O . PHE A 1 736 ? -28.402 -5.702 13.595 1.00 94.88 736 PHE A O 1
ATOM 5703 N N . ASP A 1 737 ? -29.844 -6.553 15.097 1.00 95.44 737 ASP A N 1
ATOM 5704 C CA . ASP A 1 737 ? -30.800 -5.440 15.023 1.00 95.44 737 ASP A CA 1
ATOM 5705 C C . ASP A 1 737 ? -30.399 -4.322 15.998 1.00 95.44 737 ASP A C 1
ATOM 5707 O O . ASP A 1 737 ? -30.572 -4.432 17.217 1.00 95.44 737 ASP A O 1
ATOM 5711 N N . TYR A 1 738 ? -29.900 -3.205 15.460 1.00 96.31 738 TYR A N 1
ATOM 5712 C CA . TYR A 1 738 ? -29.474 -2.056 16.262 1.00 96.31 738 TYR A CA 1
ATOM 5713 C C . TYR A 1 738 ? -30.602 -1.400 17.069 1.00 96.31 738 TYR A C 1
ATOM 5715 O O . TYR A 1 738 ? -30.309 -0.690 18.030 1.00 96.31 738 TYR A O 1
ATOM 5723 N N . LYS A 1 739 ? -31.886 -1.667 16.797 1.00 96.12 739 LYS A N 1
ATOM 5724 C CA . LYS A 1 739 ? -32.980 -1.210 17.680 1.00 96.12 739 LYS A CA 1
ATOM 5725 C C . LYS A 1 739 ? -32.850 -1.765 19.101 1.00 96.12 739 LYS A C 1
ATOM 5727 O O . LYS A 1 739 ? -33.307 -1.130 20.049 1.00 96.12 739 LYS A O 1
ATOM 5732 N N . ALA A 1 740 ? -32.164 -2.897 19.277 1.00 96.31 740 ALA A N 1
ATOM 5733 C CA . ALA A 1 740 ? -31.897 -3.480 20.588 1.00 96.31 740 ALA A CA 1
ATOM 5734 C C . ALA A 1 740 ? -31.016 -2.594 21.492 1.00 96.31 740 ALA A C 1
ATOM 5736 O O . ALA A 1 740 ? -31.010 -2.789 22.708 1.00 96.31 740 ALA A O 1
ATOM 5737 N N . VAL A 1 741 ? -30.286 -1.612 20.940 1.00 97.44 741 VAL A N 1
ATOM 5738 C CA . VAL A 1 741 ? -29.435 -0.713 21.739 1.00 97.44 741 VAL A CA 1
ATOM 5739 C C . VAL A 1 741 ? -30.158 0.531 22.256 1.00 97.44 741 VAL A C 1
ATOM 5741 O O . VAL A 1 741 ? -29.587 1.269 23.058 1.00 97.44 741 VAL A O 1
ATOM 5744 N N . THR A 1 742 ? -31.397 0.794 21.833 1.00 97.75 742 THR A N 1
ATOM 5745 C CA . THR A 1 742 ? -32.112 2.026 22.188 1.00 97.75 742 THR A CA 1
ATOM 5746 C C . THR A 1 742 ? -32.307 2.153 23.702 1.00 97.75 742 THR A C 1
ATOM 5748 O O . THR A 1 742 ? -32.882 1.286 24.357 1.00 97.75 742 THR A O 1
ATOM 5751 N N . GLY A 1 743 ? -31.799 3.247 24.276 1.00 96.69 743 GLY A N 1
ATOM 5752 C CA . GLY A 1 743 ? -31.807 3.506 25.720 1.00 96.69 743 GLY A CA 1
ATOM 5753 C C . GLY A 1 743 ? -30.871 2.610 26.544 1.00 96.69 743 GLY A C 1
ATOM 5754 O O . GLY A 1 743 ? -30.815 2.753 27.765 1.00 96.69 743 GLY A O 1
ATOM 5755 N N . LYS A 1 744 ? -30.115 1.705 25.912 1.00 97.69 744 LYS A N 1
ATOM 5756 C CA . LYS A 1 744 ? -29.250 0.717 26.572 1.00 97.69 744 LYS A CA 1
ATOM 5757 C C . LYS A 1 744 ? -27.790 1.154 26.636 1.00 97.69 744 LYS A C 1
ATOM 5759 O O . LYS A 1 744 ? -27.324 1.966 25.833 1.00 97.69 744 LYS A O 1
ATOM 5764 N N . ARG A 1 745 ? -27.056 0.568 27.581 1.00 97.88 745 ARG A N 1
ATOM 5765 C CA . ARG A 1 745 ? -25.603 0.699 27.728 1.00 97.88 745 ARG A CA 1
ATOM 5766 C C . ARG A 1 745 ? -24.921 -0.389 26.907 1.00 97.88 745 ARG A C 1
ATOM 5768 O O . ARG A 1 745 ? -25.199 -1.571 27.095 1.00 97.88 745 ARG A O 1
ATOM 5775 N N . VAL A 1 746 ? -24.018 -0.012 26.012 1.00 98.44 746 VAL A N 1
ATOM 5776 C CA . VAL A 1 746 ? -23.409 -0.936 25.045 1.00 98.44 746 VAL A CA 1
ATOM 5777 C C . VAL A 1 746 ? -21.920 -1.104 25.327 1.00 98.44 746 VAL A C 1
ATOM 5779 O O . VAL A 1 746 ? -21.183 -0.122 25.409 1.00 98.44 746 VAL A O 1
ATOM 5782 N N . GLY A 1 747 ? -21.459 -2.346 25.443 1.00 98.25 747 GLY A N 1
ATOM 5783 C CA . GLY A 1 747 ? -20.043 -2.701 25.445 1.00 98.25 747 GLY A CA 1
ATOM 5784 C C . GLY A 1 747 ? -19.562 -2.991 24.027 1.00 98.25 747 GLY A C 1
ATOM 5785 O O . GLY A 1 747 ? -19.987 -3.967 23.424 1.00 98.25 747 GLY A O 1
ATOM 5786 N N . ILE A 1 748 ? -18.664 -2.169 23.494 1.00 98.19 748 ILE A N 1
ATOM 5787 C CA . ILE A 1 748 ? -18.047 -2.347 22.177 1.00 98.19 748 ILE A CA 1
ATOM 5788 C C . ILE A 1 748 ? -16.632 -2.887 22.381 1.00 98.19 748 ILE A C 1
ATOM 5790 O O . ILE A 1 748 ? -15.766 -2.192 22.907 1.00 98.19 748 ILE A O 1
ATOM 5794 N N . LEU A 1 749 ? -16.384 -4.134 21.988 1.00 97.31 749 LEU A N 1
ATOM 5795 C CA . LEU A 1 749 ? -15.115 -4.814 22.234 1.00 97.31 749 LEU A CA 1
ATOM 5796 C C . LEU A 1 749 ? -14.227 -4.740 20.997 1.00 97.31 749 LEU A C 1
ATOM 5798 O O . LEU A 1 749 ? -14.455 -5.434 20.012 1.00 97.31 749 LEU A O 1
ATOM 5802 N N . GLY A 1 750 ? -13.191 -3.914 21.061 1.00 95.06 750 GLY A N 1
ATOM 5803 C CA . GLY A 1 750 ? -12.309 -3.616 19.940 1.00 95.06 750 GLY A CA 1
ATOM 5804 C C . GLY A 1 750 ? -12.096 -2.116 19.767 1.00 95.06 750 GLY A C 1
ATOM 5805 O O . GLY A 1 750 ? -12.812 -1.290 20.320 1.00 95.06 750 GLY A O 1
ATOM 5806 N N . HIS A 1 751 ? -11.073 -1.760 18.994 1.00 95.12 751 HIS A N 1
ATOM 5807 C CA . HIS A 1 751 ? -10.743 -0.367 18.657 1.00 95.12 751 HIS A CA 1
ATOM 5808 C C . HIS A 1 751 ? -10.312 -0.274 17.186 1.00 95.12 751 HIS A C 1
ATOM 5810 O O . HIS A 1 751 ? -9.346 0.388 16.834 1.00 95.12 751 HIS A O 1
ATOM 5816 N N . GLY A 1 752 ? -10.928 -1.083 16.322 1.00 93.06 752 GLY A N 1
ATOM 5817 C CA . GLY A 1 752 ? -10.644 -1.101 14.886 1.00 93.06 752 GLY A CA 1
ATOM 5818 C C . GLY A 1 752 ? -11.553 -0.163 14.096 1.00 93.06 752 GLY A C 1
ATOM 5819 O O . GLY A 1 752 ? -12.451 0.470 14.651 1.00 93.06 752 GLY A O 1
ATOM 5820 N N . ALA A 1 753 ? -11.368 -0.131 12.776 1.00 91.88 753 ALA A N 1
ATOM 5821 C CA . ALA A 1 753 ? -12.174 0.702 11.885 1.00 91.88 753 ALA A CA 1
ATOM 5822 C C . ALA A 1 753 ? -13.682 0.411 11.990 1.00 91.88 753 ALA A C 1
ATOM 5824 O O . ALA A 1 753 ? -14.487 1.330 12.152 1.00 91.88 753 ALA A O 1
ATOM 5825 N N . PHE A 1 754 ? -14.028 -0.876 12.050 1.00 92.25 754 PHE A N 1
ATOM 5826 C CA . PHE A 1 754 ? -15.400 -1.341 12.224 1.00 92.25 754 PHE A CA 1
ATOM 5827 C C . PHE A 1 754 ? -15.978 -1.047 13.622 1.00 92.25 754 PHE A C 1
ATOM 5829 O O . PHE A 1 754 ? -17.180 -0.835 13.762 1.00 92.25 754 PHE A O 1
ATOM 5836 N N . ALA A 1 755 ? -15.131 -0.963 14.656 1.00 95.25 755 ALA A N 1
ATOM 5837 C CA . ALA A 1 755 ? -15.565 -0.591 16.005 1.00 95.25 755 ALA A CA 1
ATOM 5838 C C . ALA A 1 755 ? -15.937 0.891 16.110 1.00 95.25 755 ALA A C 1
ATOM 5840 O O . ALA A 1 755 ? -16.957 1.233 16.704 1.00 95.25 755 ALA A O 1
ATOM 5841 N N . VAL A 1 756 ? -15.152 1.760 15.468 1.00 95.62 756 VAL A N 1
ATOM 5842 C CA . VAL A 1 756 ? -15.466 3.192 15.334 1.00 95.62 756 VAL A CA 1
ATOM 5843 C C . VAL A 1 756 ? -16.769 3.400 14.556 1.00 95.62 756 VAL A C 1
ATOM 5845 O O . VAL A 1 756 ? -17.587 4.237 14.932 1.00 95.62 756 VAL A O 1
ATOM 5848 N N . GLU A 1 757 ? -16.992 2.612 13.505 1.00 95.19 757 GLU A N 1
ATOM 5849 C CA . GLU A 1 757 ? -18.247 2.605 12.751 1.00 95.19 757 GLU A CA 1
ATOM 5850 C C . GLU A 1 757 ? -19.443 2.170 13.608 1.00 95.19 757 GLU A C 1
ATOM 5852 O O . GLU A 1 757 ? -20.450 2.874 13.652 1.00 95.19 757 GLU A O 1
ATOM 5857 N N . ASN A 1 758 ? -19.331 1.053 14.323 1.00 96.44 758 ASN A N 1
ATOM 5858 C CA . ASN A 1 758 ? -20.410 0.549 15.170 1.00 96.44 758 ASN A CA 1
ATOM 5859 C C . ASN A 1 758 ? -20.740 1.494 16.324 1.00 96.44 758 ASN A C 1
ATOM 5861 O O . ASN A 1 758 ? -21.901 1.605 16.702 1.00 96.44 758 ASN A O 1
ATOM 5865 N N . LEU A 1 759 ? -19.751 2.212 16.866 1.00 97.56 759 LEU A N 1
ATOM 5866 C CA . LEU A 1 759 ? -20.005 3.267 17.845 1.00 97.56 759 LEU A CA 1
ATOM 5867 C C . LEU A 1 759 ? -20.941 4.337 17.272 1.00 97.56 759 LEU A C 1
ATOM 5869 O O . LEU A 1 759 ? -21.910 4.703 17.935 1.00 97.56 759 LEU A O 1
ATOM 5873 N N . ARG A 1 760 ? -20.686 4.808 16.042 1.00 96.62 760 ARG A N 1
ATOM 5874 C CA . ARG A 1 760 ? -21.599 5.729 15.348 1.00 96.62 760 ARG A CA 1
ATOM 5875 C C . ARG A 1 760 ? -22.986 5.104 15.227 1.00 96.62 760 ARG A C 1
ATOM 5877 O O . ARG A 1 760 ? -23.942 5.752 15.635 1.00 96.62 760 ARG A O 1
ATOM 5884 N N . THR A 1 761 ? -23.102 3.876 14.722 1.00 97.00 761 THR A N 1
ATOM 5885 C CA . THR A 1 761 ? -24.413 3.244 14.501 1.00 97.00 761 THR A CA 1
ATOM 5886 C C . THR A 1 761 ? -25.190 3.072 15.811 1.00 97.00 761 THR A C 1
ATOM 5888 O O . THR A 1 761 ? -26.348 3.462 15.896 1.00 97.00 761 THR A O 1
ATOM 5891 N N . CYS A 1 762 ? -24.561 2.599 16.890 1.00 97.62 762 CYS A N 1
ATOM 5892 C CA . CYS A 1 762 ? -25.218 2.488 18.198 1.00 97.62 762 CYS A CA 1
ATOM 5893 C C . CYS A 1 762 ? -25.753 3.837 18.710 1.00 97.62 762 CYS A C 1
ATOM 5895 O O . CYS A 1 762 ? -26.840 3.901 19.283 1.00 97.62 762 CYS A O 1
ATOM 5897 N N . LEU A 1 763 ? -25.012 4.925 18.482 1.00 96.94 763 LEU A N 1
ATOM 5898 C CA . LEU A 1 763 ? -25.440 6.278 18.842 1.00 96.94 763 LEU A CA 1
ATOM 5899 C C . LEU A 1 763 ? -26.524 6.820 17.891 1.00 96.94 763 LEU A C 1
ATOM 5901 O O . LEU A 1 763 ? -27.422 7.542 18.326 1.00 96.94 763 LEU A O 1
ATOM 5905 N N . GLU A 1 764 ? -26.492 6.459 16.603 1.00 96.12 764 GLU A N 1
ATOM 5906 C CA . GLU A 1 764 ? -27.579 6.729 15.652 1.00 96.12 764 GLU A CA 1
ATOM 5907 C C . GLU A 1 764 ? -28.891 6.061 16.118 1.00 96.12 764 GLU A C 1
ATOM 5909 O O . GLU A 1 764 ? -29.948 6.687 16.017 1.00 96.12 764 GLU A O 1
ATOM 5914 N N . TYR A 1 765 ? -28.812 4.878 16.736 1.00 97.31 765 TYR A N 1
ATOM 5915 C CA . TYR A 1 765 ? -29.932 4.142 17.347 1.00 97.31 765 TYR A CA 1
ATOM 5916 C C . TYR A 1 765 ? -30.175 4.468 18.833 1.00 97.31 765 TYR A C 1
ATOM 5918 O O . TYR A 1 765 ? -30.864 3.731 19.545 1.00 97.31 765 TYR A O 1
ATOM 5926 N N . SER A 1 766 ? -29.672 5.616 19.295 1.00 97.25 766 SER A N 1
ATOM 5927 C CA . SER A 1 766 ? -29.992 6.193 20.604 1.00 97.25 766 SER A CA 1
ATOM 5928 C C . SER A 1 766 ? -29.602 5.307 21.794 1.00 97.25 766 SER A C 1
ATOM 5930 O O . SER A 1 766 ? -30.356 5.212 22.768 1.00 97.25 766 SER A O 1
ATOM 5932 N N . CYS A 1 767 ? -28.433 4.655 21.750 1.00 97.50 767 CYS A N 1
ATOM 5933 C CA . CYS A 1 767 ? -27.869 4.056 22.960 1.00 97.50 767 CYS A CA 1
ATOM 5934 C C . CYS A 1 767 ? -27.591 5.129 24.027 1.00 97.50 767 CYS A C 1
ATOM 5936 O O . CYS A 1 767 ? -27.234 6.266 23.711 1.00 97.50 767 CYS A O 1
ATOM 5938 N N . SER A 1 768 ? -27.785 4.785 25.302 1.00 96.31 768 SER A N 1
ATOM 5939 C CA . SER A 1 768 ? -27.651 5.743 26.411 1.00 96.31 768 SER A CA 1
ATOM 5940 C C . SER A 1 768 ? -26.195 5.963 26.822 1.00 96.31 768 SER A C 1
ATOM 5942 O O . SER A 1 768 ? -25.820 7.046 27.269 1.00 96.31 768 SER A O 1
ATOM 5944 N N . LYS A 1 769 ? -25.353 4.938 26.662 1.00 97.50 769 LYS A N 1
ATOM 5945 C CA . LYS A 1 769 ? -23.919 4.977 26.967 1.00 97.50 769 LYS A CA 1
ATOM 5946 C C . LYS A 1 769 ? -23.185 3.921 26.147 1.00 97.50 769 LYS A C 1
ATOM 5948 O O . LYS A 1 769 ? -23.685 2.810 25.987 1.00 97.50 769 LYS A O 1
ATOM 5953 N N . ALA A 1 770 ? -21.968 4.227 25.709 1.00 98.19 770 ALA A N 1
ATOM 5954 C CA . ALA A 1 770 ? -21.063 3.249 25.111 1.00 98.19 770 ALA A CA 1
ATOM 5955 C C . ALA A 1 770 ? -19.768 3.096 25.927 1.00 98.19 770 ALA A C 1
ATOM 5957 O O . ALA A 1 770 ? -19.188 4.080 26.394 1.00 98.19 770 ALA A O 1
ATOM 5958 N N . TYR A 1 771 ? -19.289 1.861 26.053 1.00 98.38 771 TYR A N 1
ATOM 5959 C CA . TYR A 1 771 ? -17.978 1.515 26.598 1.00 98.38 771 TYR A CA 1
ATOM 5960 C C . TYR A 1 771 ? -17.170 0.821 25.511 1.00 98.38 771 TYR A C 1
ATOM 5962 O O . TYR A 1 771 ? -17.439 -0.333 25.186 1.00 98.38 771 TYR A O 1
ATOM 5970 N N . MET A 1 772 ? -16.178 1.5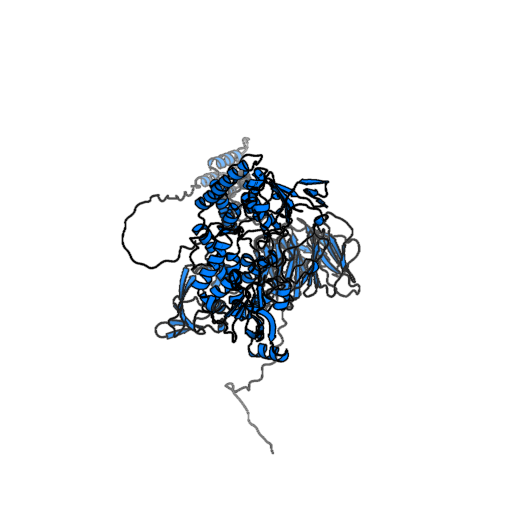04 24.946 1.00 97.81 772 MET A N 1
ATOM 5971 C CA . MET A 1 772 ? -15.269 0.897 23.982 1.00 97.81 772 MET A CA 1
ATOM 5972 C C . MET A 1 772 ? -14.071 0.295 24.717 1.00 97.81 772 MET A C 1
ATOM 5974 O O . MET A 1 772 ? -13.215 1.015 25.229 1.00 97.81 772 MET A O 1
ATOM 5978 N N . ILE A 1 773 ? -14.030 -1.031 24.801 1.00 97.62 773 ILE A N 1
ATOM 5979 C CA . ILE A 1 773 ? -13.052 -1.787 25.584 1.00 97.62 773 ILE A CA 1
ATOM 5980 C C . ILE A 1 773 ? -12.040 -2.417 24.632 1.00 97.62 773 ILE A C 1
ATOM 5982 O O . ILE A 1 773 ? -12.397 -3.118 23.684 1.00 97.62 773 ILE A O 1
ATOM 5986 N N . CYS A 1 774 ? -10.758 -2.166 24.870 1.00 95.44 774 CYS A N 1
ATOM 5987 C CA . CYS A 1 774 ? -9.683 -2.605 23.994 1.00 95.44 774 CYS A CA 1
ATOM 5988 C C . CYS A 1 774 ? -8.417 -2.933 24.780 1.00 95.44 774 CYS A C 1
ATOM 5990 O O . CYS A 1 774 ? -8.163 -2.360 25.828 1.00 95.44 774 CYS A O 1
ATOM 5992 N N . ARG A 1 775 ? -7.580 -3.825 24.245 1.00 92.81 775 ARG A N 1
ATOM 5993 C CA . ARG A 1 775 ? -6.295 -4.178 24.878 1.00 92.81 775 ARG A CA 1
ATOM 5994 C C . ARG A 1 775 ? -5.238 -3.089 24.728 1.00 92.81 775 ARG A C 1
ATOM 5996 O O . ARG A 1 775 ? -4.318 -2.989 25.527 1.00 92.81 775 ARG A O 1
ATOM 6003 N N . ARG A 1 776 ? -5.334 -2.343 23.628 1.00 92.19 776 ARG A N 1
ATOM 6004 C CA . ARG A 1 776 ? -4.493 -1.200 23.280 1.00 92.19 776 ARG A CA 1
ATOM 6005 C C . ARG A 1 776 ? -5.323 -0.238 22.445 1.00 92.19 776 ARG A C 1
ATOM 6007 O O . ARG A 1 776 ? -6.092 -0.697 21.594 1.00 92.19 776 ARG A O 1
ATOM 6014 N N . LYS A 1 777 ? -5.143 1.066 22.631 1.00 93.81 777 LYS A N 1
ATOM 6015 C CA . LYS A 1 777 ? -5.801 2.078 21.788 1.00 93.81 777 LYS A CA 1
ATOM 6016 C C . LYS A 1 777 ? -5.134 2.156 20.416 1.00 93.81 777 LYS A C 1
ATOM 6018 O O . LYS A 1 777 ? -3.943 2.450 20.326 1.00 93.81 777 LYS A O 1
ATOM 6023 N N . ASN A 1 778 ? -5.891 1.917 19.344 1.00 95.00 778 ASN A N 1
ATOM 6024 C CA . ASN A 1 778 ? -5.430 2.256 17.997 1.00 95.00 778 ASN A CA 1
ATOM 6025 C C . ASN A 1 778 ? -5.599 3.760 17.762 1.00 95.00 778 ASN A C 1
ATOM 6027 O O . ASN A 1 778 ? -6.405 4.429 18.411 1.00 95.00 778 ASN A O 1
ATOM 6031 N N . LEU A 1 779 ? -4.885 4.296 16.776 1.00 95.94 779 LEU A N 1
ATOM 6032 C CA . LEU A 1 779 ? -5.192 5.623 16.271 1.00 95.94 779 LEU A CA 1
ATOM 6033 C C . LEU A 1 779 ? -6.501 5.573 15.467 1.00 95.94 779 LEU A C 1
ATOM 6035 O O . LEU A 1 779 ? -6.601 4.890 14.445 1.00 95.94 779 LEU A O 1
ATOM 6039 N N . ALA A 1 780 ? -7.497 6.328 15.922 1.00 96.00 780 ALA A N 1
ATOM 6040 C CA . ALA A 1 780 ? -8.609 6.773 15.089 1.00 96.00 780 ALA A CA 1
ATOM 6041 C C . ALA A 1 780 ? -8.176 8.007 14.283 1.00 96.00 780 ALA A C 1
ATOM 6043 O O . ALA A 1 780 ? -7.345 8.796 14.748 1.00 96.00 780 ALA A O 1
ATOM 6044 N N . CYS A 1 781 ? -8.731 8.184 13.089 1.00 97.06 781 CYS A N 1
ATOM 6045 C CA . CYS A 1 781 ? -8.380 9.267 12.178 1.00 97.06 781 CYS A CA 1
ATOM 6046 C C . CYS A 1 781 ? -9.576 10.223 12.003 1.00 97.06 781 CYS A C 1
ATOM 6048 O O . CYS A 1 781 ? -10.665 9.785 11.631 1.00 97.06 781 CYS A O 1
ATOM 6050 N N . PRO A 1 782 ? -9.414 11.527 12.269 1.00 97.62 782 PRO A N 1
ATOM 6051 C CA . PRO A 1 782 ? -10.442 12.517 11.957 1.00 97.62 782 PRO A CA 1
ATOM 6052 C C . PRO A 1 782 ? -10.678 12.603 10.444 1.00 97.62 782 PRO A C 1
ATOM 6054 O O . PRO A 1 782 ? -9.731 12.501 9.657 1.00 97.62 782 PRO A O 1
ATOM 6057 N N . ARG A 1 783 ? -11.919 12.842 10.015 1.00 96.94 783 ARG A N 1
ATOM 6058 C CA . ARG A 1 783 ? -12.285 12.864 8.583 1.00 96.94 783 ARG A CA 1
ATOM 6059 C C . ARG A 1 783 ? -11.531 13.927 7.795 1.00 96.94 783 ARG A C 1
ATOM 6061 O O . ARG A 1 783 ? -11.151 13.700 6.649 1.00 96.94 783 ARG A O 1
ATOM 6068 N N . VAL A 1 784 ? -11.248 15.073 8.412 1.00 97.19 784 VAL A N 1
ATOM 6069 C CA . VAL A 1 784 ? -10.434 16.136 7.796 1.00 97.19 784 VAL A CA 1
ATOM 6070 C C . VAL A 1 784 ? -9.005 15.691 7.538 1.00 97.19 784 VAL A C 1
ATOM 6072 O O . VAL A 1 784 ? -8.408 16.113 6.551 1.00 97.19 784 VAL A O 1
ATOM 6075 N N . VAL A 1 785 ? -8.455 14.817 8.379 1.00 97.06 785 VAL A N 1
ATOM 6076 C CA . VAL A 1 785 ? -7.098 14.315 8.176 1.00 97.06 785 VAL A CA 1
ATOM 6077 C C . VAL A 1 785 ? -7.050 13.309 7.026 1.00 97.06 785 VAL A C 1
ATOM 6079 O O . VAL A 1 785 ? -6.144 13.388 6.197 1.00 97.06 785 VAL A O 1
ATOM 6082 N N . SER A 1 786 ? -8.043 12.419 6.924 1.00 97.00 786 SER A N 1
ATOM 6083 C CA . SER A 1 786 ? -8.204 11.542 5.754 1.00 97.00 786 SER A CA 1
ATOM 6084 C C . SER A 1 786 ? -8.299 12.360 4.459 1.00 97.00 786 SER A C 1
ATOM 6086 O O . SER A 1 786 ? -7.491 12.166 3.547 1.00 97.00 786 SER A O 1
ATOM 6088 N N . TRP A 1 787 ? -9.172 13.373 4.427 1.00 97.06 787 TRP A N 1
ATOM 6089 C CA . TRP A 1 787 ? -9.297 14.285 3.289 1.00 97.06 787 TRP A CA 1
ATOM 6090 C C . TRP A 1 787 ? -7.988 15.014 2.975 1.00 97.06 787 TRP A C 1
ATOM 6092 O O . TRP A 1 787 ? -7.591 15.087 1.814 1.00 97.06 787 TRP A O 1
ATOM 6102 N N . TYR A 1 788 ? -7.277 15.504 3.993 1.00 96.94 788 TYR A N 1
ATOM 6103 C CA . TYR A 1 788 ? -6.000 16.204 3.846 1.00 96.94 788 TYR A CA 1
ATOM 6104 C C . TYR A 1 788 ? -4.926 15.320 3.194 1.00 96.94 788 TYR A C 1
ATOM 6106 O O . TYR A 1 788 ? -4.224 15.772 2.282 1.00 96.94 788 TYR A O 1
ATOM 6114 N N . ILE A 1 789 ? -4.836 14.049 3.597 1.00 96.38 789 ILE A N 1
ATOM 6115 C CA . ILE A 1 789 ? -3.942 13.057 2.982 1.00 96.38 789 ILE A CA 1
ATOM 6116 C C . ILE A 1 789 ? -4.372 12.772 1.533 1.00 96.38 789 ILE A C 1
ATOM 6118 O O . ILE A 1 789 ? -3.541 12.760 0.617 1.00 96.38 789 ILE A O 1
ATOM 6122 N N . ASN A 1 790 ? -5.670 12.572 1.295 1.00 95.88 790 ASN A N 1
ATOM 6123 C CA . ASN A 1 790 ? -6.195 12.205 -0.021 1.00 95.88 790 ASN A CA 1
ATOM 6124 C C . ASN A 1 790 ? -6.135 13.355 -1.035 1.00 95.88 790 ASN A C 1
ATOM 6126 O O . ASN A 1 790 ? -5.858 13.104 -2.201 1.00 95.88 790 ASN A O 1
ATOM 6130 N N . GLN A 1 791 ? -6.264 14.618 -0.625 1.00 94.56 791 GLN A N 1
ATOM 6131 C CA . GLN A 1 791 ? -6.128 15.758 -1.542 1.00 94.56 791 GLN A CA 1
ATOM 6132 C C . GLN A 1 791 ? -4.664 16.149 -1.825 1.00 94.56 791 GLN A C 1
ATOM 6134 O O . GLN A 1 791 ? -4.400 16.985 -2.686 1.00 94.56 791 GLN A O 1
ATOM 6139 N N . SER A 1 792 ? -3.686 15.573 -1.121 1.00 94.00 792 SER A N 1
ATOM 6140 C CA . SER A 1 792 ? -2.280 15.971 -1.262 1.00 94.00 792 SER A CA 1
ATOM 6141 C C . SER A 1 792 ? -1.587 15.301 -2.451 1.00 94.00 792 SER A C 1
ATOM 6143 O O . SER A 1 792 ? -1.665 14.082 -2.613 1.00 94.00 792 SER A O 1
ATOM 6145 N N . VAL A 1 793 ? -0.847 16.089 -3.247 1.00 91.00 793 VAL A N 1
ATOM 6146 C CA . VAL A 1 793 ? 0.013 15.568 -4.337 1.00 91.00 793 VAL A CA 1
ATOM 6147 C C . VAL A 1 793 ? 1.262 14.893 -3.773 1.00 91.00 793 VAL A C 1
ATOM 6149 O O . VAL A 1 793 ? 1.706 13.862 -4.269 1.00 91.00 793 VAL A O 1
ATOM 6152 N N . HIS A 1 794 ? 1.846 15.477 -2.732 1.00 90.25 794 HIS A N 1
ATOM 6153 C CA . HIS A 1 794 ? 3.013 14.916 -2.067 1.00 90.25 794 HIS A CA 1
ATOM 6154 C C . HIS A 1 794 ? 2.568 14.142 -0.824 1.00 90.25 794 HIS A C 1
ATOM 6156 O O . HIS A 1 794 ? 1.697 14.638 -0.103 1.00 90.25 794 HIS A O 1
ATOM 6162 N N . PRO A 1 795 ? 3.121 12.939 -0.577 1.00 91.88 795 PRO A N 1
ATOM 6163 C CA . PRO A 1 795 ? 2.823 12.180 0.630 1.00 91.88 795 PRO A CA 1
ATOM 6164 C C . PRO A 1 795 ? 3.076 13.001 1.897 1.00 91.88 795 PRO A C 1
ATOM 6166 O O . PRO A 1 795 ? 4.113 13.651 2.016 1.00 91.88 795 PRO A O 1
ATOM 6169 N N . ILE A 1 796 ? 2.149 12.935 2.853 1.00 94.38 796 ILE A N 1
ATOM 6170 C CA . ILE A 1 796 ? 2.273 13.650 4.128 1.00 94.38 796 ILE A CA 1
ATOM 6171 C C . ILE A 1 796 ? 3.246 12.897 5.026 1.00 94.38 796 ILE A C 1
ATOM 6173 O O . ILE A 1 796 ? 3.050 11.713 5.293 1.00 94.38 796 ILE A O 1
ATOM 6177 N N . ASN A 1 797 ? 4.275 13.568 5.534 1.00 93.56 797 ASN A N 1
ATOM 6178 C CA . ASN A 1 797 ? 5.214 12.934 6.454 1.00 93.56 797 ASN A CA 1
ATOM 6179 C C . ASN A 1 797 ? 4.567 12.614 7.823 1.00 93.56 797 ASN A C 1
ATOM 6181 O O . ASN A 1 797 ? 3.544 13.185 8.217 1.00 93.56 797 ASN A O 1
ATOM 6185 N N . GLY A 1 798 ? 5.160 11.676 8.561 1.00 93.88 798 GLY A N 1
ATOM 6186 C CA . GLY A 1 798 ? 4.667 11.237 9.867 1.00 93.88 798 GLY A CA 1
ATOM 6187 C C . GLY A 1 798 ? 4.468 12.374 10.886 1.00 93.88 798 GLY A C 1
ATOM 6188 O O . GLY A 1 798 ? 3.380 12.457 11.457 1.00 93.88 798 GLY A O 1
ATOM 6189 N N . PRO A 1 799 ? 5.438 13.291 11.095 1.00 94.44 799 PRO A N 1
ATOM 6190 C CA . PRO A 1 799 ? 5.261 14.435 11.995 1.00 94.44 799 PRO A CA 1
ATOM 6191 C C . PRO A 1 799 ? 4.054 15.326 11.661 1.00 94.44 799 PRO A C 1
ATOM 6193 O O . PRO A 1 799 ? 3.265 15.648 12.551 1.00 94.44 799 PRO A O 1
ATOM 6196 N N . LEU A 1 800 ? 3.869 15.696 10.388 1.00 95.25 800 LEU A N 1
ATOM 6197 C CA . LEU A 1 800 ? 2.723 16.497 9.941 1.00 95.25 800 LEU A CA 1
ATOM 6198 C C . LEU A 1 800 ? 1.408 15.729 10.091 1.00 95.25 800 LEU A C 1
ATOM 6200 O O . LEU A 1 800 ? 0.397 16.314 10.480 1.00 95.25 800 LEU A O 1
ATOM 6204 N N . THR A 1 801 ? 1.427 14.416 9.851 1.00 95.88 801 THR A N 1
ATOM 6205 C CA . THR A 1 801 ? 0.270 13.545 10.095 1.00 95.88 801 THR A CA 1
ATOM 6206 C C . THR A 1 801 ? -0.124 13.597 11.570 1.00 95.88 801 THR A C 1
ATOM 6208 O O . THR A 1 801 ? -1.259 13.945 11.887 1.00 95.88 801 THR A O 1
ATOM 6211 N N . MET A 1 802 ? 0.815 13.380 12.491 1.00 95.50 802 MET A N 1
ATOM 6212 C CA . MET A 1 802 ? 0.536 13.449 13.929 1.00 95.50 802 MET A CA 1
ATOM 6213 C C . MET A 1 802 ? 0.075 14.840 14.374 1.00 95.50 802 MET A C 1
ATOM 6215 O O . MET A 1 802 ? -0.865 14.954 15.158 1.00 95.50 802 MET A O 1
ATOM 6219 N N . LYS A 1 803 ? 0.673 15.912 13.837 1.00 95.44 803 LYS A N 1
ATOM 6220 C CA . LYS A 1 803 ? 0.231 17.290 14.094 1.00 95.44 803 LYS A CA 1
ATOM 6221 C C . LYS A 1 803 ? -1.218 17.513 13.657 1.00 95.44 803 LYS A C 1
ATOM 6223 O O . LYS A 1 803 ? -1.980 18.138 14.388 1.00 95.44 803 LYS A O 1
ATOM 6228 N N . SER A 1 804 ? -1.615 16.971 12.506 1.00 96.88 804 SER A N 1
ATOM 6229 C CA . SER A 1 804 ? -2.987 17.090 12.000 1.00 96.88 804 SER A CA 1
ATOM 6230 C C . SER A 1 804 ? -4.025 16.333 12.845 1.00 96.88 804 SER A C 1
ATOM 6232 O O . SER A 1 804 ? -5.199 16.697 12.835 1.00 96.88 804 SER A O 1
ATOM 6234 N N . PHE A 1 805 ? -3.612 15.337 13.639 1.00 97.62 805 PHE A N 1
ATOM 6235 C CA . PHE A 1 805 ? -4.498 14.613 14.561 1.00 97.62 805 PHE A CA 1
ATOM 6236 C C . PHE A 1 805 ? -4.793 15.422 15.838 1.00 97.62 805 PHE A C 1
ATOM 6238 O O . PHE A 1 805 ? -5.872 15.286 16.414 1.00 97.62 805 PHE A O 1
ATOM 6245 N N . LEU A 1 806 ? -3.865 16.281 16.278 1.00 96.81 806 LEU A N 1
ATOM 6246 C CA . LEU A 1 806 ? -3.939 16.961 17.579 1.00 96.81 806 LEU A CA 1
ATOM 6247 C C . LEU A 1 806 ? -5.246 17.728 17.845 1.00 96.81 806 LEU A C 1
ATOM 6249 O O . LEU A 1 806 ? -5.754 17.587 18.956 1.00 96.81 806 LEU A O 1
ATOM 6253 N N . PRO A 1 807 ? -5.838 18.491 16.899 1.00 97.44 807 PRO A N 1
ATOM 6254 C CA . PRO A 1 807 ? -7.061 19.242 17.182 1.00 97.44 807 PRO A CA 1
ATOM 6255 C C . PRO A 1 807 ? -8.204 18.372 17.718 1.00 97.44 807 PRO A C 1
ATOM 6257 O O . PRO A 1 807 ? -8.856 18.759 18.683 1.00 97.44 807 PRO A O 1
ATOM 6260 N N . ALA A 1 808 ? -8.409 17.178 17.152 1.00 98.00 808 ALA A N 1
ATOM 6261 C CA . ALA A 1 808 ? -9.415 16.243 17.644 1.00 98.00 808 ALA A CA 1
ATOM 6262 C C . ALA A 1 808 ? -8.986 15.577 18.959 1.00 98.00 808 ALA A C 1
ATOM 6264 O O . ALA A 1 808 ? -9.753 15.564 19.914 1.00 98.00 808 ALA A O 1
ATOM 6265 N N . TYR A 1 809 ? -7.754 15.060 19.042 1.00 97.94 809 TYR A N 1
ATOM 6266 C CA . TYR A 1 809 ? -7.270 14.329 20.223 1.00 97.94 809 TYR A CA 1
ATOM 6267 C C . TYR A 1 809 ? -7.181 15.191 21.490 1.00 97.94 809 TYR A C 1
ATOM 6269 O O . TYR A 1 809 ? -7.438 14.693 22.589 1.00 97.94 809 TYR A O 1
ATOM 6277 N N . ASN A 1 810 ? -6.907 16.490 21.346 1.00 97.12 810 ASN A N 1
ATOM 6278 C CA . ASN A 1 810 ? -6.894 17.437 22.460 1.00 97.12 810 ASN A CA 1
ATOM 6279 C C . ASN A 1 810 ? -8.256 17.516 23.171 1.00 97.12 810 ASN A C 1
ATOM 6281 O O . ASN A 1 810 ? -8.288 17.681 24.387 1.00 97.12 810 ASN A O 1
ATOM 6285 N N . LEU A 1 811 ? -9.373 17.328 22.453 1.00 97.00 811 LEU A N 1
ATOM 6286 C CA . LEU A 1 811 ? -10.715 17.291 23.053 1.00 97.00 811 LEU A CA 1
ATOM 6287 C C . LEU A 1 811 ? -10.915 16.084 23.983 1.00 97.00 811 LEU A C 1
ATOM 6289 O O . LEU A 1 811 ? -11.744 16.128 24.890 1.00 97.00 811 LEU A O 1
ATOM 6293 N N . LEU A 1 812 ? -10.173 14.998 23.751 1.00 95.56 812 LEU A N 1
ATOM 6294 C CA . LEU A 1 812 ? -10.262 13.755 24.519 1.00 95.56 812 LEU A CA 1
ATOM 6295 C C . LEU A 1 812 ? -9.322 13.780 25.734 1.00 95.56 812 LEU A C 1
ATOM 6297 O O . LEU A 1 812 ? -9.450 12.938 26.619 1.00 95.56 812 LEU A O 1
ATOM 6301 N N . GLY A 1 813 ? -8.358 14.709 25.766 1.00 94.38 813 GLY A N 1
ATOM 6302 C CA . GLY A 1 813 ? -7.244 14.682 26.717 1.00 94.38 813 GLY A CA 1
ATOM 6303 C C . GLY A 1 813 ? -6.262 13.532 26.460 1.00 94.38 813 GLY A C 1
ATOM 6304 O O . GLY A 1 813 ? -5.549 13.116 27.369 1.00 94.38 813 GLY A O 1
ATOM 6305 N N . PHE A 1 814 ? -6.247 12.977 25.245 1.00 94.44 814 PHE A N 1
ATOM 6306 C CA . PHE A 1 814 ? -5.357 11.881 24.862 1.00 94.44 814 PHE A CA 1
ATOM 6307 C C . PHE A 1 814 ? -4.143 12.431 24.113 1.00 94.44 814 PHE A C 1
ATOM 6309 O O . PHE A 1 814 ? -4.313 13.199 23.171 1.00 94.44 814 PHE A O 1
ATOM 6316 N N . ASP A 1 815 ? -2.931 11.996 24.474 1.00 93.19 815 ASP A N 1
ATOM 6317 C CA . ASP A 1 815 ? -1.731 12.285 23.678 1.00 93.19 815 ASP A CA 1
ATOM 6318 C C . ASP A 1 815 ? -1.500 11.159 22.651 1.00 93.19 815 ASP A C 1
ATOM 6320 O O . ASP A 1 815 ? -0.994 10.093 23.026 1.00 93.19 815 ASP A O 1
ATOM 6324 N N . PRO A 1 816 ? -1.832 11.355 21.357 1.00 93.88 816 PRO A N 1
ATOM 6325 C CA . PRO A 1 816 ? -1.672 10.317 20.341 1.00 93.88 816 PRO A CA 1
ATOM 6326 C C . PRO A 1 816 ? -0.202 9.929 20.125 1.00 93.88 816 PRO A C 1
ATOM 6328 O O . PRO A 1 816 ? 0.068 8.854 19.601 1.00 93.88 816 PRO A O 1
ATOM 6331 N N . TRP A 1 817 ? 0.761 10.752 20.554 1.00 93.38 817 TRP A N 1
ATOM 6332 C CA . TRP A 1 817 ? 2.192 10.445 20.469 1.00 93.38 817 TRP A CA 1
ATOM 6333 C C . TRP A 1 817 ? 2.647 9.361 21.445 1.00 93.38 817 TRP A C 1
ATOM 6335 O O . TRP A 1 817 ? 3.699 8.765 21.244 1.00 93.38 817 TRP A O 1
ATOM 6345 N N . THR A 1 818 ? 1.867 9.106 22.495 1.00 92.25 818 THR A N 1
ATOM 6346 C CA . THR A 1 818 ? 2.153 8.060 23.492 1.00 92.25 818 THR A CA 1
ATOM 6347 C C . THR A 1 818 ? 1.580 6.698 23.111 1.00 92.25 818 THR A C 1
ATOM 6349 O O . THR A 1 818 ? 1.784 5.713 23.819 1.00 92.25 818 THR A O 1
ATOM 6352 N N . TYR A 1 819 ? 0.839 6.628 22.003 1.00 94.62 819 TYR A N 1
ATOM 6353 C CA . TYR A 1 819 ? 0.189 5.400 21.578 1.00 94.62 819 TYR A CA 1
ATOM 6354 C C . TYR A 1 819 ? 1.243 4.403 21.114 1.00 94.62 819 TYR A C 1
ATOM 6356 O O . TYR A 1 819 ? 2.202 4.767 20.437 1.00 94.62 819 TYR A O 1
ATOM 6364 N N . TYR A 1 820 ? 1.013 3.119 21.389 1.00 93.94 820 TYR A N 1
ATOM 6365 C CA . TYR A 1 820 ? 1.934 2.043 21.003 1.00 93.94 820 TYR A CA 1
ATOM 6366 C C . TYR A 1 820 ? 2.243 2.013 19.495 1.00 93.94 820 TYR A C 1
ATOM 6368 O O . TYR A 1 820 ? 3.252 1.447 19.080 1.00 93.94 820 TYR A O 1
ATOM 6376 N N . ALA A 1 821 ? 1.335 2.559 18.681 1.00 94.12 821 ALA A N 1
ATOM 6377 C CA . ALA A 1 821 ? 1.446 2.601 17.235 1.00 94.12 821 ALA A CA 1
ATOM 6378 C C . ALA A 1 821 ? 2.432 3.666 16.735 1.00 94.12 821 ALA A C 1
ATOM 6380 O O . ALA A 1 821 ? 2.797 3.639 15.564 1.00 94.12 821 ALA A O 1
ATOM 6381 N N . VAL A 1 822 ? 2.834 4.621 17.576 1.00 95.31 822 VAL A N 1
ATOM 6382 C CA . VAL A 1 822 ? 3.649 5.771 17.178 1.00 95.31 822 VAL A CA 1
ATOM 6383 C C . VAL A 1 822 ? 5.075 5.574 17.665 1.00 95.31 822 VAL A C 1
ATOM 6385 O O . VAL A 1 822 ? 5.355 5.565 18.858 1.00 95.31 822 VAL A O 1
ATOM 6388 N N . MET A 1 823 ? 5.994 5.434 16.716 1.00 94.44 823 MET A N 1
ATOM 6389 C CA . MET A 1 823 ? 7.424 5.310 16.976 1.00 94.44 823 MET A CA 1
ATOM 6390 C C . MET A 1 823 ? 8.099 6.596 16.512 1.00 94.44 823 MET A C 1
ATOM 6392 O O . MET A 1 823 ? 8.180 6.848 15.308 1.00 94.44 823 MET A O 1
ATOM 6396 N N . SER A 1 824 ? 8.570 7.421 17.447 1.00 92.50 824 SER A N 1
ATOM 6397 C CA . SER A 1 824 ? 9.247 8.682 17.137 1.00 92.50 824 SER A CA 1
ATOM 6398 C C . SER A 1 824 ? 10.575 8.827 17.864 1.00 92.50 824 SER A C 1
ATOM 6400 O O . SER A 1 824 ? 10.757 8.273 18.944 1.00 92.50 824 SER A O 1
ATOM 6402 N N . ASN A 1 825 ? 11.485 9.624 17.305 1.00 89.56 825 ASN A N 1
ATOM 6403 C CA . ASN A 1 825 ? 12.643 10.099 18.063 1.00 89.56 825 ASN A CA 1
ATOM 6404 C C . ASN A 1 825 ? 12.233 11.138 19.128 1.00 89.56 825 ASN A C 1
ATOM 6406 O O . ASN A 1 825 ? 11.151 11.721 19.048 1.00 89.56 825 ASN A O 1
ATOM 6410 N N . ASP A 1 826 ? 13.122 11.427 20.084 1.00 86.94 826 ASP A N 1
ATOM 6411 C CA . ASP A 1 826 ? 12.854 12.366 21.193 1.00 86.94 826 ASP A CA 1
ATOM 6412 C C . ASP A 1 826 ? 12.431 13.762 20.712 1.00 86.94 826 ASP A C 1
ATOM 6414 O O . ASP A 1 826 ? 11.618 14.439 21.337 1.00 86.94 826 ASP A O 1
ATOM 6418 N N . LYS A 1 827 ? 12.962 14.188 19.560 1.00 87.69 827 LYS A N 1
ATOM 6419 C CA . LYS A 1 827 ? 12.662 15.490 18.947 1.00 87.69 827 LYS A CA 1
ATOM 6420 C C . LYS A 1 827 ? 11.367 15.500 18.123 1.00 87.69 827 LYS A C 1
ATOM 6422 O O . LYS A 1 827 ? 11.028 16.545 17.575 1.00 87.69 827 LYS A O 1
ATOM 6427 N N . ARG A 1 828 ? 10.666 14.366 17.992 1.00 88.94 828 ARG A N 1
ATOM 6428 C CA . ARG A 1 828 ? 9.456 14.180 17.164 1.00 88.94 828 ARG A CA 1
ATOM 6429 C C . ARG A 1 828 ? 9.621 14.612 15.694 1.00 88.94 828 ARG A C 1
ATOM 6431 O O . ARG A 1 828 ? 8.649 14.951 15.026 1.00 88.94 828 ARG A O 1
ATOM 6438 N N . THR A 1 829 ? 10.848 14.586 15.172 1.00 86.56 829 THR A N 1
ATOM 6439 C CA . THR A 1 829 ? 11.163 14.953 13.779 1.00 86.56 829 THR A CA 1
ATOM 6440 C C . THR A 1 829 ? 11.096 13.769 12.823 1.00 86.56 829 THR A C 1
ATOM 6442 O O . THR A 1 829 ? 10.957 13.956 11.618 1.00 86.56 829 THR A O 1
ATOM 6445 N N . THR A 1 830 ? 11.170 12.546 13.345 1.00 88.19 830 THR A N 1
ATOM 6446 C CA . THR A 1 830 ? 10.973 11.311 12.580 1.00 88.19 830 THR A CA 1
ATOM 6447 C C . THR A 1 830 ? 9.901 10.489 13.268 1.00 88.19 830 THR A C 1
ATOM 6449 O O . THR A 1 830 ? 9.930 10.334 14.488 1.00 88.19 830 THR A O 1
ATOM 6452 N N . VAL A 1 831 ? 8.923 10.018 12.494 1.00 92.62 831 VAL A N 1
ATOM 6453 C CA . VAL A 1 831 ? 7.777 9.266 13.009 1.00 92.62 831 VAL A CA 1
ATOM 6454 C C . VAL A 1 831 ? 7.454 8.135 12.050 1.00 92.62 831 VAL A C 1
ATOM 6456 O O . VAL A 1 831 ? 7.283 8.365 10.853 1.00 92.62 831 VAL A O 1
ATOM 6459 N N . THR A 1 832 ? 7.337 6.929 12.592 1.00 94.06 832 THR A N 1
ATOM 6460 C CA . THR A 1 832 ? 6.723 5.780 11.925 1.00 94.06 832 THR A CA 1
ATOM 6461 C C . THR A 1 832 ? 5.440 5.438 12.663 1.00 94.06 832 THR A C 1
ATOM 6463 O O . THR A 1 832 ? 5.453 5.296 13.885 1.00 94.06 832 THR A O 1
ATOM 6466 N N . ILE A 1 833 ? 4.337 5.305 11.931 1.00 94.44 833 ILE A N 1
ATOM 6467 C CA . ILE A 1 833 ? 3.060 4.854 12.484 1.00 94.44 833 ILE A CA 1
ATOM 6468 C C . ILE A 1 833 ? 2.844 3.405 12.054 1.00 94.44 833 ILE A C 1
ATOM 6470 O O . ILE A 1 833 ? 2.728 3.128 10.858 1.00 94.44 833 ILE A O 1
ATOM 6474 N N . ALA A 1 834 ? 2.797 2.494 13.025 1.00 93.50 834 ALA A N 1
ATOM 6475 C CA . ALA A 1 834 ? 2.672 1.057 12.828 1.00 93.50 834 ALA A CA 1
ATOM 6476 C C . ALA A 1 834 ? 1.573 0.454 13.726 1.00 93.50 834 ALA A C 1
ATOM 6478 O O . ALA A 1 834 ? 1.758 0.272 14.927 1.00 93.50 834 ALA A O 1
ATOM 6479 N N . GLN A 1 835 ? 0.427 0.088 13.148 1.00 92.12 835 GLN A N 1
ATOM 6480 C CA . GLN A 1 835 ? -0.656 -0.607 13.857 1.00 92.12 835 GLN A CA 1
ATOM 6481 C C . GLN A 1 835 ? -1.285 -1.710 13.007 1.00 92.12 835 GLN A C 1
ATOM 6483 O O . GLN A 1 835 ? -1.371 -1.609 11.787 1.00 92.12 835 GLN A O 1
ATOM 6488 N N . LYS A 1 836 ? -1.760 -2.774 13.665 1.00 86.31 836 LYS A N 1
ATOM 6489 C CA . LYS A 1 836 ? -2.357 -3.937 12.987 1.00 86.31 836 LYS A CA 1
ATOM 6490 C C . LYS A 1 836 ? -3.706 -3.629 12.333 1.00 86.31 836 LYS A C 1
ATOM 6492 O O . LYS A 1 836 ? -4.037 -4.231 11.320 1.00 86.31 836 LYS A O 1
ATOM 6497 N N . SER A 1 837 ? -4.484 -2.712 12.908 1.00 87.94 837 SER A N 1
ATOM 6498 C CA . SER A 1 837 ? -5.749 -2.261 12.322 1.00 87.94 837 SER A CA 1
ATOM 6499 C C . SER A 1 837 ? -5.513 -1.086 11.381 1.00 87.94 837 SER A C 1
ATOM 6501 O O . SER A 1 837 ? -4.676 -0.229 11.659 1.00 87.94 837 SER A O 1
ATOM 6503 N N . ARG A 1 838 ? -6.317 -0.973 10.321 1.00 88.88 838 ARG A N 1
ATOM 6504 C CA . ARG A 1 838 ? -6.500 0.309 9.625 1.00 88.88 838 ARG A CA 1
ATOM 6505 C C . ARG A 1 838 ? -7.084 1.354 10.585 1.00 88.88 838 ARG A C 1
ATOM 6507 O O . ARG A 1 838 ? -7.651 0.994 11.624 1.00 88.88 838 ARG A O 1
ATOM 6514 N N . PHE A 1 839 ? -6.911 2.633 10.260 1.00 93.00 839 PHE A N 1
ATOM 6515 C CA . PHE A 1 839 ? -7.523 3.709 11.035 1.00 93.00 839 PHE A CA 1
ATOM 6516 C C . PHE A 1 839 ? -9.047 3.599 10.968 1.00 93.00 839 PHE A C 1
ATOM 6518 O O . PHE A 1 839 ? -9.603 3.447 9.885 1.00 93.00 839 PHE A O 1
ATOM 6525 N N . GLY A 1 840 ? -9.720 3.724 12.111 1.00 94.75 840 GLY A N 1
ATOM 6526 C CA . GLY A 1 840 ? -11.138 4.066 12.101 1.00 94.75 840 GLY A CA 1
ATOM 6527 C C . GLY A 1 840 ? -11.283 5.539 11.776 1.00 94.75 840 GLY A C 1
ATOM 6528 O O . GLY A 1 840 ? -10.876 6.373 12.585 1.00 94.75 840 GLY A O 1
ATOM 6529 N N . ILE A 1 841 ? -11.797 5.845 10.585 1.00 96.38 841 ILE A N 1
ATOM 6530 C CA . ILE A 1 841 ? -11.997 7.224 10.138 1.00 96.38 841 ILE A CA 1
ATOM 6531 C C . ILE A 1 841 ? -13.425 7.646 10.499 1.00 96.38 841 ILE A C 1
ATOM 6533 O O . ILE A 1 841 ? -14.391 6.999 10.091 1.00 96.38 841 ILE A O 1
ATOM 6537 N N . GLY A 1 842 ? -13.569 8.708 11.295 1.00 95.44 842 GLY A N 1
ATOM 6538 C CA . GLY A 1 842 ? -14.883 9.197 11.714 1.00 95.44 842 GLY A CA 1
ATOM 6539 C C . GLY A 1 842 ? -14.843 10.185 12.877 1.00 95.44 842 GLY A C 1
ATOM 6540 O O . GLY A 1 842 ? -14.234 9.918 13.912 1.00 95.44 842 GLY A O 1
ATOM 6541 N N . ASP A 1 843 ? -15.552 11.305 12.732 1.00 97.19 843 ASP A N 1
ATOM 6542 C CA . ASP A 1 843 ? -15.552 12.379 13.735 1.00 97.19 843 ASP A CA 1
ATOM 6543 C C . ASP A 1 843 ? -16.456 12.070 14.941 1.00 97.19 843 ASP A C 1
ATOM 6545 O O . ASP A 1 843 ? -16.175 12.501 16.061 1.00 97.19 843 ASP A O 1
ATOM 6549 N N . VAL A 1 844 ? -17.485 11.237 14.738 1.00 97.00 844 VAL A N 1
ATOM 6550 C CA . VAL A 1 844 ? -18.438 10.808 15.776 1.00 97.00 844 VAL A CA 1
ATOM 6551 C C . VAL A 1 844 ? -17.740 10.163 16.975 1.00 97.00 844 VAL A C 1
ATOM 6553 O O . VAL A 1 844 ? -18.148 10.394 18.110 1.00 97.00 844 VAL A O 1
ATOM 6556 N N . TYR A 1 845 ? -16.655 9.415 16.756 1.00 97.81 845 TYR A N 1
ATOM 6557 C CA . TYR A 1 845 ? -15.855 8.852 17.846 1.00 97.81 845 TYR A CA 1
ATOM 6558 C C . TYR A 1 845 ? -15.279 9.945 18.756 1.00 97.81 845 TYR A C 1
ATOM 6560 O O . TYR A 1 845 ? -15.441 9.889 19.976 1.00 97.81 845 TYR A O 1
ATOM 6568 N N . PHE A 1 846 ? -14.641 10.961 18.171 1.00 98.44 846 PHE A N 1
ATOM 6569 C CA . PHE A 1 846 ? -14.019 12.044 18.932 1.00 98.44 846 PHE A CA 1
ATOM 6570 C C . PHE A 1 846 ? -15.068 12.863 19.685 1.00 98.44 846 PHE A C 1
ATOM 6572 O O . PHE A 1 846 ? -14.890 13.167 20.867 1.00 98.44 846 PHE A O 1
ATOM 6579 N N . LEU A 1 847 ? -16.193 13.156 19.029 1.00 98.56 847 LEU A N 1
ATOM 6580 C CA . LEU A 1 847 ? -17.315 13.855 19.641 1.00 98.56 847 LEU A CA 1
ATOM 6581 C C . LEU A 1 847 ? -17.909 13.057 20.811 1.00 98.56 847 LEU A C 1
ATOM 6583 O O . LEU A 1 847 ? -18.016 13.583 21.916 1.00 98.56 847 LEU A O 1
ATOM 6587 N N . ALA A 1 848 ? -18.213 11.773 20.611 1.00 98.25 848 ALA A N 1
ATOM 6588 C CA . ALA A 1 848 ? -18.824 10.924 21.632 1.00 98.25 848 ALA A CA 1
ATOM 6589 C C . ALA A 1 848 ? -17.943 10.769 22.883 1.00 98.25 848 ALA A C 1
ATOM 6591 O O . ALA A 1 848 ? -18.444 10.815 24.011 1.00 98.25 848 ALA A O 1
ATOM 6592 N N . VAL A 1 849 ? -16.627 10.611 22.702 1.00 98.12 849 VAL A N 1
ATOM 6593 C CA . VAL A 1 849 ? -15.679 10.529 23.824 1.00 98.12 849 VAL A CA 1
ATOM 6594 C C . VAL A 1 849 ? -15.538 11.882 24.520 1.00 98.12 849 VAL A C 1
ATOM 6596 O O . VAL A 1 849 ? -15.609 11.946 25.747 1.00 98.12 849 VAL A O 1
ATOM 6599 N N . SER A 1 850 ? -15.401 12.978 23.765 1.00 98.12 850 SER A N 1
ATOM 6600 C CA . SER A 1 850 ? -15.258 14.322 24.349 1.00 98.12 850 SER A CA 1
ATOM 6601 C C . SER A 1 850 ? -16.484 14.743 25.165 1.00 98.12 850 SER A C 1
ATOM 6603 O O . SER A 1 850 ? -16.328 15.296 26.256 1.00 98.12 850 SER A O 1
ATOM 6605 N N . MET A 1 851 ? -17.691 14.399 24.699 1.00 98.19 851 MET A N 1
ATOM 6606 C CA . MET A 1 851 ? -18.951 14.667 25.396 1.00 98.19 851 MET A CA 1
ATOM 6607 C C . MET A 1 851 ? -19.222 13.702 26.559 1.00 98.19 851 MET A C 1
ATOM 6609 O O . MET A 1 851 ? -20.112 13.950 27.370 1.00 98.19 851 MET A O 1
ATOM 6613 N N . GLY A 1 852 ? -18.458 12.611 26.668 1.00 97.56 852 GLY A N 1
ATOM 6614 C CA . GLY A 1 852 ? -18.561 11.626 27.743 1.00 97.56 852 GLY A CA 1
ATOM 6615 C C . GLY A 1 852 ? -19.695 10.611 27.587 1.00 97.56 852 GLY A C 1
ATOM 6616 O O . GLY A 1 852 ? -19.950 9.865 28.531 1.00 97.56 852 GLY A O 1
ATOM 6617 N N . ILE A 1 853 ? -20.362 10.534 26.430 1.00 97.44 853 ILE A N 1
ATOM 6618 C CA . ILE A 1 853 ? -21.348 9.474 26.138 1.00 97.44 853 ILE A CA 1
ATOM 6619 C C . ILE A 1 853 ? -20.661 8.151 25.751 1.00 97.44 853 ILE A C 1
ATOM 6621 O O . ILE A 1 853 ? -21.208 7.074 25.978 1.00 97.44 853 ILE A O 1
ATOM 6625 N N . CYS A 1 854 ? -19.416 8.217 25.269 1.00 98.06 854 CYS A N 1
ATOM 6626 C CA . CYS A 1 854 ? -18.536 7.065 25.089 1.00 98.06 854 CYS A CA 1
ATOM 6627 C C . CYS A 1 854 ? -17.363 7.119 26.078 1.00 98.06 854 CYS A C 1
ATOM 6629 O O . CYS A 1 854 ? -16.731 8.159 26.244 1.00 98.06 854 CYS A O 1
ATOM 6631 N N . GLU A 1 855 ? -17.029 5.992 26.703 1.00 97.19 855 GLU A N 1
ATOM 6632 C CA . GLU A 1 855 ? -15.808 5.817 27.498 1.00 97.19 855 GLU A CA 1
ATOM 6633 C C . GLU A 1 855 ? -14.891 4.791 26.828 1.00 97.19 855 GLU A C 1
ATOM 6635 O O . GLU A 1 855 ? -15.354 3.728 26.423 1.00 97.19 855 GLU A O 1
ATOM 6640 N N . VAL A 1 856 ? -13.594 5.093 26.716 1.00 97.50 856 VAL A N 1
ATOM 6641 C CA . VAL A 1 856 ? -12.595 4.148 26.193 1.00 97.50 856 VAL A CA 1
ATOM 6642 C C . VAL A 1 856 ? -11.842 3.513 27.357 1.00 97.50 856 VAL A C 1
ATOM 6644 O O . VAL A 1 856 ? -11.164 4.212 28.111 1.00 97.50 856 VAL A O 1
ATOM 6647 N N . ILE A 1 857 ? -11.933 2.192 27.484 1.00 96.81 857 ILE A N 1
ATOM 6648 C CA . ILE A 1 857 ? -11.261 1.401 28.518 1.00 96.81 857 ILE A CA 1
ATOM 6649 C C . ILE A 1 857 ? -10.143 0.597 27.849 1.00 96.81 857 ILE A C 1
ATOM 6651 O O . ILE A 1 857 ? -10.397 -0.216 26.963 1.00 96.81 857 ILE A O 1
ATOM 6655 N N . GLU A 1 858 ? -8.900 0.855 28.249 1.00 95.31 858 GLU A N 1
ATOM 6656 C CA . GLU A 1 858 ? -7.711 0.170 27.732 1.00 95.31 858 GLU A CA 1
ATOM 6657 C C . GLU A 1 858 ? -7.265 -0.911 28.721 1.00 95.31 858 GLU A C 1
ATOM 6659 O O . GLU A 1 858 ? -6.427 -0.665 29.585 1.00 95.31 858 GLU A O 1
ATOM 6664 N N . GLU A 1 859 ? -7.906 -2.077 28.652 1.00 94.62 859 GLU A N 1
ATOM 6665 C CA . GLU A 1 859 ? -7.676 -3.190 29.569 1.00 94.62 859 GLU A CA 1
ATOM 6666 C C . GLU A 1 859 ? -8.139 -4.537 28.992 1.00 94.62 859 GLU A C 1
ATOM 6668 O O . GLU A 1 859 ? -8.972 -4.594 28.082 1.00 94.62 859 GLU A O 1
ATOM 6673 N N . ASP A 1 860 ? -7.621 -5.633 29.548 1.00 94.81 860 ASP A N 1
ATOM 6674 C CA . ASP A 1 860 ? -8.096 -6.983 29.251 1.00 94.81 860 ASP A CA 1
ATOM 6675 C C . ASP A 1 860 ? -9.377 -7.318 30.032 1.00 94.81 860 ASP A C 1
ATOM 6677 O O . ASP A 1 860 ? -9.544 -6.975 31.207 1.00 94.81 860 ASP A O 1
ATOM 6681 N N . ILE A 1 861 ? -10.273 -8.063 29.381 1.00 96.25 861 ILE A N 1
ATOM 6682 C CA . ILE A 1 861 ? -11.505 -8.568 29.993 1.00 96.25 861 ILE A CA 1
ATOM 6683 C C . ILE A 1 861 ? -11.191 -9.845 30.771 1.00 96.25 861 ILE A C 1
ATOM 6685 O O . ILE A 1 861 ? -10.565 -10.770 30.254 1.00 96.25 861 ILE A O 1
ATOM 6689 N N . LYS A 1 862 ? -11.664 -9.916 32.016 1.00 96.50 862 LYS A N 1
ATOM 6690 C CA . LYS A 1 862 ? -11.544 -11.095 32.880 1.00 96.50 862 LYS A CA 1
ATOM 6691 C C . LYS A 1 862 ? -12.704 -12.069 32.694 1.00 96.50 862 LYS A C 1
ATOM 6693 O O . LYS A 1 862 ? -12.490 -13.280 32.668 1.00 96.50 862 LYS A O 1
ATOM 6698 N N . ARG A 1 863 ? -13.930 -11.542 32.650 1.00 96.38 863 ARG A N 1
ATOM 6699 C CA . ARG A 1 863 ? -15.185 -12.287 32.454 1.00 96.38 863 ARG A CA 1
ATOM 6700 C C . ARG A 1 863 ? -16.352 -11.335 32.197 1.00 96.38 863 ARG A C 1
ATOM 6702 O O . ARG A 1 863 ? -16.241 -10.136 32.457 1.00 96.38 863 ARG A O 1
ATOM 6709 N N . VAL A 1 864 ? -17.488 -11.888 31.802 1.00 97.31 864 VAL A N 1
ATOM 6710 C CA . VAL A 1 864 ? -18.787 -11.210 31.791 1.00 97.31 864 VAL A CA 1
ATOM 6711 C C . VAL A 1 864 ? -19.737 -11.849 32.816 1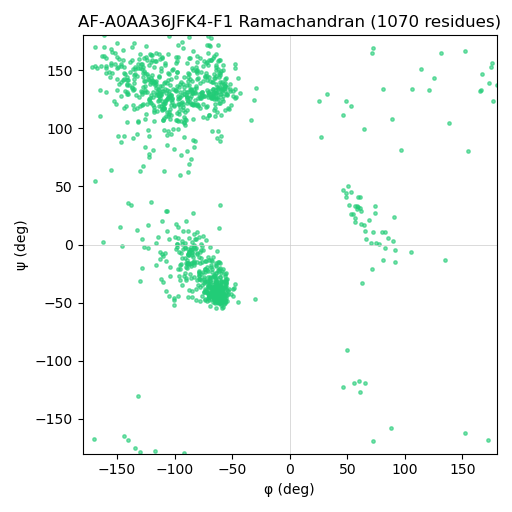.00 97.31 864 VAL A C 1
ATOM 6713 O O . VAL A 1 864 ? -19.437 -12.891 33.397 1.00 97.31 864 VAL A O 1
ATOM 6716 N N . SER A 1 865 ? -20.814 -11.139 33.137 1.00 95.88 865 SER A N 1
ATOM 6717 C CA . SER A 1 865 ? -21.875 -11.502 34.095 1.00 95.88 865 SER A CA 1
ATOM 6718 C C . SER A 1 865 ? -23.178 -10.811 33.659 1.00 95.88 865 SER A C 1
ATOM 6720 O O . SER A 1 865 ? -23.035 -9.833 32.926 1.00 95.88 865 SER A O 1
ATOM 6722 N N . PRO A 1 866 ? -24.378 -11.179 34.152 1.00 94.25 866 PRO A N 1
ATOM 6723 C CA . PRO A 1 866 ? -25.693 -10.755 33.643 1.00 94.25 866 PRO A CA 1
ATOM 6724 C C . PRO A 1 866 ? -25.823 -9.374 32.979 1.00 94.25 866 PRO A C 1
ATOM 6726 O O . PRO A 1 866 ? -26.346 -9.295 31.873 1.00 94.25 866 PRO A O 1
ATOM 6729 N N . ASN A 1 867 ? -25.283 -8.300 33.569 1.00 94.50 867 ASN A N 1
ATOM 6730 C CA . ASN A 1 867 ? -25.313 -6.952 32.974 1.00 94.50 867 ASN A CA 1
ATOM 6731 C C . ASN A 1 867 ? -23.981 -6.200 33.125 1.00 94.50 867 ASN A C 1
ATOM 6733 O O . ASN A 1 867 ? -23.946 -4.991 33.384 1.00 94.50 867 ASN A O 1
ATOM 6737 N N . ALA A 1 868 ? -22.854 -6.912 33.074 1.00 96.62 868 ALA A N 1
ATOM 6738 C CA . ALA A 1 868 ? -21.555 -6.277 33.243 1.00 96.62 868 ALA A CA 1
ATOM 6739 C C . ALA A 1 868 ? -20.382 -7.035 32.631 1.00 96.62 868 ALA A C 1
ATOM 6741 O O . ALA A 1 868 ? -20.314 -8.264 32.665 1.00 96.62 868 ALA A O 1
ATOM 6742 N N . ILE A 1 869 ? -19.391 -6.260 32.197 1.00 97.69 869 ILE A N 1
ATOM 6743 C CA . ILE A 1 869 ? -18.065 -6.737 31.819 1.00 97.69 869 ILE A CA 1
ATOM 6744 C C . ILE A 1 869 ? -17.096 -6.405 32.956 1.00 97.69 869 ILE A C 1
ATOM 6746 O O . ILE A 1 869 ? -17.022 -5.264 33.422 1.00 97.69 869 ILE A O 1
ATOM 6750 N N . HIS A 1 870 ? -16.345 -7.411 33.401 1.00 97.25 870 HIS A N 1
ATOM 6751 C CA . HIS A 1 870 ? -15.351 -7.296 34.466 1.00 97.25 870 HIS A CA 1
ATOM 6752 C C . HIS A 1 870 ? -13.955 -7.270 33.855 1.00 97.25 870 HIS A C 1
ATOM 6754 O O . HIS A 1 870 ? -13.579 -8.200 33.136 1.00 97.25 870 HIS A O 1
ATOM 6760 N N . MET A 1 871 ? -13.179 -6.236 34.167 1.00 96.88 871 MET A N 1
ATOM 6761 C CA . MET A 1 871 ? -11.783 -6.110 33.740 1.00 96.88 871 MET A CA 1
ATOM 6762 C C . MET A 1 871 ? -10.841 -6.865 34.689 1.00 96.88 871 MET A C 1
ATOM 6764 O O . MET A 1 871 ? -11.236 -7.275 35.787 1.00 96.88 871 MET A O 1
ATOM 6768 N N . GLN A 1 872 ? -9.587 -7.0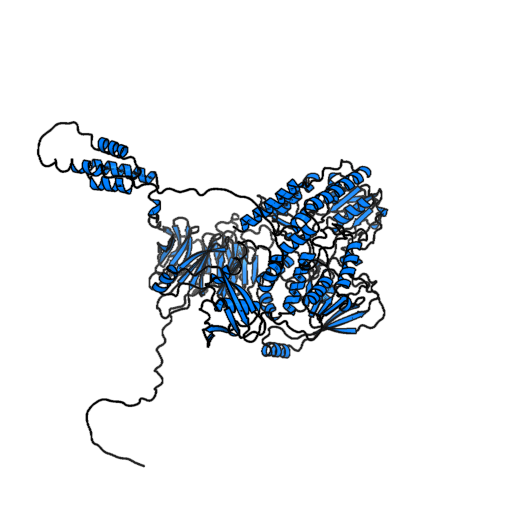64 34.285 1.00 95.00 872 GLN A N 1
ATOM 6769 C CA . GLN A 1 872 ? -8.582 -7.751 35.109 1.00 95.00 872 GLN A CA 1
ATOM 6770 C C . GLN A 1 872 ? -8.250 -7.006 36.411 1.00 95.00 872 GLN A C 1
ATOM 6772 O O . GLN A 1 872 ? -8.062 -7.637 37.450 1.00 95.00 872 GLN A O 1
ATOM 6777 N N . SER A 1 873 ? -8.267 -5.677 36.379 1.00 93.62 873 SER A N 1
ATOM 6778 C CA . SER A 1 873 ? -8.040 -4.753 37.492 1.00 93.62 873 SER A CA 1
ATOM 6779 C C . SER A 1 873 ? -9.137 -4.793 38.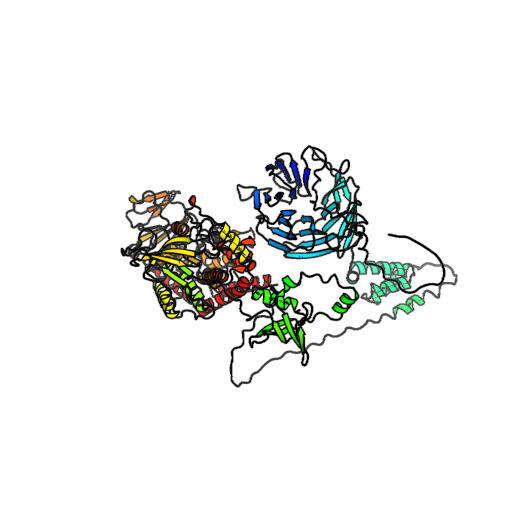554 1.00 93.62 873 SER A C 1
ATOM 6781 O O . SER A 1 873 ? -8.959 -4.251 39.641 1.00 93.62 873 SER A O 1
ATOM 6783 N N . GLY A 1 874 ? -10.283 -5.410 38.248 1.00 90.75 874 GLY A N 1
ATOM 6784 C CA . GLY A 1 874 ? -11.487 -5.359 39.073 1.00 90.75 874 GLY A CA 1
ATOM 6785 C C . GLY A 1 874 ? -12.440 -4.215 38.715 1.00 90.75 874 GLY A C 1
ATOM 6786 O O . GLY A 1 874 ? -13.543 -4.172 39.258 1.00 90.75 874 GLY A O 1
ATOM 6787 N N . LYS A 1 875 ? -12.079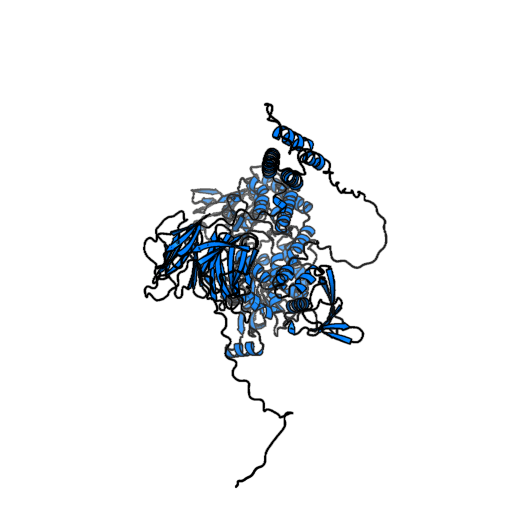 -3.325 37.775 1.00 94.12 875 LYS A N 1
ATOM 6788 C CA . LYS A 1 875 ? -13.022 -2.342 37.219 1.00 94.12 875 LYS A CA 1
ATOM 6789 C C . LYS A 1 875 ? -14.200 -3.063 36.552 1.00 94.12 875 LYS A C 1
ATOM 6791 O O . LYS A 1 875 ? -14.022 -4.050 35.837 1.00 94.12 875 LYS A O 1
ATOM 6796 N N . LYS A 1 876 ? -15.410 -2.545 36.764 1.00 95.69 876 LYS A N 1
ATOM 6797 C CA . LYS A 1 876 ? -16.662 -3.069 36.204 1.00 95.69 876 LYS A CA 1
ATOM 6798 C C . LYS A 1 876 ? -17.264 -2.040 35.247 1.00 95.69 876 LYS A C 1
ATOM 6800 O O . LYS A 1 876 ? -17.382 -0.872 35.610 1.00 95.69 876 LYS A O 1
ATOM 6805 N N . ALA A 1 877 ? -17.651 -2.472 34.050 1.00 96.81 877 ALA A N 1
ATOM 6806 C CA . ALA A 1 877 ? -18.465 -1.688 33.123 1.00 96.81 877 ALA A CA 1
ATOM 6807 C C . ALA A 1 877 ? -19.859 -2.313 33.054 1.00 96.81 877 ALA A C 1
ATOM 6809 O O . ALA A 1 877 ? -19.989 -3.491 32.720 1.00 96.81 877 ALA A O 1
ATOM 6810 N N . GLU A 1 878 ? -20.891 -1.550 33.401 1.00 97.50 878 GLU A N 1
ATOM 6811 C CA . GLU A 1 878 ? -22.267 -2.039 33.350 1.00 97.50 878 GLU A CA 1
ATOM 6812 C C . GLU A 1 878 ? -22.838 -1.860 31.948 1.00 97.50 878 GLU A C 1
ATOM 6814 O O . GLU A 1 878 ? -22.872 -0.748 31.418 1.00 97.50 878 GLU A O 1
ATOM 6819 N N . VAL A 1 879 ? -23.249 -2.968 31.344 1.00 97.75 879 VAL A N 1
ATOM 6820 C CA . VAL A 1 879 ? -23.671 -3.031 29.946 1.00 97.75 879 VAL A CA 1
ATOM 6821 C C . VAL A 1 879 ? -24.861 -3.964 29.806 1.00 97.75 879 VAL A C 1
ATOM 6823 O O . VAL A 1 879 ? -24.942 -4.987 30.479 1.00 97.75 879 VAL A O 1
ATOM 6826 N N . ASP A 1 880 ? -25.762 -3.611 28.901 1.00 97.94 880 ASP A N 1
ATOM 6827 C CA . ASP A 1 880 ? -26.969 -4.372 28.590 1.00 97.94 880 ASP A CA 1
ATOM 6828 C C . ASP A 1 880 ? -26.855 -5.069 27.219 1.00 97.94 880 ASP A C 1
ATOM 6830 O O . ASP A 1 880 ? -27.649 -5.946 26.909 1.00 97.94 880 ASP A O 1
ATOM 6834 N N . VAL A 1 881 ? -25.875 -4.682 26.393 1.00 98.12 881 VAL A N 1
ATOM 6835 C CA . VAL A 1 881 ? -25.580 -5.263 25.070 1.00 98.12 881 VAL A CA 1
ATOM 6836 C C . VAL A 1 881 ? -24.063 -5.355 24.891 1.00 98.12 881 VAL A C 1
ATOM 6838 O O . VAL A 1 881 ? -23.352 -4.421 25.273 1.00 98.12 881 VAL A O 1
ATOM 6841 N N . ILE A 1 882 ? -23.554 -6.427 24.276 1.00 98.00 882 ILE A N 1
ATOM 6842 C CA . ILE A 1 882 ? -22.128 -6.589 23.942 1.00 98.00 882 ILE A CA 1
ATOM 6843 C C . ILE A 1 882 ? -21.945 -6.795 22.435 1.00 98.00 882 ILE A C 1
ATOM 6845 O O . ILE A 1 882 ? -22.496 -7.723 21.851 1.00 98.00 882 ILE A O 1
ATOM 6849 N N . LEU A 1 883 ? -21.099 -5.968 21.819 1.00 97.50 883 LEU A N 1
ATOM 6850 C CA . LEU A 1 883 ? -20.675 -6.095 20.425 1.00 97.50 883 LEU A CA 1
ATOM 6851 C C . LEU A 1 883 ? -19.194 -6.497 20.353 1.00 97.50 883 LEU A C 1
ATOM 6853 O O . LEU A 1 883 ? -18.316 -5.739 20.771 1.00 97.50 883 LEU A O 1
ATOM 6857 N N . LYS A 1 884 ? -18.897 -7.685 19.820 1.00 96.19 884 LYS A N 1
ATOM 6858 C CA . LYS A 1 884 ? -17.551 -8.270 19.693 1.00 96.19 884 LYS A CA 1
ATOM 6859 C C . LYS A 1 884 ? -16.924 -7.916 18.338 1.00 96.19 884 LYS A C 1
ATOM 6861 O O . LYS A 1 884 ? -17.106 -8.624 17.360 1.00 96.19 884 LYS A O 1
ATOM 6866 N N . LEU A 1 885 ? -16.152 -6.833 18.259 1.00 94.56 885 LEU A N 1
ATOM 6867 C CA . LEU A 1 885 ? -15.666 -6.249 16.997 1.00 94.56 885 LEU A CA 1
ATOM 6868 C C . LEU A 1 885 ? -14.158 -6.457 16.799 1.00 94.56 885 LEU A C 1
ATOM 6870 O O . LEU A 1 885 ? -13.363 -5.513 16.747 1.00 94.56 885 LEU A O 1
ATOM 6874 N N . TYR A 1 886 ? -13.750 -7.721 16.685 1.00 90.94 886 TYR A N 1
ATOM 6875 C CA . TYR A 1 886 ? -12.336 -8.117 16.631 1.00 90.94 886 TYR A CA 1
ATOM 6876 C C . TYR A 1 886 ? -11.697 -8.058 15.234 1.00 90.94 886 TYR A C 1
ATOM 6878 O O . TYR A 1 886 ? -10.477 -8.207 15.115 1.00 90.94 886 TYR A O 1
ATOM 6886 N N . GLY A 1 887 ? -12.486 -7.786 14.193 1.00 89.31 887 GLY A N 1
ATOM 6887 C CA . GLY A 1 887 ? -12.044 -7.734 12.798 1.00 89.31 887 GLY A CA 1
ATOM 6888 C C . GLY A 1 887 ? -12.094 -9.098 12.107 1.00 89.31 887 GLY A C 1
ATOM 6889 O O . GLY A 1 887 ? -12.820 -9.990 12.538 1.00 89.31 887 GLY A O 1
ATOM 6890 N N . PHE A 1 888 ? -11.315 -9.254 11.037 1.00 88.44 888 PHE A N 1
ATOM 6891 C CA . PHE A 1 888 ? -11.367 -10.409 10.137 1.00 88.44 888 PHE A CA 1
ATOM 6892 C C . PHE A 1 888 ? -9.990 -11.064 9.960 1.00 88.44 888 PHE A C 1
ATOM 6894 O O . PHE A 1 888 ? -8.956 -10.436 10.221 1.00 88.44 888 PHE A O 1
ATOM 6901 N N . ASN A 1 889 ? -10.008 -12.315 9.513 1.00 86.94 889 ASN A N 1
ATOM 6902 C CA . ASN A 1 889 ? -8.897 -13.102 8.992 1.00 86.94 889 ASN A CA 1
ATOM 6903 C C . ASN A 1 889 ? -9.102 -13.365 7.494 1.00 86.94 889 ASN A C 1
ATOM 6905 O O . ASN A 1 889 ? -10.225 -13.286 6.976 1.00 86.94 889 ASN A O 1
ATOM 6909 N N . GLY A 1 890 ? -8.002 -13.686 6.811 1.00 87.56 890 GLY A N 1
ATOM 6910 C CA . GLY A 1 890 ? -8.057 -14.206 5.446 1.00 87.56 890 GLY A CA 1
ATOM 6911 C C . GLY A 1 890 ? -8.582 -15.636 5.404 1.00 87.56 890 GLY A C 1
ATOM 6912 O O . GLY A 1 890 ? -8.726 -16.279 6.438 1.00 87.56 890 GLY A O 1
ATOM 6913 N N . ASN A 1 891 ? -8.831 -16.145 4.201 1.00 89.88 891 ASN A N 1
ATOM 6914 C CA . ASN A 1 891 ? -9.298 -17.510 3.994 1.00 89.88 891 ASN A CA 1
ATOM 6915 C C . ASN A 1 891 ? -8.210 -18.390 3.354 1.00 89.88 891 ASN A C 1
ATOM 6917 O O . ASN A 1 891 ? -7.807 -18.151 2.218 1.00 89.88 891 ASN A O 1
ATOM 6921 N N . PHE A 1 892 ? -7.759 -19.434 4.056 1.00 92.44 892 PHE A N 1
ATOM 6922 C CA . PHE A 1 892 ? -6.766 -20.384 3.538 1.00 92.44 892 PHE A CA 1
ATOM 6923 C C . PHE A 1 892 ? -7.225 -21.140 2.280 1.00 92.44 892 PHE A C 1
ATOM 6925 O O . PHE A 1 892 ? -6.370 -21.595 1.521 1.00 92.44 892 PHE A O 1
ATOM 6932 N N . GLU A 1 893 ? -8.530 -21.234 2.001 1.00 90.75 893 GLU A N 1
ATOM 6933 C CA . GLU A 1 893 ? -9.023 -21.803 0.737 1.00 90.75 893 GLU A CA 1
ATOM 6934 C C . GLU A 1 893 ? -8.530 -21.024 -0.486 1.00 90.75 893 GLU A C 1
ATOM 6936 O O . GLU A 1 893 ? -8.345 -21.604 -1.549 1.00 90.75 893 GLU A O 1
ATOM 6941 N N . VAL A 1 894 ? -8.253 -19.723 -0.346 1.00 93.75 894 VAL A N 1
ATOM 6942 C CA . VAL A 1 894 ? -7.692 -18.906 -1.433 1.00 93.75 894 VAL A CA 1
ATOM 6943 C C . VAL A 1 894 ? -6.283 -19.376 -1.790 1.00 93.75 894 VAL A C 1
ATOM 6945 O O . VAL A 1 894 ? -5.962 -19.521 -2.970 1.00 93.75 894 VAL A O 1
ATOM 6948 N N . ASP A 1 895 ? -5.450 -19.651 -0.781 1.00 95.31 895 ASP A N 1
ATOM 6949 C CA . ASP A 1 895 ? -4.102 -20.180 -1.000 1.00 95.31 895 ASP A CA 1
ATOM 6950 C C . ASP A 1 895 ? -4.161 -21.565 -1.655 1.00 95.31 895 ASP A C 1
ATOM 6952 O O . ASP A 1 895 ? -3.374 -21.854 -2.557 1.00 95.31 895 ASP A O 1
ATOM 6956 N N . ARG A 1 896 ? -5.114 -22.412 -1.238 1.00 95.31 896 ARG A N 1
ATOM 6957 C CA . ARG A 1 896 ? -5.323 -23.741 -1.832 1.00 95.31 896 ARG A CA 1
ATOM 6958 C C . ARG A 1 896 ? -5.778 -23.638 -3.283 1.00 95.31 896 ARG A C 1
ATOM 6960 O O . ARG A 1 896 ? -5.156 -24.252 -4.142 1.00 95.31 896 ARG A O 1
ATOM 6967 N N . LEU A 1 897 ? -6.784 -22.810 -3.570 1.00 95.00 897 LEU A N 1
ATOM 6968 C CA . LEU A 1 897 ? -7.301 -22.595 -4.922 1.00 95.00 897 LEU A CA 1
ATOM 6969 C C . LEU A 1 897 ? -6.210 -22.091 -5.871 1.00 95.00 897 LEU A C 1
ATOM 6971 O O . LEU A 1 897 ? -6.069 -22.594 -6.981 1.00 95.00 897 LEU A O 1
ATOM 6975 N N . MET A 1 898 ? -5.410 -21.116 -5.437 1.00 96.25 898 MET A N 1
ATOM 6976 C CA . MET A 1 898 ? -4.363 -20.514 -6.269 1.00 96.25 898 MET A CA 1
ATOM 6977 C C . MET A 1 898 ? -3.036 -21.293 -6.246 1.00 96.25 898 MET A C 1
ATOM 6979 O O . MET A 1 898 ? -2.077 -20.882 -6.909 1.00 96.25 898 MET A O 1
ATOM 6983 N N . ASN A 1 899 ? -2.977 -22.432 -5.541 1.00 95.50 899 ASN A N 1
ATOM 6984 C CA . ASN A 1 899 ? -1.775 -23.242 -5.323 1.00 95.50 899 ASN A CA 1
ATOM 6985 C C . ASN A 1 899 ? -0.591 -22.398 -4.809 1.00 95.50 899 ASN A C 1
ATOM 6987 O O . ASN A 1 899 ? 0.495 -22.426 -5.392 1.00 95.50 899 ASN A O 1
ATOM 6991 N N . VAL A 1 900 ? -0.817 -21.596 -3.763 1.00 96.62 900 VAL A N 1
ATOM 6992 C CA . VAL A 1 900 ? 0.155 -20.632 -3.224 1.00 96.62 900 VAL A CA 1
ATOM 6993 C C . VAL A 1 900 ? 1.140 -21.317 -2.285 1.00 96.62 900 VAL A C 1
ATOM 6995 O O . VAL A 1 900 ? 0.747 -21.908 -1.281 1.00 96.62 900 VAL A O 1
ATOM 6998 N N . LYS A 1 901 ? 2.442 -21.179 -2.559 1.00 95.25 901 LYS A N 1
ATOM 6999 C CA . LYS A 1 901 ? 3.511 -21.525 -1.605 1.00 95.25 901 LYS A CA 1
ATOM 7000 C C . LYS A 1 901 ? 4.163 -20.272 -1.045 1.00 95.25 901 LYS A C 1
ATOM 7002 O O . LYS A 1 901 ? 4.503 -20.211 0.137 1.00 95.25 901 LYS A O 1
ATOM 7007 N N . THR A 1 902 ? 4.366 -19.269 -1.890 1.00 96.75 902 THR A N 1
ATOM 7008 C CA . THR A 1 902 ? 4.963 -17.990 -1.512 1.00 96.75 902 THR A CA 1
ATOM 7009 C C . THR A 1 902 ? 4.419 -16.875 -2.393 1.00 96.75 902 THR A C 1
ATOM 7011 O O . THR A 1 902 ? 4.417 -16.968 -3.618 1.00 96.75 902 THR A O 1
ATOM 7014 N N . MET A 1 903 ? 4.016 -15.775 -1.771 1.00 97.31 903 MET A N 1
ATOM 7015 C CA . MET A 1 903 ? 3.728 -14.520 -2.455 1.00 97.31 903 MET A CA 1
ATOM 7016 C C . MET A 1 903 ? 5.028 -13.750 -2.663 1.00 97.31 903 MET A C 1
ATOM 7018 O O . MET A 1 903 ? 5.681 -13.393 -1.685 1.00 97.31 903 MET A O 1
ATOM 7022 N N . THR A 1 904 ? 5.394 -13.465 -3.914 1.00 95.94 904 THR A N 1
ATOM 7023 C CA . THR A 1 904 ? 6.511 -12.572 -4.265 1.00 95.94 904 THR A CA 1
ATOM 7024 C C . THR A 1 904 ? 5.943 -11.295 -4.861 1.00 95.94 904 THR A C 1
ATOM 7026 O O . THR A 1 904 ? 5.397 -11.293 -5.964 1.00 95.94 904 THR A O 1
ATOM 7029 N N . GLY A 1 905 ? 5.995 -10.203 -4.102 1.00 96.00 905 GLY A N 1
ATOM 7030 C CA . GLY A 1 905 ? 5.123 -9.064 -4.359 1.00 96.00 905 GLY A CA 1
ATOM 7031 C C . GLY A 1 905 ? 3.652 -9.500 -4.344 1.00 96.00 905 GLY A C 1
ATOM 7032 O O . GLY A 1 905 ? 3.180 -10.029 -3.340 1.00 96.00 905 GLY A O 1
ATOM 7033 N N . TYR A 1 906 ? 2.942 -9.331 -5.459 1.00 97.19 906 TYR A N 1
ATOM 7034 C CA . TYR A 1 906 ? 1.547 -9.776 -5.623 1.00 97.19 906 TYR A CA 1
ATOM 7035 C C . TYR A 1 906 ? 1.397 -11.021 -6.520 1.00 97.19 906 TYR A C 1
ATOM 7037 O O . TYR A 1 906 ? 0.290 -11.364 -6.934 1.00 97.19 906 TYR A O 1
ATOM 7045 N N . TRP A 1 907 ? 2.505 -11.692 -6.844 1.00 97.50 907 TRP A N 1
ATOM 7046 C CA . TRP A 1 907 ? 2.519 -12.860 -7.725 1.00 97.50 907 TRP A CA 1
ATOM 7047 C C . TRP A 1 907 ? 2.758 -14.146 -6.948 1.00 97.50 907 TRP A C 1
ATOM 7049 O O . TRP A 1 907 ? 3.599 -14.200 -6.044 1.00 97.50 907 TRP A O 1
ATOM 7059 N N . VAL A 1 908 ? 2.025 -15.187 -7.330 1.00 97.25 908 VAL A N 1
ATOM 7060 C CA . VAL A 1 908 ? 2.094 -16.505 -6.700 1.00 97.25 908 VAL A CA 1
ATOM 7061 C C . VAL A 1 908 ? 3.289 -17.275 -7.254 1.00 97.25 908 VAL A C 1
ATOM 7063 O O . VAL A 1 908 ? 3.367 -17.532 -8.452 1.00 97.25 908 VAL A O 1
ATOM 7066 N N . ASP A 1 909 ? 4.219 -17.658 -6.380 1.00 93.44 909 ASP A N 1
ATOM 7067 C CA . ASP A 1 909 ? 5.427 -18.434 -6.693 1.00 93.44 909 ASP A CA 1
ATOM 7068 C C . ASP A 1 909 ? 6.222 -17.893 -7.897 1.00 93.44 909 ASP A C 1
ATOM 7070 O O . ASP A 1 909 ? 6.697 -18.656 -8.736 1.00 93.44 909 ASP A O 1
ATOM 7074 N N . GLU A 1 910 ? 6.339 -16.564 -7.996 1.00 92.44 910 GLU A N 1
ATOM 7075 C CA . GLU A 1 910 ? 7.066 -15.860 -9.070 1.00 92.44 910 GLU A CA 1
ATOM 7076 C C . GLU A 1 910 ? 6.515 -16.095 -10.492 1.00 92.44 910 GLU A C 1
ATOM 7078 O O . GLU A 1 910 ? 7.178 -15.805 -11.494 1.00 92.44 910 GLU A O 1
ATOM 7083 N N . ASP A 1 911 ? 5.279 -16.578 -10.590 1.00 94.12 911 ASP A N 1
ATOM 7084 C CA . ASP A 1 911 ? 4.563 -16.769 -11.841 1.00 94.12 911 ASP A CA 1
ATOM 7085 C C . ASP A 1 911 ? 3.740 -15.521 -12.170 1.00 94.12 911 ASP A C 1
ATOM 7087 O O . ASP A 1 911 ? 2.686 -15.274 -11.582 1.00 94.12 911 ASP A O 1
ATOM 7091 N N . PHE A 1 912 ? 4.206 -14.728 -13.140 1.00 94.88 912 PHE A N 1
ATOM 7092 C CA . PHE A 1 912 ? 3.571 -13.453 -13.495 1.00 94.88 912 PHE A CA 1
ATOM 7093 C C . PHE A 1 912 ? 2.116 -13.582 -13.980 1.00 94.88 912 PHE A C 1
ATOM 7095 O O . PHE A 1 912 ? 1.388 -12.590 -14.019 1.00 94.88 912 PHE A O 1
ATOM 7102 N N . ARG A 1 913 ? 1.693 -14.801 -14.340 1.00 96.62 913 ARG A N 1
ATOM 7103 C CA . ARG A 1 913 ? 0.342 -15.149 -14.802 1.00 96.62 913 ARG A CA 1
ATOM 7104 C C . ARG A 1 913 ? -0.599 -15.576 -13.676 1.00 96.62 913 ARG A C 1
ATOM 7106 O O . ARG A 1 913 ? -1.796 -15.683 -13.922 1.00 96.62 913 ARG A O 1
ATOM 7113 N N . ARG A 1 914 ? -0.088 -15.824 -12.464 1.00 97.06 914 ARG A N 1
ATOM 7114 C CA . ARG A 1 914 ? -0.895 -16.043 -11.255 1.00 97.06 914 ARG A CA 1
ATOM 7115 C C . ARG A 1 914 ? -0.789 -14.819 -10.360 1.00 97.06 914 ARG A C 1
ATOM 7117 O O . ARG A 1 914 ? 0.147 -14.682 -9.571 1.00 97.06 914 ARG A O 1
ATOM 7124 N N . TYR A 1 915 ? -1.754 -13.922 -10.506 1.00 98.19 915 TYR A N 1
ATOM 7125 C CA . TYR A 1 915 ? -1.803 -12.673 -9.757 1.00 98.19 915 TYR A CA 1
ATOM 7126 C C . TYR A 1 915 ? -2.866 -12.744 -8.672 1.00 98.19 915 TYR A C 1
ATOM 7128 O O . TYR A 1 915 ? -4.012 -13.105 -8.939 1.00 98.19 915 TYR A O 1
ATOM 7136 N N . LEU A 1 916 ? -2.491 -12.391 -7.449 1.00 97.44 916 LEU A N 1
ATOM 7137 C CA . LEU A 1 916 ? -3.367 -12.513 -6.296 1.00 97.44 916 LEU A CA 1
ATOM 7138 C C . LEU A 1 916 ? -3.127 -11.346 -5.349 1.00 97.44 916 LEU A C 1
ATOM 7140 O O . LEU A 1 916 ? -2.038 -11.183 -4.798 1.00 97.44 916 LEU A O 1
ATOM 7144 N N . ILE A 1 917 ? -4.159 -10.528 -5.152 1.00 94.69 917 ILE A N 1
ATOM 7145 C CA . ILE A 1 917 ? -4.059 -9.370 -4.271 1.00 94.69 917 ILE A CA 1
ATOM 7146 C C . ILE A 1 917 ? -5.345 -9.132 -3.488 1.00 94.69 917 ILE A C 1
ATOM 7148 O O . ILE A 1 917 ? -6.449 -9.060 -4.026 1.00 94.69 917 ILE A O 1
ATOM 7152 N N . ALA A 1 918 ? -5.161 -8.939 -2.189 1.00 92.00 918 ALA A N 1
ATOM 7153 C CA . ALA A 1 918 ? -6.117 -8.292 -1.311 1.00 92.00 918 ALA A CA 1
ATOM 7154 C C . ALA A 1 918 ? -5.494 -7.004 -0.764 1.00 92.00 918 ALA A C 1
ATOM 7156 O O . ALA A 1 918 ? -4.278 -6.811 -0.845 1.00 92.00 918 ALA A O 1
ATOM 7157 N N . GLU A 1 919 ? -6.317 -6.118 -0.198 1.00 89.75 919 GLU A N 1
ATOM 7158 C CA . GLU A 1 919 ? -5.790 -4.912 0.433 1.00 89.75 919 GLU A CA 1
ATOM 7159 C C . GLU A 1 919 ? -4.736 -5.281 1.496 1.00 89.75 919 GLU A C 1
ATOM 7161 O O . GLU A 1 919 ? -5.024 -6.100 2.378 1.00 89.75 919 GLU A O 1
ATOM 7166 N N . PRO A 1 920 ? -3.533 -4.680 1.465 1.00 91.50 920 PRO A N 1
ATOM 7167 C CA . PRO A 1 920 ? -2.555 -4.901 2.517 1.00 91.50 920 PRO A CA 1
ATOM 7168 C C . PRO A 1 920 ? -3.117 -4.526 3.895 1.00 91.50 920 PRO A C 1
ATOM 7170 O O . PRO A 1 920 ? -3.721 -3.461 4.060 1.00 91.50 920 PRO A O 1
ATOM 7173 N N . ILE A 1 921 ? -2.929 -5.384 4.896 1.00 90.12 921 ILE A N 1
ATOM 7174 C CA . ILE A 1 921 ? -3.502 -5.165 6.231 1.00 90.12 921 ILE A CA 1
ATOM 7175 C C . ILE A 1 921 ? -2.678 -4.179 7.070 1.00 90.12 921 ILE A C 1
ATOM 7177 O O . ILE A 1 921 ? -1.451 -4.093 6.960 1.00 90.12 921 ILE A O 1
ATOM 7181 N N . GLY A 1 922 ? -3.375 -3.471 7.962 1.00 88.31 922 GLY A N 1
ATOM 7182 C CA . GLY A 1 922 ? -2.780 -2.556 8.935 1.00 88.31 922 GLY A CA 1
ATOM 7183 C C . GLY A 1 922 ? -2.242 -1.251 8.348 1.00 88.31 922 GLY A C 1
ATOM 7184 O O . GLY A 1 922 ? -2.503 -0.883 7.206 1.00 88.31 922 GLY A O 1
ATOM 7185 N N . VAL A 1 923 ? -1.505 -0.520 9.176 1.00 89.81 923 VAL A N 1
ATOM 7186 C CA . VAL A 1 923 ? -0.788 0.706 8.819 1.00 89.81 923 VAL A CA 1
ATOM 7187 C C . VAL A 1 923 ? 0.670 0.493 9.180 1.00 89.81 923 VAL A C 1
ATOM 7189 O O . VAL A 1 923 ? 0.962 0.058 10.291 1.00 89.81 923 VAL A O 1
ATOM 7192 N N . ASN A 1 924 ? 1.573 0.793 8.253 1.00 91.00 924 ASN A N 1
ATOM 7193 C CA . ASN A 1 924 ? 3.007 0.869 8.507 1.00 91.00 924 ASN A CA 1
ATOM 7194 C C . ASN A 1 924 ? 3.601 1.914 7.562 1.00 91.00 924 ASN A C 1
ATOM 7196 O O . ASN A 1 924 ? 3.865 1.618 6.397 1.00 91.00 924 ASN A O 1
ATOM 7200 N N . ALA A 1 925 ? 3.712 3.154 8.035 1.00 89.06 925 ALA A N 1
ATOM 7201 C CA . ALA A 1 925 ? 4.088 4.274 7.185 1.00 89.06 925 ALA A CA 1
ATOM 7202 C C . ALA A 1 925 ? 4.888 5.344 7.934 1.00 89.06 925 ALA A C 1
ATOM 7204 O O . ALA A 1 925 ? 4.554 5.743 9.051 1.00 89.06 925 ALA A O 1
ATOM 7205 N N . THR A 1 926 ? 5.921 5.851 7.262 1.00 89.81 926 THR A N 1
ATOM 7206 C CA . THR A 1 926 ? 6.612 7.108 7.597 1.00 89.81 926 THR A CA 1
ATOM 7207 C C . THR A 1 926 ? 6.067 8.289 6.799 1.00 89.81 926 THR A C 1
ATOM 7209 O O . THR A 1 926 ? 6.226 9.439 7.202 1.00 89.81 926 THR A O 1
ATOM 7212 N N . ASN A 1 927 ? 5.419 8.007 5.664 1.00 91.12 927 ASN A N 1
ATOM 7213 C CA . ASN A 1 927 ? 4.763 8.979 4.803 1.00 91.12 927 ASN A CA 1
ATOM 7214 C C . ASN A 1 927 ? 3.437 8.398 4.298 1.00 91.12 927 ASN A C 1
ATOM 7216 O O . ASN A 1 927 ? 3.378 7.236 3.898 1.00 91.12 927 ASN A O 1
ATOM 7220 N N . PHE A 1 928 ? 2.386 9.209 4.283 1.00 91.62 928 PHE A N 1
ATOM 7221 C CA . PHE A 1 928 ? 1.038 8.808 3.901 1.00 91.62 928 PHE A CA 1
ATOM 7222 C C . PHE A 1 928 ? 0.702 9.321 2.504 1.00 91.62 928 PHE A C 1
ATOM 7224 O O . PHE A 1 928 ? 0.499 10.516 2.294 1.00 91.62 928 PHE A O 1
ATOM 7231 N N . GLY A 1 929 ? 0.646 8.395 1.543 1.00 88.75 929 GLY A N 1
ATOM 7232 C CA . GLY A 1 929 ? 0.242 8.673 0.161 1.00 88.75 929 GLY A CA 1
ATOM 7233 C C . GLY A 1 929 ? -1.271 8.623 -0.074 1.00 88.75 929 GLY A C 1
ATOM 7234 O O . GLY A 1 929 ? -1.737 9.142 -1.083 1.00 88.75 929 GLY A O 1
ATOM 7235 N N . GLY A 1 930 ? -2.050 8.038 0.836 1.00 91.56 930 GLY A N 1
ATOM 7236 C CA . GLY A 1 930 ? -3.502 7.888 0.713 1.00 91.56 930 GLY A CA 1
ATOM 7237 C C . GLY A 1 930 ? -4.082 7.087 1.879 1.00 91.56 930 GLY A C 1
ATOM 7238 O O . GLY A 1 930 ? -3.363 6.310 2.510 1.00 91.56 930 GLY A O 1
ATOM 7239 N N . THR A 1 931 ? -5.369 7.273 2.162 1.00 92.38 931 THR A N 1
ATOM 7240 C CA . THR A 1 931 ? -6.139 6.454 3.121 1.00 92.38 931 THR A CA 1
ATOM 7241 C C . THR A 1 931 ? -7.196 5.583 2.442 1.00 92.38 931 THR A C 1
ATOM 7243 O O . THR A 1 931 ? -7.782 4.736 3.107 1.00 92.38 931 THR A O 1
ATOM 7246 N N . SER A 1 932 ? -7.422 5.772 1.136 1.00 92.75 932 SER A N 1
ATOM 7247 C CA . SER A 1 932 ? -8.476 5.107 0.365 1.00 92.75 932 SER A CA 1
ATOM 7248 C C . SER A 1 932 ? -7.965 4.009 -0.574 1.00 92.75 932 SER A C 1
ATOM 7250 O O . SER A 1 932 ? -6.780 3.931 -0.899 1.00 92.75 932 SER A O 1
ATOM 7252 N N . PHE A 1 933 ? -8.895 3.169 -1.028 1.00 92.12 933 PHE A N 1
ATOM 7253 C CA . PHE A 1 933 ? -8.642 1.926 -1.752 1.00 92.12 933 PHE A CA 1
ATOM 7254 C C . PHE A 1 933 ? -8.457 2.110 -3.267 1.00 92.12 933 PHE A C 1
ATOM 7256 O O . PHE A 1 933 ? -7.519 1.551 -3.838 1.00 92.12 933 PHE A O 1
ATOM 7263 N N . SER A 1 934 ? -9.303 2.908 -3.938 1.00 95.38 934 SER A N 1
ATOM 7264 C CA . SER A 1 934 ? -9.302 3.018 -5.410 1.00 95.38 934 SER A CA 1
ATOM 7265 C C . SER A 1 934 ? -7.971 3.485 -6.020 1.00 95.38 934 SER A C 1
ATOM 7267 O O . SER A 1 934 ? -7.594 2.931 -7.058 1.00 95.38 934 SER A O 1
ATOM 7269 N N . PRO A 1 935 ? -7.203 4.419 -5.410 1.00 94.12 935 PRO A N 1
ATOM 7270 C CA . PRO A 1 935 ? -5.871 4.766 -5.901 1.00 94.12 935 PRO A CA 1
ATOM 7271 C C . PRO A 1 935 ? -4.915 3.567 -5.936 1.00 94.12 935 PRO A C 1
ATOM 7273 O O . PRO A 1 935 ? -4.173 3.410 -6.903 1.00 94.12 935 PRO A O 1
ATOM 7276 N N . GLY A 1 936 ? -4.966 2.701 -4.918 1.00 93.31 936 GLY A N 1
ATOM 7277 C CA . GLY A 1 936 ? -4.185 1.463 -4.872 1.00 93.31 936 GLY A CA 1
ATOM 7278 C C . GLY A 1 936 ? -4.632 0.474 -5.944 1.00 93.31 936 GLY A C 1
ATOM 7279 O O . GLY A 1 936 ? -3.812 0.016 -6.735 1.00 93.31 936 GLY A O 1
ATOM 7280 N N . VAL A 1 937 ? -5.941 0.223 -6.052 1.00 95.31 937 VAL A N 1
ATOM 7281 C CA . VAL A 1 937 ? -6.510 -0.677 -7.072 1.00 95.31 937 VAL A CA 1
ATOM 7282 C C . VAL A 1 937 ? -6.087 -0.269 -8.477 1.00 95.31 937 VAL A C 1
ATOM 7284 O O . VAL A 1 937 ? -5.685 -1.122 -9.262 1.00 95.31 937 VAL A O 1
ATOM 7287 N N . ARG A 1 938 ? -6.121 1.032 -8.793 1.00 93.56 938 ARG A N 1
ATOM 7288 C CA . ARG A 1 938 ? -5.708 1.551 -10.102 1.00 93.56 938 ARG A CA 1
ATOM 7289 C C . ARG A 1 938 ? -4.270 1.163 -10.461 1.00 93.56 938 ARG A C 1
ATOM 7291 O O . ARG A 1 938 ? -4.006 0.897 -11.632 1.00 93.56 938 ARG A O 1
ATOM 7298 N N . VAL A 1 939 ? -3.368 1.130 -9.481 1.00 94.25 939 VAL A N 1
ATOM 7299 C CA . VAL A 1 939 ? -1.972 0.697 -9.644 1.00 94.25 939 VAL A CA 1
ATOM 7300 C C . VAL A 1 939 ? -1.889 -0.820 -9.810 1.00 94.25 939 VAL A C 1
ATOM 7302 O O . VAL A 1 939 ? -1.230 -1.310 -10.724 1.00 94.25 939 VAL A O 1
ATOM 7305 N N . TRP A 1 940 ? -2.583 -1.569 -8.954 1.00 96.31 940 TRP A N 1
ATOM 7306 C CA . TRP A 1 940 ? -2.510 -3.030 -8.924 1.00 96.31 940 TRP A CA 1
ATOM 7307 C C . TRP A 1 940 ? -3.026 -3.678 -10.212 1.00 96.31 940 TRP A C 1
ATOM 7309 O O . TRP A 1 940 ? -2.396 -4.605 -10.718 1.00 96.31 940 TRP A O 1
ATOM 7319 N N . VAL A 1 941 ? -4.110 -3.150 -10.793 1.00 97.12 941 VAL A N 1
ATOM 7320 C CA . VAL A 1 941 ? -4.643 -3.666 -12.068 1.00 97.12 941 VAL A CA 1
ATOM 7321 C C . VAL A 1 941 ? -3.710 -3.401 -13.255 1.00 97.12 941 VAL A C 1
ATOM 7323 O O . VAL A 1 941 ? -3.684 -4.168 -14.217 1.00 97.12 941 VAL A O 1
ATOM 7326 N N . ASP A 1 942 ? -2.899 -2.338 -13.185 1.00 96.31 942 ASP A N 1
ATOM 7327 C CA . ASP A 1 942 ? -1.902 -2.035 -14.216 1.00 96.31 942 ASP A CA 1
ATOM 7328 C C . ASP A 1 942 ? -0.685 -2.956 -14.108 1.00 96.31 942 ASP A C 1
ATOM 7330 O O . ASP A 1 942 ? -0.149 -3.354 -15.135 1.00 96.31 942 ASP A O 1
ATOM 7334 N N . TYR A 1 943 ? -0.271 -3.348 -12.895 1.00 96.81 943 TYR A N 1
ATOM 7335 C CA . TYR A 1 943 ? 0.854 -4.271 -12.708 1.00 96.81 943 TYR A CA 1
ATOM 7336 C C . TYR A 1 943 ? 0.633 -5.601 -13.420 1.00 96.81 943 TYR A C 1
ATOM 7338 O O . TYR A 1 943 ? 1.470 -6.012 -14.222 1.00 96.81 943 TYR A O 1
ATOM 7346 N N . VAL A 1 944 ? -0.488 -6.272 -13.157 1.00 97.12 944 VAL A N 1
ATOM 7347 C CA . VAL A 1 944 ? -0.765 -7.567 -13.790 1.00 97.12 944 VAL A CA 1
ATOM 7348 C C . VAL A 1 944 ? -0.980 -7.424 -15.294 1.00 97.12 944 VAL A C 1
ATOM 7350 O O . VAL A 1 944 ? -0.393 -8.180 -16.063 1.00 97.12 944 VAL A O 1
ATOM 7353 N N . ALA A 1 945 ? -1.731 -6.408 -15.731 1.00 97.75 945 ALA A N 1
ATOM 7354 C CA . ALA A 1 945 ? -1.947 -6.153 -17.150 1.00 97.75 945 ALA A CA 1
ATOM 7355 C C . ALA A 1 945 ? -0.621 -5.930 -17.892 1.00 97.75 945 ALA A C 1
ATOM 7357 O O . ALA A 1 945 ? -0.398 -6.510 -18.952 1.00 97.75 945 ALA A O 1
ATOM 7358 N N . TYR A 1 946 ? 0.296 -5.160 -17.299 1.00 96.44 946 TYR A N 1
ATOM 7359 C CA . TYR A 1 946 ? 1.605 -4.879 -17.876 1.00 96.44 946 TYR A CA 1
ATOM 7360 C C . TYR A 1 946 ? 2.411 -6.152 -18.137 1.00 96.44 946 TYR A C 1
ATOM 7362 O O . TYR A 1 946 ? 2.913 -6.322 -19.243 1.00 96.44 946 TYR A O 1
ATOM 7370 N N . PHE A 1 947 ? 2.523 -7.062 -17.164 1.00 95.88 947 PHE A N 1
ATOM 7371 C CA . PHE A 1 947 ? 3.306 -8.290 -17.357 1.00 95.88 947 PHE A CA 1
ATOM 7372 C C . PHE A 1 947 ? 2.603 -9.327 -18.234 1.00 95.88 947 PHE A C 1
ATOM 7374 O O . PHE A 1 947 ? 3.281 -10.127 -18.874 1.00 95.88 947 PHE A O 1
ATOM 7381 N N . LEU A 1 948 ? 1.272 -9.291 -18.333 1.00 96.44 948 LEU A N 1
ATOM 7382 C CA . LEU A 1 948 ? 0.548 -10.090 -19.322 1.00 96.44 948 LEU A CA 1
ATOM 7383 C C . LEU A 1 948 ? 0.756 -9.563 -20.745 1.00 96.44 948 LEU A C 1
ATOM 7385 O O . LEU A 1 948 ? 0.874 -10.360 -21.670 1.00 96.44 948 LEU A O 1
ATOM 7389 N N . TRP A 1 949 ? 0.852 -8.247 -20.938 1.00 95.38 949 TRP A N 1
ATOM 7390 C CA . TRP A 1 949 ? 1.133 -7.653 -22.247 1.00 95.38 949 TRP A CA 1
ATOM 7391 C C . TRP A 1 949 ? 2.617 -7.706 -22.621 1.00 95.38 949 TRP A C 1
ATOM 7393 O O . TRP A 1 949 ? 2.947 -7.890 -23.791 1.00 95.38 949 TRP A O 1
ATOM 7403 N N . TYR A 1 950 ? 3.518 -7.570 -21.648 1.00 93.00 950 TYR A N 1
ATOM 7404 C CA . TYR A 1 950 ? 4.964 -7.464 -21.853 1.00 93.00 950 TYR A CA 1
ATOM 7405 C C . TYR A 1 950 ? 5.741 -8.440 -20.951 1.00 93.00 950 TYR A C 1
ATOM 7407 O O . TYR A 1 950 ? 6.555 -8.021 -20.124 1.00 93.00 950 TYR A O 1
ATOM 7415 N N . PRO A 1 951 ? 5.555 -9.762 -21.121 1.00 91.75 951 PRO A N 1
ATOM 7416 C CA . PRO A 1 951 ? 6.143 -10.770 -20.234 1.00 91.75 951 PRO A CA 1
ATOM 7417 C C . PRO A 1 951 ? 7.682 -10.759 -20.214 1.00 91.75 951 PRO A C 1
ATOM 7419 O O . PRO A 1 951 ? 8.290 -11.148 -19.220 1.00 91.75 951 PRO A O 1
ATOM 7422 N N . LYS A 1 952 ? 8.326 -10.225 -21.265 1.00 86.38 952 LYS A N 1
ATOM 7423 C CA . LYS A 1 952 ? 9.789 -10.034 -21.360 1.00 86.38 952 LYS A CA 1
ATOM 7424 C C . LYS A 1 952 ? 10.386 -9.174 -20.250 1.00 86.38 952 LYS A C 1
ATOM 7426 O O . LYS A 1 952 ? 11.574 -9.311 -19.978 1.00 86.38 952 LYS A O 1
ATOM 7431 N N . ASP A 1 953 ? 9.582 -8.345 -19.594 1.00 87.81 953 ASP A N 1
ATOM 7432 C CA . ASP A 1 953 ? 10.059 -7.462 -18.529 1.00 87.81 953 ASP A CA 1
ATOM 7433 C C . ASP A 1 953 ? 9.995 -8.118 -17.145 1.00 87.81 953 ASP A C 1
ATOM 7435 O O . ASP A 1 953 ? 10.638 -7.644 -16.207 1.00 87.81 953 ASP A O 1
ATOM 7439 N N . TRP A 1 954 ? 9.254 -9.223 -17.005 1.00 91.19 954 TRP A N 1
ATOM 7440 C CA . TRP A 1 954 ? 9.114 -9.934 -15.735 1.00 91.19 954 TRP A CA 1
ATOM 7441 C C . TRP A 1 954 ? 10.452 -10.358 -15.111 1.00 91.19 954 TRP A C 1
ATOM 7443 O O . TRP A 1 954 ? 10.640 -10.102 -13.922 1.00 91.19 954 TRP A O 1
ATOM 7453 N N . PRO A 1 955 ? 11.416 -10.941 -15.855 1.00 86.25 955 PRO A N 1
ATOM 7454 C CA . PRO A 1 955 ? 12.690 -11.374 -15.278 1.00 86.25 955 PRO A CA 1
ATOM 7455 C C . PRO A 1 955 ? 13.471 -10.215 -14.665 1.00 86.25 955 PRO A C 1
ATOM 7457 O O . PRO A 1 955 ? 14.053 -10.371 -13.599 1.00 86.25 955 PRO A O 1
ATOM 7460 N N . GLY A 1 956 ? 13.419 -9.032 -15.288 1.00 82.31 956 GLY A N 1
ATOM 7461 C CA . GLY A 1 956 ? 14.060 -7.830 -14.757 1.00 82.31 956 GLY A CA 1
ATOM 7462 C C . GLY A 1 956 ? 13.514 -7.438 -13.383 1.00 82.31 956 GLY A C 1
ATOM 7463 O O . GLY A 1 956 ? 14.289 -7.097 -12.493 1.00 82.31 956 GLY A O 1
ATOM 7464 N N . LEU A 1 957 ? 12.197 -7.547 -13.175 1.00 87.94 957 LEU A N 1
ATOM 7465 C CA . LEU A 1 957 ? 11.582 -7.290 -11.872 1.00 87.94 957 LEU A CA 1
ATOM 7466 C C . LEU A 1 957 ? 11.805 -8.439 -10.876 1.00 87.94 957 LEU A C 1
ATOM 7468 O O . LEU A 1 957 ? 12.126 -8.186 -9.718 1.00 87.94 957 LEU A O 1
ATOM 7472 N N . ARG A 1 958 ? 11.634 -9.692 -11.303 1.00 87.06 958 ARG A N 1
ATOM 7473 C CA . ARG A 1 958 ? 11.806 -10.882 -10.455 1.00 87.06 958 ARG A CA 1
ATOM 7474 C C . ARG A 1 958 ? 13.229 -10.962 -9.898 1.00 87.06 958 ARG A C 1
ATOM 7476 O O . ARG A 1 958 ? 13.415 -11.187 -8.704 1.00 87.06 958 ARG A O 1
ATOM 7483 N N . ASP A 1 959 ? 14.224 -10.722 -10.749 1.00 82.88 959 ASP A N 1
ATOM 7484 C CA . ASP A 1 959 ? 15.636 -10.944 -10.429 1.00 82.88 959 ASP A CA 1
ATOM 7485 C C . ASP A 1 959 ? 16.302 -9.721 -9.767 1.00 82.88 959 ASP A C 1
ATOM 7487 O O . ASP A 1 959 ? 17.420 -9.830 -9.263 1.00 82.88 959 ASP A O 1
ATOM 7491 N N . CYS A 1 960 ? 15.629 -8.560 -9.696 1.00 78.38 960 CYS A N 1
ATOM 7492 C CA . CYS A 1 960 ? 16.200 -7.360 -9.066 1.00 78.38 960 CYS A CA 1
ATOM 7493 C C . CYS A 1 960 ? 16.279 -7.439 -7.530 1.00 78.38 960 CYS A C 1
ATOM 7495 O O . CYS A 1 960 ? 16.957 -6.619 -6.908 1.00 78.38 960 CYS A O 1
ATOM 7497 N N . GLY A 1 961 ? 15.593 -8.407 -6.909 1.00 79.31 961 GLY A N 1
ATOM 7498 C CA . GLY A 1 961 ? 15.606 -8.628 -5.459 1.00 79.31 961 GLY A CA 1
ATOM 7499 C C . GLY A 1 961 ? 14.838 -7.585 -4.638 1.00 79.31 961 GLY A C 1
ATOM 7500 O O . GLY A 1 961 ? 14.959 -7.571 -3.415 1.00 79.31 961 GLY A O 1
ATOM 7501 N N . LEU A 1 962 ? 14.057 -6.709 -5.282 1.00 83.56 962 LEU A N 1
ATOM 7502 C CA . LEU A 1 962 ? 13.282 -5.657 -4.606 1.00 83.56 962 LEU A CA 1
ATOM 7503 C C . LEU A 1 962 ? 11.883 -6.110 -4.165 1.00 83.56 962 LEU A C 1
ATOM 7505 O O . LEU A 1 962 ? 11.252 -5.426 -3.359 1.00 83.56 962 LEU A O 1
ATOM 7509 N N . LEU A 1 963 ? 11.380 -7.231 -4.693 1.00 92.19 963 LEU A N 1
ATOM 7510 C CA . LEU A 1 963 ? 10.065 -7.747 -4.324 1.00 92.19 963 LEU A CA 1
ATOM 7511 C C . LEU A 1 963 ? 10.125 -8.490 -2.978 1.00 92.19 963 LEU A C 1
ATOM 7513 O O . LEU A 1 963 ? 10.923 -9.418 -2.826 1.00 92.19 963 LEU A O 1
ATOM 7517 N N . PRO A 1 964 ? 9.276 -8.125 -2.002 1.00 95.44 964 PRO A N 1
ATOM 7518 C CA . PRO A 1 964 ? 9.196 -8.844 -0.739 1.00 95.44 964 PRO A CA 1
ATOM 7519 C C . PRO A 1 964 ? 8.554 -10.220 -0.933 1.00 95.44 964 PRO A C 1
ATOM 7521 O O . PRO A 1 964 ? 7.759 -10.425 -1.855 1.00 95.44 964 PRO A O 1
ATOM 7524 N N . ARG A 1 965 ? 8.881 -11.156 -0.038 1.00 95.81 965 ARG A N 1
ATOM 7525 C CA . ARG A 1 965 ? 8.304 -12.502 -0.016 1.00 95.81 965 ARG A CA 1
ATOM 7526 C C . ARG A 1 965 ? 7.517 -12.738 1.268 1.00 95.81 965 ARG A C 1
ATOM 7528 O O . ARG A 1 965 ? 7.959 -12.330 2.340 1.00 95.81 965 ARG A O 1
ATOM 7535 N N . HIS A 1 966 ? 6.383 -13.417 1.152 1.00 96.06 966 HIS A N 1
ATOM 7536 C CA . HIS A 1 966 ? 5.536 -13.800 2.279 1.00 96.06 966 HIS A CA 1
ATOM 7537 C C . HIS A 1 966 ? 4.962 -15.202 2.063 1.00 96.06 966 HIS A C 1
ATOM 7539 O O . HIS A 1 966 ? 4.512 -15.532 0.966 1.00 96.06 966 HIS A O 1
ATOM 7545 N N . SER A 1 967 ? 4.965 -16.011 3.115 1.00 96.56 967 SER A N 1
ATOM 7546 C CA . SER A 1 967 ? 4.367 -17.347 3.139 1.00 96.56 967 SER A CA 1
ATOM 7547 C C . SER A 1 967 ? 3.300 -17.392 4.224 1.00 96.56 967 SER A C 1
ATOM 7549 O O . SER A 1 967 ? 3.266 -16.527 5.094 1.00 96.56 967 SER A O 1
ATOM 7551 N N . ALA A 1 968 ? 2.427 -18.393 4.169 1.00 95.38 968 ALA A N 1
ATOM 7552 C CA . ALA A 1 968 ? 1.380 -18.571 5.164 1.00 95.38 968 ALA A CA 1
ATOM 7553 C C . ALA A 1 968 ? 1.948 -18.667 6.592 1.00 95.38 968 ALA A C 1
ATOM 7555 O O . ALA A 1 968 ? 2.969 -19.317 6.824 1.00 95.38 968 ALA A O 1
ATOM 7556 N N . GLU A 1 969 ? 1.236 -18.074 7.550 1.00 94.38 969 GLU A N 1
ATOM 7557 C CA . GLU A 1 969 ? 1.528 -18.101 8.985 1.00 94.38 969 GLU A CA 1
ATOM 7558 C C . GLU A 1 969 ? 0.341 -18.769 9.722 1.00 94.38 969 GLU A C 1
ATOM 7560 O O . GLU A 1 969 ? -0.528 -18.068 10.252 1.00 94.38 969 GLU A O 1
ATOM 7565 N N . PRO A 1 970 ? 0.253 -20.119 9.767 1.00 90.56 970 PRO A N 1
ATOM 7566 C CA . PRO A 1 970 ? -0.890 -20.822 10.365 1.00 90.56 970 PRO A CA 1
ATOM 7567 C C . PRO A 1 970 ? -1.110 -20.489 11.844 1.00 90.56 970 PRO A C 1
ATOM 7569 O O . PRO A 1 970 ? -2.243 -20.327 12.282 1.00 90.56 970 PRO A O 1
ATOM 7572 N N . GLU A 1 971 ? -0.028 -20.310 12.607 1.00 89.56 971 GLU A N 1
ATOM 7573 C CA . GLU A 1 971 ? -0.089 -19.934 14.028 1.00 89.56 971 GLU A CA 1
ATOM 7574 C C . GLU A 1 971 ? -0.709 -18.545 14.256 1.00 89.56 971 GLU A C 1
ATOM 7576 O O . GLU A 1 971 ? -1.243 -18.264 15.328 1.00 89.56 971 GLU A O 1
ATOM 7581 N N . ALA A 1 972 ? -0.643 -17.670 13.248 1.00 84.50 972 ALA A N 1
ATOM 7582 C CA . ALA A 1 972 ? -1.214 -16.328 13.277 1.00 84.50 972 ALA A CA 1
ATOM 7583 C C . ALA A 1 972 ? -2.567 -16.235 12.546 1.00 84.50 972 ALA A C 1
ATOM 7585 O O . ALA A 1 972 ? -3.084 -15.125 12.398 1.00 84.50 972 ALA A O 1
ATOM 7586 N N . ASP A 1 973 ? -3.120 -17.370 12.095 1.00 88.75 973 ASP A N 1
ATOM 7587 C CA . ASP A 1 973 ? -4.329 -17.476 11.264 1.00 88.75 973 ASP A CA 1
ATOM 7588 C C . ASP A 1 973 ? -4.295 -16.532 10.047 1.00 88.75 973 ASP A C 1
ATOM 7590 O O . ASP A 1 973 ? -5.235 -15.788 9.746 1.00 88.75 973 ASP A O 1
ATOM 7594 N N . ARG A 1 974 ? -3.134 -16.496 9.381 1.00 92.25 974 ARG A N 1
ATOM 7595 C CA . ARG A 1 974 ? -2.853 -15.576 8.278 1.00 92.25 974 ARG A CA 1
ATOM 7596 C C . ARG A 1 974 ? -2.385 -16.339 7.032 1.00 92.25 974 ARG A C 1
ATOM 7598 O O . ARG A 1 974 ? -1.246 -16.809 6.996 1.00 92.25 974 ARG A O 1
ATOM 7605 N N . PRO A 1 975 ? -3.228 -16.427 5.989 1.00 95.00 975 PRO A N 1
ATOM 7606 C CA . PRO A 1 975 ? -2.849 -16.998 4.697 1.00 95.00 975 PRO A CA 1
ATOM 7607 C C . PRO A 1 975 ? -1.720 -16.221 4.007 1.00 95.00 975 PRO A C 1
ATOM 7609 O O . PRO A 1 975 ? -1.529 -15.025 4.251 1.00 95.00 975 PRO A O 1
ATOM 7612 N N . ALA A 1 976 ? -1.010 -16.874 3.089 1.00 96.12 976 ALA A N 1
ATOM 7613 C CA . ALA A 1 976 ? 0.087 -16.304 2.316 1.00 96.12 976 ALA A CA 1
ATOM 7614 C C . ALA A 1 976 ? -0.355 -15.079 1.503 1.00 96.12 976 ALA A C 1
ATOM 7616 O O . ALA A 1 976 ? 0.382 -14.094 1.443 1.00 96.12 976 ALA A O 1
ATOM 7617 N N . TYR A 1 977 ? -1.560 -15.092 0.925 1.00 95.19 977 TYR A N 1
ATOM 7618 C CA . TYR A 1 977 ? -2.070 -13.955 0.148 1.00 95.19 977 TYR A CA 1
ATOM 7619 C C . TYR A 1 977 ? -2.370 -12.697 0.982 1.00 95.19 977 TYR A C 1
ATOM 7621 O O . TYR A 1 977 ? -2.443 -11.591 0.437 1.00 95.19 977 TYR A O 1
ATOM 7629 N N . VAL A 1 978 ? -2.541 -12.831 2.304 1.00 94.31 978 VAL A N 1
ATOM 7630 C CA . VAL A 1 978 ? -2.802 -11.695 3.197 1.00 94.31 978 VAL A CA 1
ATOM 7631 C C . VAL A 1 978 ? -1.483 -11.025 3.555 1.00 94.31 978 VAL A C 1
ATOM 7633 O O . VAL A 1 978 ? -0.833 -11.342 4.550 1.00 94.31 978 VAL A O 1
ATOM 7636 N N . VAL A 1 979 ? -1.077 -10.058 2.743 1.00 94.06 979 VAL A N 1
ATOM 7637 C CA . VAL A 1 979 ? 0.168 -9.303 2.932 1.00 94.06 979 VAL A CA 1
ATOM 7638 C C . VAL A 1 979 ? -0.042 -8.062 3.810 1.00 94.06 979 VAL A C 1
ATOM 7640 O O . VAL A 1 979 ? -1.154 -7.547 3.927 1.00 94.06 979 VAL A O 1
ATOM 7643 N N . ASP A 1 980 ? 1.017 -7.571 4.455 1.00 92.06 980 ASP A N 1
ATOM 7644 C CA . ASP A 1 980 ? 0.945 -6.380 5.309 1.00 92.06 980 ASP A CA 1
ATOM 7645 C C . ASP A 1 980 ? 1.280 -5.095 4.530 1.00 92.06 980 ASP A C 1
ATOM 7647 O O . ASP A 1 980 ? 1.767 -5.121 3.395 1.00 92.06 980 ASP A O 1
ATOM 7651 N N . ALA A 1 981 ? 1.023 -3.938 5.144 1.00 90.19 981 ALA A N 1
ATOM 7652 C CA . ALA A 1 981 ? 1.313 -2.637 4.539 1.00 90.19 981 ALA A CA 1
ATOM 7653 C C . ALA A 1 981 ? 2.787 -2.459 4.110 1.00 90.19 981 ALA A C 1
ATOM 7655 O O . ALA A 1 981 ? 3.061 -1.747 3.137 1.00 90.19 981 ALA A O 1
ATOM 7656 N N . ARG A 1 982 ? 3.741 -3.114 4.790 1.00 89.94 982 ARG A N 1
ATOM 7657 C CA . ARG A 1 982 ? 5.167 -3.049 4.440 1.00 89.94 982 ARG A CA 1
ATOM 7658 C C . ARG A 1 982 ? 5.427 -3.788 3.134 1.00 89.94 982 ARG A C 1
ATOM 7660 O O . ARG A 1 982 ? 6.050 -3.219 2.240 1.00 89.94 982 ARG A O 1
ATOM 7667 N N . HIS A 1 983 ? 4.901 -5.003 3.006 1.00 93.62 983 HIS A N 1
ATOM 7668 C CA . HIS A 1 983 ? 4.969 -5.808 1.790 1.00 93.62 983 HIS A CA 1
ATOM 7669 C C . HIS A 1 983 ? 4.342 -5.066 0.605 1.00 93.62 983 HIS A C 1
ATOM 7671 O O . HIS A 1 983 ? 4.952 -4.971 -0.459 1.00 93.62 983 HIS A O 1
ATOM 7677 N N . GLY A 1 984 ? 3.172 -4.447 0.792 1.00 92.12 984 GLY A N 1
ATOM 7678 C CA . GLY A 1 984 ? 2.525 -3.658 -0.265 1.00 92.12 984 GLY A CA 1
ATOM 7679 C C . GLY A 1 984 ? 3.340 -2.431 -0.705 1.00 92.12 984 GLY A C 1
ATOM 7680 O O . GLY A 1 984 ? 3.498 -2.172 -1.904 1.00 92.12 984 GLY A O 1
ATOM 7681 N N . THR A 1 985 ? 3.924 -1.705 0.254 1.00 89.12 985 THR A N 1
ATOM 7682 C CA . THR A 1 985 ? 4.787 -0.541 -0.021 1.00 89.12 985 THR A CA 1
ATOM 7683 C C . THR A 1 985 ? 6.055 -0.954 -0.767 1.00 89.12 985 THR A C 1
ATOM 7685 O O . THR A 1 985 ? 6.387 -0.369 -1.798 1.00 89.12 985 THR A O 1
ATOM 7688 N N . GLN A 1 986 ? 6.734 -2.005 -0.297 1.00 90.50 986 GLN A N 1
ATOM 7689 C CA . GLN A 1 986 ? 7.945 -2.534 -0.928 1.00 90.50 986 GLN A CA 1
ATOM 7690 C C . GLN A 1 986 ? 7.672 -3.070 -2.333 1.00 90.50 986 GLN A C 1
ATOM 7692 O O . GLN A 1 986 ? 8.450 -2.799 -3.240 1.00 90.50 986 GLN A O 1
ATOM 7697 N N . THR A 1 987 ? 6.541 -3.745 -2.546 1.00 94.38 987 THR A N 1
ATOM 7698 C CA . THR A 1 987 ? 6.132 -4.212 -3.879 1.00 94.38 987 THR A CA 1
ATOM 7699 C C . THR A 1 987 ? 5.951 -3.045 -4.846 1.00 94.38 987 THR A C 1
ATOM 7701 O O . THR A 1 987 ? 6.444 -3.097 -5.969 1.00 94.38 987 THR A O 1
ATOM 7704 N N . SER A 1 988 ? 5.303 -1.965 -4.402 1.00 90.19 988 SER A N 1
ATOM 7705 C CA . SER A 1 988 ? 5.059 -0.782 -5.239 1.00 90.19 988 SER A CA 1
ATOM 7706 C C . SER A 1 988 ? 6.362 -0.059 -5.607 1.00 90.19 988 SER A C 1
ATOM 7708 O O . SER A 1 988 ? 6.571 0.324 -6.762 1.00 90.19 988 SER A O 1
ATOM 7710 N N . MET A 1 989 ? 7.278 0.074 -4.640 1.00 86.94 989 MET A N 1
ATOM 7711 C CA . MET A 1 989 ? 8.626 0.604 -4.874 1.00 86.94 989 MET A CA 1
ATOM 7712 C C . MET A 1 989 ? 9.431 -0.298 -5.814 1.00 86.94 989 MET A C 1
ATOM 7714 O O . MET A 1 989 ? 10.049 0.201 -6.749 1.00 86.94 989 MET A O 1
ATOM 7718 N N . GLY A 1 990 ? 9.384 -1.615 -5.600 1.00 88.75 990 GLY A N 1
ATOM 7719 C CA . GLY A 1 990 ? 10.071 -2.606 -6.420 1.00 88.75 990 GLY A CA 1
ATOM 7720 C C . GLY A 1 990 ? 9.597 -2.589 -7.869 1.00 88.75 990 GLY A C 1
ATOM 7721 O O . GLY A 1 990 ? 10.428 -2.547 -8.767 1.00 88.75 990 GLY A O 1
ATOM 7722 N N . CYS A 1 991 ? 8.285 -2.521 -8.111 1.00 91.19 991 CYS A N 1
ATOM 7723 C CA . CYS A 1 991 ? 7.733 -2.416 -9.466 1.00 91.19 991 CYS A CA 1
ATOM 7724 C C . CYS A 1 991 ? 8.173 -1.121 -10.162 1.00 91.19 991 CYS A C 1
ATOM 7726 O O . CYS A 1 991 ? 8.607 -1.158 -11.309 1.00 91.19 991 CYS A O 1
ATOM 7728 N N . SER A 1 992 ? 8.107 0.013 -9.459 1.00 85.88 992 SER A N 1
ATOM 7729 C CA . SER A 1 992 ? 8.465 1.321 -10.029 1.00 85.88 992 SER A CA 1
ATOM 7730 C C . SER A 1 992 ? 9.965 1.444 -10.321 1.00 85.88 992 SER A C 1
ATOM 7732 O O . SER A 1 992 ? 10.349 2.040 -11.323 1.00 85.88 992 SER A O 1
ATOM 7734 N N . ALA A 1 993 ? 10.813 0.882 -9.454 1.00 82.31 993 ALA A N 1
ATOM 7735 C CA . ALA A 1 993 ? 12.267 0.916 -9.603 1.00 82.31 993 ALA A CA 1
ATOM 7736 C C . ALA A 1 993 ? 12.789 -0.154 -10.576 1.00 82.31 993 ALA A C 1
ATOM 7738 O O . ALA A 1 993 ? 13.720 0.107 -11.332 1.00 82.31 993 ALA A O 1
ATOM 7739 N N . GLY A 1 994 ? 12.198 -1.351 -10.558 1.00 82.50 994 GLY A N 1
ATOM 7740 C CA . GLY A 1 994 ? 12.593 -2.478 -11.402 1.00 82.50 994 GLY A CA 1
ATOM 7741 C C . GLY A 1 994 ? 12.079 -2.381 -12.838 1.00 82.50 994 GLY A C 1
ATOM 7742 O O . GLY A 1 994 ? 12.689 -2.953 -13.736 1.00 82.50 994 GLY A O 1
ATOM 7743 N N . VAL A 1 995 ? 10.986 -1.644 -13.072 1.00 86.06 995 VAL A N 1
ATOM 7744 C CA . VAL A 1 995 ? 10.385 -1.462 -14.400 1.00 86.06 995 VAL A CA 1
ATOM 7745 C C . VAL A 1 995 ? 10.096 0.024 -14.641 1.00 86.06 995 VAL A C 1
ATOM 7747 O O . VAL A 1 995 ? 9.027 0.523 -14.277 1.00 86.06 995 VAL A O 1
ATOM 7750 N N . PRO A 1 996 ? 11.011 0.754 -15.302 1.00 81.44 996 PRO A N 1
ATOM 7751 C CA . PRO A 1 996 ? 10.866 2.195 -15.509 1.00 81.44 996 PRO A CA 1
ATOM 7752 C C . PRO A 1 996 ? 9.571 2.616 -16.216 1.00 81.44 996 PRO A C 1
ATOM 7754 O O . PRO A 1 996 ? 9.027 3.672 -15.908 1.00 81.44 996 PRO A O 1
ATOM 7757 N N . ALA A 1 997 ? 9.040 1.783 -17.119 1.00 83.44 997 ALA A N 1
ATOM 7758 C CA . ALA A 1 997 ? 7.770 2.049 -17.794 1.00 83.44 997 ALA A CA 1
ATOM 7759 C C . ALA A 1 997 ? 6.583 2.104 -16.815 1.00 83.44 997 ALA A C 1
ATOM 7761 O O . ALA A 1 997 ? 5.696 2.939 -16.976 1.00 83.44 997 ALA A O 1
ATOM 7762 N N . LEU A 1 998 ? 6.573 1.257 -15.778 1.00 88.19 998 LEU A N 1
ATOM 7763 C CA . LEU A 1 998 ? 5.573 1.330 -14.709 1.00 88.19 998 LEU A CA 1
ATOM 7764 C C . LEU A 1 998 ? 5.770 2.597 -13.868 1.00 88.19 998 LEU A C 1
ATOM 7766 O O . LEU A 1 998 ? 4.802 3.302 -13.595 1.00 88.19 998 LEU A O 1
ATOM 7770 N N . GLY A 1 999 ? 7.0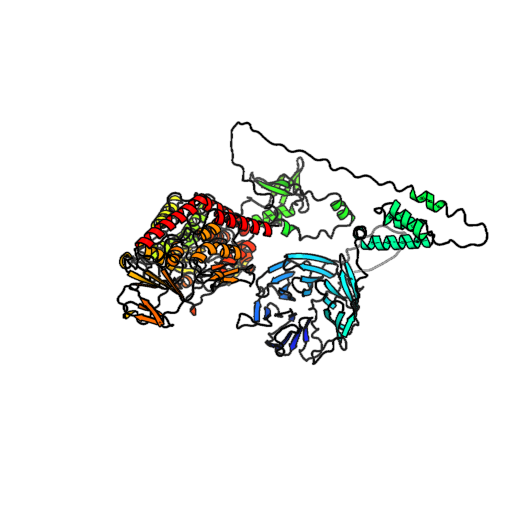21 2.936 -13.537 1.00 86.56 999 GLY A N 1
ATOM 7771 C CA . GLY A 1 999 ? 7.349 4.180 -12.834 1.00 86.56 999 GLY A CA 1
ATOM 7772 C C . GLY A 1 999 ? 6.854 5.434 -13.568 1.00 86.56 999 GLY A C 1
ATOM 7773 O O . GLY A 1 999 ? 6.249 6.311 -12.953 1.00 86.56 999 GLY A O 1
ATOM 7774 N N . GLU A 1 1000 ? 7.040 5.502 -14.889 1.00 82.31 1000 GLU A N 1
ATOM 7775 C CA . GLU A 1 1000 ? 6.549 6.605 -15.726 1.00 82.31 1000 GLU A CA 1
ATOM 7776 C C . GLU A 1 1000 ? 5.015 6.645 -15.783 1.00 82.31 1000 GLU A C 1
ATOM 7778 O O . GLU A 1 1000 ? 4.420 7.702 -15.562 1.00 82.31 1000 GLU A O 1
ATOM 7783 N N . ARG A 1 1001 ? 4.358 5.496 -16.002 1.00 85.31 1001 ARG A N 1
ATOM 7784 C CA . ARG A 1 1001 ? 2.886 5.388 -16.029 1.00 85.31 1001 ARG A CA 1
ATOM 7785 C C . ARG A 1 1001 ? 2.244 5.825 -14.715 1.00 85.31 1001 ARG A C 1
ATOM 7787 O O . ARG A 1 1001 ? 1.119 6.318 -14.721 1.00 85.31 1001 ARG A O 1
ATOM 7794 N N . HIS A 1 1002 ? 2.929 5.634 -13.588 1.00 89.81 1002 HIS A N 1
ATOM 7795 C CA . HIS A 1 1002 ? 2.391 5.917 -12.253 1.00 89.81 1002 HIS A CA 1
ATOM 7796 C C . HIS A 1 1002 ? 2.790 7.295 -11.708 1.00 89.81 1002 HIS A C 1
ATOM 7798 O O . HIS A 1 1002 ? 2.252 7.723 -10.685 1.00 89.81 1002 HIS A O 1
ATOM 7804 N N . ALA A 1 1003 ? 3.658 8.035 -12.407 1.00 84.62 1003 ALA A N 1
ATOM 7805 C CA . ALA A 1 1003 ? 4.209 9.313 -11.946 1.00 84.62 1003 ALA A CA 1
ATOM 7806 C C . ALA A 1 1003 ? 3.143 10.384 -11.633 1.00 84.62 1003 ALA A C 1
ATOM 7808 O O . ALA A 1 1003 ? 3.324 11.189 -10.718 1.00 84.62 1003 ALA A O 1
ATOM 7809 N N . ASN A 1 1004 ? 2.015 10.380 -12.354 1.00 84.69 1004 ASN A N 1
ATOM 7810 C CA . ASN A 1 1004 ? 0.962 11.397 -12.228 1.00 84.69 1004 ASN A CA 1
ATOM 7811 C C . ASN A 1 1004 ? -0.217 10.990 -11.328 1.00 84.69 1004 ASN A C 1
ATOM 7813 O O . ASN A 1 1004 ? -1.134 11.788 -11.122 1.00 84.69 1004 ASN A O 1
ATOM 7817 N N . LEU A 1 1005 ? -0.207 9.791 -10.737 1.00 88.69 1005 LEU A N 1
ATOM 7818 C CA . LEU A 1 1005 ? -1.365 9.284 -9.987 1.00 88.69 1005 LEU A CA 1
ATOM 7819 C C . LEU A 1 1005 ? -1.718 10.133 -8.760 1.00 88.69 1005 LEU A C 1
ATOM 7821 O O . LEU A 1 1005 ? -2.892 10.272 -8.419 1.00 88.69 1005 LEU A O 1
ATOM 7825 N N . ASN A 1 1006 ? -0.730 10.764 -8.124 1.00 90.12 1006 ASN A N 1
ATOM 7826 C CA . ASN A 1 1006 ? -1.000 11.673 -7.011 1.00 90.12 1006 ASN A CA 1
ATOM 7827 C C . ASN A 1 1006 ? -1.692 12.973 -7.454 1.00 90.12 1006 ASN A C 1
ATOM 7829 O O . ASN A 1 1006 ? -2.468 13.546 -6.688 1.00 90.12 1006 ASN A O 1
ATOM 7833 N N . ALA A 1 1007 ? -1.430 13.439 -8.679 1.00 91.94 1007 ALA A N 1
ATOM 7834 C CA . ALA A 1 1007 ? -2.121 14.594 -9.244 1.00 91.94 1007 ALA A CA 1
ATOM 7835 C C . ALA A 1 1007 ? -3.582 14.247 -9.560 1.00 91.94 1007 ALA A C 1
ATOM 7837 O O . ALA A 1 1007 ? -4.473 15.012 -9.193 1.00 91.94 1007 ALA A O 1
ATOM 7838 N N . LEU A 1 1008 ? -3.828 13.062 -10.135 1.00 93.56 1008 LEU A N 1
ATOM 7839 C CA . LEU A 1 1008 ? -5.177 12.530 -10.346 1.00 93.56 1008 LEU A CA 1
ATOM 7840 C C . LEU A 1 1008 ? -5.956 12.443 -9.027 1.00 93.56 1008 LEU A C 1
ATOM 7842 O O . LEU A 1 1008 ? -7.078 12.934 -8.937 1.00 93.56 1008 LEU A O 1
ATOM 7846 N N . LYS A 1 1009 ? -5.337 11.883 -7.983 1.00 94.81 1009 LYS A N 1
ATOM 7847 C CA . LYS A 1 1009 ? -5.935 11.768 -6.647 1.00 94.81 1009 LYS A CA 1
ATOM 7848 C C . LYS A 1 1009 ? -6.367 13.130 -6.099 1.00 94.81 1009 LYS A C 1
ATOM 7850 O O . LYS A 1 1009 ? -7.516 13.289 -5.696 1.00 94.81 1009 LYS A O 1
ATOM 7855 N N . ARG A 1 1010 ? -5.479 14.134 -6.147 1.00 94.88 1010 ARG A N 1
ATOM 7856 C CA . ARG A 1 1010 ? -5.810 15.513 -5.747 1.00 94.88 1010 ARG A CA 1
ATOM 7857 C C . ARG A 1 1010 ? -6.965 16.076 -6.566 1.00 94.88 1010 ARG A C 1
ATOM 7859 O O . ARG A 1 1010 ? -7.862 16.684 -5.992 1.00 94.88 1010 ARG A O 1
ATOM 7866 N N . GLN A 1 1011 ? -6.935 15.897 -7.885 1.00 94.81 1011 GLN A N 1
ATOM 7867 C CA . GLN A 1 1011 ? -7.980 16.394 -8.775 1.00 94.81 1011 GLN A CA 1
ATOM 7868 C C . GLN A 1 1011 ? -9.345 15.813 -8.398 1.00 94.81 1011 GLN A C 1
ATOM 7870 O O . GLN A 1 1011 ? -10.256 16.586 -8.119 1.00 94.81 1011 GLN A O 1
ATOM 7875 N N . LYS A 1 1012 ? -9.474 14.482 -8.329 1.00 94.94 1012 LYS A N 1
ATOM 7876 C CA . LYS A 1 1012 ? -10.744 13.808 -8.006 1.00 94.94 1012 LYS A CA 1
ATOM 7877 C C . LYS A 1 1012 ? -11.238 14.170 -6.608 1.00 94.94 1012 LYS A C 1
ATOM 7879 O O . LYS A 1 1012 ? -12.412 14.489 -6.434 1.00 94.94 1012 LYS A O 1
ATOM 7884 N N . GLN A 1 1013 ? -10.329 14.226 -5.631 1.00 95.31 1013 GLN A N 1
ATOM 7885 C CA . GLN A 1 1013 ? -10.680 14.616 -4.270 1.00 95.31 1013 GLN A CA 1
ATOM 7886 C C . GLN A 1 1013 ? -11.208 16.054 -4.200 1.00 95.31 1013 GLN A C 1
ATOM 7888 O O . GLN A 1 1013 ? -12.208 16.287 -3.534 1.00 95.31 1013 GLN A O 1
ATOM 7893 N N . LEU A 1 1014 ? -10.579 17.018 -4.880 1.00 95.25 1014 LEU A N 1
ATOM 7894 C CA . LEU A 1 1014 ? -11.021 18.418 -4.861 1.00 95.25 1014 LEU A CA 1
ATOM 7895 C C . LEU A 1 1014 ? -12.241 18.682 -5.750 1.00 95.25 1014 LEU A C 1
ATOM 7897 O O . LEU A 1 1014 ? -12.973 19.631 -5.485 1.00 95.25 1014 LEU A O 1
ATOM 7901 N N . GLU A 1 1015 ? -12.460 17.869 -6.784 1.00 94.44 1015 GLU A N 1
ATOM 7902 C CA . GLU A 1 1015 ? -13.656 17.925 -7.630 1.00 94.44 1015 GLU A CA 1
ATOM 7903 C C . GLU A 1 1015 ? -14.904 17.491 -6.850 1.00 94.44 1015 GLU A C 1
ATOM 7905 O O . GLU A 1 1015 ? -15.905 18.206 -6.862 1.00 94.44 1015 GLU A O 1
ATOM 7910 N N . CYS A 1 1016 ? -14.830 16.375 -6.114 1.00 93.81 1016 CYS A N 1
ATOM 7911 C CA . CYS A 1 1016 ? -15.915 15.943 -5.227 1.00 93.81 1016 CYS A CA 1
ATOM 7912 C C . CYS A 1 1016 ? -16.034 16.829 -3.985 1.00 93.81 1016 CYS A C 1
ATOM 7914 O O . CYS A 1 1016 ? -17.125 17.280 -3.631 1.00 93.81 1016 CYS A O 1
ATOM 7916 N N . HIS A 1 1017 ? -14.897 17.077 -3.331 1.00 95.31 1017 HIS A N 1
ATOM 7917 C CA . HIS A 1 1017 ? -14.826 17.575 -1.958 1.00 95.31 1017 HIS A CA 1
ATOM 7918 C C . HIS A 1 1017 ? -13.950 18.829 -1.856 1.00 95.31 1017 HIS A C 1
ATOM 7920 O O . HIS A 1 1017 ? -12.875 18.784 -1.245 1.00 95.31 1017 HIS A O 1
ATOM 7926 N N . PRO A 1 1018 ? -14.373 19.977 -2.429 1.00 95.62 1018 PRO A N 1
ATOM 7927 C CA . PRO A 1 1018 ? -13.665 21.238 -2.249 1.00 95.62 1018 PRO A CA 1
ATOM 7928 C C . PRO A 1 1018 ? -13.519 21.583 -0.764 1.00 95.62 1018 PRO A C 1
ATOM 7930 O O . PRO A 1 1018 ? -14.477 21.471 -0.000 1.00 95.62 1018 PRO A O 1
ATOM 7933 N N . THR A 1 1019 ? -12.351 22.095 -0.366 1.00 95.25 1019 THR A N 1
ATOM 7934 C CA . THR A 1 1019 ? -11.962 22.307 1.042 1.00 95.25 1019 THR A CA 1
ATOM 7935 C C . THR A 1 1019 ? -13.044 22.949 1.907 1.00 95.25 1019 THR A C 1
ATOM 7937 O O . THR A 1 1019 ? -13.345 22.459 2.990 1.00 95.25 1019 THR A O 1
ATOM 7940 N N . ARG A 1 1020 ? -13.639 24.059 1.448 1.00 95.31 1020 ARG A N 1
ATOM 7941 C CA . ARG A 1 1020 ? -14.648 24.794 2.231 1.00 95.31 1020 ARG A CA 1
ATOM 7942 C C . ARG A 1 1020 ? -15.945 24.010 2.383 1.00 95.31 1020 ARG A C 1
ATOM 7944 O O . ARG A 1 1020 ? -16.500 23.996 3.471 1.00 95.31 1020 ARG A O 1
ATOM 7951 N N . LYS A 1 1021 ? -16.395 23.361 1.307 1.00 95.56 1021 LYS A N 1
ATOM 7952 C CA . LYS A 1 1021 ? -17.628 22.572 1.302 1.00 95.56 1021 LYS A CA 1
ATOM 7953 C C . LYS A 1 1021 ? -17.483 21.354 2.215 1.00 95.56 1021 LYS A C 1
ATOM 7955 O O . LYS A 1 1021 ? -18.311 21.156 3.090 1.00 95.56 1021 LYS A O 1
ATOM 7960 N N . TYR A 1 1022 ? -16.378 20.624 2.079 1.00 96.81 1022 TYR A N 1
ATOM 7961 C CA . TYR A 1 1022 ? -16.091 19.451 2.903 1.00 96.81 1022 TYR A CA 1
ATOM 7962 C C . TYR A 1 1022 ? -16.012 19.790 4.400 1.00 96.81 1022 TYR A C 1
ATOM 7964 O O . TYR A 1 1022 ? -16.574 19.086 5.232 1.00 96.81 1022 TYR A O 1
ATOM 7972 N N . LEU A 1 1023 ? -15.350 20.899 4.757 1.00 97.25 1023 LEU A N 1
ATOM 7973 C CA . LEU A 1 1023 ? -15.278 21.335 6.155 1.00 97.25 1023 LEU A CA 1
ATOM 7974 C C . LEU A 1 1023 ? -16.636 21.752 6.720 1.00 97.25 1023 LEU A C 1
ATOM 7976 O O . LEU A 1 1023 ? -16.895 21.488 7.892 1.00 97.25 1023 LEU A O 1
ATOM 7980 N N . GLU A 1 1024 ? -17.484 22.386 5.911 1.00 97.50 1024 GLU A N 1
ATOM 7981 C CA . GLU A 1 1024 ? -18.836 22.755 6.328 1.00 97.50 1024 GLU A CA 1
ATOM 7982 C C . GLU A 1 1024 ? -19.720 21.520 6.540 1.00 97.50 1024 GLU A C 1
ATOM 7984 O O . GLU A 1 1024 ? -20.443 21.454 7.531 1.00 97.50 1024 GLU A O 1
ATOM 7989 N N . GLU A 1 1025 ? -19.609 20.506 5.676 1.00 96.88 1025 GLU A N 1
ATOM 7990 C CA . GLU A 1 1025 ? -20.298 19.219 5.844 1.00 96.88 1025 GLU A CA 1
ATOM 7991 C C . GLU A 1 1025 ? -19.858 18.513 7.137 1.00 96.88 1025 GLU A C 1
ATOM 7993 O O . GLU A 1 1025 ? -20.702 18.155 7.958 1.00 96.88 1025 GLU A O 1
ATOM 7998 N N . CYS A 1 1026 ? -18.545 18.396 7.385 1.00 97.75 1026 CYS A N 1
ATOM 7999 C CA . CYS A 1 1026 ? -18.020 17.847 8.642 1.00 97.75 1026 CYS A CA 1
ATOM 8000 C C . CYS A 1 1026 ? -18.525 18.614 9.874 1.00 97.75 1026 CYS A C 1
ATOM 8002 O O . CYS A 1 1026 ? -18.890 18.008 10.881 1.00 97.75 1026 CYS A O 1
ATOM 8004 N N . ARG A 1 1027 ? -18.534 19.951 9.807 1.00 98.19 1027 ARG A N 1
ATOM 8005 C CA . ARG A 1 1027 ? -18.999 20.806 10.902 1.00 98.19 1027 ARG A CA 1
ATOM 8006 C C . ARG A 1 1027 ? -20.496 20.637 11.155 1.00 98.19 1027 ARG A C 1
ATOM 8008 O O . ARG A 1 1027 ? -20.898 20.546 12.311 1.00 98.19 1027 ARG A O 1
ATOM 8015 N N . THR A 1 1028 ? -21.299 20.591 10.097 1.00 97.94 1028 THR A N 1
ATOM 8016 C CA . THR A 1 1028 ? -22.753 20.420 10.191 1.00 97.94 1028 THR A CA 1
ATOM 8017 C C . THR A 1 1028 ? -23.082 19.093 10.865 1.00 97.94 1028 THR A C 1
ATOM 8019 O O . THR A 1 1028 ? -23.785 19.078 11.873 1.00 97.94 1028 THR A O 1
ATOM 8022 N N . GLU A 1 1029 ? -22.483 17.995 10.396 1.00 96.38 1029 GLU A N 1
ATOM 8023 C CA . GLU A 1 1029 ? -22.678 16.669 10.991 1.00 96.38 1029 GLU A CA 1
ATOM 8024 C C . GLU A 1 1029 ? -22.218 16.641 12.461 1.00 96.38 1029 GLU A C 1
ATOM 8026 O O . GLU A 1 1029 ? -22.922 16.115 13.323 1.00 96.38 1029 GLU A O 1
ATOM 8031 N N . TRP A 1 1030 ? -21.085 17.272 12.792 1.00 98.31 1030 TRP A N 1
ATOM 8032 C CA . TRP A 1 1030 ? -20.613 17.410 14.176 1.00 98.31 1030 TRP A CA 1
ATOM 8033 C C . TRP A 1 1030 ? -21.631 18.108 15.085 1.00 98.31 1030 TRP A C 1
ATOM 8035 O O . TRP A 1 1030 ? -21.927 17.622 16.177 1.00 98.31 1030 TRP A O 1
ATOM 8045 N N . GLU A 1 1031 ? -22.182 19.242 14.649 1.00 98.12 1031 GLU A N 1
ATOM 8046 C CA . GLU A 1 1031 ? -23.163 20.011 15.420 1.00 98.12 1031 GLU A CA 1
ATOM 8047 C C . GLU A 1 1031 ? -24.498 19.256 15.567 1.00 98.12 1031 GLU A C 1
ATOM 8049 O O . GLU A 1 1031 ? -25.118 19.295 16.635 1.00 98.12 1031 GLU A O 1
ATOM 8054 N N . GLU A 1 1032 ? -24.932 18.529 14.536 1.00 97.69 1032 GLU A N 1
ATOM 8055 C CA . GLU A 1 1032 ? -26.132 17.684 14.570 1.00 97.69 1032 GLU A CA 1
ATOM 8056 C C . GLU A 1 1032 ? -25.989 16.515 15.549 1.00 97.69 1032 GLU A C 1
ATOM 8058 O O . GLU A 1 1032 ? -26.845 16.328 16.422 1.00 97.69 1032 GLU A O 1
ATOM 8063 N N . TYR A 1 1033 ? -24.880 15.772 15.479 1.00 97.94 1033 TYR A N 1
ATOM 8064 C CA . TYR A 1 1033 ? -24.589 14.723 16.455 1.00 97.94 1033 TYR A CA 1
ATOM 8065 C C . TYR A 1 1033 ? -24.429 15.287 17.863 1.00 97.94 1033 TYR A C 1
ATOM 8067 O O . TYR A 1 1033 ? -24.903 14.675 18.816 1.00 97.94 1033 TYR A O 1
ATOM 8075 N N . GLY A 1 1034 ? -23.832 16.469 18.011 1.00 97.81 1034 GLY A N 1
ATOM 8076 C CA . GLY A 1 1034 ? -23.683 17.133 19.301 1.00 97.81 1034 GLY A CA 1
ATOM 8077 C C . GLY A 1 1034 ? -25.028 17.419 19.963 1.00 97.81 1034 GLY A C 1
ATOM 8078 O O . GLY A 1 1034 ? -25.236 17.085 21.132 1.00 97.81 1034 GLY A O 1
ATOM 8079 N N . LYS A 1 1035 ? -25.984 17.967 19.201 1.00 97.50 1035 LYS A N 1
ATOM 8080 C CA . LYS A 1 1035 ? -27.369 18.175 19.660 1.00 97.50 1035 LYS A CA 1
ATOM 8081 C C . LYS A 1 1035 ? -28.031 16.852 20.034 1.00 97.50 1035 LYS A C 1
ATOM 8083 O O . LYS A 1 1035 ? -28.640 16.756 21.099 1.00 97.50 1035 LYS A O 1
ATOM 8088 N N . LYS A 1 1036 ? -27.869 15.821 19.197 1.00 96.81 1036 LYS A N 1
ATOM 8089 C CA . LYS A 1 1036 ? -28.417 14.484 19.453 1.00 96.81 1036 LYS A CA 1
ATOM 8090 C C . LYS A 1 1036 ? -27.854 13.875 20.736 1.00 96.81 1036 LYS A C 1
ATOM 8092 O O . LYS A 1 1036 ? -28.621 13.424 21.577 1.00 96.81 1036 LYS A O 1
ATOM 8097 N N . PHE A 1 1037 ? -26.540 13.902 20.937 1.00 97.50 1037 PHE A N 1
ATOM 8098 C CA . PHE A 1 1037 ? -25.906 13.327 22.126 1.00 97.50 1037 PHE A CA 1
ATOM 8099 C C . PHE A 1 1037 ? -26.290 14.089 23.386 1.00 97.50 1037 PHE A C 1
ATOM 8101 O O . PHE A 1 1037 ? -26.527 13.470 24.421 1.00 97.50 1037 PHE A O 1
ATOM 8108 N N . LYS A 1 1038 ? -26.438 15.416 23.302 1.00 96.69 1038 LYS A N 1
ATOM 8109 C CA . LYS A 1 1038 ? -26.960 16.201 24.420 1.00 96.69 1038 LYS A CA 1
ATOM 8110 C C . LYS A 1 1038 ? -28.394 15.798 24.774 1.00 96.69 1038 LYS A C 1
ATOM 8112 O O . LYS A 1 1038 ? -28.682 15.611 25.952 1.00 96.69 1038 LYS A O 1
ATOM 8117 N N . ALA A 1 1039 ? -29.258 15.596 23.777 1.00 95.25 1039 ALA A N 1
ATOM 8118 C CA . ALA A 1 1039 ? -30.625 15.110 23.982 1.00 95.25 1039 ALA A CA 1
ATOM 8119 C C . ALA A 1 1039 ? -30.677 13.685 24.570 1.00 95.25 1039 ALA A C 1
ATOM 8121 O O . ALA A 1 1039 ? -31.586 13.375 25.333 1.00 95.25 1039 ALA A O 1
ATOM 8122 N N . LEU A 1 1040 ? -29.679 12.843 24.279 1.00 94.31 1040 LEU A N 1
ATOM 8123 C CA . LEU A 1 1040 ? -29.509 11.512 24.880 1.00 94.31 1040 LEU A CA 1
ATOM 8124 C C . LEU A 1 1040 ? -28.930 11.542 26.308 1.00 94.31 1040 LEU A C 1
ATOM 8126 O O . LEU A 1 1040 ? -28.741 10.487 26.908 1.00 94.31 1040 LEU A O 1
ATOM 8130 N N . GLY A 1 1041 ? -28.649 12.724 26.866 1.00 94.19 1041 GLY A N 1
ATOM 8131 C CA . GLY A 1 1041 ? -28.139 12.871 28.230 1.00 94.19 1041 GLY A CA 1
ATOM 8132 C C . GLY A 1 1041 ? -26.614 12.858 28.347 1.00 94.19 1041 GLY A C 1
ATOM 8133 O O . GLY A 1 1041 ? -26.089 12.551 29.418 1.00 94.19 1041 GLY A O 1
ATOM 8134 N N . ALA A 1 1042 ? -25.879 13.196 27.281 1.00 96.50 1042 ALA A N 1
ATOM 8135 C CA . ALA A 1 1042 ? -24.429 13.345 27.367 1.00 96.50 1042 ALA A CA 1
ATOM 8136 C C . ALA A 1 1042 ? -24.032 14.369 28.459 1.00 96.50 1042 ALA A C 1
ATOM 8138 O O . ALA A 1 1042 ? -24.583 15.477 28.504 1.00 96.50 1042 ALA A O 1
ATOM 8139 N N . PRO A 1 1043 ? -23.064 14.029 29.333 1.00 96.38 1043 PRO A N 1
ATOM 8140 C CA . PRO A 1 1043 ? -22.764 14.825 30.523 1.00 96.38 1043 PRO A CA 1
ATOM 8141 C C . PRO A 1 1043 ? -22.135 16.185 30.207 1.00 96.38 1043 PRO A C 1
ATOM 8143 O O . PRO A 1 1043 ? -22.314 17.133 30.967 1.00 96.38 1043 PRO A O 1
ATOM 8146 N N . LYS A 1 1044 ? -21.401 16.300 29.097 1.00 96.94 1044 LYS A N 1
ATOM 8147 C CA . LYS A 1 1044 ? -20.750 17.545 28.669 1.00 96.94 1044 LYS A CA 1
ATOM 8148 C C . LYS A 1 1044 ? -21.455 18.131 27.448 1.00 96.94 1044 LYS A C 1
ATOM 8150 O O . LYS A 1 1044 ? -22.088 17.410 26.677 1.00 96.94 1044 LYS A O 1
ATOM 8155 N N . ASP A 1 1045 ? -21.342 19.444 27.280 1.00 96.69 1045 ASP A N 1
ATOM 8156 C CA . ASP A 1 1045 ? -21.862 20.139 26.100 1.00 96.69 1045 ASP A CA 1
ATOM 8157 C C . ASP A 1 1045 ? -21.055 19.811 24.843 1.00 96.69 1045 ASP A C 1
ATOM 8159 O O . ASP A 1 1045 ? -19.903 19.379 24.922 1.00 96.69 1045 ASP A O 1
ATOM 8163 N N . CYS A 1 1046 ? -21.673 20.012 23.676 1.00 97.50 1046 CYS A N 1
ATOM 8164 C CA . CYS A 1 1046 ? -21.003 19.819 22.397 1.00 97.50 1046 CYS A CA 1
ATOM 8165 C C . CYS A 1 1046 ? -19.864 20.843 22.253 1.00 97.50 1046 CYS A C 1
ATOM 8167 O O . CYS A 1 1046 ? -20.141 22.045 22.203 1.00 97.50 1046 CYS A O 1
ATOM 8169 N N . PRO A 1 1047 ? -18.594 20.412 22.154 1.00 97.44 1047 PRO A N 1
ATOM 8170 C CA . PRO A 1 1047 ? -17.498 21.327 21.864 1.00 97.44 1047 PRO A CA 1
ATOM 8171 C C . PRO A 1 1047 ? -17.601 21.870 20.426 1.00 97.44 1047 PRO A C 1
ATOM 8173 O O . PRO A 1 1047 ? -18.231 21.238 19.570 1.00 97.44 1047 PRO A O 1
ATOM 8176 N N . PRO A 1 1048 ? -16.964 23.016 20.120 1.00 97.25 1048 PRO A N 1
ATOM 8177 C CA . PRO A 1 1048 ? -16.872 23.503 18.749 1.00 97.25 1048 PRO A CA 1
ATOM 8178 C C . PRO A 1 1048 ? -16.102 22.509 17.872 1.00 97.25 1048 PRO A C 1
ATOM 8180 O O . PRO A 1 1048 ? -15.209 21.804 18.349 1.00 97.25 1048 PRO A O 1
ATOM 8183 N N . TYR A 1 1049 ? -16.423 22.482 16.578 1.00 98.31 1049 TYR A N 1
ATOM 8184 C CA . TYR A 1 1049 ? -15.725 21.623 15.627 1.00 98.31 1049 TYR A CA 1
ATOM 8185 C C . TYR A 1 1049 ? -14.212 21.948 15.600 1.00 98.31 1049 TYR A C 1
ATOM 8187 O O . TYR A 1 1049 ? -13.848 23.111 15.392 1.00 98.31 1049 TYR A O 1
ATOM 8195 N N . PRO A 1 1050 ? -13.310 20.965 15.810 1.00 97.56 1050 PRO A N 1
ATOM 8196 C CA . PRO A 1 1050 ? -11.894 21.240 16.079 1.00 97.56 1050 PRO A CA 1
ATOM 8197 C C . PRO A 1 1050 ? -11.083 21.713 14.862 1.00 97.56 1050 PRO A C 1
ATOM 8199 O O . PRO A 1 1050 ? -9.971 22.218 15.026 1.00 97.56 1050 PRO A O 1
ATOM 8202 N N . TYR A 1 1051 ? -11.608 21.571 13.641 1.00 98.06 1051 TYR A N 1
ATOM 8203 C CA . TYR A 1 1051 ? -10.897 21.920 12.409 1.00 98.06 1051 TYR A CA 1
ATOM 8204 C C . TYR A 1 1051 ? -11.487 23.163 11.749 1.00 98.06 1051 TYR A C 1
ATOM 8206 O O . TYR A 1 1051 ? -12.451 23.097 10.991 1.00 98.06 1051 TYR A O 1
ATOM 8214 N N . THR A 1 1052 ? -10.860 24.314 11.988 1.00 96.25 1052 THR A N 1
ATOM 8215 C CA . THR A 1 1052 ? -11.194 25.543 11.260 1.00 96.25 1052 THR A CA 1
ATOM 8216 C C . THR A 1 1052 ? -10.530 25.563 9.885 1.00 96.25 1052 THR A C 1
ATOM 8218 O O . THR A 1 1052 ? -9.472 24.964 9.676 1.00 96.25 1052 THR A O 1
ATOM 8221 N N . TYR A 1 1053 ? -11.094 26.341 8.956 1.00 95.69 1053 TYR A N 1
ATOM 8222 C CA . TYR A 1 1053 ? -10.477 26.571 7.646 1.00 95.69 1053 TYR A CA 1
ATOM 8223 C C . TYR A 1 1053 ? -9.020 27.046 7.765 1.00 95.69 1053 TYR A C 1
ATOM 8225 O O . TYR A 1 1053 ? -8.167 26.596 7.007 1.00 95.69 1053 TYR A O 1
ATOM 8233 N N . LYS A 1 1054 ? -8.710 27.898 8.753 1.00 95.81 1054 LYS A N 1
ATOM 8234 C CA . LYS A 1 1054 ? -7.350 28.412 8.959 1.00 95.81 1054 LYS A CA 1
ATOM 8235 C C . LYS A 1 1054 ? -6.367 27.326 9.396 1.00 95.81 1054 LYS A C 1
ATOM 8237 O O . LYS A 1 1054 ? -5.235 27.315 8.923 1.00 95.81 1054 LYS A O 1
ATOM 8242 N N . ILE A 1 1055 ? -6.791 26.406 10.266 1.00 96.31 1055 ILE A N 1
ATOM 8243 C CA . ILE A 1 1055 ? -5.963 25.260 10.673 1.00 96.31 1055 ILE A CA 1
ATOM 8244 C C . ILE A 1 1055 ? -5.637 24.399 9.451 1.00 96.31 1055 ILE A C 1
ATOM 8246 O O . ILE A 1 1055 ? -4.476 24.062 9.235 1.00 96.31 1055 ILE A O 1
ATOM 8250 N N . VAL A 1 1056 ? -6.641 24.087 8.630 1.00 96.38 1056 VAL A N 1
ATOM 8251 C CA . VAL A 1 1056 ? -6.460 23.260 7.430 1.00 96.38 1056 VAL A CA 1
ATOM 8252 C C . VAL A 1 1056 ? -5.585 23.961 6.393 1.00 96.38 1056 VAL A C 1
ATOM 8254 O O . VAL A 1 1056 ? -4.669 23.346 5.861 1.00 96.38 1056 VAL A O 1
ATOM 8257 N N . GLU A 1 1057 ? -5.795 25.255 6.152 1.00 95.44 1057 GLU A N 1
ATOM 8258 C CA . GLU A 1 1057 ? -4.952 26.063 5.263 1.00 95.44 1057 GLU A CA 1
ATOM 8259 C C . GLU A 1 1057 ? -3.480 26.056 5.702 1.00 95.44 1057 GLU A C 1
ATOM 8261 O O . GLU A 1 1057 ? -2.590 25.881 4.872 1.00 95.44 1057 GLU A O 1
ATOM 8266 N N . ASN A 1 1058 ? -3.216 26.171 7.006 1.00 96.62 1058 ASN A N 1
ATOM 8267 C CA . ASN A 1 1058 ? -1.856 26.099 7.536 1.00 96.62 1058 ASN A CA 1
ATOM 8268 C C . ASN A 1 1058 ? -1.234 24.706 7.336 1.00 96.62 1058 ASN A C 1
ATOM 8270 O O . ASN A 1 1058 ? -0.080 24.618 6.927 1.00 96.62 1058 ASN A O 1
ATOM 8274 N N . LEU A 1 1059 ? -1.987 23.622 7.573 1.00 95.75 1059 LEU A N 1
ATOM 8275 C CA . LEU A 1 1059 ? -1.510 22.253 7.320 1.00 95.75 1059 LEU A CA 1
ATOM 8276 C C . LEU A 1 1059 ? -1.134 22.052 5.844 1.00 95.75 1059 LEU A C 1
ATOM 8278 O O . LEU A 1 1059 ? -0.084 21.486 5.544 1.00 95.75 1059 LEU A O 1
ATOM 8282 N N . LEU A 1 1060 ? -1.958 22.562 4.923 1.00 94.44 1060 LEU A N 1
ATOM 8283 C CA . LEU A 1 1060 ? -1.685 22.523 3.485 1.00 94.44 1060 LEU A CA 1
ATOM 8284 C C . LEU A 1 1060 ? -0.401 23.279 3.129 1.00 94.44 1060 LEU A C 1
ATOM 8286 O O . LEU A 1 1060 ? 0.460 22.729 2.444 1.00 94.44 1060 LEU A O 1
ATOM 8290 N N . ALA A 1 1061 ? -0.251 24.508 3.629 1.00 94.88 1061 ALA A N 1
ATOM 8291 C CA . ALA A 1 1061 ? 0.927 25.333 3.374 1.00 94.88 1061 ALA A CA 1
ATOM 8292 C C . ALA A 1 1061 ? 2.215 24.699 3.926 1.00 94.88 1061 ALA A C 1
ATOM 8294 O O . ALA A 1 1061 ? 3.256 24.737 3.271 1.00 94.88 1061 ALA A O 1
ATOM 8295 N N . GLU A 1 1062 ? 2.152 24.079 5.106 1.00 94.81 1062 GLU A N 1
ATOM 8296 C CA . GLU A 1 1062 ? 3.288 23.369 5.699 1.00 94.81 1062 GLU A CA 1
ATOM 8297 C C . GLU A 1 1062 ? 3.699 22.142 4.879 1.00 94.81 1062 GLU A C 1
ATOM 8299 O O . GLU A 1 1062 ? 4.893 21.917 4.682 1.00 94.81 1062 GLU A O 1
ATOM 8304 N N . ASN A 1 1063 ? 2.739 21.377 4.351 1.00 93.75 1063 ASN A N 1
ATOM 8305 C CA . ASN A 1 1063 ? 3.041 20.255 3.462 1.00 93.75 1063 ASN A CA 1
ATOM 8306 C C . ASN A 1 1063 ? 3.699 20.709 2.157 1.00 93.75 1063 ASN A C 1
ATOM 8308 O O . ASN A 1 1063 ? 4.666 20.104 1.697 1.00 93.75 1063 ASN A O 1
ATOM 8312 N N . GLU A 1 1064 ? 3.193 21.787 1.557 1.00 90.94 1064 GLU A N 1
ATOM 8313 C CA . GLU A 1 1064 ? 3.782 22.354 0.343 1.00 90.94 1064 GLU A CA 1
ATOM 8314 C C . GLU A 1 1064 ? 5.201 22.883 0.604 1.00 90.94 1064 GLU A C 1
ATOM 8316 O O . GLU A 1 1064 ? 6.092 22.685 -0.224 1.00 90.94 1064 GLU A O 1
ATOM 8321 N N . ALA A 1 1065 ? 5.449 23.479 1.774 1.00 91.94 1065 ALA A N 1
ATOM 8322 C CA . ALA A 1 1065 ? 6.781 23.913 2.188 1.00 91.94 1065 ALA A CA 1
ATOM 8323 C C . ALA A 1 1065 ? 7.747 22.736 2.435 1.00 91.94 1065 ALA A C 1
ATOM 8325 O O . ALA A 1 1065 ? 8.897 22.806 1.999 1.00 91.94 1065 ALA A O 1
ATOM 8326 N N . ASP A 1 1066 ? 7.296 21.653 3.081 1.00 88.62 1066 ASP A N 1
ATOM 8327 C CA . ASP A 1 1066 ? 8.082 20.420 3.277 1.00 88.62 1066 ASP A CA 1
ATOM 8328 C C . ASP A 1 1066 ? 8.421 19.746 1.941 1.00 88.62 1066 ASP A C 1
ATOM 8330 O O . ASP A 1 1066 ? 9.553 19.328 1.707 1.00 88.62 1066 ASP A O 1
ATOM 8334 N N . ALA A 1 1067 ? 7.464 19.689 1.015 1.00 84.44 1067 ALA A N 1
ATOM 8335 C CA . ALA A 1 1067 ? 7.713 19.169 -0.323 1.00 84.44 1067 ALA A CA 1
ATOM 8336 C C . ALA A 1 1067 ? 8.718 20.043 -1.090 1.00 84.44 1067 ALA A C 1
ATOM 8338 O O . ALA A 1 1067 ? 9.646 19.525 -1.712 1.00 84.44 1067 ALA A O 1
ATOM 8339 N N . ALA A 1 1068 ? 8.571 21.369 -1.020 1.00 80.31 1068 ALA A N 1
ATOM 8340 C CA . ALA A 1 1068 ? 9.468 22.303 -1.690 1.00 80.31 1068 ALA A CA 1
ATOM 8341 C C . ALA A 1 1068 ? 10.890 22.287 -1.113 1.00 80.31 1068 ALA A C 1
ATOM 8343 O O . ALA A 1 1068 ? 11.833 22.526 -1.864 1.00 80.31 1068 ALA A O 1
ATOM 8344 N N . SER A 1 1069 ? 11.062 22.029 0.187 1.00 81.44 1069 SER A N 1
ATOM 8345 C CA . SER A 1 1069 ? 12.387 21.929 0.810 1.00 81.44 1069 SER A CA 1
ATOM 8346 C C . SER A 1 1069 ? 13.122 20.657 0.389 1.00 81.44 1069 SER A C 1
ATOM 8348 O O . SER A 1 1069 ? 14.316 20.726 0.142 1.00 81.44 1069 SER A O 1
ATOM 8350 N N . LYS A 1 1070 ? 12.412 19.534 0.222 1.00 73.19 1070 LYS A N 1
ATOM 8351 C CA . LYS A 1 1070 ? 12.976 18.260 -0.265 1.00 73.19 1070 LYS A CA 1
ATOM 8352 C C . LYS A 1 1070 ? 13.332 18.267 -1.754 1.00 73.19 1070 LYS A C 1
ATOM 8354 O O . LYS A 1 1070 ? 14.111 17.428 -2.191 1.00 73.19 1070 LYS A O 1
ATOM 8359 N N . MET A 1 1071 ? 12.723 19.158 -2.539 1.00 63.56 1071 MET A N 1
ATOM 8360 C CA . MET A 1 1071 ? 13.026 19.322 -3.969 1.00 63.56 1071 MET A CA 1
ATOM 8361 C C . MET A 1 1071 ? 14.211 20.258 -4.250 1.00 63.56 1071 MET A C 1
ATOM 8363 O O . MET A 1 1071 ? 14.708 20.255 -5.376 1.00 63.56 1071 MET A O 1
ATOM 8367 N N . ARG A 1 1072 ? 14.600 21.101 -3.287 1.00 44.09 1072 ARG A N 1
ATOM 8368 C CA . ARG A 1 1072 ? 15.770 21.988 -3.382 1.00 44.09 1072 ARG A CA 1
ATOM 8369 C C . ARG A 1 1072 ? 17.004 21.269 -2.871 1.00 44.09 1072 ARG A C 1
ATOM 8371 O O . ARG A 1 1072 ? 18.078 21.547 -3.444 1.00 44.09 1072 ARG A O 1
#

Organism: NCBI:txid2562239

Mean predicted aligned error: 19.11 Å

Foldseek 3Di:
DDDDDDDDDDDDDDDDDDDDDDDDDPDDDQDDADDAAADEFQWFDPDDDPFQWIWQAFAPQWTWIGGVQWIWTQGPQDPDRPDTDIDGDDPQWDHKEDENFWIWTDGFFKIKIAGNDDPDDPDRIDMDGHFPQWTFRAWEDACWIWTQIPDQRWIWIAGSNRHTQDIDRDQAQWRYWYYHHQKIKTKGFHPDDSDNDGFIKIWIDRSVVRDTPDIDTDDDDPPWDWDHWDDAHSWIWTAIQQQWIWIDDDNDIDTFFGGDLQWRFHYHYPFWTWTFGHDVSGDDDDPDTDTDITGGHDDPPDPDPPVNLQDDPVSLVVLLVVLLVCLLVLVLVVSVVSCVPRVLVPDLVVSVVSSVVSPDDDDDDDDDDDDPPPSPVVSVVSSPPSDDDDDDDDDDDDDDDDDDDDDDDDDDDDDDDDDPQPPDPPPVVVVVPDDPPPDPPVVVVVCVVPPQQQDKDKAWEAAVPDPAIDIDIDGQQDFQLNVLVVLCQQQVHDSVLKWKWDDDPPDIDTGDRNDRHDSYIYIPRDPHSHHFFDDFPAAFEEEALALLSLLLLLVCVVVVNDRHAYEELAPAGHALCLQFWADQLDWALAFQLQDASQQDDPGARDDPADRTGGSVRRSVRSVVCCVVSVVVVRYDYQKDFQAKDKAFDDPVVQVVVCVVVVHPGGFIKIKTWIAGAPNPFSLQVPGGHHPVDDIDIGIHRFYAYARAFQRADDDDDFACNVAAQAAEEQPTRVPDDLLSQAQWEEEQEDQALVSLVVLVSNLVNLHLAYEYEYQFHDAAAENLLQLLLLLDLFWAFPLLSLVVRCLLVVLLVDRPCPGPQWDADPVRPFIKGWDQHQHNYDSLVSQCNSLPRYHYHNFDWPGDHHQWTAGPVRDIDGGRYYHHHPGGGGRQVVCRRLVAFKQFLQAGPLPLRRGAAYPAGTGTDRTRNHSDDNLLSNLSSCSSVVCNGPVRLSCLLVSPPQTDMFADDVVVSHHNNRHHPVNNVSSLVSCCVSRVVSVVVSVCSSVSSSVSSCSNAPLVNNVVVSQVVQVVSQVSSVVSPRPHHRDHDSDDPVNSVVSSVVSVVVVVVVSD

Radius of gyration: 39.34 Å; Cα contacts (8 Å, |Δi|>4): 1952; chains: 1; bounding box: 113×106×104 Å

InterPro domains:
  IPR022100 WDHD1/CFT4, second beta-propeller [PF12341] (38-282)
  IPR036188 FAD/NAD(P)-binding domain superfamily [G3DSA:3.50.50.60] (539-912)
  IPR036188 FAD/NAD(P)-binding domain superfamily [SSF51905] (535-888)

Solvent-accessible surface area (backbone atoms only — not comparable to full-atom values): 60849 Å² total; per-residue (Å²): 141,74,90,76,90,81,90,90,87,90,89,85,89,88,82,90,81,92,74,80,87,68,79,76,74,82,74,75,79,79,80,71,64,82,82,72,73,50,50,49,45,40,36,45,85,90,73,96,67,98,67,64,54,31,33,34,16,31,45,77,30,28,41,33,35,40,39,78,75,30,31,40,41,40,62,72,69,45,92,73,78,66,76,70,45,79,40,85,49,64,86,68,68,76,51,28,25,65,25,73,58,35,36,41,38,31,28,60,40,39,39,38,38,38,46,73,69,61,88,87,49,100,61,46,64,48,79,47,74,52,60,95,78,39,34,63,64,44,50,23,22,32,68,32,39,36,39,30,29,35,86,79,29,32,40,37,30,21,37,85,80,69,46,81,72,48,78,42,80,50,91,34,52,63,31,36,40,42,35,50,58,55,34,40,41,39,32,25,39,55,93,79,74,98,56,90,66,83,60,36,33,35,42,31,34,32,63,84,78,72,40,75,76,49,66,47,78,50,90,65,60,90,97,40,50,86,69,41,55,49,48,45,77,92,33,48,35,41,27,29,67,80,22,47,28,30,35,57,56,92,97,44,76,42,77,29,40,78,48,57,86,36,52,42,67,38,35,45,58,98,51,32,39,31,17,39,74,24,64,95,72,42,68,79,77,72,84,88,79,70,70,47,77,43,67,43,51,75,69,73,84,67,91,66,58,79,84,63,66,83,74,43,75,66,54,42,56,50,50,53,50,51,32,43,50,27,47,57,70,68,38,56,67,63,25,48,51,46,39,62,75,66,38,65,88,54,59,67,69,59,57,47,55,47,44,55,60,47,67,62,84,80,87,80,88,84,81,91,80,95,86,76,87,76,70,65,65,60,58,64,66,66,70,78,71,82,72,84,84,78,87,83,84,84,84,87,84,86,90,83,86,91,92,86,87,90,90,88,93,84,88,82,92,74,81,77,88,75,64,90,78,75,81,54,80,80,65,56,70,70,66,74,73,67,83,80,79,87,55,57,70,71,56,52,52,47,46,67,74,51,63,75,50,74,54,75,44,57,33,38,39,28,32,68,96,51,90,58,64,51,75,45,83,38,40,55,62,40,29,35,41,59,52,32,47,52,50,16,64,71,49,75,48,66,44,84,57,51,43,45,33,34,76,58,88,96,44,81,43,75,61,54,52,88,38,59,48,57,54,59,31,28,34,42,74,63,96,60,99,64,58,79,62,57,84,69,95,36,36,33,38,34,38,31,42,17,68,59,31,48,41,37,50,50,52,30,53,76,70,73,47,77,65,47,40,36,34,23,40,34,73,64,61,37,29,59,54,55,70,45,43,37,29,86,86,34,52,47,60,54,48,42,37,46,51,48,83,53,69,54,91,91,43,69,79,84,81,92,62,54,63,48,33,37,40,65,56,48,37,50,51,43,44,54,50,35,57,75,71,60,42,53,90,40,45,42,56,20,27,31,80,72,41,58,46,81,50,62,68,54,75,66,56,36,52,52,48,19,67,74,69,74,42,98,64,65,82,53,38,39,36,34,37,34,33,51,29,67,23,75,31,77,75,70,81,86,38,67,30,78,63,84,58,79,65,48,78,48,68,17,50,29,43,36,39,39,81,53,45,68,60,37,73,54,82,82,87,60,52,46,54,92,52,37,75,41,60,73,39,57,68,42,48,63,67,51,70,59,72,76,34,49,70,27,28,34,34,36,37,29,58,28,35,68,31,47,50,48,52,46,50,39,52,75,37,45,31,48,34,38,37,36,36,16,77,58,72,56,69,66,34,47,49,67,48,47,49,53,34,36,42,29,62,64,56,42,42,30,44,62,49,55,58,62,47,43,54,56,34,57,60,62,74,49,66,73,76,76,30,88,33,42,50,58,50,99,84,52,78,48,31,37,41,46,39,79,51,48,59,17,42,43,55,59,53,53,50,33,41,45,19,56,35,28,45,81,44,74,48,54,78,60,34,40,37,48,50,31,44,31,31,70,89,67,54,73,47,74,24,48,33,40,37,49,32,70,53,55,26,42,56,58,65,56,34,60,42,68,68,52,71,31,24,40,42,52,17,39,67,74,33,73,46,35,33,45,50,38,71,45,46,27,38,52,38,49,51,39,70,55,82,51,61,35,69,53,43,58,52,55,46,46,55,50,50,47,38,58,32,42,54,86,54,44,61,53,39,69,71,64,69,46,48,40,75,39,51,58,37,74,95,73,55,34,31,30,63,66,43,39,28,56,46,51,51,37,22,54,51,23,47,34,71,46,35,59,71,54,32,60,73,51,67,55,52,37,54,51,37,19,49,39,21,44,71,68,44,38,70,70,61,46,50,48,52,55,40,50,53,50,54,52,51,30,54,51,41,45,75,55,62,29,82,39,72,67,74,78,73,61,76,47,72,68,58,51,53,49,53,52,53,50,51,53,50,54,52,53,59,74,74,106

pLDDT: mean 80.46, std 20.76, range [21.83, 98.75]

Sequence (1072 aa):
MGEEGATTVPQDTEKPGEAKEELPAPVKPVTQAPVQLSFQPGATCGGSAGSGRRFLAWNEHGCLKLCPRRVQVDYFKCRDRSAPRELPSFEGLEFGALGPNFCALSSARKVLLHLATPFLSSRACFEHELPFMERVEALAVGSFVAVFVSPQRLLRIFSTSFLPVAVLAMCGDCVAMVGSDERLFVVLQRCRGRRRENQLHFVLLDVEKGSRIAGGPLPLSPASTLRWIGFEGARPLALDSAGQVRALHGPGWVPVAQLSPHQWPVEADGKVLRCLEAKNGEVRVGAAKRLSSVALQAPFESFVPLAALDRDRAARKAALRVFEEQVKAKESELALDVARHFLAEVPAETLQAIAEKASGSMGGEGGMEHHGTQKAESCWALFHEVKPMGKCEVQPGPKRAPFISRREVFSPLRAGKVSRSQRICSAAMALALFGQDDKPKWFLDDLKKQPKSLTSTTCEMQIMGSQEALTMPIQQSTTVHELKMYIAMKMGIDPGSLTFVMKQGCSWRVQADNEEAARKVFVKGIRSFSRERHVWPNPIAIIGTGHAGLRQAMWFIKNQEFNFVVYDRKDLVGGTSWIDQANETSKLQTELGTYHLQYDEDNPVPKNMSTWPSTAELLQHFREVAEEYGVMPYTKMCTNVKEMTIKVGTKQEQQAEMAQKGQSWVTQTYSLLLEPTDGTGDGRGDRIGETGEPCYQADHSAVIMYPGNLTLPKRTELKGEDTFEGPISYAIMNDFDYKAVTGKRVGILGHGAFAVENLRTCLEYSCSKAYMICRRKNLACPRVVSWYINQSVHPINGPLTMKSFLPAYNLLGFDPWTYYAVMSNDKRTTVTIAQKSRFGIGDVYFLAVSMGICEVIEEDIKRVSPNAIHMQSGKKAEVDVILKLYGFNGNFEVDRLMNVKTMTGYWVDEDFRRYLIAEPIGVNATNFGGTSFSPGVRVWVDYVAYFLWYPKDWPGLRDCGLLPRHSAEPEADRPAYVVDARHGTQTSMGCSAGVPALGERHANLNALKRQKQLECHPTRKYLEECRTEWEEYGKKFKALGAPKDCPPYPYTYKIVENLLAENEADAASKMR

Secondary structure (DSSP, 8-state):
---------------------PPP--PPP--PPPPPPP--TT-----S-TT--EEEEEETTEEEEEETTEEEEEETT-S--PSPEEEEPPTT--EEEE-SSEEEEEETTEEEEEESS-SS-S--EEEEE--TT-EEEEEEESSEEEEEEETTTEEEEEETT--EEEEEE-SSEEEEEEEETTEEEEEEE----S-SS--EEEEEEETTTTEEEEEEE----TT--EEEEEEETTEEEEEETTSEEEEEETTEEEEEEE--TTEEEEEEETTEEEEEEPBTTB----S-PPEEEEEPPPPSS----GGGGGG-HHHHHHHHHHHHHHHHTT-HHHHHHHHHHHSTTS-HHHHHHHHHHHH-------------SSSSHHHHHGGGG-PPPPPPPPPPPPP--------------------TTTTSTTTTTTGGGS-STTS-HHHHHHHHHS-----EEEEEEEETTSS-EEEEEEETT-BHHHHHHHHHHHHTS-GGG-EEEEEETTEEEEPPTTSBPPSEEEEES-S-SSPPPPPPSSPEEEE--BHHHHHHHHHHHHTT---EEEE-SSSSSBHHIIIIIS-TT-B-SS-GGGSSTT-SSSSPPPSSS-SS-BHHHHHHHHHHHHHHTT-GGGEE-SEEEEEEEEEE--HHHHHHHHHHHT-SS--EEEEEEEEEB-S-S-SSSS-PPB--PPPEEEEESEEEE---S--EE---PPTTGGG--S-EE---TT-S-GGGGTT-EEEEE--SHHHHHHHHHHHHTT-SEEEEEESSPPPEE-HHHHHHHHT-SSPEEHHHHHHHHHHHHHHHT--GGGSTTEEE-TTSSSEEEEESSPPEE-HHHHHHHHHTSEEEEES-EEEEETTEEEETTS-EEE-SEEEE---EE--HHHHHHTT-S-EETTEETT-TTEEE--PPBSEEESEES-SSSHHHHHHHHHHHHHHHH-GGGHHHHHHTS-S-EE--BGGGTB-TT--BHHHHHHHHHHHHHH-HHHHHHHTTHHHHHHHHHHHHS-HHHHHHHHHHHHHHHHHHHHHTT-SSPPPPPS--HHHHHHHHHHHHHHHHHHH-

Nearest PDB structures (foldseek):
  8wkc-assembly1_A  TM=5.930E-01  e=2.849E-14  Oceanicola granulosus HTCC2516
  7v50-assembly1_A  TM=5.585E-01  e=1.228E-14  Acinetobacter calcoaceticus
  7v8s-assembly1_B  TM=5.476E-01  e=9.954E-15  Thermocrispum municipale
  7v4x-assembly1_A  TM=5.516E-01  e=3.335E-14  Acinetobacter calcoaceticus
  3up4-assembly3_B  TM=4.535E-01  e=9.445E-15  Pseudomonas putida